Protein 6U43 (pdb70)

Structure (mmCIF, N/CA/C/O backbone):
data_6U43
#
_entry.id   6U43
#
_cell.length_a   57.195
_cell.length_b   62.524
_cell.length_c   63.396
_cell.angle_alpha   64.210
_cell.angle_beta   69.680
_cell.angle_gamma   80.510
#
_symmetry.space_group_name_H-M   'P 1'
#
loop_
_entity.id
_entity.type
_entity.pdbx_description
1 polymer 'Elongation factor 2'
2 non-polymer 'PHOSPHOMETHYLPHOSPHONIC ACID GUANYLATE ESTER'
3 non-polymer 'MAGNESIUM ION'
4 non-polymer 'SULFATE ION'
5 non-polymer 'CHLORIDE ION'
6 water water
#
loop_
_atom_site.group_PDB
_atom_site.id
_atom_site.type_symbol
_atom_site.label_atom_id
_atom_site.label_alt_id
_atom_site.label_comp_id
_atom_site.label_asym_id
_atom_site.label_entity_id
_atom_site.label_seq_id
_atom_site.pdbx_PDB_ins_code
_atom_site.Cartn_x
_atom_site.Cartn_y
_atom_site.Cartn_z
_atom_site.occupancy
_atom_site.B_iso_or_equiv
_atom_site.auth_seq_id
_atom_site.auth_comp_id
_atom_site.auth_asym_id
_atom_site.auth_atom_id
_atom_site.pdbx_PDB_model_num
ATOM 1 N N B GLY A 1 24 ? 24.603 28.388 -15.409 0.85 68.52 0 GLY A N 1
ATOM 2 C CA B GLY A 1 24 ? 25.343 29.451 -14.711 0.85 68.16 0 GLY A CA 1
ATOM 3 C C B GLY A 1 24 ? 24.771 29.724 -13.332 0.85 67.26 0 GLY A C 1
ATOM 4 O O B GLY A 1 24 ? 25.238 29.136 -12.381 0.85 66.33 0 GLY A O 1
ATOM 5 N N B MET A 1 25 ? 23.790 30.615 -13.266 0.85 66.89 1 MET A N 1
ATOM 6 C CA B MET A 1 25 ? 23.111 30.996 -12.008 0.85 66.39 1 MET A CA 1
ATOM 7 C C B MET A 1 25 ? 22.676 29.744 -11.224 0.85 66.29 1 MET A C 1
ATOM 8 O O B MET A 1 25 ? 22.967 29.702 -10.038 0.85 66.24 1 MET A O 1
ATOM 13 N N . GLY A 1 26 ? 22.326 28.656 -11.913 1.00 66.13 2 GLY A N 1
ATOM 14 C CA . GLY A 1 26 ? 21.875 27.437 -11.235 1.00 65.75 2 GLY A CA 1
ATOM 15 C C . GLY A 1 26 ? 22.974 26.470 -10.878 1.00 65.52 2 GLY A C 1
ATOM 16 O O . GLY A 1 26 ? 22.610 25.405 -10.343 1.00 65.92 2 GLY A O 1
ATOM 17 N N . ARG A 1 27 ? 24.247 26.817 -11.111 1.00 64.59 3 ARG A N 1
ATOM 18 C CA . ARG A 1 27 ? 25.375 25.910 -10.760 1.00 64.20 3 ARG A CA 1
ATOM 19 C C . ARG A 1 27 ? 25.246 25.498 -9.295 1.00 65.03 3 ARG A C 1
ATOM 20 O O . ARG A 1 27 ? 25.080 26.360 -8.449 1.00 65.27 3 ARG A O 1
ATOM 28 N N . ARG A 1 28 ? 25.409 24.227 -9.001 1.00 65.61 4 ARG A N 1
ATOM 29 C CA . ARG A 1 28 ? 25.109 23.741 -7.657 1.00 66.95 4 ARG A CA 1
ATOM 30 C C . ARG A 1 28 ? 25.907 24.485 -6.593 1.00 65.18 4 ARG A C 1
ATOM 31 O O . ARG A 1 28 ? 25.356 24.871 -5.555 1.00 65.63 4 ARG A O 1
ATOM 39 N N . LYS A 1 29 ? 27.200 24.712 -6.833 1.00 62.64 5 LYS A N 1
ATOM 40 C CA . LYS A 1 29 ? 28.002 25.393 -5.822 1.00 59.96 5 LYS A CA 1
ATOM 41 C C . LYS A 1 29 ? 27.787 26.903 -5.829 1.00 57.83 5 LYS A C 1
ATOM 42 O O . LYS A 1 29 ? 27.863 27.537 -4.772 1.00 57.90 5 LYS A O 1
ATOM 48 N N . LYS A 1 30 ? 27.511 27.495 -6.994 1.00 56.15 6 LYS A N 1
ATOM 49 C CA . LYS A 1 30 ? 27.108 28.897 -7.017 1.00 54.97 6 LYS A CA 1
ATOM 50 C C . LYS A 1 30 ? 25.746 29.092 -6.366 1.00 52.76 6 LYS A C 1
ATOM 51 O O . LYS A 1 30 ? 25.498 30.132 -5.745 1.00 53.07 6 LYS A O 1
ATOM 57 N N A MET A 1 31 ? 24.868 28.093 -6.343 0.87 50.35 7 MET A N 1
ATOM 58 C CA A MET A 1 31 ? 23.533 28.186 -5.686 0.87 47.25 7 MET A CA 1
ATOM 59 C C A MET A 1 31 ? 23.722 27.886 -4.202 0.87 46.98 7 MET A C 1
ATOM 60 O O A MET A 1 31 ? 23.098 28.487 -3.337 0.87 46.59 7 MET A O 1
ATOM 65 N N . VAL A 1 32 ? 24.638 27.013 -3.923 1.00 47.57 8 VAL A N 1
ATOM 66 C CA . VAL A 1 32 ? 24.927 26.823 -2.503 1.00 48.41 8 VAL A CA 1
ATOM 67 C C . VAL A 1 32 ? 25.339 28.146 -1.869 1.00 49.21 8 VAL A C 1
ATOM 68 O O . VAL A 1 32 ? 24.784 28.564 -0.847 1.00 49.67 8 VAL A O 1
ATOM 72 N N . GLU A 1 33 ? 26.289 28.844 -2.496 1.00 49.13 9 GLU A N 1
ATOM 73 C CA . GLU A 1 33 ? 26.735 30.149 -1.934 1.00 49.45 9 GLU A CA 1
ATOM 74 C C . GLU A 1 33 ? 25.591 31.173 -1.953 1.00 48.48 9 GLU A C 1
ATOM 75 O O . GLU A 1 33 ? 25.204 31.606 -0.853 1.00 49.13 9 GLU A O 1
ATOM 81 N N A ARG A 1 34 ? 24.837 31.215 -3.032 1.00 47.85 10 ARG A N 1
ATOM 82 C CA A ARG A 1 34 ? 23.792 32.254 -3.147 1.00 48.24 10 ARG A CA 1
ATOM 83 C C A ARG A 1 34 ? 22.619 31.980 -2.214 1.00 45.80 10 ARG A C 1
ATOM 84 O O A ARG A 1 34 ? 22.320 32.848 -1.414 1.00 45.18 10 ARG A O 1
ATOM 92 N N . VAL A 1 35 ? 22.208 30.727 -2.112 1.00 44.44 11 VAL A N 1
ATOM 93 C CA . VAL A 1 35 ? 21.101 30.381 -1.223 1.00 43.13 11 VAL A CA 1
ATOM 94 C C . VAL A 1 35 ? 21.507 30.553 0.235 1.00 42.91 11 VAL A C 1
ATOM 95 O O . VAL A 1 35 ? 20.765 31.132 1.037 1.00 43.21 11 VAL A O 1
ATOM 99 N N . THR A 1 36 ? 22.695 30.060 0.600 1.00 44.05 12 THR A N 1
ATOM 100 C CA . THR A 1 36 ? 23.130 30.171 1.990 1.00 45.17 12 THR A CA 1
ATOM 101 C C . THR A 1 36 ? 23.300 31.624 2.416 1.00 43.32 12 THR A C 1
ATOM 102 O O . THR A 1 36 ? 23.088 31.949 3.590 1.00 44.22 12 THR A O 1
ATOM 106 N N . THR A 1 37 ? 23.673 32.509 1.486 1.00 40.89 13 THR A N 1
ATOM 107 C CA . THR A 1 37 ? 23.716 33.936 1.801 1.00 39.19 13 THR A CA 1
ATOM 108 C C . THR A 1 37 ? 22.311 34.499 1.973 1.00 37.39 13 THR A C 1
ATOM 109 O O . THR A 1 37 ? 22.029 35.217 2.942 1.00 38.18 13 THR A O 1
ATOM 113 N N . LEU A 1 38 ? 21.412 34.185 1.039 1.00 35.27 14 LEU A N 1
ATOM 114 C CA . LEU A 1 38 ? 20.049 34.698 1.120 1.00 33.68 14 LEU A CA 1
ATOM 115 C C . LEU A 1 38 ? 19.293 34.119 2.308 1.00 32.39 14 LEU A C 1
ATOM 116 O O . LEU A 1 38 ? 18.393 34.776 2.847 1.00 31.49 14 LEU A O 1
ATOM 121 N N A MET A 1 39 ? 19.637 32.909 2.695 0.84 32.78 15 MET A N 1
ATOM 122 N N B MET A 1 39 ? 19.633 32.902 2.727 0.16 32.76 15 MET A N 1
ATOM 123 C CA A MET A 1 39 ? 18.916 32.263 3.813 0.84 33.66 15 MET A CA 1
ATOM 124 C CA B MET A 1 39 ? 18.897 32.237 3.840 0.16 33.99 15 MET A CA 1
ATOM 125 C C A MET A 1 39 ? 18.862 33.084 5.095 0.84 32.03 15 MET A C 1
ATOM 126 C C B MET A 1 39 ? 18.866 33.089 5.109 0.16 31.98 15 MET A C 1
ATOM 127 O O A MET A 1 39 ? 17.947 33.010 5.782 0.84 30.45 15 MET A O 1
ATOM 128 O O B MET A 1 39 ? 17.889 33.022 5.831 0.16 30.86 15 MET A O 1
ATOM 137 N N . ASP A 1 40 ? 19.890 33.913 5.312 1.00 31.74 16 ASP A N 1
ATOM 138 C CA . ASP A 1 40 ? 20.012 34.719 6.552 1.00 34.29 16 ASP A CA 1
ATOM 139 C C . ASP A 1 40 ? 19.316 36.056 6.417 1.00 31.63 16 ASP A C 1
ATOM 140 O O . ASP A 1 40 ? 19.375 36.810 7.384 1.00 33.50 16 ASP A O 1
ATOM 145 N N . LYS A 1 41 ? 18.651 36.327 5.294 1.00 29.04 17 LYS A N 1
ATOM 146 C CA . LYS A 1 41 ? 18.087 37.649 5.022 1.00 28.89 17 LYS A CA 1
ATOM 147 C C . LYS A 1 41 ? 16.598 37.487 4.761 1.00 28.00 17 LYS A C 1
ATOM 148 O O . LYS A 1 41 ? 16.168 37.404 3.604 1.00 27.88 17 LYS A O 1
ATOM 154 N N . PRO A 1 42 ? 15.780 37.440 5.817 1.00 27.61 18 PRO A N 1
ATOM 155 C CA . PRO A 1 42 ? 14.343 37.186 5.621 1.00 26.51 18 PRO A CA 1
ATOM 156 C C . PRO A 1 42 ? 13.651 38.133 4.652 1.00 24.50 18 PRO A C 1
ATOM 157 O O . PRO A 1 42 ? 12.701 37.712 3.981 1.00 23.90 18 PRO A O 1
ATOM 161 N N . GLU A 1 43 ? 14.099 39.391 4.532 1.00 24.17 19 GLU A N 1
ATOM 162 C CA . GLU A 1 43 ? 13.471 40.299 3.572 1.00 24.17 19 GLU A CA 1
ATOM 163 C C . GLU A 1 43 ? 13.476 39.711 2.161 1.00 24.01 19 GLU A C 1
ATOM 164 O O . GLU A 1 43 ? 12.530 39.919 1.392 1.00 23.84 19 GLU A O 1
ATOM 170 N N . PHE A 1 44 ? 14.508 38.938 1.828 1.00 23.98 20 PHE A N 1
ATOM 171 C CA . PHE A 1 44 ? 14.739 38.448 0.479 1.00 23.52 20 PHE A CA 1
ATOM 172 C C . PHE A 1 44 ? 14.234 37.027 0.243 1.00 23.37 20 PHE A C 1
ATOM 173 O O . PHE A 1 44 ? 14.570 36.436 -0.787 1.00 25.11 20 PHE A O 1
ATOM 181 N N . ILE A 1 45 ? 13.397 36.497 1.142 1.00 20.65 21 ILE A N 1
ATOM 182 C CA . ILE A 1 45 ? 12.835 35.148 1.031 1.00 19.30 21 ILE A CA 1
ATOM 183 C C . ILE A 1 45 ? 11.376 35.252 0.618 1.00 19.69 21 ILE A C 1
ATOM 184 O O . ILE A 1 45 ? 10.662 36.164 1.042 1.00 20.48 21 ILE A O 1
ATOM 189 N N . ARG A 1 46 ? 10.929 34.314 -0.213 1.00 19.21 22 ARG A N 1
ATOM 190 C CA . ARG A 1 46 ? 9.512 34.131 -0.508 1.00 19.16 22 ARG A CA 1
ATOM 191 C C . ARG A 1 46 ? 9.233 32.644 -0.406 1.00 19.15 22 ARG A C 1
ATOM 192 O O . ARG A 1 46 ? 9.787 31.863 -1.182 1.00 20.32 22 ARG A O 1
ATOM 200 N N . ASN A 1 47 ? 8.349 32.299 0.494 1.00 17.90 23 ASN A N 1
ATOM 201 C CA . ASN A 1 47 ? 7.923 30.844 0.714 1.00 17.43 23 ASN A CA 1
ATOM 202 C C . ASN A 1 47 ? 6.579 30.791 0.019 1.00 18.69 23 ASN A C 1
ATOM 203 O O . ASN A 1 47 ? 5.669 31.380 0.385 1.00 18.97 23 ASN A O 1
ATOM 208 N N . ILE A 1 48 ? 6.540 29.945 -1.076 1.00 18.21 24 ILE A N 1
ATOM 209 C CA . ILE A 1 48 ? 5.303 29.940 -1.896 1.00 17.91 24 ILE A CA 1
ATOM 210 C C . ILE A 1 48 ? 4.837 28.489 -2.267 1.00 18.52 24 ILE A C 1
ATOM 211 O O . ILE A 1 48 ? 5.642 27.675 -2.321 1.00 20.59 24 ILE A O 1
ATOM 216 N N . GLY A 1 49 ? 3.553 28.415 -2.373 1.00 17.00 25 GLY A N 1
ATOM 217 C CA . GLY A 1 49 ? 3.013 27.138 -2.943 1.00 17.65 25 GLY A CA 1
ATOM 218 C C . GLY A 1 49 ? 2.326 27.428 -4.263 1.00 18.38 25 GLY A C 1
ATOM 219 O O . GLY A 1 49 ? 1.731 28.370 -4.493 1.00 20.07 25 GLY A O 1
ATOM 220 N N . ILE A 1 50 ? 2.405 26.366 -5.108 1.00 18.06 26 ILE A N 1
ATOM 221 C CA . ILE A 1 50 ? 1.705 26.379 -6.391 1.00 18.54 26 ILE A CA 1
ATOM 222 C C . ILE A 1 50 ? 0.511 25.440 -6.265 1.00 17.55 26 ILE A C 1
ATOM 223 O O . ILE A 1 50 ? 0.675 24.230 -6.026 1.00 18.98 26 ILE A O 1
ATOM 228 N N . VAL A 1 51 ? -0.693 25.993 -6.406 1.00 17.70 27 VAL A N 1
ATOM 229 C CA . VAL A 1 51 ? -1.918 25.262 -6.100 1.00 18.18 27 VAL A CA 1
ATOM 230 C C . VAL A 1 51 ? -2.938 25.492 -7.203 1.00 19.96 27 VAL A C 1
ATOM 231 O O . VAL A 1 51 ? -2.991 26.565 -7.812 1.00 19.93 27 VAL A O 1
ATOM 235 N N . ALA A 1 52 ? -3.754 24.472 -7.462 1.00 20.53 28 ALA A N 1
ATOM 236 C CA . ALA A 1 52 ? -4.713 24.530 -8.560 1.00 20.47 28 ALA A CA 1
ATOM 237 C C . ALA A 1 52 ? -5.551 23.260 -8.577 1.00 21.09 28 ALA A C 1
ATOM 238 O O . ALA A 1 52 ? -5.164 22.210 -8.049 1.00 21.79 28 ALA A O 1
ATOM 240 N N . HIS A 1 53 ? -6.691 23.374 -9.250 1.00 21.09 29 HIS A N 1
ATOM 241 C CA . HIS A 1 53 ? -7.459 22.214 -9.653 1.00 20.82 29 HIS A CA 1
ATOM 242 C C . HIS A 1 53 ? -6.596 21.311 -10.531 1.00 21.23 29 HIS A C 1
ATOM 243 O O . HIS A 1 53 ? -5.626 21.752 -11.159 1.00 22.29 29 HIS A O 1
ATOM 250 N N . ILE A 1 54 ? -6.958 20.041 -10.578 1.00 20.68 30 ILE A N 1
ATOM 251 C CA . ILE A 1 54 ? -6.183 19.054 -11.382 1.00 21.23 30 ILE A CA 1
ATOM 252 C C . ILE A 1 54 ? -6.048 19.482 -12.889 1.00 21.06 30 ILE A C 1
ATOM 253 O O . ILE A 1 54 ? -6.969 19.992 -13.472 1.00 22.47 30 ILE A O 1
ATOM 258 N N . ASP A 1 55 ? -4.825 19.325 -13.294 1.00 21.61 31 ASP A N 1
ATOM 259 C CA . ASP A 1 55 ? -4.358 19.542 -14.712 1.00 22.74 31 ASP A CA 1
ATOM 260 C C . ASP A 1 55 ? -4.310 21.008 -15.140 1.00 22.15 31 ASP A C 1
ATOM 261 O O . ASP A 1 55 ? -4.039 21.255 -16.242 1.00 23.47 31 ASP A O 1
ATOM 266 N N . HIS A 1 56 ? -4.474 21.949 -14.222 1.00 21.14 32 HIS A N 1
ATOM 267 C CA . HIS A 1 56 ? -4.448 23.336 -14.668 1.00 21.84 32 HIS A CA 1
ATOM 268 C C . HIS A 1 56 ? -3.046 23.847 -14.987 1.00 21.11 32 HIS A C 1
ATOM 269 O O . HIS A 1 56 ? -2.923 24.903 -15.618 1.00 21.46 32 HIS A O 1
ATOM 276 N N . GLY A 1 57 ? -2.004 23.106 -14.603 1.00 21.25 33 GLY A N 1
ATOM 277 C CA . GLY A 1 57 ? -0.652 23.337 -15.075 1.00 21.16 33 GLY A CA 1
ATOM 278 C C . GLY A 1 57 ? 0.379 23.647 -14.007 1.00 20.42 33 GLY A C 1
ATOM 279 O O . GLY A 1 57 ? 1.360 24.338 -14.299 1.00 20.87 33 GLY A O 1
ATOM 280 N N . LYS A 1 58 ? 0.164 23.180 -12.777 1.00 19.67 34 LYS A N 1
ATOM 281 C CA . LYS A 1 58 ? 1.055 23.543 -11.672 1.00 20.26 34 LYS A CA 1
ATOM 282 C C . LYS A 1 58 ? 2.488 23.097 -11.940 1.00 20.68 34 LYS A C 1
ATOM 283 O O . LYS A 1 58 ? 3.445 23.844 -11.700 1.00 21.55 34 LYS A O 1
ATOM 289 N N . THR A 1 59 ? 2.656 21.873 -12.428 1.00 20.56 35 THR A N 1
ATOM 290 C CA . THR A 1 59 ? 3.996 21.313 -12.534 1.00 21.07 35 THR A CA 1
ATOM 291 C C . THR A 1 59 ? 4.740 21.862 -13.748 1.00 22.40 35 THR A C 1
ATOM 292 O O . THR A 1 59 ? 5.953 22.103 -13.686 1.00 23.59 35 THR A O 1
ATOM 296 N N . THR A 1 60 ? 4.037 22.063 -14.862 1.00 22.64 36 THR A N 1
ATOM 297 C CA . THR A 1 60 ? 4.656 22.725 -16.009 1.00 22.86 36 THR A CA 1
ATOM 298 C C . THR A 1 60 ? 5.097 24.134 -15.642 1.00 23.10 36 THR A C 1
ATOM 299 O O . THR A 1 60 ? 6.185 24.570 -16.034 1.00 23.23 36 THR A O 1
ATOM 303 N N . LEU A 1 61 ? 4.264 24.858 -14.886 1.00 22.32 37 LEU A N 1
ATOM 304 C CA . LEU A 1 61 ? 4.664 26.177 -14.411 1.00 22.07 37 LEU A CA 1
ATOM 305 C C . LEU A 1 61 ? 5.897 26.073 -13.528 1.00 21.64 37 LEU A C 1
ATOM 306 O O . LEU A 1 61 ? 6.897 26.766 -13.758 1.00 21.33 37 LEU A O 1
ATOM 311 N N . SER A 1 62 ? 5.847 25.201 -12.513 1.00 21.71 38 SER A N 1
ATOM 312 C CA . SER A 1 62 ? 6.976 25.053 -11.606 1.00 22.56 38 SER A CA 1
ATOM 313 C C . SER A 1 62 ? 8.232 24.699 -12.375 1.00 23.22 38 SER A C 1
ATOM 314 O O . SER A 1 62 ? 9.298 25.292 -12.160 1.00 24.79 38 SER A O 1
ATOM 317 N N . ASP A 1 63 ? 8.115 23.729 -13.283 1.00 24.45 39 ASP A N 1
ATOM 318 C CA . ASP A 1 63 ? 9.291 23.276 -14.071 1.00 26.91 39 ASP A CA 1
ATOM 319 C C . ASP A 1 63 ? 9.838 24.422 -14.933 1.00 26.00 39 ASP A C 1
ATOM 320 O O . ASP A 1 63 ? 11.065 24.578 -14.990 1.00 27.19 39 ASP A O 1
ATOM 325 N N . ASN A 1 64 ? 8.967 25.225 -15.522 1.00 26.03 40 ASN A N 1
ATOM 326 C CA . ASN A 1 64 ? 9.438 26.282 -16.457 1.00 26.87 40 ASN A CA 1
ATOM 327 C C . ASN A 1 64 ? 9.978 27.493 -15.692 1.00 26.01 40 ASN A C 1
ATOM 328 O O . ASN A 1 64 ? 10.835 28.165 -16.205 1.00 27.11 40 ASN A O 1
ATOM 333 N N . LEU A 1 65 ? 9.457 27.733 -14.494 1.00 24.93 41 LEU A N 1
ATOM 334 C CA . LEU A 1 65 ? 10.045 28.767 -13.603 1.00 23.93 41 LEU A CA 1
ATOM 335 C C . LEU A 1 65 ? 11.456 28.364 -13.236 1.00 25.03 41 LEU A C 1
ATOM 336 O O . LEU A 1 65 ? 12.317 29.112 -13.393 1.00 26.25 41 LEU A O 1
ATOM 341 N N . LEU A 1 66 ? 11.646 27.115 -12.820 1.00 25.96 42 LEU A N 1
ATOM 342 C CA . LEU A 1 66 ? 12.986 26.610 -12.480 1.00 27.42 42 LEU A CA 1
ATOM 343 C C . LEU A 1 66 ? 13.898 26.706 -13.695 1.00 28.21 42 LEU A C 1
ATOM 344 O O . LEU A 1 66 ? 14.994 27.099 -13.562 1.00 28.72 42 LEU A O 1
ATOM 349 N N . ALA A 1 67 ? 13.404 26.272 -14.853 1.00 28.47 43 ALA A N 1
ATOM 350 C CA . ALA A 1 67 ? 14.241 26.301 -16.043 1.00 28.70 43 ALA A CA 1
ATOM 351 C C . ALA A 1 67 ? 14.523 27.736 -16.473 1.00 29.36 43 ALA A C 1
ATOM 352 O O . ALA A 1 67 ? 15.676 28.104 -16.727 1.00 30.62 43 ALA A O 1
ATOM 354 N N . GLY A 1 68 ? 13.479 28.564 -16.546 1.00 28.74 44 GLY A N 1
ATOM 355 C CA . GLY A 1 68 ? 13.678 29.954 -16.922 1.00 29.60 44 GLY A CA 1
ATOM 356 C C . GLY A 1 68 ? 14.610 30.683 -15.975 1.00 29.94 44 GLY A C 1
ATOM 357 O O . GLY A 1 68 ? 15.441 31.485 -16.402 1.00 31.34 44 GLY A O 1
ATOM 358 N N . ALA A 1 69 ? 14.497 30.399 -14.675 1.00 29.41 45 ALA A N 1
ATOM 359 C CA . ALA A 1 69 ? 15.365 31.038 -13.696 1.00 28.86 45 ALA A CA 1
ATOM 360 C C . ALA A 1 69 ? 16.788 30.483 -13.718 1.00 29.75 45 ALA A C 1
ATOM 361 O O . ALA A 1 69 ? 17.679 31.071 -13.094 1.00 30.73 45 ALA A O 1
ATOM 363 N N . GLY A 1 70 ? 17.039 29.416 -14.443 1.00 29.60 46 GLY A N 1
ATOM 364 C CA . GLY A 1 70 ? 18.393 28.877 -14.500 1.00 29.63 46 GLY A CA 1
ATOM 365 C C . GLY A 1 70 ? 18.709 27.773 -13.529 1.00 30.84 46 GLY A C 1
ATOM 366 O O . GLY A 1 70 ? 19.763 27.309 -13.552 1.00 32.91 46 GLY A O 1
ATOM 367 N N . MET A 1 71 ? 17.729 27.348 -12.750 1.00 29.85 47 MET A N 1
ATOM 368 C CA . MET A 1 71 ? 18.035 26.339 -11.704 1.00 29.45 47 MET A CA 1
ATOM 369 C C . MET A 1 71 ? 18.214 24.939 -12.291 1.00 29.91 47 MET A C 1
ATOM 370 O O . MET A 1 71 ? 18.888 24.214 -11.676 1.00 31.21 47 MET A O 1
ATOM 375 N N . ILE A 1 72 ? 17.585 24.646 -13.435 1.00 30.10 48 ILE A N 1
ATOM 376 C CA . ILE A 1 72 ? 17.758 23.377 -14.133 1.00 31.38 48 ILE A CA 1
ATOM 377 C C . ILE A 1 72 ? 17.935 23.652 -15.622 1.00 35.19 48 ILE A C 1
ATOM 378 O O . ILE A 1 72 ? 17.722 24.766 -16.104 1.00 34.71 48 ILE A O 1
ATOM 383 N N . SER A 1 73 ? 18.310 22.601 -16.349 1.00 39.59 49 SER A N 1
ATOM 384 C CA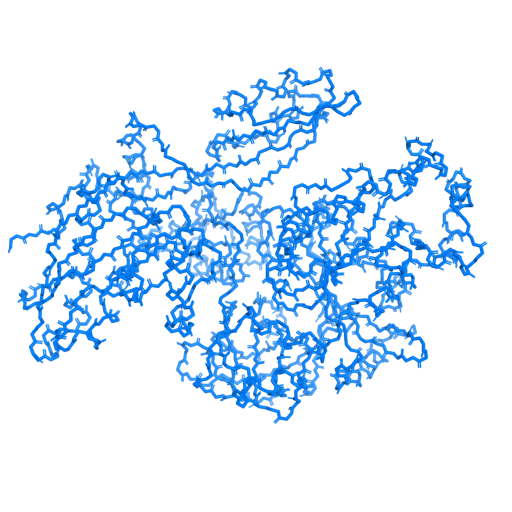 . SER A 1 73 ? 18.410 22.635 -17.806 1.00 43.70 49 SER A CA 1
ATOM 385 C C . SER A 1 73 ? 17.139 22.081 -18.440 1.00 44.82 49 SER A C 1
ATOM 386 O O . S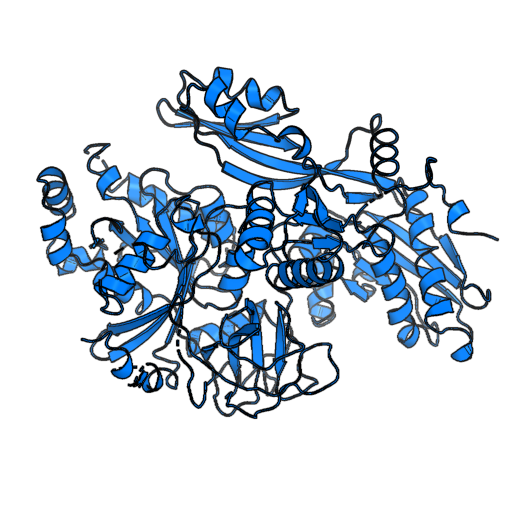ER A 1 73 ? 16.639 22.621 -19.424 1.00 46.14 49 SER A O 1
ATOM 389 N N . LEU A 1 81 ? 8.688 16.301 -17.389 1.00 44.02 57 LEU A N 1
ATOM 390 C CA . LEU A 1 81 ? 8.782 17.381 -16.368 1.00 43.31 57 LEU A CA 1
ATOM 391 C C . LEU A 1 81 ? 9.726 16.915 -15.263 1.00 44.92 57 LEU A C 1
ATOM 392 O O . LEU A 1 81 ? 9.490 15.825 -14.678 1.00 44.87 57 LEU A O 1
ATOM 397 N N A PHE A 1 82 ? 10.837 17.722 -14.971 0.28 45.50 58 PHE A N 1
ATOM 398 N N B PHE A 1 82 ? 10.737 17.722 -14.971 0.72 45.28 58 PHE A N 1
ATOM 399 C CA A PHE A 1 82 ? 11.858 17.468 -13.929 0.28 46.22 58 PHE A CA 1
ATOM 400 C CA B PHE A 1 82 ? 11.758 17.468 -13.929 0.72 45.98 58 PHE A CA 1
ATOM 401 C C A PHE A 1 82 ? 11.161 17.150 -12.616 0.28 45.69 58 PHE A C 1
ATOM 402 C C B PHE A 1 82 ? 11.061 17.150 -12.616 0.72 45.78 58 PHE A C 1
ATOM 403 O O A PHE A 1 82 ? 11.396 16.088 -12.155 0.28 45.29 58 PHE A O 1
ATOM 404 O O B PHE A 1 82 ? 11.296 16.088 -12.155 0.72 45.37 58 PHE A O 1
ATOM 419 N N A MET A 1 83 ? 10.258 18.078 -12.086 0.28 45.40 59 MET A N 1
ATOM 420 N N B MET A 1 83 ? 10.329 18.082 -12.072 0.72 45.42 59 MET A N 1
ATOM 421 C CA A MET A 1 83 ? 9.612 18.033 -10.743 0.28 45.17 59 MET A CA 1
ATOM 422 C CA B MET A 1 83 ? 9.608 18.003 -10.770 0.72 45.15 59 MET A CA 1
ATOM 423 C C A MET A 1 83 ? 8.871 16.723 -10.406 0.28 43.06 59 MET A C 1
ATOM 424 C C B MET A 1 83 ? 8.824 16.737 -10.404 0.72 43.07 59 MET A C 1
ATOM 425 O O A MET A 1 83 ? 8.755 16.443 -9.205 0.28 45.00 59 MET A O 1
ATOM 426 O O B MET A 1 83 ? 8.782 16.412 -9.223 0.72 45.02 59 MET A O 1
ATOM 435 N N . ASP A 1 84 ? 8.079 16.195 -11.330 1.00 39.51 60 ASP A N 1
ATOM 436 C CA . ASP A 1 84 ? 7.386 14.905 -11.056 1.00 35.76 60 ASP A CA 1
ATOM 437 C C . ASP A 1 84 ? 8.507 13.855 -11.097 1.00 35.68 60 ASP A C 1
ATOM 438 O O . ASP A 1 84 ? 8.619 13.091 -12.045 1.00 36.10 60 ASP A O 1
ATOM 443 N N A PHE A 1 85 ? 9.136 13.675 -9.945 0.55 35.83 61 PHE A N 1
ATOM 444 N N B PHE A 1 85 ? 9.154 13.661 -9.968 0.45 34.65 61 PHE A N 1
ATOM 445 C CA A PHE A 1 85 ? 10.266 12.762 -9.817 0.55 36.65 61 PHE A CA 1
ATOM 446 C CA B PHE A 1 85 ? 10.284 12.743 -9.927 0.45 34.46 61 PHE A CA 1
ATOM 447 C C A PHE A 1 85 ? 9.822 11.309 -9.793 0.55 33.98 61 PHE A C 1
ATOM 448 C C B PHE A 1 85 ? 9.942 11.352 -9.392 0.45 33.13 61 PHE A C 1
ATOM 449 O O A PHE A 1 85 ? 10.544 10.435 -10.286 0.55 33.64 61 PHE A O 1
ATOM 450 O O B PHE A 1 85 ? 10.857 10.556 -9.164 0.45 33.27 61 PHE A O 1
ATOM 465 N N . ASP A 1 86 ? 8.660 11.030 -9.210 1.00 33.12 62 ASP A N 1
ATOM 466 C CA . ASP A 1 86 ? 8.255 9.645 -8.980 1.00 34.13 62 ASP A CA 1
ATOM 467 C C . ASP A 1 86 ? 7.880 9.000 -10.304 1.00 36.36 62 ASP A C 1
ATOM 468 O O . ASP A 1 86 ? 7.241 9.624 -11.155 1.00 36.04 62 ASP A O 1
ATOM 473 N N . GLU A 1 87 ? 8.278 7.734 -10.461 1.00 38.35 63 GLU A N 1
ATOM 474 C CA . GLU A 1 87 ? 8.019 7.004 -11.698 1.00 40.07 63 GLU A CA 1
ATOM 475 C C . GLU A 1 87 ? 6.539 7.021 -12.059 1.00 38.04 63 GLU A C 1
ATOM 476 O O . GLU A 1 87 ? 6.181 7.172 -13.234 1.00 38.31 63 GLU A O 1
ATOM 482 N N . GLU A 1 88 ? 5.662 6.882 -11.060 1.00 35.97 64 GLU A N 1
ATOM 483 C CA . GLU A 1 88 ? 4.227 6.876 -11.333 1.00 36.48 64 GLU A CA 1
ATOM 484 C C . GLU A 1 88 ? 3.720 8.248 -11.740 1.00 35.47 64 GLU A C 1
ATOM 485 O O . GLU A 1 88 ? 2.768 8.349 -12.521 1.00 35.97 64 GLU A O 1
ATOM 491 N N . GLU A 1 89 ? 4.340 9.311 -11.224 1.00 32.99 65 GLU A N 1
ATOM 492 C CA . GLU A 1 89 ? 3.885 10.668 -11.622 1.00 31.04 65 GLU A CA 1
ATOM 493 C C . GLU A 1 89 ? 4.115 10.829 -13.130 1.00 32.78 65 GLU A C 1
ATOM 494 O O . GLU A 1 89 ? 3.224 11.358 -13.815 1.00 32.85 65 GLU A O 1
ATOM 500 N N . GLN A 1 90 ? 5.269 10.393 -13.622 1.00 34.73 66 GLN A N 1
ATOM 501 C CA . GLN A 1 90 ? 5.543 10.491 -15.082 1.00 38.22 66 GLN A CA 1
ATOM 502 C C . GLN A 1 90 ? 4.675 9.530 -15.886 1.00 37.50 66 GLN A C 1
ATOM 503 O O . GLN A 1 90 ? 3.923 10.004 -16.726 1.00 37.78 66 GLN A O 1
ATOM 509 N N A LYS A 1 91 ? 4.524 8.317 -15.356 0.55 37.36 67 LYS A N 1
ATOM 510 N N B LYS A 1 91 ? 4.490 8.318 -15.372 0.45 37.17 67 LYS A N 1
ATOM 511 C CA A LYS A 1 91 ? 3.728 7.346 -16.103 0.55 38.09 67 LYS A CA 1
ATOM 512 C CA B LYS A 1 91 ? 3.695 7.310 -16.130 0.45 37.56 67 LYS A CA 1
ATOM 513 C C A LYS A 1 91 ? 2.270 7.781 -16.208 0.55 37.71 67 LYS A C 1
ATOM 514 C C B LYS A 1 91 ? 2.239 7.748 -16.211 0.45 37.22 67 LYS A C 1
ATOM 515 O O A LYS A 1 91 ? 1.651 7.640 -17.270 0.55 39.36 67 LYS A O 1
ATOM 516 O O B LYS A 1 91 ? 1.707 7.788 -17.310 0.45 38.51 67 LYS A O 1
ATOM 527 N N . ARG A 1 92 ? 1.703 8.306 -15.121 1.00 35.27 68 ARG A N 1
ATOM 528 C CA . ARG A 1 92 ? 0.305 8.715 -15.108 1.00 33.49 68 ARG A CA 1
ATOM 529 C C . ARG A 1 92 ? 0.094 10.178 -15.463 1.00 33.27 68 ARG A C 1
ATOM 530 O O . ARG A 1 92 ? -1.057 10.585 -15.667 1.00 34.56 68 ARG A O 1
ATOM 538 N N . GLY A 1 93 ? 1.156 10.974 -15.537 1.00 32.29 69 GLY A N 1
ATOM 539 C CA . GLY A 1 93 ? 1.001 12.400 -15.742 1.00 31.29 69 GLY A CA 1
ATOM 540 C C . GLY A 1 93 ? 0.171 13.044 -14.649 1.00 30.36 69 GLY A C 1
ATOM 541 O O . GLY A 1 93 ? -0.771 13.790 -14.924 1.00 30.49 69 GLY A O 1
ATOM 542 N N . ILE A 1 94 ? 0.498 12.736 -13.399 1.00 30.28 70 ILE A N 1
ATOM 543 C CA . ILE A 1 94 ? -0.225 13.244 -12.239 1.00 30.22 70 ILE A CA 1
ATOM 544 C C . ILE A 1 94 ? 0.796 13.539 -11.154 1.00 28.21 70 ILE A C 1
ATOM 545 O O . ILE A 1 94 ? 1.784 12.814 -11.014 1.00 29.71 70 ILE A O 1
ATOM 550 N N . THR A 1 95 ? 0.578 14.607 -10.393 1.00 24.80 71 THR A N 1
ATOM 551 C CA . THR A 1 95 ? 1.403 14.842 -9.216 1.00 22.46 71 THR A CA 1
ATOM 552 C C . THR A 1 95 ? 0.805 14.114 -8.016 1.00 21.04 71 THR A C 1
ATOM 553 O O . THR A 1 95 ? -0.382 14.262 -7.723 1.00 21.33 71 THR A O 1
ATOM 557 N N . ILE A 1 96 ? 1.629 13.322 -7.337 1.00 21.50 72 ILE A N 1
ATOM 558 C CA . ILE A 1 96 ? 1.198 12.522 -6.199 1.00 22.75 72 ILE A CA 1
ATOM 559 C C . ILE A 1 96 ? 1.660 13.133 -4.881 1.00 23.06 72 ILE A C 1
ATOM 560 O O . ILE A 1 96 ? 0.903 13.171 -3.912 1.00 24.17 72 ILE A O 1
ATOM 565 N N . ASP A 1 97 ? 2.888 13.642 -4.844 1.00 21.62 73 ASP A N 1
ATOM 566 C CA . ASP A 1 97 ? 3.480 14.194 -3.636 1.00 21.34 73 ASP A CA 1
ATOM 567 C C . ASP A 1 97 ? 3.816 15.654 -3.874 1.00 22.43 73 ASP A C 1
ATOM 568 O O . ASP A 1 97 ? 4.163 16.044 -4.985 1.00 23.60 73 ASP A O 1
ATOM 573 N N . SER A 1 98 ? 3.732 16.453 -2.813 1.00 22.07 74 SER A N 1
ATOM 574 C CA . SER A 1 98 ? 4.303 17.787 -2.885 1.00 21.45 74 SER A CA 1
ATOM 575 C C . SER A 1 98 ? 5.804 17.674 -3.111 1.00 22.46 74 SER A C 1
ATOM 576 O O . SER A 1 98 ? 6.455 16.721 -2.669 1.00 24.86 74 SER A O 1
ATOM 579 N N . ALA A 1 99 ? 6.356 18.656 -3.820 1.00 21.46 75 ALA A N 1
ATOM 580 C CA . ALA A 1 99 ? 7.773 18.681 -4.127 1.00 21.65 75 ALA A CA 1
ATOM 581 C C . ALA A 1 99 ? 8.302 20.070 -3.799 1.00 20.81 75 ALA A C 1
ATOM 582 O O . ALA A 1 99 ? 7.685 21.081 -4.148 1.00 20.73 75 ALA A O 1
ATOM 584 N N . ASN A 1 100 ? 9.444 20.107 -3.129 1.00 21.36 76 ASN A N 1
ATOM 585 C CA . ASN A 1 100 ? 10.060 21.345 -2.674 1.00 21.71 76 ASN A CA 1
ATOM 586 C C . ASN A 1 100 ? 11.255 21.652 -3.564 1.00 22.75 76 ASN A C 1
ATOM 587 O O . ASN A 1 100 ? 12.129 20.796 -3.757 1.00 24.19 76 ASN A O 1
ATOM 592 N N A VAL A 1 101 ? 11.291 22.901 -4.087 0.66 22.60 77 VAL A N 1
ATOM 593 N N B VAL A 1 101 ? 11.290 22.889 -4.044 0.34 23.17 77 VAL A N 1
ATOM 594 C CA A VAL A 1 101 ? 12.463 23.399 -4.847 0.66 23.55 77 VAL A CA 1
ATOM 595 C CA B VAL A 1 101 ? 12.463 23.383 -4.800 0.34 24.63 77 VAL A CA 1
ATOM 596 C C A VAL A 1 101 ? 12.644 24.896 -4.492 0.66 25.27 77 VAL A C 1
ATOM 597 C C B VAL A 1 101 ? 12.606 24.883 -4.543 0.34 25.65 77 VAL A C 1
ATOM 598 O O A VAL A 1 101 ? 11.838 25.421 -3.845 0.66 25.79 77 VAL A O 1
ATOM 599 O O B VAL A 1 101 ? 11.816 25.439 -3.823 0.34 25.88 77 VAL A O 1
ATOM 606 N N . SER A 1 102 ? 13.753 25.401 -4.898 1.00 26.17 78 SER A N 1
ATOM 607 C CA . SER A 1 102 ? 13.904 26.832 -4.755 1.00 26.05 78 SER A CA 1
ATOM 608 C C . SER A 1 102 ? 14.530 27.426 -6.004 1.00 26.11 78 SER A C 1
ATOM 609 O O . SER A 1 102 ? 15.073 26.724 -6.857 1.00 26.66 78 SER A O 1
ATOM 612 N N . MET A 1 103 ? 14.415 28.744 -6.101 1.00 26.35 79 MET A N 1
ATOM 613 C CA . MET A 1 103 ? 14.959 29.520 -7.193 1.00 25.17 79 MET A CA 1
ATOM 614 C C . MET A 1 103 ? 15.588 30.758 -6.588 1.00 25.22 79 MET A C 1
ATOM 615 O O . MET A 1 103 ? 15.123 31.265 -5.567 1.00 26.07 79 MET A O 1
ATOM 620 N N . VAL A 1 104 ? 16.647 31.242 -7.216 1.00 26.24 80 VAL A N 1
ATOM 621 C CA . VAL A 1 104 ? 17.136 32.588 -6.964 1.00 26.68 80 VAL A CA 1
ATOM 622 C C . VAL A 1 104 ? 16.707 33.451 -8.137 1.00 26.58 80 VAL A C 1
ATOM 623 O O . VAL A 1 104 ? 16.852 33.045 -9.297 1.00 28.12 80 VAL A O 1
ATOM 627 N N . HIS A 1 105 ? 16.124 34.592 -7.842 1.00 25.87 81 HIS A N 1
ATOM 628 C CA . HIS A 1 105 ? 15.599 35.517 -8.862 1.00 26.82 81 HIS A CA 1
ATOM 629 C C . HIS A 1 105 ? 15.997 36.955 -8.515 1.00 28.07 81 HIS A C 1
ATOM 630 O O . HIS A 1 105 ? 15.764 37.366 -7.435 1.00 28.07 81 HIS A O 1
ATOM 637 N N . GLU A 1 106 ? 16.514 37.678 -9.497 1.00 28.72 82 GLU A N 1
ATOM 638 C CA . GLU A 1 106 ? 16.906 39.088 -9.290 1.00 30.41 82 GLU A CA 1
ATOM 639 C C . GLU A 1 106 ? 15.733 40.011 -9.578 1.00 30.84 82 GLU A C 1
ATOM 640 O O .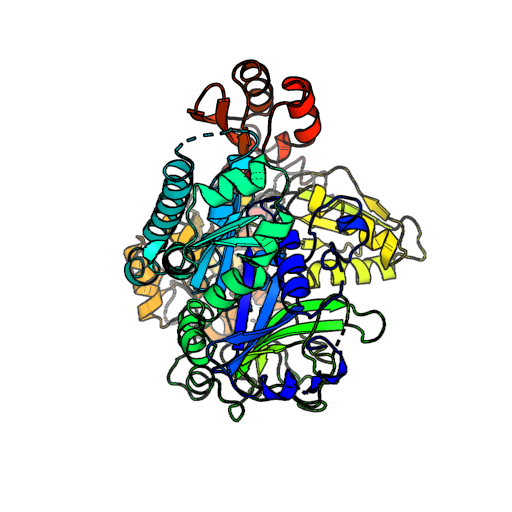 GLU A 1 106 ? 15.117 39.845 -10.559 1.00 31.91 82 GLU A O 1
ATOM 646 N N . TYR A 1 107 ? 15.502 40.966 -8.703 1.00 31.01 83 TYR A N 1
ATOM 647 C CA . TYR A 1 107 ? 14.395 41.920 -8.853 1.00 32.68 83 TYR A CA 1
ATOM 648 C C . TYR A 1 107 ? 14.867 43.286 -8.349 1.00 35.34 83 TYR A C 1
ATOM 649 O O . TYR A 1 107 ? 15.280 43.390 -7.221 1.00 35.83 83 TYR A O 1
ATOM 658 N N . GLU A 1 108 ? 14.800 44.288 -9.220 1.00 36.17 84 GLU A N 1
ATOM 659 C CA . GLU A 1 108 ? 15.249 45.659 -8.875 1.00 38.59 84 GLU A CA 1
ATOM 660 C C . GLU A 1 108 ? 16.672 45.622 -8.291 1.00 39.32 84 GLU A C 1
ATOM 661 O O . GLU A 1 108 ? 16.890 46.229 -7.277 1.00 40.62 84 GLU A O 1
ATOM 667 N N . GLY A 1 109 ? 17.582 44.930 -8.947 1.00 38.30 85 GLY A N 1
ATOM 668 C CA . GLY A 1 109 ? 18.993 44.844 -8.561 1.00 38.96 85 GLY A CA 1
ATOM 669 C C . GLY A 1 109 ? 19.282 44.071 -7.289 1.00 39.03 85 GLY A C 1
ATOM 670 O O . GLY A 1 109 ? 20.372 44.203 -6.785 1.00 40.28 85 GLY A O 1
ATOM 671 N N . LYS A 1 110 ? 18.347 43.250 -6.808 1.00 36.54 86 LYS A N 1
ATOM 672 C CA . LYS A 1 110 ? 18.619 42.467 -5.581 1.00 35.28 86 LYS A CA 1
ATOM 673 C C . LYS A 1 110 ? 18.204 41.009 -5.827 1.00 33.45 86 LYS A C 1
ATOM 674 O O . LYS A 1 110 ? 17.268 40.801 -6.526 1.00 34.93 86 LYS A O 1
ATOM 680 N N . GLU A 1 111 ? 18.918 40.077 -5.226 1.00 30.60 87 GLU A N 1
ATOM 681 C CA . GLU A 1 111 ? 18.555 38.651 -5.389 1.00 30.31 87 GLU A CA 1
ATOM 682 C C . GLU A 1 111 ? 17.583 38.216 -4.300 1.00 27.25 87 GLU A C 1
ATOM 683 O O . GLU A 1 111 ? 17.737 38.597 -3.184 1.00 26.91 87 GLU A O 1
ATOM 689 N N . TYR A 1 112 ? 16.636 37.369 -4.695 1.00 24.31 88 TYR A N 1
ATOM 690 C CA . TYR A 1 112 ? 15.616 36.838 -3.808 1.00 23.00 88 TYR A CA 1
ATOM 691 C C . TYR A 1 112 ? 15.635 35.324 -3.876 1.00 22.24 88 TYR A C 1
ATOM 692 O O . TYR A 1 112 ? 15.897 34.740 -4.931 1.00 23.71 88 TYR A O 1
ATOM 701 N N . LEU A 1 113 ? 15.361 34.702 -2.737 1.00 20.70 89 LEU A N 1
ATOM 702 C CA . LEU A 1 113 ? 15.243 33.250 -2.630 1.00 20.57 89 LEU A CA 1
ATOM 703 C C . LEU A 1 113 ? 13.765 32.897 -2.632 1.00 21.43 89 LEU A C 1
ATOM 704 O O . LEU A 1 113 ? 13.039 33.236 -1.692 1.00 22.53 89 LEU A O 1
ATOM 709 N N . ILE A 1 114 ? 13.327 32.181 -3.662 1.00 22.05 90 ILE A N 1
ATOM 710 C CA . ILE A 1 114 ? 11.940 31.738 -3.767 1.00 21.92 90 ILE A CA 1
ATOM 711 C C . ILE A 1 114 ? 11.907 30.249 -3.458 1.00 22.08 90 ILE A C 1
ATOM 712 O O . ILE A 1 114 ? 12.370 29.437 -4.265 1.00 22.98 90 ILE A O 1
ATOM 717 N N . ASN A 1 115 ? 11.387 29.896 -2.288 1.00 20.99 91 ASN A N 1
ATOM 718 C CA . ASN A 1 115 ? 11.146 28.505 -1.919 1.00 22.28 91 ASN A CA 1
ATOM 719 C C . ASN A 1 115 ? 9.763 28.130 -2.423 1.00 23.09 91 ASN A C 1
ATOM 720 O O . ASN A 1 115 ? 8.756 28.696 -1.984 1.00 25.69 91 ASN A O 1
ATOM 725 N N . LEU A 1 116 ? 9.715 27.155 -3.326 1.00 20.89 92 LEU A N 1
ATOM 726 C CA . LEU A 1 116 ? 8.506 26.797 -4.052 1.00 21.60 92 LEU A CA 1
ATOM 727 C C . LEU A 1 116 ? 8.097 25.380 -3.684 1.00 21.76 92 LEU A C 1
ATOM 728 O O . LEU A 1 116 ? 8.936 24.474 -3.635 1.00 23.10 92 LEU A O 1
ATOM 733 N N . ILE A 1 117 ? 6.803 25.190 -3.446 1.00 19.54 93 ILE A N 1
ATOM 734 C CA . ILE A 1 117 ? 6.237 23.854 -3.264 1.00 19.07 93 ILE A CA 1
ATOM 735 C C . ILE A 1 117 ? 5.212 23.613 -4.363 1.00 19.13 93 ILE A C 1
ATOM 736 O O . ILE A 1 117 ? 4.192 24.308 -4.436 1.00 20.24 93 ILE A O 1
ATOM 741 N N . ASP A 1 118 ? 5.473 22.616 -5.214 1.00 19.63 94 ASP A N 1
ATOM 742 C CA . ASP A 1 118 ? 4.501 22.165 -6.201 1.00 20.57 94 ASP A CA 1
ATOM 743 C C . ASP A 1 118 ? 3.616 21.132 -5.513 1.00 20.39 94 ASP A C 1
ATOM 744 O O . ASP A 1 118 ? 4.128 20.240 -4.838 1.00 23.11 94 ASP A O 1
ATOM 749 N N . THR A 1 119 ? 2.301 21.278 -5.637 1.00 18.99 95 THR A N 1
ATOM 750 C CA . THR A 1 119 ? 1.358 20.463 -4.888 1.00 19.73 95 THR A CA 1
ATOM 751 C C . THR A 1 119 ? 0.473 19.632 -5.812 1.00 19.88 95 THR A C 1
ATOM 752 O O . THR A 1 119 ? 0.258 19.993 -6.974 1.00 20.48 95 THR A O 1
ATOM 756 N N . PRO A 1 120 ? -0.056 18.506 -5.326 1.00 19.23 96 PRO A N 1
ATOM 757 C CA . PRO A 1 120 ? -0.937 17.681 -6.165 1.00 20.08 96 PRO A CA 1
ATOM 758 C C . PRO A 1 120 ? -2.271 18.364 -6.408 1.00 20.85 96 PRO A C 1
ATOM 759 O O . PRO A 1 120 ? -2.764 19.128 -5.572 1.00 21.23 96 PRO A O 1
ATOM 763 N N . GLY A 1 121 ? -2.875 18.049 -7.550 1.00 21.25 97 GLY A N 1
ATOM 764 C CA . GLY A 1 121 ? -4.187 18.581 -7.854 1.00 21.50 97 GLY A CA 1
ATOM 765 C C . GLY A 1 121 ? -5.311 17.627 -7.523 1.00 21.52 97 GLY A C 1
ATOM 766 O O . GLY A 1 121 ? -6.402 18.062 -7.148 1.00 22.52 97 GLY A O 1
ATOM 767 N N . HIS A 1 122 ? -5.067 16.327 -7.686 1.00 22.20 98 HIS A N 1
ATOM 768 C CA . HIS A 1 122 ? -6.109 15.334 -7.456 1.00 21.52 98 HIS A CA 1
ATOM 769 C C . HIS A 1 122 ? -6.598 15.386 -6.010 1.00 21.41 98 HIS A C 1
ATOM 770 O O . HIS A 1 122 ? -5.802 15.448 -5.073 1.00 21.75 98 HIS A O 1
ATOM 777 N N A VAL A 1 123 ? -7.923 15.329 -5.844 0.59 20.98 99 VAL A N 1
ATOM 778 N N B VAL A 1 123 ? -7.926 15.334 -5.841 0.41 21.87 99 VAL A N 1
ATOM 779 C CA A VAL A 1 123 ? -8.539 15.449 -4.522 0.59 20.69 99 VAL A CA 1
ATOM 780 C CA B VAL A 1 123 ? -8.534 15.428 -4.511 0.41 22.44 99 VAL A CA 1
ATOM 781 C C A VAL A 1 123 ? -8.024 14.392 -3.550 0.59 20.73 99 VAL A C 1
ATOM 782 C C B VAL A 1 123 ? -7.932 14.414 -3.554 0.41 22.19 99 VAL A C 1
ATOM 783 O O A VAL A 1 123 ? -7.951 14.638 -2.340 0.59 20.77 99 VAL A O 1
ATOM 784 O O B VAL A 1 123 ? -7.741 14.696 -2.366 0.41 23.36 99 VAL A O 1
ATOM 791 N N . ASP A 1 124 ? -7.651 13.208 -4.048 1.00 20.83 100 ASP A N 1
ATOM 792 C CA . ASP A 1 124 ? -7.185 12.139 -3.164 1.00 21.25 100 ASP A CA 1
ATOM 793 C C . ASP A 1 124 ? -5.869 12.468 -2.479 1.00 21.29 100 ASP A C 1
ATOM 794 O O . ASP A 1 124 ? -5.585 11.917 -1.410 1.00 22.27 100 ASP A O 1
ATOM 799 N N . PHE A 1 125 ? -5.076 13.365 -3.059 1.00 21.89 101 PHE A N 1
ATOM 800 C CA . PHE A 1 125 ? -3.798 13.764 -2.500 1.00 22.58 101 PHE A CA 1
ATOM 801 C C . PHE A 1 125 ? -3.868 15.132 -1.848 1.00 21.58 101 PHE A C 1
ATOM 802 O O . PHE A 1 125 ? -2.832 15.775 -1.657 1.00 21.95 101 PHE A O 1
ATOM 810 N N . GLY A 1 126 ? -5.074 15.571 -1.485 1.00 21.01 102 GLY A N 1
ATOM 811 C CA . GLY A 1 126 ? -5.233 16.887 -0.904 1.00 20.61 102 GLY A CA 1
ATOM 812 C C . GLY A 1 126 ? -4.459 17.080 0.381 1.00 19.52 102 GLY A C 1
ATOM 813 O O . GLY A 1 126 ? -4.116 18.216 0.724 1.00 18.80 102 GLY A O 1
ATOM 814 N N . GLY A 1 127 ? -4.153 16.003 1.097 1.00 20.35 103 GLY A N 1
ATOM 815 C CA . GLY A 1 127 ? -3.378 16.152 2.321 1.00 19.66 103 GLY A CA 1
ATOM 816 C C . GLY A 1 127 ? -2.043 16.830 2.082 1.00 19.40 103 GLY A C 1
ATOM 817 O O . GLY A 1 127 ? -1.560 17.587 2.926 1.00 19.84 103 GLY A O 1
ATOM 818 N N . ASP A 1 128 ? -1.421 16.554 0.934 1.00 19.86 104 ASP A N 1
ATOM 819 C CA . ASP A 1 128 ? -0.172 17.216 0.564 1.00 19.98 104 ASP A CA 1
ATOM 820 C C . ASP A 1 128 ? -0.370 18.720 0.374 1.00 18.85 104 ASP A C 1
ATOM 821 O O . ASP A 1 128 ? 0.532 19.511 0.687 1.00 19.12 104 ASP A O 1
ATOM 826 N N . VAL A 1 129 ? -1.529 19.141 -0.158 1.00 17.83 105 VAL A N 1
ATOM 827 C CA . VAL A 1 129 ? -1.801 20.580 -0.271 1.00 18.37 105 VAL A CA 1
ATOM 828 C C . VAL A 1 129 ? -1.905 21.218 1.109 1.00 17.45 105 VAL A C 1
ATOM 829 O O . VAL A 1 129 ? -1.357 22.307 1.351 1.00 17.92 105 VAL A O 1
ATOM 833 N N . THR A 1 130 ? -2.636 20.583 1.989 1.00 17.69 106 THR A N 1
ATOM 834 C CA . THR A 1 130 ? -2.819 21.115 3.365 1.00 19.45 106 THR A CA 1
ATOM 835 C C . THR A 1 130 ? -1.469 21.183 4.065 1.00 18.91 106 THR A C 1
ATOM 836 O O . THR A 1 130 ? -1.226 22.195 4.708 1.00 18.35 106 THR A O 1
ATOM 840 N N . ARG A 1 131 ? -0.604 20.213 3.919 1.00 18.96 107 ARG A N 1
ATOM 841 C CA . ARG A 1 131 ? 0.696 20.243 4.578 1.00 19.41 107 ARG A CA 1
ATOM 842 C C . ARG A 1 131 ? 1.598 21.307 3.970 1.00 18.54 107 ARG A C 1
ATOM 843 O O . ARG A 1 131 ? 2.307 22.019 4.700 1.00 19.49 107 ARG A O 1
ATOM 851 N N . ALA A 1 132 ? 1.551 21.463 2.646 1.00 18.73 108 ALA A N 1
ATOM 852 C CA . ALA A 1 132 ? 2.306 22.517 1.973 1.00 18.35 108 ALA A CA 1
ATOM 853 C C . ALA A 1 132 ? 1.847 23.890 2.428 1.00 18.34 108 ALA A C 1
ATOM 854 O O . ALA A 1 132 ? 2.671 24.789 2.649 1.00 18.12 108 ALA A O 1
ATOM 856 N N . MET A 1 133 ? 0.532 24.086 2.533 1.00 18.47 109 MET A N 1
ATOM 857 C CA . MET A 1 133 ? 0.016 25.404 2.880 1.00 18.48 109 MET A CA 1
ATOM 858 C C . MET A 1 133 ? 0.493 25.845 4.254 1.00 18.32 109 MET A C 1
ATOM 859 O O . MET A 1 133 ? 0.731 27.037 4.474 1.00 19.04 109 MET A O 1
ATOM 864 N N . ARG A 1 134 ? 0.661 24.918 5.189 1.00 17.90 110 ARG A N 1
ATOM 865 C CA . ARG A 1 134 ? 1.175 25.299 6.499 1.00 17.92 110 ARG A CA 1
ATOM 866 C C . ARG A 1 134 ? 2.585 25.870 6.410 1.00 18.96 110 ARG A C 1
ATOM 867 O O . ARG A 1 134 ? 2.941 26.750 7.204 1.00 19.88 110 ARG A O 1
ATOM 875 N N . ALA A 1 135 ? 3.393 25.425 5.444 1.00 18.30 111 ALA A N 1
ATOM 876 C CA . ALA A 1 135 ? 4.794 25.855 5.358 1.00 18.54 111 ALA A CA 1
ATOM 877 C C . ALA A 1 135 ? 5.001 27.194 4.647 1.00 17.54 111 ALA A C 1
ATOM 878 O O . ALA A 1 135 ? 6.055 27.816 4.840 1.00 19.65 111 ALA A O 1
ATOM 880 N N . VAL A 1 136 ? 4.062 27.647 3.827 1.00 17.22 112 VAL A N 1
ATOM 881 C CA . VAL A 1 136 ? 4.305 28.761 2.925 1.00 18.12 112 VAL A CA 1
ATOM 882 C C . VAL A 1 136 ? 3.571 30.008 3.410 1.00 18.90 112 VAL A C 1
ATOM 883 O O . VAL A 1 136 ? 2.687 29.949 4.259 1.00 19.04 112 VAL A O 1
ATOM 887 N N . ASP A 1 137 ? 3.933 31.151 2.816 1.00 18.79 113 ASP A N 1
ATOM 888 C CA . ASP A 1 137 ? 3.315 32.427 3.135 1.00 19.39 113 ASP A CA 1
ATOM 889 C C . ASP A 1 137 ? 2.548 33.012 1.962 1.00 19.43 113 ASP A C 1
ATOM 890 O O . ASP A 1 137 ? 1.753 33.941 2.157 1.00 19.98 113 ASP A O 1
ATOM 895 N N . GLY A 1 138 ? 2.773 32.498 0.756 1.00 17.97 114 GLY A N 1
ATOM 896 C CA . GLY A 1 138 ? 2.100 32.981 -0.431 1.00 17.58 114 GLY A CA 1
ATOM 897 C C . GLY A 1 138 ? 1.756 31.799 -1.313 1.00 18.13 114 GLY A C 1
ATOM 898 O O . GLY A 1 138 ? 2.373 30.731 -1.225 1.00 19.15 114 GLY A O 1
ATOM 899 N N . ALA A 1 139 ? 0.742 31.990 -2.147 1.00 17.78 115 ALA A N 1
ATOM 900 C CA . ALA A 1 139 ? 0.296 30.940 -3.052 1.00 18.74 115 ALA A CA 1
ATOM 901 C C . ALA A 1 139 ? 0.114 31.525 -4.437 1.00 19.00 115 ALA A C 1
ATOM 902 O O . ALA A 1 139 ? -0.472 32.602 -4.587 1.00 19.70 115 ALA A O 1
ATOM 904 N N . VAL A 1 140 ? 0.631 30.831 -5.446 1.00 19.50 116 VAL A N 1
ATOM 905 C CA . VAL A 1 140 ? 0.263 31.113 -6.830 1.00 20.08 116 VAL A CA 1
ATOM 906 C C . VAL A 1 140 ? -0.880 30.162 -7.149 1.00 19.19 116 VAL A C 1
ATOM 907 O O . VAL A 1 140 ? -0.690 28.939 -7.223 1.00 20.00 116 VAL A O 1
ATOM 911 N N . VAL A 1 141 ? -2.079 30.714 -7.269 1.00 19.42 117 VAL A N 1
ATOM 912 C CA . VAL A 1 141 ? -3.237 29.934 -7.686 1.00 19.64 117 VAL A CA 1
ATOM 913 C C . VAL A 1 141 ? -3.225 29.917 -9.207 1.00 20.06 117 VAL A C 1
ATOM 914 O O . VAL A 1 141 ? -3.309 30.970 -9.843 1.00 21.19 117 VAL A O 1
ATOM 918 N N . VAL A 1 142 ? -3.097 28.728 -9.791 1.00 20.16 118 VAL A N 1
ATOM 919 C CA . VAL A 1 142 ? -3.066 28.561 -11.238 1.00 20.82 118 VAL A CA 1
ATOM 920 C C . VAL A 1 142 ? -4.473 28.189 -11.674 1.00 21.00 118 VAL A C 1
ATOM 921 O O . VAL A 1 142 ? -5.099 27.305 -11.070 1.00 21.45 118 VAL A O 1
ATOM 925 N N . VAL A 1 143 ? -4.989 28.863 -12.703 1.00 21.44 119 VAL A N 1
ATOM 926 C CA . VAL A 1 143 ? -6.319 28.574 -13.228 1.00 21.74 119 VAL A CA 1
ATOM 927 C C . VAL A 1 143 ? -6.223 28.420 -14.742 1.00 22.27 119 VAL A C 1
ATOM 928 O O . VAL A 1 143 ? -5.659 29.279 -15.429 1.00 22.62 119 VAL A O 1
ATOM 932 N N . ASP A 1 144 ? -6.805 27.372 -15.294 1.00 23.44 120 ASP A N 1
ATOM 933 C CA . ASP A 1 144 ? -6.847 27.164 -16.768 1.00 25.56 120 ASP A CA 1
ATOM 934 C C . ASP A 1 144 ? -7.839 28.152 -17.351 1.00 26.50 120 ASP A C 1
ATOM 935 O O . ASP A 1 144 ? -8.899 28.240 -16.957 1.00 27.24 120 ASP A O 1
ATOM 940 N N . ALA A 1 145 ? -7.327 28.888 -18.350 1.00 25.69 121 ALA A N 1
ATOM 941 C CA . ALA A 1 145 ? -8.196 29.880 -18.991 1.00 25.98 121 ALA A CA 1
ATOM 942 C C . ALA A 1 145 ? -9.407 29.179 -19.641 1.00 28.78 121 ALA A C 1
ATOM 943 O O . ALA A 1 145 ? -10.416 29.775 -19.662 1.00 31.12 121 ALA A O 1
ATOM 945 N N . VAL A 1 146 ? -9.256 27.921 -20.062 1.00 28.97 122 VAL A N 1
ATOM 946 C CA . VAL A 1 146 ? -10.364 27.271 -20.759 1.00 30.47 122 VAL A CA 1
ATOM 947 C C . VAL A 1 146 ? -11.436 26.815 -19.772 1.00 31.50 122 VAL A C 1
ATOM 948 O O . VAL A 1 146 ? -12.600 27.223 -19.867 1.00 33.13 122 VAL A O 1
ATOM 952 N N . GLU A 1 147 ? -11.064 25.953 -18.817 1.00 31.41 123 GLU A N 1
ATOM 953 C CA . GLU A 1 147 ? -12.021 25.492 -17.816 1.00 30.69 123 GLU A CA 1
ATOM 954 C C . GLU A 1 147 ? -12.436 26.595 -16.850 1.00 30.40 123 GLU A C 1
ATOM 955 O O . GLU A 1 147 ? -13.528 26.518 -16.279 1.00 31.91 123 GLU A O 1
ATOM 961 N N . GLY A 1 148 ? -11.601 27.618 -16.655 1.00 28.06 124 GLY A N 1
ATOM 962 C CA . GLY A 1 148 ? -11.935 28.604 -15.639 1.00 27.68 124 GLY A CA 1
ATOM 963 C C . GLY A 1 148 ? -11.776 28.024 -14.238 1.00 28.10 124 GLY A C 1
ATOM 964 O O . GLY A 1 148 ? -11.168 26.977 -14.030 1.00 28.82 124 GLY A O 1
ATOM 965 N N . ALA A 1 149 ? -12.325 28.743 -13.259 1.00 28.59 125 ALA A N 1
ATOM 966 C CA . ALA A 1 149 ? -12.293 28.253 -11.887 1.00 29.15 125 ALA A CA 1
ATOM 967 C C . ALA A 1 149 ? -13.087 26.958 -11.778 1.00 29.28 125 ALA A C 1
ATOM 968 O O . ALA A 1 149 ? -14.185 26.835 -12.329 1.00 30.00 125 ALA A O 1
ATOM 970 N N . MET A 1 150 ? -12.512 25.983 -11.068 1.00 28.36 126 MET A N 1
ATOM 971 C CA . MET A 1 150 ? -13.064 24.645 -10.929 1.00 27.79 126 MET A CA 1
ATOM 972 C C . MET A 1 150 ? -13.229 24.305 -9.448 1.00 27.19 126 MET A C 1
ATOM 973 O O . MET A 1 150 ? -12.825 25.096 -8.593 1.00 27.36 126 MET A O 1
ATOM 978 N N . PRO A 1 151 ? -13.827 23.158 -9.097 1.00 27.91 127 PRO A N 1
ATOM 979 C CA . PRO A 1 151 ? -14.066 22.867 -7.669 1.00 29.21 127 PRO A CA 1
ATOM 980 C C . PRO A 1 151 ? -12.860 22.994 -6.756 1.00 28.95 127 PRO A C 1
ATOM 981 O O . PRO A 1 151 ? -12.966 23.633 -5.698 1.00 29.22 127 PRO A O 1
ATOM 985 N N . GLN A 1 152 ? -11.717 22.398 -7.118 1.00 28.12 128 GLN A N 1
ATOM 986 C CA . GLN A 1 152 ? -10.556 22.514 -6.243 1.00 27.31 128 GLN A CA 1
ATOM 987 C C . GLN A 1 152 ? -9.842 23.852 -6.353 1.00 25.16 128 GLN A C 1
ATOM 988 O O . GLN A 1 152 ? -8.987 24.127 -5.506 1.00 25.50 128 GLN A O 1
ATOM 994 N N . THR A 1 153 ? -10.153 24.688 -7.355 1.00 24.31 129 THR A N 1
ATOM 995 C CA . THR A 1 153 ? -9.714 26.077 -7.275 1.00 23.33 129 THR A CA 1
ATOM 996 C C . THR A 1 153 ? -10.234 26.705 -5.995 1.00 22.97 129 THR A C 1
ATOM 997 O O . THR A 1 153 ? -9.486 27.361 -5.258 1.00 23.43 129 THR A O 1
ATOM 1001 N N . GLU A 1 154 ? -11.513 26.482 -5.695 1.00 23.60 130 GLU A N 1
ATOM 1002 C CA . GLU A 1 154 ? -12.090 27.011 -4.467 1.00 25.07 130 GLU A CA 1
ATOM 1003 C C . GLU A 1 154 ? -11.459 26.364 -3.238 1.00 24.24 130 GLU A C 1
ATOM 1004 O O . GLU A 1 154 ? -11.159 27.054 -2.256 1.00 24.41 130 GLU A O 1
ATOM 1010 N N . THR A 1 155 ? -11.232 25.047 -3.279 1.00 24.48 131 THR A N 1
ATOM 1011 C CA . THR A 1 155 ? -10.679 24.342 -2.124 1.00 25.40 131 THR A CA 1
ATOM 1012 C C . THR A 1 155 ? -9.298 24.878 -1.750 1.00 23.84 131 THR A C 1
ATOM 1013 O O . THR A 1 155 ? -9.031 25.177 -0.575 1.00 23.90 131 THR A O 1
ATOM 1017 N N . VAL A 1 156 ? -8.401 25.007 -2.737 1.00 23.60 132 VAL A N 1
ATOM 1018 C CA . VAL A 1 156 ? -7.043 25.449 -2.430 1.00 22.72 132 VAL A CA 1
ATOM 1019 C C . VAL A 1 156 ? -7.025 26.913 -1.995 1.00 21.29 132 VAL A C 1
ATOM 1020 O O . VAL A 1 156 ? -6.262 27.291 -1.096 1.00 22.22 132 VAL A O 1
ATOM 1024 N N . LEU A 1 157 ? -7.870 27.754 -2.603 1.00 21.21 133 LEU A N 1
ATOM 1025 C CA . LEU A 1 157 ? -7.981 29.140 -2.164 1.00 21.85 133 LEU A CA 1
ATOM 1026 C C . LEU A 1 157 ? -8.432 29.214 -0.709 1.00 22.42 133 LEU A C 1
ATOM 1027 O O . LEU A 1 157 ? -7.861 29.966 0.094 1.00 24.03 133 LEU A O 1
ATOM 1032 N N . ARG A 1 158 ? -9.456 28.455 -0.369 1.00 22.44 134 ARG A N 1
ATOM 1033 C CA . ARG A 1 158 ? -9.944 28.400 1.039 1.00 23.46 134 ARG A CA 1
ATOM 1034 C C . ARG A 1 158 ? -8.827 27.931 1.966 1.00 24.18 134 ARG A C 1
ATOM 1035 O O . ARG A 1 158 ? -8.609 28.572 2.968 1.00 24.99 134 ARG A O 1
ATOM 1043 N N A GLN A 1 159 ? -8.068 26.905 1.588 0.41 23.23 135 GLN A N 1
ATOM 1044 N N B GLN A 1 159 ? -8.065 26.924 1.605 0.59 24.93 135 GLN A N 1
ATOM 1045 C CA A GLN A 1 159 ? -6.931 26.346 2.376 0.41 23.23 135 GLN A CA 1
ATOM 1046 C CA B GLN A 1 159 ? -6.944 26.401 2.420 0.59 26.83 135 GLN A CA 1
ATOM 1047 C C A GLN A 1 159 ? -5.858 27.429 2.575 0.41 23.82 135 GLN A C 1
ATOM 1048 C C B GLN A 1 159 ? -5.853 27.452 2.595 0.59 25.70 135 GLN A C 1
ATOM 1049 O O A GLN A 1 159 ? -5.455 27.682 3.720 0.41 24.26 135 GLN A O 1
ATOM 1050 O O B GLN A 1 159 ? -5.436 27.710 3.723 0.59 26.37 135 GLN A O 1
ATOM 1061 N N . ALA A 1 160 ? -5.616 28.246 1.541 1.00 23.96 136 ALA A N 1
ATOM 1062 C CA . ALA A 1 160 ? -4.644 29.325 1.679 1.00 22.18 136 ALA A CA 1
ATOM 1063 C C . ALA A 1 160 ? -5.145 30.391 2.648 1.00 21.75 136 ALA A C 1
ATOM 1064 O O . ALA A 1 160 ? -4.423 30.795 3.573 1.00 23.03 136 ALA A O 1
ATOM 1066 N N . LEU A 1 161 ? -6.386 30.856 2.455 1.00 21.81 137 LEU A N 1
ATOM 1067 C CA . LEU A 1 161 ? -6.902 31.944 3.286 1.00 22.72 137 LEU A CA 1
ATOM 1068 C C . LEU A 1 161 ? -7.043 31.522 4.746 1.00 23.07 137 LEU A C 1
ATOM 1069 O O . LEU A 1 161 ? -6.825 32.336 5.653 1.00 24.10 137 LEU A O 1
ATOM 1074 N N A ARG A 1 162 ? -7.305 30.241 4.977 0.58 24.11 138 ARG A N 1
ATOM 1075 N N B ARG A 1 162 ? -7.292 30.239 4.974 0.42 23.96 138 ARG A N 1
ATOM 1076 C CA A ARG A 1 162 ? -7.458 29.746 6.370 0.58 25.99 138 ARG A CA 1
ATOM 1077 C CA B ARG A 1 162 ? -7.456 29.756 6.372 0.42 25.54 138 ARG A CA 1
ATOM 1078 C C A ARG A 1 162 ? -6.101 29.770 7.069 0.58 24.69 138 ARG A C 1
ATOM 1079 C C B ARG A 1 162 ? -6.101 29.755 7.063 0.42 24.50 138 ARG A C 1
ATOM 1080 O O A ARG A 1 162 ? -6.087 29.880 8.284 0.58 25.39 138 ARG A O 1
ATOM 1081 O O B ARG A 1 162 ? -6.087 29.877 8.283 0.42 25.19 138 ARG A O 1
ATOM 1096 N N . GLU A 1 163 ? -5.026 29.720 6.295 1.00 23.31 139 GLU A N 1
ATOM 1097 C CA . GLU A 1 163 ? -3.665 29.758 6.805 1.00 22.39 139 GLU A CA 1
ATOM 1098 C C . GLU A 1 163 ? -3.083 31.168 6.786 1.00 20.97 139 GLU A C 1
ATOM 1099 O O . GLU A 1 163 ? -1.900 31.340 7.084 1.00 21.63 139 GLU A O 1
ATOM 1105 N N . ASN A 1 164 ? -3.881 32.172 6.418 1.00 20.26 140 ASN A N 1
ATOM 1106 C CA . ASN A 1 164 ? -3.383 33.545 6.255 1.00 20.12 140 ASN A CA 1
ATOM 1107 C C . ASN A 1 164 ? -2.271 33.620 5.210 1.00 20.60 140 ASN A C 1
ATOM 1108 O O . ASN A 1 164 ? -1.334 34.416 5.327 1.00 22.18 140 ASN A O 1
ATOM 1113 N N . VAL A 1 165 ? -2.344 32.748 4.211 1.00 19.64 141 VAL A N 1
ATOM 1114 C CA . VAL A 1 165 ? -1.457 32.766 3.051 1.00 19.98 141 VAL A CA 1
ATOM 1115 C C . VAL A 1 165 ? -2.041 33.723 2.016 1.00 20.33 141 VAL A C 1
ATOM 1116 O O . VAL A 1 165 ? -3.256 33.741 1.777 1.00 22.81 141 VAL A O 1
ATOM 1120 N N . VAL A 1 166 ? -1.188 34.554 1.422 1.00 19.57 142 VAL A N 1
ATOM 1121 C CA . VAL A 1 166 ? -1.628 35.553 0.445 1.00 20.18 142 VAL A CA 1
ATOM 1122 C C . VAL A 1 166 ? -1.653 34.921 -0.942 1.00 20.23 142 VAL A C 1
ATOM 1123 O O . VAL A 1 166 ? -0.634 34.366 -1.370 1.00 20.20 142 VAL A O 1
ATOM 1127 N N . PRO A 1 167 ? -2.765 35.029 -1.697 1.00 21.46 143 PRO A N 1
ATOM 1128 C CA . PRO A 1 167 ? -2.801 34.456 -3.050 1.00 22.64 143 PRO A CA 1
ATOM 1129 C C . PRO A 1 167 ? -2.540 35.474 -4.145 1.00 23.51 143 PRO A C 1
ATOM 1130 O O . PRO A 1 167 ? -2.976 36.631 -4.056 1.00 26.38 143 PRO A O 1
ATOM 1134 N N . ILE A 1 168 ? -1.846 35.046 -5.199 1.00 23.00 144 ILE A N 1
ATOM 1135 C CA . ILE A 1 168 ? -1.868 35.728 -6.487 1.00 22.22 144 ILE A CA 1
ATOM 1136 C C . ILE A 1 168 ? -2.372 34.736 -7.535 1.00 20.70 144 ILE A C 1
ATOM 1137 O O . ILE A 1 168 ? -2.488 33.531 -7.272 1.00 21.51 144 ILE A O 1
ATOM 1142 N N . LEU A 1 169 ? -2.688 35.251 -8.727 1.00 20.30 145 LEU A N 1
ATOM 1143 C CA . LEU A 1 169 ? -3.367 34.451 -9.741 1.00 19.19 145 LEU A CA 1
ATOM 1144 C C . LEU A 1 169 ? -2.541 34.380 -11.020 1.00 20.00 145 LEU A C 1
ATOM 1145 O O . LEU A 1 169 ? -2.142 35.418 -11.569 1.00 20.97 145 LEU A O 1
ATOM 1150 N N . PHE A 1 170 ? -2.315 33.160 -11.508 1.00 19.66 146 PHE A N 1
ATOM 1151 C CA . PHE A 1 170 ? -1.733 32.933 -12.825 1.00 20.76 146 PHE A CA 1
ATOM 1152 C C . PHE A 1 170 ? -2.753 32.197 -13.689 1.00 20.02 146 PHE A C 1
ATOM 1153 O O . PHE A 1 170 ? -3.098 31.042 -13.406 1.00 20.62 146 PHE A O 1
ATOM 1161 N N . ILE A 1 171 ? -3.266 32.868 -14.716 1.00 20.48 147 ILE A N 1
ATOM 1162 C CA . ILE A 1 171 ? -4.192 32.227 -15.643 1.00 19.97 147 ILE A CA 1
ATOM 1163 C C . ILE A 1 171 ? -3.388 31.574 -16.757 1.00 20.44 147 ILE A C 1
ATOM 1164 O O . ILE A 1 171 ? -2.707 32.252 -17.531 1.00 22.15 147 ILE A O 1
ATOM 1169 N N . ASN A 1 172 ? -3.483 30.254 -16.820 1.00 20.85 148 ASN A N 1
ATOM 1170 C CA . ASN A 1 172 ? -2.633 29.454 -17.719 1.00 21.51 148 ASN A CA 1
ATOM 1171 C C . ASN A 1 172 ? -3.399 28.967 -18.952 1.00 22.96 148 ASN A C 1
ATOM 1172 O O . ASN A 1 172 ? -4.539 29.159 -19.035 1.00 23.75 148 ASN A O 1
ATOM 1177 N N . LYS A 1 173 ? -2.640 28.402 -19.858 1.00 23.25 149 LYS A N 1
ATOM 1178 C CA . LYS A 1 173 ? -3.202 27.822 -21.078 1.00 24.08 149 LYS A CA 1
ATOM 1179 C C . LYS A 1 173 ? -3.880 28.867 -21.954 1.00 24.44 149 LYS A C 1
ATOM 1180 O O . LYS A 1 173 ? -4.797 28.550 -22.723 1.00 25.82 149 LYS A O 1
ATOM 1186 N N . VAL A 1 174 ? -3.431 30.118 -21.860 1.00 24.41 150 VAL A N 1
ATOM 1187 C CA . VAL A 1 174 ? -3.982 31.168 -22.711 1.00 25.52 150 VAL A CA 1
ATOM 1188 C C . VAL A 1 174 ? -3.747 30.862 -24.191 1.00 26.72 150 VAL A C 1
ATOM 1189 O O . VAL A 1 174 ? -4.513 31.302 -25.059 1.00 28.16 150 VAL A O 1
ATOM 1193 N N . ASP A 1 175 ? -2.708 30.105 -24.511 1.00 26.96 151 ASP A N 1
ATOM 1194 C CA . ASP A 1 175 ? -2.478 29.599 -25.912 1.00 28.28 151 ASP A CA 1
ATOM 1195 C C . ASP A 1 175 ? -3.735 28.861 -26.402 1.00 29.85 151 ASP A C 1
ATOM 1196 O O . ASP A 1 175 ? -4.176 29.066 -27.510 1.00 31.01 151 ASP A O 1
ATOM 1201 N N . ARG A 1 176 ? -4.318 28.022 -25.571 1.00 31.22 152 ARG A N 1
ATOM 1202 C CA . ARG A 1 176 ? -5.491 27.238 -25.986 1.00 33.39 152 ARG A CA 1
ATOM 1203 C C . ARG A 1 176 ? -6.667 28.146 -26.143 1.00 34.69 152 ARG A C 1
ATOM 1204 O O . ARG A 1 176 ? -7.417 28.015 -27.087 1.00 35.44 152 ARG A O 1
ATOM 1212 N N . LEU A 1 177 ? -6.823 29.041 -25.219 1.00 35.82 153 LEU A N 1
ATOM 1213 C CA . LEU A 1 177 ? -7.898 30.013 -25.348 1.00 38.05 153 LEU A CA 1
ATOM 1214 C C . LEU A 1 177 ? -7.818 30.727 -26.694 1.00 40.32 153 LEU A C 1
ATOM 1215 O O . LEU A 1 177 ? -8.844 30.978 -27.337 1.00 42.30 153 LEU A O 1
ATOM 1220 N N . ILE A 1 178 ? -6.598 31.005 -27.160 1.00 40.62 154 ILE A N 1
ATOM 1221 C CA . ILE A 1 178 ? -6.390 31.751 -28.397 1.00 41.30 154 ILE A CA 1
ATOM 1222 C C . ILE A 1 178 ? -6.543 30.857 -29.622 1.00 43.21 154 ILE A C 1
ATOM 1223 O O . ILE A 1 178 ? -7.211 31.224 -30.597 1.00 45.10 154 ILE A O 1
ATOM 1228 N N A MET A 1 179 ? -5.870 29.713 -29.595 0.58 43.45 155 MET A N 1
ATOM 1229 N N B MET A 1 179 ? -5.932 29.687 -29.578 0.42 43.62 155 MET A N 1
ATOM 1230 C CA A MET A 1 179 ? -5.757 28.824 -30.774 0.58 44.16 155 MET A CA 1
ATOM 1231 C CA B MET A 1 179 ? -5.870 28.876 -30.810 0.42 44.69 155 MET A CA 1
ATOM 1232 C C A MET A 1 179 ? -6.992 27.935 -31.006 0.58 45.46 155 MET A C 1
ATOM 1233 C C B MET A 1 179 ? -7.078 27.965 -31.019 0.42 45.71 155 MET A C 1
ATOM 1234 O O A MET A 1 179 ? -7.343 27.765 -32.189 0.58 44.87 155 MET A O 1
ATOM 1235 O O B MET A 1 179 ? -7.377 27.707 -32.199 0.42 45.34 155 MET A O 1
ATOM 1244 N N . GLU A 1 180 ? -7.557 27.310 -29.977 1.00 47.14 156 GLU A N 1
ATOM 1245 C CA . GLU A 1 180 ? -8.721 26.425 -30.106 1.00 51.86 156 GLU A CA 1
ATOM 1246 C C . GLU A 1 180 ? -10.051 27.160 -30.088 1.00 56.83 156 GLU A C 1
ATOM 1247 O O . GLU A 1 180 ? -11.024 26.530 -30.474 1.00 58.53 156 GLU A O 1
ATOM 1253 N N . LEU A 1 181 ? -10.114 28.401 -29.659 1.00 60.48 157 LEU A N 1
ATOM 1254 C CA . LEU A 1 181 ? -11.411 29.106 -29.644 1.00 64.86 157 LEU A CA 1
ATOM 1255 C C . LEU A 1 181 ? -11.347 30.335 -30.580 1.00 68.52 157 LEU A C 1
ATOM 1256 O O . LEU A 1 181 ? -12.337 31.100 -30.614 1.00 67.39 157 LEU A O 1
ATOM 1261 N N . LYS A 1 182 ? -10.172 30.539 -31.192 1.00 73.55 158 LYS A N 1
ATOM 1262 C CA . LYS A 1 182 ? -9.872 31.663 -32.122 1.00 78.78 158 LYS A CA 1
ATOM 1263 C C . LYS A 1 182 ? -10.525 32.904 -31.518 1.00 80.47 158 LYS A C 1
ATOM 1264 O O . LYS A 1 182 ? -11.441 33.438 -32.076 1.00 80.34 158 LYS A O 1
ATOM 1270 N N A LEU A 1 183 ? -10.111 33.272 -30.319 0.75 82.42 159 LEU A N 1
ATOM 1271 C CA A LEU A 1 183 ? -10.890 34.317 -29.652 0.75 84.02 159 LEU A CA 1
ATOM 1272 C C A LEU A 1 183 ? -10.200 35.639 -29.891 0.75 84.03 159 LEU A C 1
ATOM 1273 O O A LEU A 1 183 ? -8.981 35.625 -29.868 0.75 84.41 159 LEU A O 1
ATOM 1278 N N A THR A 1 184 ? -10.960 36.705 -30.156 0.75 83.22 160 THR A N 1
ATOM 1279 C CA A THR A 1 184 ? -10.384 38.032 -30.497 0.75 82.05 160 THR A CA 1
ATOM 1280 C C A THR A 1 184 ? -9.810 38.747 -29.294 0.75 82.07 160 THR A C 1
ATOM 1281 O O A THR A 1 184 ? -10.153 38.405 -28.237 0.75 82.35 160 THR A O 1
ATOM 1285 N N A PRO A 1 185 ? -8.982 39.782 -29.475 0.75 81.64 161 PRO A N 1
ATOM 1286 C CA A PRO A 1 185 ? -8.367 40.498 -28.348 0.75 80.22 161 PRO A CA 1
ATOM 1287 C C A PRO A 1 185 ? -9.419 40.963 -27.322 0.75 76.95 161 PRO A C 1
ATOM 1288 O O A PRO A 1 185 ? -9.213 40.843 -26.125 0.75 77.28 161 PRO A O 1
ATOM 1292 N N A GLN A 1 186 ? -10.574 41.432 -27.796 0.75 72.42 162 GLN A N 1
ATOM 1293 C CA A GLN A 1 186 ? -11.630 41.898 -26.855 0.75 66.09 162 GLN A CA 1
ATOM 1294 C C A GLN A 1 186 ? -12.364 40.710 -26.224 0.75 65.55 162 GLN A C 1
ATOM 1295 O O A GLN A 1 186 ? -12.708 40.794 -25.062 0.75 64.61 162 GLN A O 1
ATOM 1301 N N . ASP A 1 187 ? -12.632 39.648 -26.965 1.00 64.22 163 ASP A N 1
ATOM 1302 C CA . ASP A 1 187 ? -13.385 38.550 -26.295 1.00 61.69 163 ASP A CA 1
ATOM 1303 C C . ASP A 1 187 ? -12.494 37.759 -25.322 1.00 55.81 163 ASP A C 1
ATOM 1304 O O . ASP A 1 187 ? -12.912 37.442 -24.193 1.00 55.63 163 ASP A O 1
ATOM 1309 N N A MET A 1 188 ? -11.317 37.352 -25.791 0.66 52.75 164 MET A N 1
ATOM 1310 N N B MET A 1 188 ? -11.104 37.483 -25.841 0.34 53.22 164 MET A N 1
ATOM 1311 C CA A MET A 1 188 ? -10.406 36.623 -24.878 0.66 50.45 164 MET A CA 1
ATOM 1312 C CA B MET A 1 188 ? -10.354 36.739 -24.809 0.34 50.53 164 MET A CA 1
ATOM 1313 C C A MET A 1 188 ? -10.345 37.429 -23.576 0.66 47.78 164 MET A C 1
ATOM 1314 C C B MET A 1 188 ? -10.371 37.535 -23.482 0.34 48.00 164 MET A C 1
ATOM 1315 O O A MET A 1 188 ? -10.449 36.817 -22.501 0.66 46.63 164 MET A O 1
ATOM 1316 O O B MET A 1 188 ? -10.616 36.883 -22.468 0.34 47.13 164 MET A O 1
ATOM 1322 N N A GLN A 1 189 ? -10.223 38.755 -23.691 0.66 46.82 165 GLN A N 1
ATOM 1323 N N B GLN A 1 189 ? -10.161 38.851 -23.573 0.34 46.51 165 GLN A N 1
ATOM 1324 C CA A GLN A 1 189 ? -10.144 39.672 -22.522 0.66 47.00 165 GLN A CA 1
ATOM 1325 C CA B GLN A 1 189 ? -10.132 39.782 -22.421 0.34 45.55 165 GLN A CA 1
ATOM 1326 C C A GLN A 1 189 ? -11.370 39.468 -21.624 0.66 45.66 165 GLN A C 1
ATOM 1327 C C B GLN A 1 189 ? -11.391 39.576 -21.576 0.34 43.64 165 GLN A C 1
ATOM 1328 O O A GLN A 1 189 ? -11.205 39.644 -20.409 0.66 45.84 165 GLN A O 1
ATOM 1329 O O B GLN A 1 189 ? -11.282 39.752 -20.360 0.34 42.22 165 GLN A O 1
ATOM 1332 N N . ILE A 1 190 ? -12.562 39.586 -22.213 1.00 43.56 166 ILE A N 1
ATOM 1333 C CA . ILE A 1 190 ? -13.818 39.372 -21.449 1.00 42.25 166 ILE A CA 1
ATOM 1334 C C . ILE A 1 190 ? -13.746 38.035 -20.699 1.00 41.45 166 ILE A C 1
ATOM 1335 O O . ILE A 1 190 ? -14.173 37.988 -19.551 1.00 40.99 166 ILE A O 1
ATOM 1340 N N . ARG A 1 191 ? -13.215 36.983 -21.286 1.00 41.77 167 ARG A N 1
ATOM 1341 C CA . ARG A 1 191 ? -13.177 35.632 -20.680 1.00 41.77 167 ARG A CA 1
ATOM 1342 C C . ARG A 1 191 ? -12.158 35.591 -19.535 1.00 37.97 167 ARG A C 1
ATOM 1343 O O . ARG A 1 191 ? -12.442 34.984 -18.502 1.00 37.62 167 ARG A O 1
ATOM 1351 N N . LEU A 1 192 ? -11.033 36.208 -19.729 1.00 35.42 168 LEU A N 1
ATOM 1352 C CA . LEU A 1 192 ? -10.032 36.301 -18.677 1.00 34.02 168 LEU A CA 1
ATOM 1353 C C . LEU A 1 192 ? -10.539 37.152 -17.520 1.00 33.41 168 LEU A C 1
ATOM 1354 O O . LEU A 1 192 ? -10.327 36.815 -16.351 1.00 33.75 168 LEU A O 1
ATOM 1359 N N . GLY A 1 193 ? -11.236 38.247 -17.829 1.00 32.82 169 GLY A N 1
ATOM 1360 C CA . GLY A 1 193 ? -11.778 39.086 -16.772 1.00 32.12 169 GLY A CA 1
ATOM 1361 C C . GLY A 1 193 ? -12.810 38.365 -15.929 1.00 31.48 169 GLY A C 1
ATOM 1362 O O . GLY A 1 193 ? -12.888 38.566 -14.714 1.00 31.60 169 GLY A O 1
ATOM 1363 N N . ALA A 1 194 ? -13.616 37.511 -16.560 1.00 31.54 170 ALA A N 1
ATOM 1364 C CA . ALA A 1 194 ? -14.590 36.734 -15.804 1.00 30.81 170 ALA A CA 1
ATOM 1365 C C . ALA A 1 194 ? -13.902 35.822 -14.797 1.00 30.40 170 ALA A C 1
ATOM 1366 O O . ALA A 1 194 ? -14.384 35.659 -13.670 1.00 30.34 170 ALA A O 1
ATOM 1368 N N . VAL A 1 195 ? -12.764 35.234 -15.177 1.00 29.84 171 VAL A N 1
ATOM 1369 C CA . VAL A 1 195 ? -12.016 34.382 -14.250 1.00 28.79 171 VAL A CA 1
ATOM 1370 C C . VAL A 1 195 ? -11.521 35.194 -13.059 1.00 29.17 171 VAL A C 1
ATOM 1371 O O . VAL A 1 195 ? -11.604 34.754 -11.902 1.00 29.53 171 VAL A O 1
ATOM 1375 N N . ILE A 1 196 ? -10.978 36.385 -13.327 1.00 28.66 172 ILE A N 1
ATOM 1376 C CA . ILE A 1 196 ? -10.470 37.230 -12.247 1.00 27.57 172 ILE A CA 1
ATOM 1377 C C . ILE A 1 196 ? -11.601 37.611 -11.301 1.00 28.11 172 ILE A C 1
ATOM 1378 O O . ILE A 1 196 ? -11.453 37.552 -10.071 1.00 28.27 172 ILE A O 1
ATOM 1383 N N . ASP A 1 197 ? -12.747 38.012 -11.866 1.00 28.74 173 ASP A N 1
ATOM 1384 C CA . ASP A 1 197 ? -13.886 38.400 -11.036 1.00 29.73 173 ASP A CA 1
ATOM 1385 C C . ASP A 1 197 ? -14.376 37.226 -10.195 1.00 29.71 173 ASP A C 1
ATOM 1386 O O . ASP A 1 197 ? -14.737 37.397 -9.025 1.00 30.61 173 ASP A O 1
ATOM 1391 N N . LYS A 1 198 ? -14.355 36.019 -10.761 1.00 29.28 174 LYS A N 1
ATOM 1392 C CA . LYS A 1 198 ? -14.793 34.840 -10.020 1.00 28.77 174 LYS A CA 1
ATOM 1393 C C . LYS A 1 198 ? -13.867 34.545 -8.842 1.00 27.91 174 LYS A C 1
ATOM 1394 O O . LYS A 1 198 ? -14.332 34.258 -7.732 1.00 27.98 174 LYS A O 1
ATOM 1400 N N . ILE A 1 199 ? -12.551 34.606 -9.067 1.00 26.97 175 ILE A N 1
ATOM 1401 C CA . ILE A 1 199 ? -11.605 34.404 -7.972 1.00 25.84 175 ILE A CA 1
ATOM 1402 C C . ILE A 1 199 ? -11.815 35.459 -6.897 1.00 25.07 175 ILE A C 1
ATOM 1403 O O . ILE A 1 199 ? -11.832 35.151 -5.700 1.00 25.24 175 ILE A O 1
ATOM 1408 N N . ASN A 1 200 ? -12.005 36.721 -7.309 1.00 25.25 176 ASN A N 1
ATOM 1409 C CA . ASN A 1 200 ? -12.232 37.782 -6.330 1.00 26.19 176 ASN A CA 1
ATOM 1410 C C . ASN A 1 200 ? -13.516 37.544 -5.547 1.00 27.25 176 ASN A C 1
ATOM 1411 O O . ASN A 1 200 ? -13.583 37.841 -4.351 1.00 27.84 176 ASN A O 1
ATOM 1416 N N . LYS A 1 201 ? -14.550 37.022 -6.206 1.00 27.48 177 LYS A N 1
ATOM 1417 C CA . LYS A 1 201 ? -15.794 36.734 -5.503 1.00 28.81 177 LYS A CA 1
ATOM 1418 C C . LYS A 1 201 ? -15.586 35.652 -4.455 1.00 28.35 177 LYS A C 1
ATOM 1419 O O . LYS A 1 201 ? -16.134 35.738 -3.349 1.00 28.60 177 LYS A O 1
ATOM 1425 N N . LEU A 1 202 ? -14.796 34.628 -4.787 1.00 28.44 178 LEU A N 1
ATOM 1426 C CA . LEU A 1 202 ? -14.459 33.591 -3.817 1.00 28.61 178 LEU A CA 1
ATOM 1427 C C . LEU A 1 202 ? -13.719 34.182 -2.623 1.00 29.10 178 LEU A C 1
ATOM 1428 O O . LEU A 1 202 ? -14.032 33.868 -1.473 1.00 30.94 178 LEU A O 1
ATOM 1433 N N . ILE A 1 203 ? -12.738 35.055 -2.881 1.00 28.14 179 ILE A N 1
ATOM 1434 C CA . ILE A 1 203 ? -11.980 35.675 -1.795 1.00 28.09 179 ILE A CA 1
ATOM 1435 C C . ILE A 1 203 ? -12.903 36.483 -0.896 1.00 29.40 179 ILE A C 1
ATOM 1436 O O . ILE A 1 203 ? -12.858 36.365 0.337 1.00 30.00 179 ILE A O 1
ATOM 1441 N N . LYS A 1 204 ? -13.746 37.323 -1.502 1.00 30.64 180 LYS A N 1
ATOM 1442 C CA . LYS A 1 204 ? -14.645 38.174 -0.731 1.00 32.49 180 LYS A CA 1
ATOM 1443 C C . LYS A 1 204 ? -15.590 37.343 0.123 1.00 33.70 180 LYS A C 1
ATOM 1444 O O . LYS A 1 204 ? -15.904 37.720 1.257 1.00 35.12 180 LYS A O 1
ATOM 1450 N N . GLY A 1 205 ? -16.050 36.205 -0.400 1.00 33.62 181 GLY A N 1
ATOM 1451 C CA . GLY A 1 205 ? -16.936 35.359 0.377 1.00 34.36 181 GLY A CA 1
ATOM 1452 C C . GLY A 1 205 ? -16.245 34.676 1.541 1.00 34.88 181 GLY A C 1
ATOM 1453 O O . GLY A 1 205 ? -16.854 34.475 2.598 1.00 36.21 181 GLY A O 1
ATOM 1454 N N . MET A 1 206 ? -14.967 34.329 1.375 1.00 34.46 182 MET A N 1
ATOM 1455 C CA . MET A 1 206 ? -14.227 33.603 2.404 1.00 34.08 182 MET A CA 1
ATOM 1456 C C . MET A 1 206 ? -13.716 34.534 3.499 1.00 35.11 182 MET A C 1
ATOM 1457 O O . MET A 1 206 ? -13.778 34.189 4.685 1.00 35.96 182 MET A O 1
ATOM 1462 N N . LYS A 1 207 ? -13.209 35.710 3.126 1.00 35.80 183 LYS A N 1
ATOM 1463 C CA . LYS A 1 207 ? -12.609 36.658 4.067 1.00 37.96 183 LYS A CA 1
ATOM 1464 C C . LYS A 1 207 ? -13.137 38.060 3.800 1.00 38.44 183 LYS A C 1
ATOM 1465 O O . LYS A 1 207 ? -12.399 38.933 3.327 1.00 38.89 183 LYS A O 1
ATOM 1471 N N . PRO A 1 208 ? -14.401 38.360 4.100 1.00 40.00 184 PRO A N 1
ATOM 1472 C CA . PRO A 1 208 ? -14.927 39.670 3.788 1.00 41.19 184 PRO A CA 1
ATOM 1473 C C . PRO A 1 208 ? -14.159 40.832 4.414 1.00 43.33 184 PRO A C 1
ATOM 1474 O O . PRO A 1 208 ? -14.061 41.843 3.815 1.00 44.65 184 PRO A O 1
ATOM 1478 N N . ASP A 1 209 ? -13.597 40.615 5.600 1.00 44.25 185 ASP A N 1
ATOM 1479 C CA . ASP A 1 209 ? -12.937 41.734 6.321 1.00 45.20 185 ASP A CA 1
ATOM 1480 C C . ASP A 1 209 ? -11.523 42.010 5.802 1.00 44.34 185 ASP A C 1
ATOM 1481 O O . ASP A 1 209 ? -10.990 43.064 6.124 1.00 45.63 185 ASP A O 1
ATOM 1486 N N . SER A 1 210 ? -10.944 41.113 5.002 1.00 41.88 186 SER A N 1
ATOM 1487 C CA . SER A 1 210 ? -9.601 41.420 4.453 1.00 40.64 186 SER A CA 1
ATOM 1488 C C . SER A 1 210 ? -9.656 41.435 2.916 1.00 37.53 186 SER A C 1
ATOM 1489 O O . SER A 1 210 ? -8.634 41.502 2.301 1.00 36.75 186 SER A O 1
ATOM 1492 N N . TYR A 1 211 ? -10.854 41.488 2.370 1.00 36.53 187 TYR A N 1
ATOM 1493 C CA . TYR A 1 211 ? -10.984 41.459 0.918 1.00 36.23 187 TYR A CA 1
ATOM 1494 C C . TYR A 1 211 ? -10.275 42.636 0.257 1.00 36.67 187 TYR A C 1
ATOM 1495 O O . TYR A 1 211 ? -9.620 42.469 -0.777 1.00 36.06 187 TYR A O 1
ATOM 1504 N N . ASP A 1 212 ? -10.465 43.825 0.783 1.00 38.63 188 ASP A N 1
ATOM 1505 C CA . ASP A 1 212 ? -9.817 45.003 0.194 1.00 40.76 188 ASP A CA 1
ATOM 1506 C C . ASP A 1 212 ? -8.320 44.818 0.005 1.00 38.51 188 ASP A C 1
ATOM 1507 O O . ASP A 1 212 ? -7.842 45.268 -0.979 1.00 38.29 188 ASP A O 1
ATOM 1512 N N . GLY A 1 213 ? -7.621 44.274 0.989 1.00 35.90 189 GLY A N 1
ATOM 1513 C CA . GLY A 1 213 ? -6.189 44.075 0.851 1.00 34.24 189 GLY A CA 1
ATOM 1514 C C . GLY A 1 213 ? -5.835 42.928 -0.078 1.00 33.43 189 GLY A C 1
ATOM 1515 O O . GLY A 1 213 ? -4.815 42.971 -0.768 1.00 35.34 189 GLY A O 1
ATOM 1516 N N . LEU A 1 214 ? -6.663 41.886 -0.105 1.00 30.91 190 LEU A N 1
ATOM 1517 C CA . LEU A 1 214 ? -6.377 40.684 -0.877 1.00 28.48 190 LEU A CA 1
ATOM 1518 C C . LEU A 1 214 ? -6.853 40.758 -2.318 1.00 28.41 190 LEU A C 1
ATOM 1519 O O . LEU A 1 214 ? -6.462 39.900 -3.119 1.00 29.26 190 LEU A O 1
ATOM 1524 N N . ARG A 1 215 ? -7.740 41.688 -2.643 1.00 28.80 191 ARG A N 1
ATOM 1525 C CA . ARG A 1 215 ? -8.362 41.791 -4.008 1.00 30.41 191 ARG A CA 1
ATOM 1526 C C . ARG A 1 215 ? -7.292 41.725 -5.067 1.00 30.64 191 ARG A C 1
ATOM 1527 O O . ARG A 1 215 ? -6.320 42.348 -4.959 1.00 31.54 191 ARG A O 1
ATOM 1535 N N . LEU A 1 216 ? -7.551 40.888 -6.079 1.00 30.23 192 LEU A N 1
ATOM 1536 C CA . LEU A 1 216 ? -6.655 40.760 -7.221 1.00 32.46 192 LEU A CA 1
ATOM 1537 C C . LEU A 1 216 ? -6.999 41.818 -8.260 1.00 36.40 192 LEU A C 1
ATOM 1538 O O . LEU A 1 216 ? -8.153 41.939 -8.680 1.00 38.30 192 LEU A O 1
ATOM 1543 N N . ASP A 1 217 ? -5.997 42.582 -8.649 1.00 37.70 193 ASP A N 1
ATOM 1544 C CA . ASP A 1 217 ? -6.131 43.701 -9.615 1.00 39.61 193 ASP A CA 1
ATOM 1545 C C . ASP A 1 217 ? -5.162 43.413 -10.753 1.00 36.55 193 ASP A C 1
ATOM 1546 O O . ASP A 1 217 ? -3.994 43.376 -10.530 1.00 36.05 193 ASP A O 1
ATOM 1551 N N . ALA A 1 218 ? -5.720 43.104 -11.920 1.00 35.58 194 ALA A N 1
ATOM 1552 C CA . ALA A 1 218 ? -4.862 42.893 -13.079 1.00 34.87 194 ALA A CA 1
ATOM 1553 C C . ALA A 1 218 ? -4.041 44.136 -13.395 1.00 33.75 194 ALA A C 1
ATOM 1554 O O . ALA A 1 218 ? -2.872 44.029 -13.778 1.00 33.06 194 ALA A O 1
ATOM 1556 N N . ALA A 1 219 ? -4.629 45.326 -13.220 1.00 35.30 195 ALA A N 1
ATOM 1557 C CA . ALA A 1 219 ? -3.950 46.562 -13.608 1.00 36.65 195 ALA A CA 1
ATOM 1558 C C . ALA A 1 219 ? -2.694 46.795 -12.778 1.00 38.70 195 ALA A C 1
ATOM 1559 O O . ALA A 1 219 ? -1.689 47.305 -13.292 1.00 40.41 195 ALA A O 1
ATOM 1561 N N . VAL A 1 220 ? -2.696 46.422 -11.502 1.00 40.13 196 VAL A N 1
ATOM 1562 C CA . VAL A 1 220 ? -1.409 46.601 -10.782 1.00 42.20 196 VAL A CA 1
ATOM 1563 C C . VAL A 1 220 ? -0.493 45.408 -10.996 1.00 40.39 196 VAL A C 1
ATOM 1564 O O . VAL A 1 220 ? 0.666 45.510 -10.693 1.00 40.52 196 VAL A O 1
ATOM 1568 N N . GLY A 1 221 ? -1.031 44.287 -11.440 1.00 38.38 197 GLY A N 1
ATOM 1569 C CA . GLY A 1 221 ? -0.115 43.180 -11.735 1.00 36.36 197 GLY A CA 1
ATOM 1570 C C . GLY A 1 221 ? -0.197 41.994 -10.774 1.00 33.32 197 GLY A C 1
ATOM 1571 O O . GLY A 1 221 ? 0.741 41.290 -10.788 1.00 33.01 197 GLY A O 1
ATOM 1572 N N . LYS A 1 222 ? -1.267 41.847 -9.986 1.00 31.96 198 LYS A N 1
ATOM 1573 C CA . LYS A 1 222 ? -1.474 40.689 -9.059 1.00 29.71 198 LYS A CA 1
ATOM 1574 C C . LYS A 1 222 ? -2.028 39.502 -9.865 1.00 25.42 198 LYS A C 1
ATOM 1575 O O . LYS A 1 222 ? -2.351 38.494 -9.271 1.00 25.85 198 LYS A O 1
ATOM 1581 N N . VAL A 1 223 ? -2.226 39.701 -11.167 1.00 24.22 199 VAL A N 1
ATOM 1582 C CA . VAL A 1 223 ? -2.663 38.648 -12.070 1.00 23.40 199 VAL A CA 1
ATOM 1583 C C . VAL A 1 223 ? -1.711 38.652 -13.255 1.00 24.06 199 VAL A C 1
ATOM 1584 O O . VAL A 1 223 ? -1.355 39.720 -13.780 1.00 25.05 199 VAL A O 1
ATOM 1588 N N . ALA A 1 224 ? -1.280 37.460 -13.656 1.00 23.04 200 ALA A N 1
ATOM 1589 C CA . ALA A 1 224 ? -0.550 37.273 -14.897 1.00 23.04 200 ALA A CA 1
ATOM 1590 C C . ALA A 1 224 ? -1.280 36.228 -15.725 1.00 23.31 200 ALA A C 1
ATOM 1591 O O . ALA A 1 224 ? -2.085 35.454 -15.206 1.00 23.47 200 ALA A O 1
ATOM 1593 N N . PHE A 1 225 ? -1.000 36.229 -17.024 1.00 23.96 201 PHE A N 1
ATOM 1594 C CA . PHE A 1 225 ? -1.681 35.371 -17.980 1.00 24.48 201 PHE A CA 1
ATOM 1595 C C . PHE A 1 225 ? -0.628 34.828 -18.925 1.00 24.39 201 PHE A C 1
ATOM 1596 O O . PHE A 1 225 ? 0.249 35.570 -19.365 1.00 25.97 201 PHE A O 1
ATOM 1604 N N . GLY A 1 226 ? -0.717 33.555 -19.274 1.00 23.34 202 GLY A N 1
ATOM 1605 C CA . GLY A 1 226 ? 0.229 33.048 -20.239 1.00 23.48 202 GLY A CA 1
ATOM 1606 C C . GLY A 1 226 ? 0.088 31.575 -20.514 1.00 22.77 202 GLY A C 1
ATOM 1607 O O . GLY A 1 226 ? -0.973 30.973 -20.320 1.00 23.28 202 GLY A O 1
ATOM 1608 N N . SER A 1 227 ? 1.198 31.008 -20.971 1.00 23.68 203 SER A N 1
ATOM 1609 C CA . SER A 1 227 ? 1.284 29.597 -21.321 1.00 24.22 203 SER A CA 1
ATOM 1610 C C . SER A 1 227 ? 2.526 29.023 -20.641 1.00 24.49 203 SER A C 1
ATOM 1611 O O . SER A 1 227 ? 3.650 29.236 -21.107 1.00 25.51 203 SER A O 1
ATOM 1614 N N . ALA A 1 228 ? 2.334 28.304 -19.535 1.00 23.99 204 ALA A N 1
ATOM 1615 C CA . ALA A 1 228 ? 3.470 27.631 -18.922 1.00 24.70 204 ALA A CA 1
ATOM 1616 C C . ALA A 1 228 ? 4.144 26.691 -19.914 1.00 26.30 204 ALA A C 1
ATOM 1617 O O . ALA A 1 228 ? 5.378 26.614 -19.968 1.00 27.18 204 ALA A O 1
ATOM 1619 N N . LEU A 1 229 ? 3.346 25.987 -20.726 1.00 26.54 205 LEU A N 1
ATOM 1620 C CA . LEU A 1 229 ? 3.903 25.017 -21.663 1.00 27.04 205 LEU A CA 1
ATOM 1621 C C . LEU A 1 229 ? 4.827 25.683 -22.670 1.00 27.00 205 LEU A C 1
ATOM 1622 O O . LEU A 1 229 ? 5.855 25.112 -23.055 1.00 29.05 205 LEU A O 1
ATOM 1627 N N . ASN A 1 230 ? 4.477 26.902 -23.076 1.00 26.66 206 ASN A N 1
ATOM 1628 C CA . ASN A 1 230 ? 5.234 27.599 -24.155 1.00 27.96 206 ASN A CA 1
ATOM 1629 C C . ASN A 1 230 ? 6.155 28.687 -23.605 1.00 27.16 206 ASN A C 1
ATOM 1630 O O . ASN A 1 230 ? 6.625 29.499 -24.374 1.00 27.64 206 ASN A O 1
ATOM 1635 N N . ASN A 1 231 ? 6.320 28.749 -22.292 1.00 26.48 207 ASN A N 1
ATOM 1636 C CA . ASN A 1 231 ? 7.325 29.614 -21.651 1.00 27.39 207 ASN A CA 1
ATOM 1637 C C . ASN A 1 231 ? 7.076 31.120 -21.798 1.00 25.64 207 ASN A C 1
ATOM 1638 O O . ASN A 1 231 ? 8.008 31.818 -21.729 1.00 26.09 207 ASN A O 1
ATOM 1643 N N . TRP A 1 232 ? 5.841 31.531 -21.867 1.00 24.71 208 TRP A N 1
ATOM 1644 C CA . TRP A 1 232 ? 5.570 32.960 -21.956 1.00 24.87 208 TRP A CA 1
ATOM 1645 C C . TRP A 1 232 ? 4.450 33.380 -21.010 1.00 24.97 208 TRP A C 1
ATOM 1646 O O . TRP A 1 232 ? 3.592 32.576 -20.629 1.00 24.65 208 TRP A O 1
ATOM 1657 N N . ALA A 1 233 ? 4.477 34.660 -20.629 1.00 26.07 209 ALA A N 1
ATOM 1658 C CA . ALA A 1 233 ? 3.445 35.237 -19.773 1.00 25.78 209 ALA A CA 1
ATOM 1659 C C . ALA A 1 233 ? 3.455 36.745 -19.929 1.00 26.28 209 ALA A C 1
ATOM 1660 O O . ALA A 1 233 ? 4.480 37.340 -20.263 1.00 26.74 209 ALA A O 1
ATOM 1662 N N . ILE A 1 234 ? 2.296 37.352 -19.677 1.00 26.33 210 ILE A N 1
ATOM 1663 C CA . ILE A 1 234 ? 2.137 38.797 -19.702 1.00 26.59 210 ILE A CA 1
ATOM 1664 C C . ILE A 1 234 ? 1.319 39.216 -18.487 1.00 27.06 210 ILE A C 1
ATOM 1665 O O . ILE A 1 234 ? 0.682 38.401 -17.823 1.00 26.66 210 ILE A O 1
ATOM 1670 N N . SER A 1 235 ? 1.346 40.513 -18.208 1.00 29.41 211 SER A N 1
ATOM 1671 C CA . SER A 1 235 ? 0.435 41.117 -17.250 1.00 32.05 211 SER A CA 1
ATOM 1672 C C . SER A 1 235 ? 0.098 42.496 -17.788 1.00 32.56 211 SER A C 1
ATOM 1673 O O . SER A 1 235 ? 0.748 42.986 -18.714 1.00 32.79 211 SER A O 1
ATOM 1676 N N . VAL A 1 236 ? -0.946 43.113 -17.229 1.00 33.81 212 VAL A N 1
ATOM 1677 C CA . VAL A 1 236 ? -1.327 44.459 -17.674 1.00 35.61 212 VAL A CA 1
ATOM 1678 C C . VAL A 1 236 ? -0.188 45.460 -17.534 1.00 38.77 212 VAL A C 1
ATOM 1679 O O . VAL A 1 236 ? 0.107 46.166 -18.513 1.00 38.57 212 VAL A O 1
ATOM 1683 N N . PRO A 1 237 ? 0.466 45.617 -16.384 1.00 40.97 213 PRO A N 1
ATOM 1684 C CA . PRO A 1 237 ? 1.564 46.528 -16.292 1.00 42.84 213 PRO A CA 1
ATOM 1685 C C . PRO A 1 237 ? 2.723 46.170 -17.211 1.00 43.90 213 PRO A C 1
ATOM 1686 O O . PRO A 1 237 ? 3.303 47.043 -17.729 1.00 46.16 213 PRO A O 1
ATOM 1690 N N . PHE A 1 238 ? 3.011 44.896 -17.391 1.00 42.40 214 PHE A N 1
ATOM 1691 C CA . PHE A 1 238 ? 4.139 44.451 -18.211 1.00 41.21 214 PHE A CA 1
ATOM 1692 C C . PHE A 1 238 ? 3.845 44.767 -19.681 1.00 41.63 214 PHE A C 1
ATOM 1693 O O . PHE A 1 238 ? 4.761 45.133 -20.430 1.00 41.39 214 PHE A O 1
ATOM 1701 N N . MET A 1 239 ? 2.598 44.641 -20.075 1.00 42.46 215 MET A N 1
ATOM 1702 C CA . MET A 1 239 ? 2.245 44.960 -21.475 1.00 45.15 215 MET A CA 1
ATOM 1703 C C . MET A 1 239 ? 2.413 46.477 -21.661 1.00 49.19 215 MET A C 1
ATOM 1704 O O . MET A 1 239 ? 3.017 46.875 -22.637 1.00 49.48 215 MET A O 1
ATOM 1709 N N . LYS A 1 240 ? 1.888 47.262 -20.731 1.00 52.55 216 LYS A N 1
ATOM 1710 C CA . LYS A 1 240 ? 2.016 48.741 -20.798 1.00 55.93 216 LYS A CA 1
ATOM 1711 C C . LYS A 1 240 ? 3.495 49.151 -20.697 1.00 58.46 216 LYS A C 1
ATOM 1712 O O . LYS A 1 240 ? 3.763 50.343 -20.788 1.00 59.05 216 LYS A O 1
ATOM 1718 N N . LYS A 1 241 ? 4.450 48.238 -20.577 1.00 61.02 217 LYS A N 1
ATOM 1719 C CA . LYS A 1 241 ? 5.848 48.727 -20.502 1.00 64.48 217 LYS A CA 1
ATOM 1720 C C . LYS A 1 241 ? 6.702 48.111 -21.605 1.00 66.12 217 LYS A C 1
ATOM 1721 O O . LYS A 1 241 ? 7.670 48.737 -22.019 1.00 67.00 217 LYS A O 1
ATOM 1727 N N . THR A 1 242 ? 6.294 46.955 -22.088 1.00 66.59 218 THR A N 1
ATOM 1728 C CA . THR A 1 242 ? 6.967 46.158 -23.140 1.00 67.36 218 THR A CA 1
ATOM 1729 C C . THR A 1 242 ? 6.443 46.673 -24.469 1.00 66.92 218 THR A C 1
ATOM 1730 O O . THR A 1 242 ? 6.802 46.142 -25.541 1.00 67.92 218 THR A O 1
ATOM 1734 N N . GLY A 1 243 ? 5.511 47.601 -24.376 1.00 64.77 219 GLY A N 1
ATOM 1735 C CA . GLY A 1 243 ? 4.949 48.093 -25.641 1.00 62.39 219 GLY A CA 1
ATOM 1736 C C . GLY A 1 243 ? 4.377 46.926 -26.412 1.00 59.70 219 GLY A C 1
ATOM 1737 O O . GLY A 1 243 ? 4.466 46.928 -27.624 1.00 60.71 219 GLY A O 1
ATOM 1738 N N . ILE A 1 244 ? 3.823 45.944 -25.707 1.00 56.33 220 ILE A N 1
ATOM 1739 C CA . ILE A 1 244 ? 3.254 44.757 -26.388 1.00 53.07 220 ILE A CA 1
ATOM 1740 C C . ILE A 1 244 ? 1.793 44.707 -25.998 1.00 52.09 220 ILE A C 1
ATOM 1741 O O . ILE A 1 244 ? 1.468 44.952 -24.847 1.00 51.89 220 ILE A O 1
ATOM 1746 N N . GLY A 1 245 ? 0.967 44.432 -26.982 1.00 50.77 221 GLY A N 1
ATOM 1747 C CA . GLY A 1 245 ? -0.476 44.335 -26.793 1.00 49.80 221 GLY A CA 1
ATOM 1748 C C . GLY A 1 245 ? -0.951 42.921 -26.982 1.00 49.24 221 GLY A C 1
ATOM 1749 O O . GLY A 1 245 ? -0.270 42.141 -27.526 1.00 49.67 221 GLY A O 1
ATOM 1750 N N A PHE A 1 246 ? -2.219 42.708 -26.630 0.16 48.90 222 PHE A N 1
ATOM 1751 N N B PHE A 1 246 ? -2.209 42.753 -26.676 0.84 48.85 222 PHE A N 1
ATOM 1752 C CA A PHE A 1 246 ? -2.807 41.346 -26.672 0.16 48.50 222 PHE A CA 1
ATOM 1753 C CA B PHE A 1 246 ? -2.783 41.400 -26.674 0.84 48.57 222 PHE A CA 1
ATOM 1754 C C A PHE A 1 246 ? -2.890 40.919 -28.134 0.16 47.59 222 PHE A C 1
ATOM 1755 C C B PHE A 1 246 ? -2.978 40.922 -28.110 0.84 46.99 222 PHE A C 1
ATOM 1756 O O A PHE A 1 246 ? -2.957 39.739 -28.405 0.16 47.23 222 PHE A O 1
ATOM 1757 O O B PHE A 1 246 ? -2.939 39.775 -28.397 0.84 46.20 222 PHE A O 1
ATOM 1766 N N . LYS A 1 247 ? -3.206 41.888 -28.996 1.00 46.99 223 LYS A N 1
ATOM 1767 C CA . LYS A 1 247 ? -3.286 41.588 -30.421 1.00 44.98 223 LYS A CA 1
ATOM 1768 C C . LYS A 1 247 ? -2.008 40.917 -30.913 1.00 43.90 223 LYS A C 1
ATOM 1769 O O . LYS A 1 247 ? -2.060 39.973 -31.712 1.00 43.98 223 LYS A O 1
ATOM 1775 N N . GLU A 1 248 ? -0.858 41.351 -30.433 1.00 43.72 224 GLU A N 1
ATOM 1776 C CA . GLU A 1 248 ? 0.451 40.790 -30.850 1.00 43.14 224 GLU A CA 1
ATOM 1777 C C . GLU A 1 248 ? 0.602 39.365 -30.322 1.00 40.49 224 GLU A C 1
ATOM 1778 O O . GLU A 1 248 ? 1.179 38.586 -30.951 1.00 40.44 224 GLU A O 1
ATOM 1784 N N . VAL A 1 249 ? 0.112 39.129 -29.113 1.00 38.99 225 VAL A N 1
ATOM 1785 C CA . VAL A 1 249 ? 0.168 37.786 -28.553 1.00 38.36 225 VAL A CA 1
ATOM 1786 C C . VAL A 1 249 ? -0.628 36.816 -29.415 1.00 39.15 225 VAL A C 1
ATOM 1787 O O . VAL A 1 249 ? -0.190 35.692 -29.682 1.00 41.15 225 VAL A O 1
ATOM 1791 N N . ILE A 1 250 ? -1.807 37.236 -29.870 1.00 39.03 226 ILE A N 1
ATOM 1792 C CA . ILE A 1 250 ? -2.610 36.376 -30.731 1.00 40.18 226 ILE A CA 1
ATOM 1793 C C . ILE A 1 250 ? -1.853 36.056 -32.014 1.00 40.78 226 ILE A C 1
ATOM 1794 O O . ILE A 1 250 ? -1.817 34.903 -32.460 1.00 41.09 226 ILE A O 1
ATOM 1799 N N . GLU A 1 251 ? -1.201 37.063 -32.602 1.00 41.24 227 GLU A N 1
ATOM 1800 C CA . GLU A 1 251 ? -0.450 36.850 -33.836 1.00 43.27 227 GLU A CA 1
ATOM 1801 C C . GLU A 1 251 ? 0.693 35.861 -33.638 1.00 41.44 227 GLU A C 1
ATOM 1802 O O . GLU A 1 251 ? 0.920 34.993 -34.488 1.00 41.57 227 GLU A O 1
ATOM 1808 N N . TYR A 1 252 ? 1.431 35.974 -32.529 1.00 40.75 228 TYR A N 1
ATOM 1809 C CA . TYR A 1 252 ? 2.506 35.017 -32.280 1.00 39.98 228 TYR A CA 1
ATOM 1810 C C . TYR A 1 252 ? 1.971 33.590 -32.241 1.00 40.22 228 TYR A C 1
ATOM 1811 O O . TYR A 1 252 ? 2.552 32.684 -32.850 1.00 40.54 228 TYR A O 1
ATOM 1820 N N . CYS A 1 253 ? 0.851 33.376 -31.545 1.00 39.67 229 CYS A N 1
ATOM 1821 C CA . CYS A 1 253 ? 0.284 32.034 -31.449 1.00 40.36 229 CYS A CA 1
ATOM 1822 C C . CYS A 1 253 ? -0.249 31.552 -32.793 1.00 43.67 229 CYS A C 1
ATOM 1823 O O . CYS A 1 253 ? -0.031 30.396 -33.175 1.00 44.76 229 CYS A O 1
ATOM 1826 N N . MET A 1 254 ? -0.961 32.418 -33.518 1.00 46.02 230 MET A N 1
ATOM 1827 C CA . MET A 1 25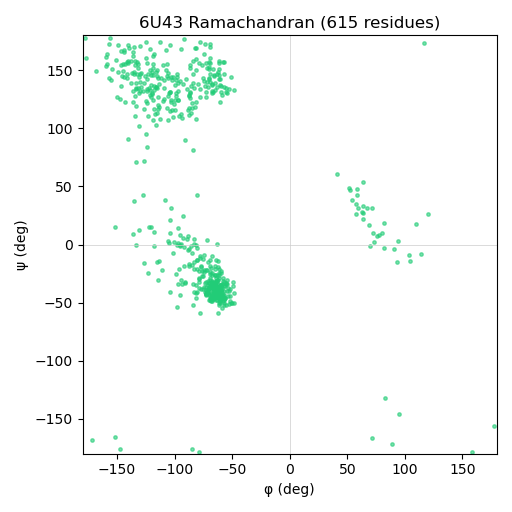4 ? -1.535 32.023 -34.802 1.00 49.81 230 MET A CA 1
ATOM 1828 C C . MET A 1 254 ? -0.463 31.693 -35.830 1.00 51.98 230 MET A C 1
ATOM 1829 O O . MET A 1 254 ? -0.672 30.832 -36.692 1.00 53.49 230 MET A O 1
ATOM 1834 N N . GLU A 1 255 ? 0.651 32.408 -35.755 1.00 52.17 231 GLU A N 1
ATOM 1835 C CA . GLU A 1 255 ? 1.796 32.265 -36.680 1.00 51.87 231 GLU A CA 1
ATOM 1836 C C . GLU A 1 255 ? 2.806 31.214 -36.241 1.00 50.06 231 GLU A C 1
ATOM 1837 O O . GLU A 1 255 ? 3.850 31.201 -36.845 1.00 49.57 231 GLU A O 1
ATOM 1843 N N . ASP A 1 256 ? 2.478 30.452 -35.188 1.00 48.59 232 ASP A N 1
ATOM 1844 C CA . ASP A 1 256 ? 3.366 29.353 -34.735 1.00 47.80 232 ASP A CA 1
ATOM 1845 C C . ASP A 1 256 ? 4.742 29.893 -34.375 1.00 46.30 232 ASP A C 1
ATOM 1846 O O . ASP A 1 256 ? 5.716 29.275 -34.654 1.00 47.03 232 ASP A O 1
ATOM 1851 N N . GLN A 1 257 ? 4.749 31.038 -33.682 1.00 44.15 233 GLN A N 1
ATOM 1852 C CA . GLN A 1 257 ? 5.998 31.660 -33.210 1.00 43.23 233 GLN A CA 1
ATOM 1853 C C . GLN A 1 257 ? 5.911 31.947 -31.707 1.00 40.23 233 GLN A C 1
ATOM 1854 O O . GLN A 1 257 ? 6.336 32.965 -31.276 1.00 39.91 233 GLN A O 1
ATOM 1860 N N . GLN A 1 258 ? 5.370 30.980 -30.992 1.00 37.73 234 GLN A N 1
ATOM 1861 C CA . GLN A 1 258 ? 5.310 31.161 -29.547 1.00 35.41 234 GLN A CA 1
ATOM 1862 C C . GLN A 1 258 ? 6.699 31.219 -28.926 1.00 35.91 234 GLN A C 1
ATOM 1863 O O . GLN A 1 258 ? 6.875 31.839 -27.870 1.00 35.11 234 GLN A O 1
ATOM 1869 N N . GLN A 1 259 ? 7.685 30.599 -29.553 1.00 38.29 235 GLN A N 1
ATOM 1870 C CA . GLN A 1 259 ? 9.061 30.676 -29.017 1.00 42.77 235 GLN A CA 1
ATOM 1871 C C . GLN A 1 259 ? 9.568 32.108 -29.090 1.00 42.14 235 GLN A C 1
ATOM 1872 O O . GLN A 1 259 ? 10.289 32.487 -28.220 1.00 41.53 235 GLN A O 1
ATOM 1878 N N . LYS A 1 260 ? 9.248 32.804 -30.167 1.00 42.40 236 LYS A N 1
ATOM 1879 C CA . LYS A 1 260 ? 9.647 34.213 -30.250 1.00 43.31 236 LYS A CA 1
ATOM 1880 C C . LYS A 1 260 ? 8.890 34.993 -29.181 1.00 40.76 236 LYS A C 1
ATOM 1881 O O . LYS A 1 260 ? 9.467 35.849 -28.628 1.00 40.98 236 LYS A O 1
ATOM 1887 N N . LEU A 1 261 ? 7.622 34.686 -28.956 1.00 38.10 237 LEU A N 1
ATOM 1888 C CA . LEU A 1 261 ? 6.900 35.329 -27.862 1.00 35.57 237 LEU A CA 1
ATOM 1889 C C . LEU A 1 261 ? 7.579 35.066 -26.523 1.00 34.39 237 LEU A C 1
ATOM 1890 O O . LEU A 1 261 ? 7.689 35.972 -25.689 1.00 34.32 237 LEU A O 1
ATOM 1895 N N . ALA A 1 262 ? 8.061 33.835 -26.307 1.00 33.25 238 ALA A N 1
ATOM 1896 C CA . ALA A 1 262 ? 8.726 33.507 -25.046 1.00 33.34 238 ALA A CA 1
ATOM 1897 C C . ALA A 1 262 ? 10.017 34.296 -24.857 1.00 35.70 238 ALA A C 1
ATOM 1898 O O . ALA A 1 262 ? 10.440 34.517 -23.717 1.00 36.11 238 ALA A O 1
ATOM 1900 N N . GLU A 1 263 ? 10.659 34.716 -25.953 1.00 36.83 239 GLU A N 1
ATOM 1901 C CA . GLU A 1 263 ? 11.831 35.582 -25.844 1.00 38.83 239 GLU A CA 1
ATOM 1902 C C . GLU A 1 263 ? 11.441 36.983 -25.389 1.00 39.97 239 GLU A C 1
ATOM 1903 O O . GLU A 1 263 ? 12.158 37.605 -24.598 1.00 41.52 239 GLU A O 1
ATOM 1909 N N . ARG A 1 264 ? 10.307 37.497 -25.876 1.00 40.23 240 ARG A N 1
ATOM 1910 C CA . ARG A 1 264 ? 9.886 38.852 -25.528 1.00 40.00 240 ARG A CA 1
ATOM 1911 C C . ARG A 1 264 ? 9.183 38.920 -24.179 1.00 36.91 240 ARG A C 1
ATOM 1912 O O . ARG A 1 264 ? 9.286 39.938 -23.487 1.00 37.30 240 ARG A O 1
ATOM 1920 N N . CYS A 1 265 ? 8.415 37.890 -23.817 1.00 33.56 241 CYS A N 1
ATOM 1921 C CA . CYS A 1 265 ? 7.594 37.887 -22.581 1.00 32.04 241 CYS A CA 1
ATOM 1922 C C . CYS A 1 265 ? 7.940 36.622 -21.775 1.00 29.73 241 CYS A C 1
ATOM 1923 O O . CYS A 1 265 ? 7.176 35.697 -21.787 1.00 28.63 241 CYS A O 1
ATOM 1926 N N . PRO A 1 266 ? 9.104 36.528 -21.150 1.00 29.72 242 PRO A N 1
ATOM 1927 C CA . PRO A 1 266 ? 9.507 35.257 -20.522 1.00 28.38 242 PRO A CA 1
ATOM 1928 C C . PRO A 1 266 ? 8.637 34.908 -19.321 1.00 25.65 242 PRO A C 1
ATOM 1929 O O . PRO A 1 266 ? 8.424 35.724 -18.424 1.00 27.24 242 PRO A O 1
ATOM 1933 N N . LEU A 1 267 ? 8.143 33.669 -19.310 1.00 23.74 243 LEU A N 1
ATOM 1934 C CA . LEU A 1 267 ? 7.325 33.187 -18.201 1.00 23.10 243 LEU A CA 1
ATOM 1935 C C . LEU A 1 267 ? 7.989 33.454 -16.856 1.00 23.12 243 LEU A C 1
ATOM 1936 O O . LEU A 1 267 ? 7.359 33.988 -15.930 1.00 23.90 243 LEU A O 1
ATOM 1941 N N . HIS A 1 268 ? 9.262 33.066 -16.712 1.00 23.23 244 HIS A N 1
ATOM 1942 C CA . HIS A 1 268 ? 9.879 33.163 -15.391 1.00 24.52 244 HIS A CA 1
ATOM 1943 C C . HIS A 1 268 ? 10.049 34.611 -14.966 1.00 24.39 244 HIS A C 1
ATOM 1944 O O . HIS A 1 268 ? 9.928 34.923 -13.780 1.00 25.20 244 HIS A O 1
ATOM 1951 N N . ALA A 1 269 ? 10.306 35.515 -15.914 1.00 25.11 245 ALA A N 1
ATOM 1952 C CA . ALA A 1 269 ? 10.503 36.908 -15.537 1.00 25.24 245 ALA A CA 1
ATOM 1953 C C . ALA A 1 269 ? 9.203 37.528 -15.047 1.00 24.85 245 ALA A C 1
ATOM 1954 O O . ALA A 1 269 ? 9.172 38.165 -13.988 1.00 24.71 245 ALA A O 1
ATOM 1956 N N . VAL A 1 270 ? 8.115 37.325 -15.790 1.00 24.77 246 VAL A N 1
ATOM 1957 C CA . VAL A 1 270 ? 6.831 37.922 -15.431 1.00 24.74 246 VAL A CA 1
ATOM 1958 C C . VAL A 1 270 ? 6.289 37.329 -14.131 1.00 23.94 246 VAL A C 1
ATOM 1959 O O . VAL A 1 270 ? 5.838 38.055 -13.236 1.00 24.79 246 VAL A O 1
ATOM 1963 N N . VAL A 1 271 ? 6.309 36.001 -14.006 1.00 22.03 247 VAL A N 1
ATOM 1964 C CA . VAL A 1 271 ? 5.731 35.380 -12.814 1.00 21.98 247 VAL A CA 1
ATOM 1965 C C . VAL A 1 271 ? 6.605 35.605 -11.581 1.00 21.97 247 VAL A C 1
ATOM 1966 O O . VAL A 1 271 ? 6.098 35.914 -10.496 1.00 22.31 247 VAL A O 1
ATOM 1970 N N . ASN A 1 272 ? 7.921 35.447 -11.710 1.00 22.28 248 ASN A N 1
ATOM 1971 C CA . ASN A 1 272 ? 8.766 35.647 -10.537 1.00 22.89 248 ASN A CA 1
ATOM 1972 C C . ASN A 1 272 ? 8.756 37.102 -10.082 1.00 22.64 248 ASN A C 1
ATOM 1973 O O . ASN A 1 272 ? 8.818 37.376 -8.879 1.00 22.83 248 ASN A O 1
ATOM 1978 N N . ASP A 1 273 ? 8.687 38.048 -11.022 1.00 22.50 249 ASP A N 1
ATOM 1979 C CA . ASP A 1 273 ? 8.509 39.439 -10.619 1.00 23.85 249 ASP A CA 1
ATOM 1980 C C . ASP A 1 273 ? 7.233 39.611 -9.804 1.00 22.64 249 ASP A C 1
ATOM 1981 O O . ASP A 1 273 ? 7.225 40.322 -8.794 1.00 22.88 249 ASP A O 1
ATOM 1986 N N . MET A 1 274 ? 6.140 38.976 -10.238 1.00 22.14 250 MET A N 1
ATOM 1987 C CA . MET A 1 274 ? 4.879 39.070 -9.512 1.00 22.55 250 MET A CA 1
ATOM 1988 C C . MET A 1 274 ? 5.002 38.464 -8.118 1.00 22.27 250 MET A C 1
ATOM 1989 O O . MET A 1 274 ? 4.448 38.997 -7.143 1.00 22.25 250 MET A O 1
ATOM 1994 N N . VAL A 1 275 ? 5.736 37.355 -8.001 1.00 21.95 251 VAL A N 1
ATOM 1995 C CA . VAL A 1 275 ? 5.968 36.741 -6.694 1.00 22.07 251 VAL A CA 1
ATOM 1996 C C . VAL A 1 275 ? 6.688 37.714 -5.761 1.00 22.61 251 VAL A C 1
ATOM 1997 O O . VAL A 1 275 ? 6.300 37.894 -4.597 1.00 23.00 251 VAL A O 1
ATOM 2001 N N . ILE A 1 276 ? 7.756 38.348 -6.254 1.00 22.10 252 ILE A N 1
ATOM 2002 C CA . ILE A 1 276 ? 8.536 39.237 -5.395 1.00 22.94 252 ILE A CA 1
ATOM 2003 C C . ILE A 1 276 ? 7.713 40.464 -5.017 1.00 22.98 252 ILE A C 1
ATOM 2004 O O . ILE A 1 276 ? 7.713 40.903 -3.861 1.00 23.60 252 ILE A O 1
ATOM 2009 N N A ARG A 1 277 ? 7.003 41.018 -5.981 0.65 23.46 253 ARG A N 1
ATOM 2010 N N B ARG A 1 277 ? 6.996 41.019 -5.979 0.35 23.20 253 ARG A N 1
ATOM 2011 C CA A ARG A 1 277 ? 6.271 42.282 -5.741 0.65 25.54 253 ARG A CA 1
ATOM 2012 C CA B ARG A 1 277 ? 6.264 42.288 -5.744 0.35 24.43 253 ARG A CA 1
ATOM 2013 C C A ARG A 1 277 ? 4.983 42.118 -4.933 0.65 24.24 253 ARG A C 1
ATOM 2014 C C B ARG A 1 277 ? 4.985 42.119 -4.920 0.35 23.63 253 ARG A C 1
ATOM 2015 O O A ARG A 1 277 ? 4.830 42.890 -4.033 0.65 26.23 253 ARG A O 1
ATOM 2016 O O B ARG A 1 277 ? 4.831 42.894 -4.010 0.35 24.88 253 ARG A O 1
ATOM 2031 N N . PHE A 1 278 ? 4.365 40.942 -4.948 1.00 22.91 254 PHE A N 1
ATOM 2032 C CA . PHE A 1 278 ? 3.055 40.797 -4.329 1.00 22.63 254 PHE A CA 1
ATOM 2033 C C . PHE A 1 278 ? 2.932 39.658 -3.319 1.00 22.41 254 PHE A C 1
ATOM 2034 O O . PHE A 1 278 ? 1.953 39.636 -2.559 1.00 24.75 254 PHE A O 1
ATOM 2042 N N . LEU A 1 279 ? 3.871 38.714 -3.280 1.00 20.50 255 LEU A N 1
ATOM 2043 C CA . LEU A 1 279 ? 3.758 37.752 -2.198 1.00 20.27 255 LEU A CA 1
ATOM 2044 C C . LEU A 1 279 ? 4.691 38.157 -1.065 1.00 19.98 255 LEU A C 1
ATOM 2045 O O . LEU A 1 279 ? 5.747 38.749 -1.315 1.00 20.99 255 LEU A O 1
ATOM 2050 N N . PRO A 1 280 ? 4.319 37.888 0.186 1.00 19.98 256 PRO A N 1
ATOM 2051 C CA . PRO A 1 280 ? 5.053 38.461 1.320 1.00 19.20 256 PRO A CA 1
ATOM 2052 C C . PRO A 1 280 ? 6.326 37.708 1.675 1.00 18.72 256 PRO A C 1
ATOM 2053 O O . PRO A 1 280 ? 6.432 36.495 1.509 1.00 19.61 256 PRO A O 1
ATOM 2057 N N . ASN A 1 281 ? 7.292 38.447 2.207 1.00 18.61 257 ASN A N 1
ATOM 2058 C CA . ASN A 1 281 ? 8.452 37.856 2.848 1.00 19.15 257 ASN A CA 1
ATOM 2059 C C . ASN A 1 281 ? 8.091 37.447 4.274 1.00 18.39 257 ASN A C 1
ATOM 2060 O O . ASN A 1 281 ? 7.021 37.798 4.782 1.00 19.04 257 ASN A O 1
ATOM 2065 N N . PRO A 1 282 ? 8.956 36.683 4.943 1.00 19.21 258 PRO A N 1
ATOM 2066 C CA . PRO A 1 282 ? 8.614 36.230 6.303 1.00 19.88 258 PRO A CA 1
ATOM 2067 C C . PRO A 1 282 ? 8.479 37.354 7.317 1.00 20.63 258 PRO A C 1
ATOM 2068 O O . PRO A 1 282 ? 7.730 37.197 8.288 1.00 20.57 258 PRO A O 1
ATOM 2072 N N . VAL A 1 283 ? 9.192 38.472 7.136 1.00 21.00 259 VAL A N 1
ATOM 2073 C CA . VAL A 1 283 ? 9.054 39.602 8.056 1.00 22.15 259 VAL A CA 1
ATOM 2074 C C . VAL A 1 283 ? 7.643 40.169 7.987 1.00 21.99 259 VAL A C 1
ATOM 2075 O O . VAL A 1 283 ? 7.045 40.527 9.010 1.00 22.47 259 VAL A O 1
ATOM 2079 N N . GLN A 1 284 ? 7.078 40.231 6.779 1.00 20.00 260 GLN A N 1
ATOM 2080 C CA . GLN A 1 284 ? 5.689 40.640 6.629 1.00 20.65 260 GLN A CA 1
ATOM 2081 C C . GLN A 1 284 ? 4.725 39.563 7.116 1.00 21.77 260 GLN A C 1
ATOM 2082 O O . GLN A 1 284 ? 3.708 39.878 7.745 1.00 23.92 260 GLN A O 1
ATOM 2088 N N . ALA A 1 285 ? 4.997 38.288 6.797 1.00 20.81 261 ALA A N 1
ATOM 2089 C CA . ALA A 1 285 ? 3.967 37.260 6.890 1.00 19.77 261 ALA A CA 1
ATOM 2090 C C . ALA A 1 285 ? 3.906 36.557 8.234 1.00 19.23 261 ALA A C 1
ATOM 2091 O O . ALA A 1 285 ? 2.811 36.160 8.638 1.00 19.22 261 ALA A O 1
ATOM 2093 N N . GLN A 1 286 ? 5.037 36.364 8.930 1.00 19.06 262 GLN A N 1
ATOM 2094 C CA . GLN A 1 286 ? 5.023 35.469 10.093 1.00 19.64 262 GLN A CA 1
ATOM 2095 C C . GLN A 1 286 ? 4.052 35.938 11.169 1.00 20.48 262 GLN A C 1
ATOM 2096 O O . GLN A 1 286 ? 3.325 35.122 11.759 1.00 21.22 262 GLN A O 1
ATOM 2102 N N . LYS A 1 287 ? 4.004 37.249 11.415 1.00 21.01 263 LYS A N 1
ATOM 2103 C CA . LYS A 1 287 ? 3.055 37.776 12.384 1.00 21.99 263 LYS A CA 1
ATOM 2104 C C . LYS A 1 287 ? 1.609 37.532 11.973 1.00 22.68 263 LYS A C 1
ATOM 2105 O O . LYS A 1 287 ? 0.728 37.465 12.838 1.00 24.46 263 LYS A O 1
ATOM 2111 N N . GLU A 1 288 ? 1.341 37.398 10.668 1.00 21.82 264 GLU A N 1
ATOM 2112 C CA . GLU A 1 288 ? -0.000 37.047 10.211 1.00 21.35 264 GLU A CA 1
ATOM 2113 C C . GLU A 1 288 ? -0.252 35.549 10.324 1.00 21.14 264 GLU A C 1
ATOM 2114 O O . GLU A 1 288 ? -1.342 35.129 10.728 1.00 21.72 264 GLU A O 1
ATOM 2120 N N . ARG A 1 289 ? 0.745 34.737 9.976 1.00 20.55 265 ARG A N 1
ATOM 2121 C CA . ARG A 1 289 ? 0.581 33.288 10.066 1.00 19.75 265 ARG A CA 1
ATOM 2122 C C . ARG A 1 289 ? 0.248 32.856 11.491 1.00 19.87 265 ARG A C 1
ATOM 2123 O O . ARG A 1 289 ? -0.626 32.005 11.702 1.00 20.71 265 ARG A O 1
ATOM 2131 N N . ILE A 1 290 ? 0.944 33.413 12.488 1.00 20.82 266 ILE A N 1
ATOM 2132 C CA . ILE A 1 290 ? 0.753 32.956 13.865 1.00 22.63 266 ILE A CA 1
ATOM 2133 C C . ILE A 1 290 ? -0.612 33.326 14.420 1.00 23.52 266 ILE A C 1
ATOM 2134 O O . ILE A 1 290 ? -1.043 32.730 15.415 1.00 25.44 266 ILE A O 1
ATOM 2139 N N . LYS A 1 291 ? -1.310 34.288 13.810 1.00 22.90 267 LYS A N 1
ATOM 2140 C CA . LYS A 1 291 ? -2.674 34.569 14.233 1.00 23.24 267 LYS A CA 1
ATOM 2141 C C . LYS A 1 291 ? -3.562 33.343 14.096 1.00 23.68 267 LYS A C 1
ATOM 2142 O O . LYS A 1 291 ? -4.482 33.157 14.897 1.00 26.13 267 LYS A O 1
ATOM 2148 N N . VAL A 1 292 ? -3.317 32.510 13.082 1.00 23.15 268 VAL A N 1
ATOM 2149 C CA . VAL A 1 292 ? -4.189 31.376 12.796 1.00 23.33 268 VAL A CA 1
ATOM 2150 C C . VAL A 1 292 ? -3.561 30.010 13.065 1.00 22.62 268 VAL A C 1
ATOM 2151 O O . VAL A 1 292 ? -4.304 29.032 13.231 1.00 25.30 268 VAL A O 1
ATOM 2155 N N . ILE A 1 293 ? -2.234 29.890 13.095 1.00 20.92 269 ILE A N 1
ATOM 2156 C CA . ILE A 1 293 ? -1.627 28.586 13.350 1.00 21.50 269 ILE A CA 1
ATOM 2157 C C . ILE A 1 293 ? -1.218 28.409 14.799 1.00 20.85 269 ILE A C 1
ATOM 2158 O O . ILE A 1 293 ? -0.698 27.353 15.159 1.00 20.88 269 ILE A O 1
ATOM 2163 N N . TRP A 1 294 ? -1.430 29.411 15.647 1.00 20.17 270 TRP A N 1
ATOM 2164 C CA . TRP A 1 294 ? -0.865 29.375 16.991 1.00 21.62 270 TRP A CA 1
ATOM 2165 C C . TRP A 1 294 ? -1.776 30.143 17.933 1.00 23.56 270 TRP A C 1
ATOM 2166 O O . TRP A 1 294 ? -2.106 31.301 17.669 1.00 26.19 270 TRP A O 1
ATOM 2177 N N . HIS A 1 295 ? -2.176 29.502 19.027 1.00 22.52 271 HIS A N 1
ATOM 2178 C CA . HIS A 1 295 ? -2.992 30.154 20.043 1.00 24.28 271 HIS A CA 1
ATOM 2179 C C . HIS A 1 295 ? -2.169 30.773 21.159 1.00 25.23 271 HIS A C 1
ATOM 2180 O O . HIS A 1 295 ? -2.740 31.278 22.133 1.00 27.10 271 HIS A O 1
ATOM 2187 N N . GLY A 1 296 ? -0.849 30.756 21.036 1.00 24.77 272 GLY A N 1
ATOM 2188 C CA . GLY A 1 296 ? -0.013 31.476 21.970 1.00 25.16 272 GLY A CA 1
ATOM 2189 C C . GLY A 1 296 ? -0.137 32.982 21.818 1.00 25.27 272 GLY A C 1
ATOM 2190 O O . GLY A 1 296 ? -0.711 33.521 20.865 1.00 25.03 272 GLY A O 1
ATOM 2191 N N . ASP A 1 297 ? 0.445 33.669 22.795 1.00 26.27 273 ASP A N 1
ATOM 2192 C CA . ASP A 1 297 ? 0.384 35.124 22.884 1.00 26.43 273 ASP A CA 1
ATOM 2193 C C . ASP A 1 297 ? 1.491 35.725 22.023 1.00 25.07 273 ASP A C 1
ATOM 2194 O O . ASP A 1 297 ? 2.673 35.436 22.237 1.00 24.83 273 ASP A O 1
ATOM 2199 N N . LYS A 1 298 ? 1.111 36.565 21.050 1.00 25.98 274 LYS A N 1
ATOM 2200 C CA . LYS A 1 298 ? 2.097 37.179 20.169 1.00 26.89 274 LYS A CA 1
ATOM 2201 C C . LYS A 1 298 ? 3.084 38.048 20.943 1.00 25.52 274 LYS A C 1
ATOM 2202 O O . LYS A 1 298 ? 4.180 38.319 20.444 1.00 25.40 274 LYS A O 1
ATOM 2208 N N . GLY A 1 299 ? 2.722 38.483 22.148 1.00 25.99 275 GLY A N 1
ATOM 2209 C CA . GLY A 1 299 ? 3.602 39.274 22.978 1.00 26.71 275 GLY A CA 1
ATOM 2210 C C . GLY A 1 299 ? 4.522 38.498 23.896 1.00 25.76 275 GLY A C 1
ATOM 2211 O O . GLY A 1 299 ? 5.342 39.107 24.584 1.00 26.43 275 GLY A O 1
ATOM 2212 N N . SER A 1 300 ? 4.399 37.174 23.959 1.00 24.99 276 SER A N 1
ATOM 2213 C CA . SER A 1 300 ? 5.349 36.355 24.698 1.00 24.01 276 SER A CA 1
ATOM 2214 C C . SER A 1 300 ? 6.716 36.395 24.018 1.00 24.21 276 SER A C 1
ATOM 2215 O O . SER A 1 300 ? 6.856 36.869 22.886 1.00 24.72 276 SER A O 1
ATOM 2218 N N A GLU A 1 301 ? 7.744 35.895 24.716 0.63 24.31 277 GLU A N 1
ATOM 2219 N N B GLU A 1 301 ? 7.739 35.895 24.688 0.37 25.32 277 GLU A N 1
ATOM 2220 C CA A GLU A 1 301 ? 9.089 35.939 24.140 0.63 24.33 277 GLU A CA 1
ATOM 2221 C CA B GLU A 1 301 ? 9.103 35.932 24.123 0.37 26.26 277 GLU A CA 1
ATOM 2222 C C A GLU A 1 301 ? 9.149 35.202 22.805 0.63 24.58 277 GLU A C 1
ATOM 2223 C C B GLU A 1 301 ? 9.093 35.223 22.752 0.37 25.54 277 GLU A C 1
ATOM 2224 O O A GLU A 1 301 ? 9.704 35.713 21.825 0.63 24.90 277 GLU A O 1
ATOM 2225 O O B GLU A 1 301 ? 9.717 35.682 21.853 0.37 25.88 277 GLU A O 1
ATOM 2236 N N . ILE A 1 302 ? 8.560 34.010 22.740 1.00 24.31 278 ILE A N 1
ATOM 2237 C CA . ILE A 1 302 ? 8.605 33.246 21.495 1.00 22.42 278 ILE A CA 1
ATOM 2238 C C . ILE A 1 302 ? 7.693 33.866 20.449 1.00 22.61 278 ILE A C 1
ATOM 2239 O O . ILE A 1 302 ? 8.001 33.830 19.251 1.00 23.03 278 ILE A O 1
ATOM 2244 N N . GLY A 1 303 ? 6.568 34.455 20.868 1.00 22.62 279 GLY A N 1
ATOM 2245 C CA . GLY A 1 303 ? 5.712 35.138 19.913 1.00 22.43 279 GLY A CA 1
ATOM 2246 C C . GLY A 1 303 ? 6.412 36.304 19.236 1.00 23.39 279 GLY A C 1
ATOM 2247 O O . GLY A 1 303 ? 6.284 36.507 18.023 1.00 24.40 279 GLY A O 1
ATOM 2248 N N . LYS A 1 304 ? 7.164 37.087 20.012 1.00 23.93 280 LYS A N 1
ATOM 2249 C CA . LYS A 1 304 ? 7.879 38.211 19.429 1.00 24.44 280 LYS A CA 1
ATOM 2250 C C . LYS A 1 304 ? 9.027 37.750 18.545 1.00 23.75 280 LYS A C 1
ATOM 2251 O O . LYS A 1 304 ? 9.278 38.348 17.493 1.00 23.42 280 LYS A O 1
ATOM 2257 N N A SER A 1 305 ? 9.734 36.687 18.942 0.45 22.66 281 SER A N 1
ATOM 2258 N N B SER A 1 305 ? 9.745 36.703 18.960 0.55 24.56 281 SER A N 1
ATOM 2259 C CA A SER A 1 305 ? 10.835 36.210 18.110 0.45 20.95 281 SER A CA 1
ATOM 2260 C CA B SER A 1 305 ? 10.822 36.178 18.127 0.55 24.58 281 SER A CA 1
ATOM 2261 C C A SER A 1 305 ? 10.339 35.581 16.810 0.45 20.87 281 SER A C 1
ATOM 2262 C C B SER A 1 305 ? 10.288 35.665 16.795 0.55 23.03 281 SER A C 1
ATOM 2263 O O A SER A 1 305 ? 11.024 35.668 15.784 0.45 20.88 281 SER A O 1
ATOM 2264 O O B SER A 1 305 ? 10.889 35.902 15.740 0.55 23.49 281 SER A O 1
ATOM 2269 N N . MET A 1 306 ? 9.155 34.960 16.825 1.00 20.88 282 MET A N 1
ATOM 2270 C CA . MET A 1 306 ? 8.555 34.497 15.571 1.00 21.42 282 MET A CA 1
ATOM 2271 C C . MET A 1 306 ? 8.104 35.678 14.713 1.00 21.68 282 MET A C 1
ATOM 2272 O O . MET A 1 306 ? 8.328 35.694 13.501 1.00 21.92 282 MET A O 1
ATOM 2277 N N . ALA A 1 307 ? 7.479 36.686 15.327 1.00 21.33 283 ALA A N 1
ATOM 2278 C CA . ALA A 1 307 ? 7.038 37.851 14.569 1.00 21.97 283 ALA A CA 1
ATOM 2279 C C . ALA A 1 307 ? 8.215 38.612 13.964 1.00 22.40 283 ALA A C 1
ATOM 2280 O O . ALA A 1 307 ? 8.089 39.182 12.874 1.00 22.78 283 ALA A O 1
ATOM 2282 N N . ASN A 1 308 ? 9.358 38.609 14.598 1.00 22.83 284 ASN A N 1
ATOM 2283 C CA . ASN A 1 308 ? 10.553 39.340 14.116 1.00 24.97 284 ASN A CA 1
ATOM 2284 C C . ASN A 1 308 ? 11.483 38.469 13.280 1.00 24.45 284 ASN A C 1
ATOM 2285 O O . ASN A 1 308 ? 12.438 38.868 12.841 1.00 25.27 284 ASN A O 1
ATOM 2290 N N . VAL A 1 309 ? 11.095 37.172 13.082 1.00 21.92 285 VAL A N 1
ATOM 2291 C CA . VAL A 1 309 ? 11.941 36.228 12.276 1.00 22.83 285 VAL A CA 1
ATOM 2292 C C . VAL A 1 309 ? 13.372 36.229 12.813 1.00 24.51 285 VAL A C 1
ATOM 2293 O O . VAL A 1 309 ? 14.257 36.272 12.093 1.00 24.48 285 VAL A O 1
ATOM 2297 N N . ASP A 1 310 ? 13.455 36.122 14.136 1.00 25.09 286 ASP A N 1
ATOM 2298 C CA . ASP A 1 310 ? 14.746 36.298 14.812 1.00 26.30 286 ASP A CA 1
ATOM 2299 C C . ASP A 1 310 ? 15.564 35.027 14.770 1.00 27.08 286 ASP A C 1
ATOM 2300 O O . ASP A 1 310 ? 15.222 34.126 15.466 1.00 26.11 286 ASP A O 1
ATOM 2305 N N . PRO A 1 311 ? 16.718 35.048 14.157 1.00 28.76 287 PRO A N 1
ATOM 2306 C CA . PRO A 1 311 ? 17.604 33.866 14.206 1.00 30.02 287 PRO A CA 1
ATOM 2307 C C . PRO A 1 311 ? 18.192 33.604 15.583 1.00 30.72 287 PRO A C 1
ATOM 2308 O O . PRO A 1 311 ? 18.651 32.479 15.853 1.00 31.54 287 PRO A O 1
ATOM 2312 N N . ASN A 1 312 ? 18.216 34.608 16.450 1.00 30.40 288 ASN A N 1
ATOM 2313 C CA . ASN A 1 312 ? 18.736 34.452 17.796 1.00 31.60 288 ASN A CA 1
ATOM 2314 C C . ASN A 1 312 ? 17.646 34.192 18.822 1.00 30.77 288 ASN A C 1
ATOM 2315 O O . ASN A 1 312 ? 17.953 34.060 20.009 1.00 32.33 288 ASN A O 1
ATOM 2320 N N . GLY A 1 313 ? 16.388 34.101 18.402 1.00 29.10 289 GLY A N 1
ATOM 2321 C CA . GLY A 1 313 ? 15.359 33.614 19.298 1.00 28.17 289 GLY A CA 1
ATOM 2322 C C . GLY A 1 313 ? 15.524 32.134 19.591 1.00 27.29 289 GLY A C 1
ATOM 2323 O O . GLY A 1 313 ? 16.369 31.438 19.028 1.00 28.28 289 GLY A O 1
ATOM 2324 N N . LYS A 1 314 ? 14.712 31.644 20.521 1.00 25.53 290 LYS A N 1
ATOM 2325 C CA . LYS A 1 314 ? 14.672 30.205 20.723 1.00 26.07 290 LYS A CA 1
ATOM 2326 C C . LYS A 1 314 ? 14.015 29.551 19.520 1.00 24.85 290 LYS A C 1
ATOM 2327 O O . LYS A 1 314 ? 13.318 30.194 18.729 1.00 24.18 290 LYS A O 1
ATOM 2333 N N . VAL A 1 315 ? 14.257 28.248 19.373 1.00 24.59 291 VAL A N 1
ATOM 2334 C CA . VAL A 1 315 ? 13.760 27.534 18.200 1.00 23.56 291 VAL A CA 1
ATOM 2335 C C . VAL A 1 315 ? 12.255 27.356 18.311 1.00 22.11 291 VAL A C 1
ATOM 2336 O O . VAL A 1 315 ? 11.739 26.935 19.356 1.00 22.40 291 VAL A O 1
ATOM 2340 N N . ALA A 1 316 ? 11.548 27.688 17.235 1.00 20.65 292 ALA A N 1
ATOM 2341 C CA . ALA A 1 316 ? 10.158 27.287 17.046 1.00 21.09 292 ALA A CA 1
ATOM 2342 C C . ALA A 1 316 ? 10.054 26.786 15.612 1.00 19.90 292 ALA A C 1
ATOM 2343 O O . ALA A 1 316 ? 10.162 27.574 14.665 1.00 20.64 292 ALA A O 1
ATOM 2345 N N . LEU A 1 317 ? 9.853 25.475 15.455 1.00 19.24 293 LEU A N 1
ATOM 2346 C CA . LEU A 1 317 ? 9.874 24.809 14.159 1.00 19.72 293 LEU A CA 1
ATOM 2347 C C . LEU A 1 317 ? 8.559 24.059 14.000 1.00 19.22 293 LEU A C 1
ATOM 2348 O O . LEU A 1 317 ? 8.193 23.236 14.852 1.00 19.76 293 LEU A O 1
ATOM 2353 N N . MET A 1 318 ? 7.845 24.360 12.921 1.00 19.45 294 MET A N 1
ATOM 2354 C CA . MET A 1 318 ? 6.566 23.735 12.603 1.00 19.00 294 MET A CA 1
ATOM 2355 C C . MET A 1 318 ? 6.856 22.597 11.630 1.00 17.76 294 MET A C 1
ATOM 2356 O O . MET A 1 318 ? 7.242 22.856 10.491 1.00 18.38 294 MET A O 1
ATOM 2361 N N . ILE A 1 319 ? 6.704 21.347 12.077 1.00 17.06 295 ILE A N 1
ATOM 2362 C CA . ILE A 1 319 ? 6.947 20.193 11.205 1.00 17.89 295 ILE A CA 1
ATOM 2363 C C . ILE A 1 319 ? 5.711 19.952 10.342 1.00 16.65 295 ILE A C 1
ATOM 2364 O O . ILE A 1 319 ? 4.608 19.759 10.866 1.00 17.75 295 ILE A O 1
ATOM 2369 N N . THR A 1 320 ? 5.894 19.973 9.018 1.00 17.05 296 THR A N 1
ATOM 2370 C CA . THR A 1 320 ? 4.795 19.842 8.066 1.00 17.55 296 THR A CA 1
ATOM 2371 C C . THR A 1 320 ? 4.829 18.572 7.230 1.00 18.12 296 THR A C 1
ATOM 2372 O O . THR A 1 320 ? 3.820 18.264 6.587 1.00 19.52 296 THR A O 1
ATOM 2376 N N . ASP A 1 321 ? 5.947 17.849 7.210 1.00 17.70 297 ASP A N 1
ATOM 2377 C CA . ASP A 1 321 ? 6.088 16.700 6.316 1.00 19.10 297 ASP A CA 1
ATOM 2378 C C . ASP A 1 321 ? 7.109 15.733 6.890 1.00 19.65 297 ASP A C 1
ATOM 2379 O O . ASP A 1 321 ? 8.120 16.146 7.468 1.00 21.08 297 ASP A O 1
ATOM 2384 N N . ILE A 1 322 ? 6.828 14.437 6.748 1.00 19.69 298 ILE A N 1
ATOM 2385 C CA . ILE A 1 322 ? 7.782 13.378 7.062 1.00 21.10 298 ILE A CA 1
ATOM 2386 C C . ILE A 1 322 ? 7.985 12.564 5.792 1.00 21.99 298 ILE A C 1
ATOM 2387 O O . ILE A 1 322 ? 7.013 12.237 5.104 1.00 23.06 298 ILE A O 1
ATOM 2392 N N . SER A 1 323 ? 9.241 12.291 5.454 1.00 22.67 299 SER A N 1
ATOM 2393 C CA . SER A 1 323 ? 9.564 11.509 4.267 1.00 24.80 299 SER A CA 1
ATOM 2394 C C . SER A 1 323 ? 10.778 10.646 4.567 1.00 26.74 299 SER A C 1
ATOM 2395 O O . SER A 1 323 ? 11.451 10.811 5.587 1.00 27.47 299 SER A O 1
ATOM 2398 N N . THR A 1 324 ? 11.044 9.691 3.680 1.00 29.30 300 THR A N 1
ATOM 2399 C CA . THR A 1 324 ? 12.154 8.766 3.859 1.00 33.64 300 THR A CA 1
ATOM 2400 C C . THR A 1 324 ? 13.133 8.928 2.710 1.00 38.77 300 THR A C 1
ATOM 2401 O O . THR A 1 324 ? 12.760 8.769 1.544 1.00 40.18 300 THR A O 1
ATOM 2405 N N . ASP A 1 325 ? 14.388 9.192 3.068 1.00 42.95 301 ASP A N 1
ATOM 2406 C CA . ASP A 1 325 ? 15.488 9.377 2.091 1.00 48.37 301 ASP A CA 1
ATOM 2407 C C . ASP A 1 325 ? 16.296 8.082 2.007 1.00 51.82 301 ASP A C 1
ATOM 2408 O O . ASP A 1 325 ? 16.537 7.469 3.039 1.00 50.77 301 ASP A O 1
ATOM 2413 N N . PRO A 1 326 ? 16.676 7.635 0.798 1.00 56.56 302 PRO A N 1
ATOM 2414 C CA . PRO A 1 326 ? 17.529 6.455 0.638 1.00 60.01 302 PRO A CA 1
ATOM 2415 C C . PRO A 1 326 ? 18.822 6.502 1.465 1.00 64.01 302 PRO A C 1
ATOM 2416 O O . PRO A 1 326 ? 19.115 5.553 2.142 1.00 64.10 302 PRO A O 1
ATOM 2420 N N . HIS A 1 327 ? 19.556 7.599 1.335 1.00 67.66 303 HIS A N 1
ATOM 2421 C CA . HIS A 1 327 ? 20.835 7.774 2.064 1.00 70.75 303 HIS A CA 1
ATOM 2422 C C . HIS A 1 327 ? 20.597 8.299 3.483 1.00 67.73 303 HIS A C 1
ATOM 2423 O O . HIS A 1 327 ? 21.024 7.642 4.405 1.00 68.31 303 HIS A O 1
ATOM 2430 N N . ALA A 1 328 ? 19.844 9.381 3.637 1.00 64.02 304 ALA A N 1
ATOM 2431 C CA . ALA A 1 328 ? 19.772 10.010 4.968 1.00 61.12 304 ALA A CA 1
ATOM 2432 C C . ALA A 1 328 ? 18.850 9.345 5.993 1.00 57.88 304 ALA A C 1
ATOM 2433 O O . ALA A 1 328 ? 19.123 9.560 7.186 1.00 59.46 304 ALA A O 1
ATOM 2435 N N . GLY A 1 329 ? 17.848 8.570 5.575 1.00 52.14 305 GLY A N 1
ATOM 2436 C CA . GLY A 1 329 ? 16.888 8.015 6.533 1.00 46.07 305 GLY A CA 1
ATOM 2437 C C . GLY A 1 329 ? 15.665 8.918 6.619 1.00 40.30 305 GLY A C 1
ATOM 2438 O O . GLY A 1 329 ? 15.350 9.431 5.646 1.00 41.21 305 GLY A O 1
ATOM 2439 N N . GLU A 1 330 ? 15.034 9.052 7.777 1.00 34.79 306 GLU A N 1
ATOM 2440 C CA . GLU A 1 330 ? 13.794 9.864 7.796 1.00 31.01 306 GLU A CA 1
ATOM 2441 C C . GLU A 1 330 ? 14.160 11.349 7.831 1.00 28.88 306 GLU A C 1
ATOM 2442 O O . GLU A 1 330 ? 15.061 11.668 8.500 1.00 30.36 306 GLU A O 1
ATOM 2448 N N . VAL A 1 331 ? 13.409 12.085 7.043 1.00 25.49 307 VAL A N 1
ATOM 2449 C CA . VAL A 1 331 ? 13.613 13.524 6.950 1.00 24.52 307 VAL A CA 1
ATOM 2450 C C . VAL A 1 331 ? 12.333 14.220 7.389 1.00 23.71 307 VAL A C 1
ATOM 2451 O O . VAL A 1 331 ? 11.246 13.888 6.910 1.00 24.25 307 VAL A O 1
ATOM 2455 N N . ALA A 1 332 ? 12.460 15.179 8.302 1.00 22.88 308 ALA A N 1
ATOM 2456 C CA . ALA A 1 332 ? 11.346 16.022 8.718 1.00 23.76 308 ALA A CA 1
ATOM 2457 C C . ALA A 1 332 ? 11.490 17.379 8.046 1.00 24.38 308 ALA A C 1
ATOM 2458 O O . ALA A 1 332 ? 12.507 18.061 8.211 1.00 27.01 308 ALA A O 1
ATOM 2460 N N . THR A 1 333 ? 10.477 17.769 7.298 1.00 22.03 309 THR A N 1
ATOM 2461 C CA . THR A 1 333 ? 10.471 19.057 6.631 1.00 23.09 309 THR A CA 1
ATOM 2462 C C . THR A 1 333 ? 9.503 19.972 7.358 1.00 20.82 309 THR A C 1
ATOM 2463 O O . THR A 1 333 ? 8.509 19.523 7.927 1.00 20.63 309 THR A O 1
ATOM 2467 N N . GLY A 1 334 ? 9.842 21.252 7.408 1.00 20.45 310 GLY A N 1
ATOM 2468 C CA . GLY A 1 334 ? 8.937 22.169 8.058 1.00 20.82 310 GLY A CA 1
ATOM 2469 C C . GLY A 1 334 ? 9.345 23.612 7.877 1.00 20.21 310 GLY A C 1
ATOM 2470 O O . GLY A 1 334 ? 10.211 23.950 7.069 1.00 21.49 310 GLY A O 1
ATOM 2471 N N . ARG A 1 335 ? 8.692 24.459 8.644 1.00 18.39 311 ARG A N 1
ATOM 2472 C CA . ARG A 1 335 ? 8.909 25.893 8.562 1.00 16.98 311 ARG A CA 1
ATOM 2473 C C . ARG A 1 335 ? 9.515 26.345 9.880 1.00 17.23 311 ARG A C 1
ATOM 2474 O O . ARG A 1 335 ? 8.919 26.141 10.941 1.00 17.85 311 ARG A O 1
ATOM 2482 N N . LEU A 1 336 ? 10.707 26.920 9.808 1.00 17.86 312 LEU A N 1
ATOM 2483 C CA . LEU A 1 336 ? 11.390 27.462 10.985 1.00 18.60 312 LEU A CA 1
ATOM 2484 C C . LEU A 1 336 ? 10.944 28.908 11.186 1.00 18.44 312 LEU A C 1
ATOM 2485 O O . LEU A 1 336 ? 11.240 29.775 10.356 1.00 19.97 312 LEU A O 1
ATOM 2490 N N . PHE A 1 337 ? 10.190 29.152 12.260 1.00 18.22 313 PHE A N 1
ATOM 2491 C CA . PHE A 1 337 ? 9.675 30.495 12.540 1.00 19.38 313 PHE A CA 1
ATOM 2492 C C . PHE A 1 337 ? 10.601 31.335 13.410 1.00 20.37 313 PHE A C 1
ATOM 2493 O O . PHE A 1 337 ? 10.636 32.561 13.247 1.00 21.99 313 PHE A O 1
ATOM 2501 N N . SER A 1 338 ? 11.342 30.717 14.326 1.00 19.93 314 SER A N 1
ATOM 2502 C CA . SER A 1 338 ? 12.240 31.442 15.210 1.00 21.47 314 SER A CA 1
ATOM 2503 C C . SER A 1 338 ? 13.468 30.580 15.446 1.00 22.59 314 SER A C 1
ATOM 2504 O O . SER A 1 338 ? 13.392 29.344 15.426 1.00 21.35 314 SER A O 1
ATOM 2507 N N . GLY A 1 339 ? 14.604 31.234 15.661 1.00 24.25 315 GLY A N 1
ATOM 2508 C CA . GLY A 1 339 ? 15.806 30.536 16.047 1.00 23.96 315 GLY A CA 1
ATOM 2509 C C . GLY A 1 339 ? 16.659 30.042 14.897 1.00 25.15 315 GLY A C 1
ATOM 2510 O O . GLY A 1 339 ? 16.461 30.356 13.717 1.00 26.06 315 GLY A O 1
ATOM 2511 N N . THR A 1 340 ? 17.656 29.252 15.280 1.00 27.64 316 THR A N 1
ATOM 2512 C CA . THR A 1 340 ? 18.653 28.700 14.378 1.00 30.04 316 THR A CA 1
ATOM 2513 C C . THR A 1 340 ? 18.824 27.216 14.686 1.00 31.33 316 THR A C 1
ATOM 2514 O O . THR A 1 340 ? 18.824 26.812 15.852 1.00 32.00 316 THR A O 1
ATOM 2518 N N . LEU A 1 341 ? 18.951 26.408 13.636 1.00 32.17 317 LEU A N 1
ATOM 2519 C CA . LEU A 1 341 ? 19.144 24.971 13.746 1.00 33.57 317 LEU A CA 1
ATOM 2520 C C . LEU A 1 341 ? 20.520 24.610 13.212 1.00 34.80 317 LEU A C 1
ATOM 2521 O O . LEU A 1 341 ? 20.952 25.142 12.188 1.00 35.48 317 LEU A O 1
ATOM 2526 N N A GLU A 1 342 ? 21.197 23.686 13.891 0.70 36.08 318 GLU A N 1
ATOM 2527 N N B GLU A 1 342 ? 21.297 23.686 13.891 0.30 35.90 318 GLU A N 1
ATOM 2528 C CA A GLU A 1 342 ? 22.457 23.160 13.387 0.70 37.63 318 GLU A CA 1
ATOM 2529 C CA B GLU A 1 342 ? 22.557 23.160 13.387 0.30 37.53 318 GLU A CA 1
ATOM 2530 C C A GLU A 1 342 ? 22.651 21.759 13.938 0.70 36.79 318 GLU A C 1
ATOM 2531 C C B GLU A 1 342 ? 22.751 21.759 13.938 0.30 37.32 318 GLU A C 1
ATOM 2532 O O A GLU A 1 342 ? 21.990 21.354 14.899 0.70 35.44 318 GLU A O 1
ATOM 2533 O O B GLU A 1 342 ? 22.090 21.354 14.899 0.30 36.71 318 GLU A O 1
ATOM 2544 N N . ARG A 1 343 ? 23.558 20.993 13.280 1.00 37.75 319 ARG A N 1
ATOM 2545 C CA . ARG A 1 343 ? 23.847 19.625 13.735 1.00 38.32 319 ARG A CA 1
ATOM 2546 C C . ARG A 1 343 ? 24.218 19.676 15.217 1.00 37.02 319 ARG A C 1
ATOM 2547 O O . ARG A 1 343 ? 24.977 20.542 15.595 1.00 36.35 319 ARG A O 1
ATOM 2555 N N . GLY A 1 344 ? 23.639 18.783 16.005 1.00 36.74 320 GLY A N 1
ATOM 2556 C CA . GLY A 1 344 ? 23.922 18.642 17.415 1.00 37.84 320 GLY A CA 1
ATOM 2557 C C . GLY A 1 344 ? 23.004 19.423 18.330 1.00 38.30 320 GLY A C 1
ATOM 2558 O O . GLY A 1 344 ? 22.983 19.156 19.539 1.00 38.69 320 GLY A O 1
ATOM 2559 N N . LYS A 1 345 ? 22.249 20.379 17.797 1.00 37.78 321 LYS A N 1
ATOM 2560 C CA . LYS A 1 345 ? 21.321 21.134 18.624 1.00 36.76 321 LYS A CA 1
ATOM 2561 C C . LYS A 1 345 ? 20.168 20.233 19.042 1.00 34.07 321 LYS A C 1
ATOM 2562 O O . LYS A 1 345 ? 19.724 19.370 18.278 1.00 34.70 321 LYS A O 1
ATOM 2568 N N A GLU A 1 346 ? 19.697 20.440 20.260 0.57 33.03 322 GLU A N 1
ATOM 2569 N N B GLU A 1 346 ? 19.710 20.423 20.265 0.43 32.96 322 GLU A N 1
ATOM 2570 C CA A GLU A 1 346 ? 18.622 19.610 20.836 0.57 32.82 322 GLU A CA 1
ATOM 2571 C CA B GLU A 1 346 ? 18.636 19.606 20.861 0.43 32.58 322 GLU A CA 1
ATOM 2572 C C A GLU A 1 346 ? 17.320 20.410 20.909 0.57 30.95 322 GLU A C 1
ATOM 2573 C C B GLU A 1 346 ? 17.329 20.411 20.895 0.43 30.83 322 GLU A C 1
ATOM 2574 O O A GLU A 1 346 ? 17.356 21.566 21.279 0.57 31.10 322 GLU A O 1
ATOM 2575 O O B GLU A 1 346 ? 17.355 21.559 21.305 0.43 31.05 322 GLU A O 1
ATOM 2586 N N . VAL A 1 347 ? 16.217 19.781 20.540 1.00 29.15 323 VAL A N 1
ATOM 2587 C CA . VAL A 1 347 ? 14.902 20.407 20.569 1.00 27.38 323 VAL A CA 1
ATOM 2588 C C . VAL A 1 347 ? 13.906 19.412 21.146 1.00 26.54 323 VAL A C 1
ATOM 2589 O O . VAL A 1 347 ? 14.032 18.198 20.961 1.00 28.03 323 VAL A O 1
ATOM 2593 N N . TYR A 1 348 ? 12.911 19.931 21.850 1.00 25.40 324 TYR A N 1
ATOM 2594 C CA . TYR A 1 348 ? 11.795 19.117 22.298 1.00 25.17 324 TYR A CA 1
ATOM 2595 C C . TYR A 1 348 ? 10.757 18.992 21.196 1.00 24.52 324 TYR A C 1
ATOM 2596 O O . TYR A 1 348 ? 10.567 19.903 20.393 1.00 25.14 324 TYR A O 1
ATOM 2605 N N . ILE A 1 349 ? 10.102 17.834 21.156 1.00 25.04 325 ILE A N 1
ATOM 2606 C CA . ILE A 1 349 ? 8.975 17.581 20.268 1.00 24.75 325 ILE A CA 1
ATOM 2607 C C . ILE A 1 349 ? 7.700 17.622 21.098 1.00 24.31 325 ILE A C 1
ATOM 2608 O O . ILE A 1 349 ? 7.615 16.958 22.138 1.00 26.19 325 ILE A O 1
ATOM 2613 N N . SER A 1 350 ? 6.710 18.390 20.626 1.00 23.76 326 SER A N 1
ATOM 2614 C CA . SER A 1 350 ? 5.462 18.584 21.357 1.00 23.53 326 SER A CA 1
ATOM 2615 C C . SER A 1 350 ? 4.802 17.251 21.709 1.00 24.61 326 SER A C 1
ATOM 2616 O O . SER A 1 350 ? 4.664 16.359 20.865 1.00 25.27 326 SER A O 1
ATOM 2619 N N . GLY A 1 351 ? 4.424 17.114 22.979 1.00 26.83 327 GLY A N 1
ATOM 2620 C CA . GLY A 1 351 ? 3.836 15.894 23.496 1.00 28.75 327 GLY A CA 1
ATOM 2621 C C . GLY A 1 351 ? 4.806 14.793 23.877 1.00 29.99 327 GLY A C 1
ATOM 2622 O O . GLY A 1 351 ? 4.362 13.754 24.376 1.00 32.50 327 GLY A O 1
ATOM 2623 N N . MET A 1 352 ? 6.110 14.973 23.657 1.00 29.79 328 MET A N 1
ATOM 2624 C CA . MET A 1 352 ? 7.084 13.917 23.903 1.00 29.60 328 MET A CA 1
ATOM 2625 C C . MET A 1 352 ? 8.092 14.348 24.966 1.00 30.29 328 MET A C 1
ATOM 2626 O O . MET A 1 352 ? 8.458 15.524 25.040 1.00 29.64 328 MET A O 1
ATOM 2631 N N . PRO A 1 353 ? 8.569 13.421 25.792 1.00 31.56 329 PRO A N 1
ATOM 2632 C CA . PRO A 1 353 ? 9.314 13.829 26.990 1.00 32.60 329 PRO A CA 1
ATOM 2633 C C . PRO A 1 353 ? 10.768 14.240 26.782 1.00 34.39 329 PRO A C 1
ATOM 2634 O O . PRO A 1 353 ? 11.291 15.048 27.561 1.00 35.92 329 PRO A O 1
ATOM 2638 N N . ASN A 1 354 ? 11.461 13.675 25.778 1.00 35.37 330 ASN A N 1
ATOM 2639 C CA . ASN A 1 354 ? 12.906 13.879 25.787 1.00 36.68 330 ASN A CA 1
ATOM 2640 C C . ASN A 1 354 ? 13.432 14.663 24.601 1.00 34.98 330 ASN A C 1
ATOM 2641 O O . ASN A 1 354 ? 12.908 14.543 23.502 1.00 33.63 330 ASN A O 1
ATOM 2646 N N . PRO A 1 355 ? 14.503 15.438 24.790 1.00 34.98 331 PRO A N 1
ATOM 2647 C CA . PRO A 1 355 ? 15.083 16.200 23.688 1.00 34.43 331 PRO A CA 1
ATOM 2648 C C . PRO A 1 355 ? 15.559 15.310 22.548 1.00 31.78 331 PRO A C 1
ATOM 2649 O O . PRO A 1 355 ? 16.192 14.272 22.744 1.00 31.62 331 PRO A O 1
ATOM 2653 N N . ASN A 1 356 ? 15.258 15.753 21.345 1.00 30.86 332 ASN A N 1
ATOM 2654 C CA . ASN A 1 356 ? 15.701 15.102 20.126 1.00 30.73 332 ASN A CA 1
ATOM 2655 C C . ASN A 1 356 ? 16.884 15.902 19.589 1.00 31.46 332 ASN A C 1
ATOM 2656 O O . ASN A 1 356 ? 16.903 17.135 19.666 1.00 32.71 332 ASN A O 1
ATOM 2661 N N . ARG A 1 357 ? 17.850 15.217 19.020 1.00 31.80 333 ARG A N 1
ATOM 2662 C CA . ARG A 1 357 ? 19.098 15.834 18.599 1.00 32.66 333 ARG A CA 1
ATOM 2663 C C . ARG A 1 357 ? 19.141 15.891 17.080 1.00 31.84 333 ARG A C 1
ATOM 2664 O O . ARG A 1 357 ? 19.039 14.862 16.408 1.00 32.45 333 ARG A O 1
ATOM 2672 N N . ILE A 1 358 ? 19.342 17.088 16.555 1.00 31.54 334 ILE A N 1
ATOM 2673 C CA . ILE A 1 358 ? 19.499 17.269 15.118 1.00 31.10 334 ILE A CA 1
ATOM 2674 C C . ILE A 1 358 ? 20.803 16.635 14.639 1.00 32.65 334 ILE A C 1
ATOM 2675 O O . ILE A 1 358 ? 21.866 16.804 15.272 1.00 33.94 334 ILE A O 1
ATOM 2680 N N A GLN A 1 359 ? 20.707 15.852 13.549 0.68 33.87 335 GLN A N 1
ATOM 2681 N N B GLN A 1 359 ? 20.750 15.946 13.489 0.32 31.55 335 GLN A N 1
ATOM 2682 C CA A GLN A 1 359 ? 21.843 15.239 12.861 0.68 34.81 335 GLN A CA 1
ATOM 2683 C CA B GLN A 1 359 ? 21.924 15.323 12.879 0.32 30.37 335 GLN A CA 1
ATOM 2684 C C A GLN A 1 359 ? 22.320 16.111 11.699 0.68 35.15 335 GLN A C 1
ATOM 2685 C C B GLN A 1 359 ? 22.378 16.008 11.600 0.32 31.82 335 GLN A C 1
ATOM 2686 O O A GLN A 1 359 ? 23.470 16.563 11.678 0.68 38.27 335 GLN A O 1
ATOM 2687 O O B GLN A 1 359 ? 23.582 16.141 11.355 0.32 33.25 335 GLN A O 1
ATOM 2698 N N . GLN A 1 360 ? 21.442 16.382 10.741 1.00 32.08 336 GLN A N 1
ATOM 2699 C CA . GLN A 1 360 ? 21.744 17.238 9.596 1.00 31.51 336 GLN A CA 1
ATOM 2700 C C . GLN A 1 360 ? 20.607 18.225 9.395 1.00 29.23 336 GLN A C 1
ATOM 2701 O O . GLN A 1 360 ? 19.446 17.941 9.697 1.00 28.48 336 GLN A O 1
ATOM 2707 N N . VAL A 1 361 ? 20.948 19.402 8.884 1.00 28.33 337 VAL A N 1
ATOM 2708 C CA . VAL A 1 361 ? 19.958 20.382 8.465 1.00 29.08 337 VAL A CA 1
ATOM 2709 C C . VAL A 1 361 ? 20.225 20.711 7.008 1.00 29.28 337 VAL A C 1
ATOM 2710 O O . VAL A 1 361 ? 21.377 20.679 6.547 1.00 31.05 337 VAL A O 1
ATOM 2714 N N . GLY A 1 362 ? 19.159 20.984 6.277 1.00 28.11 338 GLY A N 1
ATOM 2715 C CA . GLY A 1 362 ? 19.305 21.241 4.866 1.00 28.60 338 GLY A CA 1
ATOM 2716 C C . GLY A 1 362 ? 18.221 22.137 4.315 1.00 29.04 338 GLY A C 1
ATOM 2717 O O . GLY A 1 362 ? 17.163 22.368 4.931 1.00 28.53 338 GLY A O 1
ATOM 2718 N N A LEU A 1 363 ? 18.539 22.720 3.183 0.65 29.50 339 LEU A N 1
ATOM 2719 N N B LEU A 1 363 ? 18.507 22.677 3.140 0.35 31.44 339 LEU A N 1
ATOM 2720 C CA A LEU A 1 363 ? 17.595 23.580 2.498 0.65 30.76 339 LEU A CA 1
ATOM 2721 C CA B LEU A 1 363 ? 17.559 23.507 2.402 0.35 34.24 339 LEU A CA 1
ATOM 2722 C C A LEU A 1 363 ? 17.422 23.041 1.102 0.65 30.26 339 LEU A C 1
ATOM 2723 C C B LEU A 1 363 ? 17.426 22.841 1.037 0.35 35.72 339 LEU A C 1
ATOM 2724 O O A LEU A 1 363 ? 18.259 22.275 0.620 0.65 31.69 339 LEU A O 1
ATOM 2725 O O B LEU A 1 363 ? 18.382 22.854 0.255 0.35 35.54 339 LEU A O 1
ATOM 2731 N N A PHE A 1 364 ? 16.340 23.446 0.457 0.75 29.55 340 PHE A N 1
ATOM 2732 N N B PHE A 1 364 ? 16.257 22.239 0.764 0.25 37.00 340 PHE A N 1
ATOM 2733 C CA A PHE A 1 364 ? 16.173 23.134 -0.950 0.75 31.05 340 PHE A CA 1
ATOM 2734 C CA B PHE A 1 364 ? 16.079 21.181 -0.230 0.25 37.79 340 PHE A CA 1
ATOM 2735 C C A PHE A 1 364 ? 16.828 24.240 -1.780 0.75 31.76 340 PHE A C 1
ATOM 2736 C C B PHE A 1 364 ? 15.746 21.694 -1.635 0.25 38.29 340 PHE A C 1
ATOM 2737 O O A PHE A 1 364 ? 16.612 25.436 -1.541 0.75 33.33 340 PHE A O 1
ATOM 2738 O O B PHE A 1 364 ? 15.317 22.832 -1.834 0.25 37.43 340 PHE A O 1
ATOM 2747 N N A MET A 1 365 ? 17.668 23.830 -2.718 0.60 29.73 341 MET A N 1
ATOM 2748 N N B MET A 1 365 ? 15.910 20.798 -2.617 0.40 39.47 341 MET A N 1
ATOM 2749 C CA A MET A 1 365 ? 18.471 24.728 -3.534 0.60 29.29 341 MET A CA 1
ATOM 2750 C CA B MET A 1 365 ? 15.854 21.178 -4.036 0.40 40.51 341 MET A CA 1
ATOM 2751 C C A MET A 1 365 ? 18.278 24.259 -4.964 0.60 27.02 341 MET A C 1
ATOM 2752 C C B MET A 1 365 ? 15.545 19.937 -4.886 0.40 40.53 341 MET A C 1
ATOM 2753 O O A MET A 1 365 ? 18.826 23.237 -5.370 0.60 27.20 341 MET A O 1
ATOM 2754 O O B MET A 1 365 ? 16.454 19.238 -5.329 0.40 39.91 341 MET A O 1
ATOM 2760 N N A GLY A 1 366 ? 17.530 25.031 -5.735 0.57 25.17 342 GLY A N 1
ATOM 2761 N N B GLY A 1 366 ? 14.256 19.707 -5.133 0.43 41.17 342 GLY A N 1
ATOM 2762 C CA A GLY A 1 366 ? 17.069 24.557 -7.021 0.57 24.71 342 GLY A CA 1
ATOM 2763 C CA B GLY A 1 366 ? 13.803 18.622 -5.971 0.43 41.18 342 GLY A CA 1
ATOM 2764 C C A GLY A 1 366 ? 16.333 23.251 -6.841 0.57 25.51 342 GLY A C 1
ATOM 2765 C C B GLY A 1 366 ? 14.060 17.249 -5.376 0.43 41.73 342 GLY A C 1
ATOM 2766 O O A GLY A 1 366 ? 15.385 23.138 -6.079 0.57 25.63 342 GLY A O 1
ATOM 2767 O O B GLY A 1 366 ? 13.854 17.005 -4.184 0.43 41.47 342 GLY A O 1
ATOM 2768 N N A PRO A 1 367 ? 16.808 22.214 -7.516 0.51 26.43 343 PRO A N 1
ATOM 2769 N N B PRO A 1 367 ? 14.520 16.320 -6.215 0.49 43.12 343 PRO A N 1
ATOM 2770 C CA A PRO A 1 367 ? 16.127 20.941 -7.467 0.51 27.60 343 PRO A CA 1
ATOM 2771 C CA B PRO A 1 367 ? 14.760 14.954 -5.734 0.49 45.11 343 PRO A CA 1
ATOM 2772 C C A PRO A 1 367 ? 16.456 20.124 -6.247 0.51 27.05 343 PRO A C 1
ATOM 2773 C C B PRO A 1 367 ? 15.920 14.851 -4.767 0.49 47.30 343 PRO A C 1
ATOM 2774 O O A PRO A 1 367 ? 15.778 19.114 -5.988 0.51 27.58 343 PRO A O 1
ATOM 2775 O O B PRO A 1 367 ? 16.005 13.858 -4.038 0.49 47.69 343 PRO A O 1
ATOM 2782 N N A GLU A 1 368 ? 17.521 20.459 -5.533 0.45 26.58 344 GLU A N 1
ATOM 2783 N N B GLU A 1 368 ? 16.814 15.834 -4.734 0.55 48.38 344 GLU A N 1
ATOM 2784 C CA A GLU A 1 368 ? 18.179 19.489 -4.676 0.45 26.92 344 GLU A CA 1
ATOM 2785 C CA B GLU A 1 368 ? 17.882 15.838 -3.745 0.55 48.94 344 GLU A CA 1
ATOM 2786 C C A GLU A 1 368 ? 18.088 19.922 -3.227 0.45 27.43 344 GLU A C 1
ATOM 2787 C C B GLU A 1 368 ? 17.516 16.697 -2.547 0.55 49.10 344 GLU A C 1
ATOM 2788 O O A GLU A 1 368 ? 18.195 21.117 -2.919 0.45 26.79 344 GLU A O 1
ATOM 2789 O O B GLU A 1 368 ? 18.101 16.541 -1.466 0.55 49.25 344 GLU A O 1
ATOM 2796 N N A ARG A 1 369 ? 17.839 18.947 -2.354 0.77 30.56 345 ARG A N 1
ATOM 2797 C CA A ARG A 1 369 ? 17.927 19.159 -0.914 0.77 33.39 345 ARG A CA 1
ATOM 2798 C C A ARG A 1 369 ? 19.389 19.013 -0.515 0.77 35.16 345 ARG A C 1
ATOM 2799 O O A ARG A 1 369 ? 19.956 17.913 -0.566 0.77 35.25 345 ARG A O 1
ATOM 2807 N N . ILE A 1 370 ? 20.012 20.120 -0.113 1.00 36.20 346 ILE A N 1
ATOM 2808 C CA . ILE A 1 370 ? 21.430 20.123 0.220 1.00 36.64 346 ILE A CA 1
ATOM 2809 C C . ILE A 1 370 ? 21.647 20.395 1.706 1.00 35.85 346 ILE A C 1
ATOM 2810 O O . ILE A 1 370 ? 21.023 21.295 2.286 1.00 35.38 346 ILE A O 1
ATOM 2815 N N . GLU A 1 371 ? 22.577 19.645 2.307 1.00 36.53 347 GLU A N 1
ATOM 2816 C CA . GLU A 1 371 ? 22.960 19.876 3.696 1.00 37.22 347 GLU A CA 1
ATOM 2817 C C . GLU A 1 371 ? 23.710 21.194 3.856 1.00 36.86 347 GLU A C 1
ATOM 2818 O O . GLU A 1 371 ? 24.547 21.563 3.022 1.00 38.51 347 GLU A O 1
ATOM 2824 N N . VAL A 1 372 ? 23.414 21.909 4.940 1.00 36.85 348 VAL A N 1
ATOM 2825 C CA . VAL A 1 372 ? 24.139 23.119 5.304 1.00 38.75 348 VAL A CA 1
ATOM 2826 C C . VAL A 1 372 ? 24.583 23.046 6.763 1.00 40.25 348 VAL A C 1
ATOM 2827 O O . VAL A 1 372 ? 24.184 22.160 7.522 1.00 39.93 348 VAL A O 1
ATOM 2831 N N A ASP A 1 373 ? 25.417 24.016 7.148 0.55 41.17 349 ASP A N 1
ATOM 2832 N N B ASP A 1 373 ? 25.433 24.001 7.151 0.45 41.25 349 ASP A N 1
ATOM 2833 C CA A ASP A 1 373 ? 25.928 24.049 8.511 0.55 43.45 349 ASP A CA 1
ATOM 2834 C CA B ASP A 1 373 ? 25.925 24.018 8.523 0.45 43.49 349 ASP A CA 1
ATOM 2835 C C A ASP A 1 373 ? 24.854 24.477 9.500 0.55 42.16 349 ASP A C 1
ATOM 2836 C C B ASP A 1 373 ? 24.853 24.493 9.492 0.45 41.80 349 ASP A C 1
ATOM 2837 O O A ASP A 1 373 ? 24.761 23.923 10.600 0.55 42.71 349 ASP A O 1
ATOM 2838 O O B ASP A 1 373 ? 24.742 23.974 10.608 0.45 42.08 349 ASP A O 1
ATOM 2847 N N A ARG A 1 374 ? 24.021 25.445 9.127 0.55 41.01 350 ARG A N 1
ATOM 2848 N N B ARG A 1 374 ? 24.041 25.463 9.084 0.45 40.44 350 ARG A N 1
ATOM 2849 C CA A ARG A 1 374 ? 22.985 25.908 10.037 0.55 40.69 350 ARG A CA 1
ATOM 2850 C CA B ARG A 1 374 ? 23.013 25.992 9.963 0.45 39.77 350 ARG A CA 1
ATOM 2851 C C A ARG A 1 374 ? 21.916 26.618 9.235 0.55 39.80 350 ARG A C 1
ATOM 2852 C C B ARG A 1 374 ? 21.861 26.488 9.114 0.45 39.48 350 ARG A C 1
ATOM 2853 O O A ARG A 1 374 ? 22.215 27.278 8.238 0.55 40.67 350 ARG A O 1
ATOM 2854 O O B ARG A 1 374 ? 22.039 26.835 7.946 0.45 40.49 350 ARG A O 1
ATOM 2869 N N . ILE A 1 375 ? 20.675 26.513 9.703 1.00 38.69 351 ILE A N 1
ATOM 2870 C CA . ILE A 1 375 ? 19.555 27.204 9.076 1.00 38.20 351 ILE A CA 1
ATOM 2871 C C . ILE A 1 375 ? 18.867 28.128 10.071 1.00 34.31 351 ILE A C 1
ATOM 2872 O O . ILE A 1 375 ? 18.763 27.814 11.259 1.00 32.64 351 ILE A O 1
ATOM 2877 N N . THR A 1 376 ? 18.349 29.251 9.559 1.00 33.44 352 THR A N 1
ATOM 2878 C CA . THR A 1 376 ? 17.802 30.321 10.380 1.00 32.24 352 THR A CA 1
ATOM 2879 C C . THR A 1 376 ? 16.322 30.552 10.082 1.00 28.96 352 THR A C 1
ATOM 2880 O O . THR A 1 376 ? 15.770 30.108 9.073 1.00 30.16 352 THR A O 1
ATOM 2884 N N . ALA A 1 377 ? 15.681 31.227 11.027 1.00 25.20 353 ALA A N 1
ATOM 2885 C CA . ALA A 1 377 ? 14.257 31.533 10.975 1.00 23.30 353 ALA A CA 1
ATOM 2886 C C . ALA A 1 377 ? 13.882 32.172 9.651 1.00 21.91 353 ALA A C 1
ATOM 2887 O O . ALA A 1 377 ? 14.626 32.986 9.071 1.00 23.19 353 ALA A O 1
ATOM 2889 N N . GLY A 1 378 ? 12.683 31.828 9.183 1.00 21.12 354 GLY A N 1
ATOM 2890 C CA . GLY A 1 378 ? 12.145 32.334 7.925 1.00 19.25 354 GLY A CA 1
ATOM 2891 C C . GLY A 1 378 ? 12.197 31.349 6.771 1.00 19.83 354 GLY A C 1
ATOM 2892 O O . GLY A 1 378 ? 11.600 31.623 5.721 1.00 20.87 354 GLY A O 1
ATOM 2893 N N . ASN A 1 379 ? 12.871 30.235 6.983 1.00 19.73 355 ASN A N 1
ATOM 2894 C CA . ASN A 1 379 ? 13.106 29.279 5.891 1.00 19.71 355 ASN A CA 1
ATOM 2895 C C . ASN A 1 379 ? 12.266 28.015 6.013 1.00 19.38 355 ASN A C 1
ATOM 2896 O O . ASN A 1 379 ? 11.845 27.620 7.092 1.00 19.80 355 ASN A O 1
ATOM 2901 N N . ILE A 1 380 ? 12.049 27.388 4.865 1.00 20.03 356 ILE A N 1
ATOM 2902 C CA . ILE A 1 380 ? 11.568 26.016 4.831 1.00 21.25 356 ILE A CA 1
ATOM 2903 C C . ILE A 1 380 ? 12.796 25.124 4.905 1.00 22.22 356 ILE A C 1
ATOM 2904 O O . ILE A 1 380 ? 13.779 25.352 4.190 1.00 24.39 356 ILE A O 1
ATOM 2909 N N . VAL A 1 381 ? 12.773 24.149 5.813 1.00 22.00 357 VAL A N 1
ATOM 2910 C CA . VAL A 1 381 ? 13.975 23.415 6.181 1.00 23.30 357 VAL A CA 1
ATOM 2911 C C . VAL A 1 381 ? 13.687 21.920 6.172 1.00 24.60 357 VAL A C 1
ATOM 2912 O O . VAL A 1 381 ? 12.547 21.475 6.330 1.00 24.64 357 VAL A O 1
ATOM 2916 N N . ALA A 1 382 ? 14.759 21.144 6.024 1.00 24.56 358 ALA A N 1
ATOM 2917 C CA . ALA A 1 382 ? 14.719 19.692 6.138 1.00 24.45 358 ALA A CA 1
ATOM 2918 C C . ALA A 1 382 ? 15.709 19.284 7.217 1.00 24.77 358 ALA A C 1
ATOM 2919 O O . ALA A 1 382 ? 16.850 19.758 7.228 1.00 27.54 358 ALA A O 1
ATOM 2921 N N A VAL A 1 383 ? 15.278 18.415 8.122 0.60 23.05 359 VAL A N 1
ATOM 2922 N N B VAL A 1 383 ? 15.239 18.456 8.136 0.40 24.15 359 VAL A N 1
ATOM 2923 C CA A VAL A 1 383 ? 16.069 18.072 9.298 0.60 23.67 359 VAL A CA 1
ATOM 2924 C CA B VAL A 1 383 ? 16.127 18.071 9.257 0.40 25.09 359 VAL A CA 1
ATOM 2925 C C A VAL A 1 383 ? 16.059 16.563 9.469 0.60 24.00 359 VAL A C 1
ATOM 2926 C C B VAL A 1 383 ? 16.066 16.563 9.490 0.40 24.83 359 VAL A C 1
ATOM 2927 O O A VAL A 1 383 ? 15.012 15.924 9.328 0.60 25.06 359 VAL A O 1
ATOM 2928 O O B VAL A 1 383 ? 15.024 15.978 9.330 0.40 25.69 359 VAL A O 1
ATOM 2935 N N . THR A 1 384 ? 17.217 15.996 9.780 1.00 24.61 360 THR A N 1
ATOM 2936 C CA . THR A 1 384 ? 17.281 14.607 10.201 1.00 26.28 360 THR A CA 1
ATOM 2937 C C . THR A 1 384 ? 17.615 14.533 11.684 1.00 26.91 360 THR A C 1
ATOM 2938 O O . THR A 1 384 ? 18.177 15.464 12.265 1.00 27.34 360 THR A O 1
ATOM 2942 N N . GLY A 1 385 ? 17.244 13.413 12.294 1.00 28.48 361 GLY A N 1
ATOM 2943 C CA . GLY A 1 385 ? 17.545 13.162 13.683 1.00 28.93 361 GLY A CA 1
ATOM 2944 C C . GLY A 1 385 ? 16.373 13.316 14.625 1.00 29.01 361 GLY A C 1
ATOM 2945 O O . GLY A 1 385 ? 16.470 12.875 15.770 1.00 31.00 361 GLY A O 1
ATOM 2946 N N . LEU A 1 386 ? 15.269 13.925 14.189 1.00 27.38 362 LEU A N 1
ATOM 2947 C CA . LEU A 1 386 ? 14.133 14.153 15.086 1.00 27.81 362 LEU A CA 1
ATOM 2948 C C . LEU A 1 386 ? 13.276 12.890 15.113 1.00 28.83 362 LEU A C 1
ATOM 2949 O O . LEU A 1 386 ? 12.236 12.779 14.457 1.00 29.33 362 LEU A O 1
ATOM 2954 N N . ALA A 1 387 ? 13.722 11.932 15.928 1.00 30.73 363 ALA A N 1
ATOM 2955 C CA . ALA A 1 387 ? 13.118 10.607 15.922 1.00 32.46 363 ALA A CA 1
ATOM 2956 C C . ALA A 1 387 ? 11.655 10.643 16.340 1.00 31.02 363 ALA A C 1
ATOM 2957 O O . ALA A 1 387 ? 10.861 9.810 15.888 1.00 32.64 363 ALA A O 1
ATOM 2959 N N . ASP A 1 388 ? 11.278 11.589 17.194 1.00 28.65 364 ASP A N 1
ATOM 2960 C CA . ASP A 1 388 ? 9.916 11.661 17.699 1.00 26.93 364 ASP A CA 1
ATOM 2961 C C . ASP A 1 388 ? 9.012 12.563 16.866 1.00 25.69 364 ASP A C 1
ATOM 2962 O O . ASP A 1 388 ? 7.819 12.662 17.169 1.00 26.63 364 ASP A O 1
ATOM 2967 N N . ALA A 1 389 ? 9.534 13.217 15.829 1.00 24.83 365 ALA A N 1
ATOM 2968 C CA . ALA A 1 389 ? 8.719 14.167 15.082 1.00 25.53 365 ALA A CA 1
ATOM 2969 C C . ALA A 1 389 ? 7.644 13.456 14.263 1.00 24.57 365 ALA A C 1
ATOM 2970 O O . ALA A 1 389 ? 7.870 12.383 13.694 1.00 25.00 365 ALA A O 1
ATOM 2972 N N . ILE A 1 390 ? 6.464 14.070 14.196 1.00 23.95 366 ILE A N 1
ATOM 2973 C CA . ILE A 1 390 ? 5.399 13.628 13.304 1.00 22.26 366 ILE A CA 1
ATOM 2974 C C . ILE A 1 390 ? 4.895 14.848 12.533 1.00 20.40 366 ILE A C 1
ATOM 2975 O O . ILE A 1 390 ? 5.269 15.986 12.823 1.00 19.97 366 ILE A O 1
ATOM 2980 N N . VAL A 1 391 ? 4.045 14.612 11.535 1.00 20.53 367 VAL A N 1
ATOM 2981 C CA . VAL A 1 391 ? 3.399 15.736 10.853 1.00 19.91 367 VAL A CA 1
ATOM 2982 C C . VAL A 1 391 ? 2.611 16.545 11.873 1.00 19.71 367 VAL A C 1
ATOM 2983 O O . VAL A 1 391 ? 1.823 15.992 12.646 1.00 21.55 367 VAL A O 1
ATOM 2987 N N . GLY A 1 392 ? 2.833 17.864 11.899 1.00 18.89 368 GLY A N 1
ATOM 2988 C CA . GLY A 1 392 ? 2.166 18.728 12.852 1.00 19.66 368 GLY A CA 1
ATOM 2989 C C . GLY A 1 392 ? 2.887 18.942 14.172 1.00 19.91 368 GLY A C 1
ATOM 2990 O O . GLY A 1 392 ? 2.403 19.741 14.989 1.00 22.33 368 GLY A O 1
ATOM 2991 N N . SER A 1 393 ? 4.022 18.272 14.412 1.00 19.37 369 SER A N 1
ATOM 2992 C CA . SER A 1 393 ? 4.798 18.488 15.629 1.00 19.67 369 SER A CA 1
ATOM 2993 C C . SER A 1 393 ? 5.310 19.916 15.694 1.00 19.22 369 SER A C 1
ATOM 2994 O O . SER A 1 393 ? 5.634 20.535 14.676 1.00 19.29 369 SER A O 1
ATOM 2997 N N . THR A 1 394 ? 5.396 20.431 16.921 1.00 18.86 370 THR A N 1
ATOM 2998 C CA . THR A 1 394 ? 6.170 21.631 17.208 1.00 19.49 370 THR A CA 1
ATOM 2999 C C . THR A 1 394 ? 7.506 21.181 17.794 1.00 19.96 370 THR A C 1
ATOM 3000 O O . THR A 1 394 ? 7.536 20.431 18.780 1.00 22.03 370 THR A O 1
ATOM 3004 N N . ALA A 1 395 ? 8.607 21.618 17.181 1.00 18.75 371 ALA A N 1
ATOM 3005 C CA . ALA A 1 395 ? 9.939 21.374 17.719 1.00 19.66 371 ALA A CA 1
ATOM 3006 C C . ALA A 1 395 ? 10.448 22.684 18.303 1.00 20.65 371 ALA A C 1
ATOM 3007 O O . ALA A 1 395 ? 10.414 23.719 17.627 1.00 21.88 371 ALA A O 1
ATOM 3009 N N . SER A 1 396 ? 10.899 22.655 19.560 1.00 20.45 372 SER A N 1
ATOM 3010 C CA . SER A 1 396 ? 11.175 23.919 20.230 1.00 21.68 372 SER A CA 1
ATOM 3011 C C . SER A 1 396 ? 12.345 23.770 21.189 1.00 24.02 372 SER A C 1
ATOM 3012 O O . SER A 1 396 ? 12.621 22.682 21.704 1.00 25.32 372 SER A O 1
ATOM 3015 N N . THR A 1 397 ? 13.024 24.892 21.439 1.00 24.64 373 THR A N 1
ATOM 3016 C CA . THR A 1 397 ? 14.071 24.888 22.453 1.00 26.26 373 THR A CA 1
ATOM 3017 C C . THR A 1 397 ? 13.483 24.628 23.833 1.00 27.31 373 THR A C 1
ATOM 3018 O O . THR A 1 397 ? 14.045 23.857 24.619 1.00 29.48 373 THR A O 1
ATOM 3022 N N . ASP A 1 398 ? 12.352 25.266 24.143 1.00 27.73 374 ASP A N 1
ATOM 3023 C CA . ASP A 1 398 ? 11.715 25.150 25.449 1.00 29.14 374 ASP A CA 1
ATOM 3024 C C . ASP A 1 398 ? 10.619 24.100 25.369 1.00 28.23 374 ASP A C 1
ATOM 3025 O O . ASP A 1 398 ? 9.712 24.205 24.533 1.00 27.18 374 ASP A O 1
ATOM 3030 N N . LYS A 1 399 ? 10.706 23.102 26.238 1.00 28.57 375 LYS A N 1
ATOM 3031 C CA . LYS A 1 399 ? 9.678 22.070 26.304 1.00 27.69 375 LYS A CA 1
ATOM 3032 C C . LYS A 1 399 ? 8.288 22.666 26.504 1.00 28.67 375 LYS A C 1
ATOM 3033 O O . LYS A 1 399 ? 7.304 22.123 25.996 1.00 29.81 375 LYS A O 1
ATOM 3039 N N . ALA A 1 400 ? 8.183 23.772 27.242 1.00 28.22 376 ALA A N 1
ATOM 3040 C CA . ALA A 1 400 ? 6.887 24.332 27.609 1.00 27.22 376 ALA A CA 1
ATOM 3041 C C . ALA A 1 400 ? 6.267 25.220 26.532 1.00 26.93 376 ALA A C 1
ATOM 3042 O O . ALA A 1 400 ? 5.203 25.798 26.775 1.00 27.60 376 ALA A O 1
ATOM 3044 N N . MET A 1 401 ? 6.875 25.338 25.354 1.00 25.02 377 MET A N 1
ATOM 3045 C CA . MET A 1 401 ? 6.297 26.205 24.339 1.00 24.79 377 MET A CA 1
ATOM 3046 C C . MET A 1 401 ? 4.887 25.742 23.983 1.00 24.79 377 MET A C 1
ATOM 3047 O O . MET A 1 401 ? 4.629 24.542 23.819 1.00 25.85 377 MET A O 1
ATOM 3052 N N . VAL A 1 402 ? 3.968 26.697 23.860 1.00 24.32 378 VAL A N 1
ATOM 3053 C CA . VAL A 1 402 ? 2.615 26.390 23.398 1.00 24.45 378 VAL A CA 1
ATOM 3054 C C . VAL A 1 402 ? 2.737 25.805 21.995 1.00 22.87 378 VAL A C 1
ATOM 3055 O O . VAL A 1 402 ? 3.319 26.449 21.116 1.00 23.17 378 VAL A O 1
ATOM 3059 N N . PRO A 1 403 ? 2.246 24.592 21.733 1.00 21.99 379 PRO A N 1
ATOM 3060 C CA . PRO A 1 403 ? 2.431 24.009 20.397 1.00 21.38 379 PRO A CA 1
ATOM 3061 C C . PRO A 1 403 ? 1.562 24.697 19.355 1.00 21.31 379 PRO A C 1
ATOM 3062 O O . PRO A 1 403 ? 0.494 25.239 19.654 1.00 22.16 379 PRO A O 1
ATOM 3066 N N . PHE A 1 404 ? 2.047 24.673 18.111 1.00 19.94 380 PHE A N 1
ATOM 3067 C CA . PHE A 1 404 ? 1.239 25.077 16.971 1.00 19.65 380 PHE A CA 1
ATOM 3068 C C . PHE A 1 404 ? 0.023 24.168 16.832 1.00 19.59 380 PHE A C 1
ATOM 3069 O O . PHE A 1 404 ? 0.012 23.016 17.281 1.00 21.30 380 PHE A O 1
ATOM 3077 N N . GLU A 1 405 ? -0.999 24.702 16.182 1.00 21.01 381 GLU A N 1
ATOM 3078 C CA . GLU A 1 405 ? -2.187 23.923 15.862 1.00 21.44 381 GLU A CA 1
ATOM 3079 C C . GLU A 1 405 ? -1.867 22.736 14.963 1.00 22.02 381 GLU A C 1
ATOM 3080 O O . GLU A 1 405 ? -0.938 22.761 14.150 1.00 22.16 381 GLU A O 1
ATOM 3086 N N . SER A 1 406 ? -2.672 21.692 15.109 1.00 23.75 382 SER A N 1
ATOM 3087 C CA . SER A 1 406 ? -2.602 20.575 14.186 1.00 25.21 382 SER A CA 1
ATOM 3088 C C . SER A 1 406 ? -2.815 21.037 12.743 1.00 24.80 382 SER A C 1
ATOM 3089 O O . SER A 1 406 ? -3.413 22.083 12.460 1.00 24.64 382 SER A O 1
ATOM 3092 N N . ILE A 1 407 ? -2.306 20.225 11.824 1.00 24.03 383 ILE A N 1
ATOM 3093 C CA . ILE A 1 407 ? -2.581 20.363 10.399 1.00 25.16 383 ILE A CA 1
ATOM 3094 C C . ILE A 1 407 ? -3.753 19.437 10.112 1.00 28.36 383 ILE A C 1
ATOM 3095 O O . ILE A 1 407 ? -3.635 18.215 10.238 1.00 32.43 383 ILE A O 1
ATOM 3100 N N . ARG A 1 408 ? -4.869 20.033 9.785 1.00 29.25 384 ARG A N 1
ATOM 3101 C CA . ARG A 1 408 ? -6.088 19.240 9.540 1.00 32.49 384 ARG A CA 1
ATOM 3102 C C . ARG A 1 408 ? -6.537 19.344 8.081 1.00 32.29 384 ARG A C 1
ATOM 3103 O O . ARG A 1 408 ? -6.792 20.414 7.605 1.00 32.49 384 ARG A O 1
ATOM 3111 N N . HIS A 1 409 ? -6.714 18.188 7.471 1.00 33.34 385 HIS A N 1
ATOM 3112 C CA . HIS A 1 409 ? -7.169 18.168 6.064 1.00 32.66 385 HIS A CA 1
ATOM 3113 C C . HIS A 1 409 ? -8.657 18.477 6.017 1.00 34.49 385 HIS A C 1
ATOM 3114 O O . HIS A 1 409 ? -9.348 18.170 6.933 1.00 34.98 385 HIS A O 1
ATOM 3121 N N . VAL A 1 410 ? -9.126 18.996 4.895 1.00 36.53 386 VAL A N 1
ATOM 3122 C CA . VAL A 1 410 ? -10.539 19.351 4.636 1.00 38.21 386 VAL A CA 1
ATOM 3123 C C . VAL A 1 410 ? -11.465 18.147 4.847 1.00 37.76 386 VAL A C 1
ATOM 3124 O O . VAL A 1 410 ? -12.564 18.364 5.256 1.00 40.72 386 VAL A O 1
ATOM 3126 N N . SER A 1 411 ? -11.043 16.947 4.517 1.00 35.55 387 SER A N 1
ATOM 3127 C CA . SER A 1 411 ? -11.974 15.839 4.790 1.00 36.14 387 SER A CA 1
ATOM 3128 C C . SER A 1 411 ? -11.216 14.628 5.299 1.00 36.31 387 SER A C 1
ATOM 3129 O O . SER A 1 411 ? -10.042 14.605 5.259 1.00 35.31 387 SER A O 1
ATOM 3132 N N . GLU A 1 412 ? -11.995 13.654 5.739 1.00 39.02 388 GLU A N 1
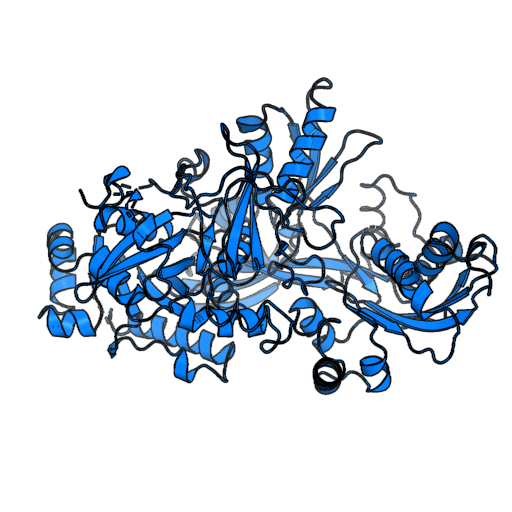ATOM 3133 C CA . GLU A 1 412 ? -11.384 12.490 6.403 1.00 43.23 388 GLU A CA 1
ATOM 3134 C C . GLU A 1 412 ? -11.550 11.231 5.554 1.00 40.48 388 GLU A C 1
ATOM 3135 O O . GLU A 1 412 ? -12.217 11.280 4.524 1.00 38.15 388 GLU A O 1
ATOM 3141 N N . PRO A 1 413 ? -10.943 10.118 5.978 1.00 39.89 389 PRO A N 1
ATOM 3142 C CA . PRO A 1 413 ? -10.974 8.895 5.165 1.00 38.40 389 PRO A CA 1
ATOM 3143 C C . PRO A 1 413 ? -12.374 8.321 5.081 1.00 35.97 389 PRO A C 1
ATOM 3144 O O . PRO A 1 413 ? -13.102 8.239 6.074 1.00 37.79 389 PRO A O 1
ATOM 3148 N N . VAL A 1 414 ? -12.733 7.904 3.868 1.00 31.53 390 VAL A N 1
ATOM 3149 C CA . VAL A 1 414 ? -14.071 7.420 3.568 1.00 31.22 390 VAL A CA 1
ATOM 3150 C C . VAL A 1 414 ? -14.057 6.091 2.832 1.00 29.38 390 VAL A C 1
ATOM 3151 O O . VAL A 1 414 ? -15.120 5.516 2.606 1.00 29.96 390 VAL A O 1
ATOM 3155 N N A VAL A 1 415 ? -12.879 5.577 2.463 0.67 28.73 391 VAL A N 1
ATOM 3156 N N B VAL A 1 415 ? -12.891 5.591 2.440 0.33 28.34 391 VAL A N 1
ATOM 3157 C CA A VAL A 1 415 ? -12.720 4.325 1.723 0.67 28.41 391 VAL A CA 1
ATOM 3158 C CA B VAL A 1 415 ? -12.776 4.302 1.773 0.33 27.84 391 VAL A CA 1
ATOM 3159 C C A VAL A 1 415 ? -11.656 3.483 2.420 0.67 27.62 391 VAL A C 1
ATOM 3160 C C B VAL A 1 415 ? -11.709 3.490 2.494 0.33 27.56 391 VAL A C 1
ATOM 3161 O O A VAL A 1 415 ? -10.596 3.999 2.791 0.67 28.06 391 VAL A O 1
ATOM 3162 O O B VAL A 1 415 ? -10.722 4.045 2.987 0.33 28.13 391 VAL A O 1
ATOM 3169 N N . THR A 1 416 ? -11.918 2.179 2.579 1.00 27.13 392 THR A N 1
ATOM 3170 C CA . THR A 1 416 ? -10.993 1.303 3.287 1.00 26.87 392 THR A CA 1
ATOM 3171 C C . THR A 1 416 ? -10.845 -0.030 2.562 1.00 27.12 392 THR A C 1
ATOM 3172 O O . THR A 1 416 ? -11.787 -0.527 1.939 1.00 29.76 392 THR A O 1
ATOM 3176 N N . VAL A 1 417 ? -9.636 -0.595 2.639 1.00 26.46 393 VAL A N 1
ATOM 3177 C CA . VAL A 1 417 ? -9.341 -1.938 2.150 1.00 26.24 393 VAL A CA 1
ATOM 3178 C C . VAL A 1 417 ? -8.583 -2.687 3.235 1.00 27.40 393 VAL A C 1
ATOM 3179 O O . VAL A 1 417 ? -7.894 -2.087 4.068 1.00 29.80 393 VAL A O 1
ATOM 3183 N N . ALA A 1 418 ? -8.727 -4.008 3.236 1.00 27.24 394 ALA A N 1
ATOM 3184 C CA . ALA A 1 418 ? -7.874 -4.862 4.050 1.00 28.45 394 ALA A CA 1
ATOM 3185 C C . ALA A 1 418 ? -6.588 -5.135 3.284 1.00 28.78 394 ALA A C 1
ATOM 3186 O O . ALA A 1 418 ? -6.608 -5.330 2.067 1.00 30.45 394 ALA A O 1
ATOM 3188 N N . VAL A 1 419 ? -5.466 -5.111 3.996 1.00 28.90 395 VAL A N 1
ATOM 3189 C CA . VAL A 1 419 ? -4.146 -5.281 3.404 1.00 28.90 395 VAL A CA 1
ATOM 3190 C C . VAL A 1 419 ? -3.426 -6.384 4.166 1.00 29.05 395 VAL A C 1
ATOM 3191 O O . VAL A 1 419 ? -3.404 -6.377 5.402 1.00 29.72 395 VAL A O 1
ATOM 3195 N N . GLU A 1 420 ? -2.826 -7.326 3.434 1.00 28.72 396 GLU A N 1
ATOM 3196 C CA . GLU A 1 420 ? -2.145 -8.458 4.046 1.00 30.41 396 GLU A CA 1
ATOM 3197 C C . GLU A 1 420 ? -0.915 -8.801 3.217 1.00 27.88 396 GLU A C 1
ATOM 3198 O O . GLU A 1 420 ? -0.929 -8.682 1.986 1.00 28.16 396 GLU A O 1
ATOM 3204 N N . ALA A 1 421 ? 0.154 -9.207 3.902 1.00 27.56 397 ALA A N 1
ATOM 3205 C CA . ALA A 1 421 ? 1.353 -9.675 3.220 1.00 29.03 397 ALA A CA 1
ATOM 3206 C C . ALA A 1 421 ? 1.072 -10.992 2.500 1.00 29.53 397 ALA A C 1
ATOM 3207 O O . ALA A 1 421 ? 0.445 -11.906 3.050 1.00 30.83 397 ALA A O 1
ATOM 3209 N N . LYS A 1 422 ? 1.594 -11.089 1.283 1.00 28.85 398 LYS A N 1
ATOM 3210 C CA . LYS A 1 422 ? 1.438 -12.340 0.501 1.00 28.66 398 LYS A CA 1
ATOM 3211 C C . LYS A 1 422 ? 2.371 -13.388 1.095 1.00 28.17 398 LYS A C 1
ATOM 3212 O O . LYS A 1 422 ? 2.023 -14.550 0.994 1.00 27.01 398 LYS A O 1
ATOM 3218 N N . HIS A 1 423 ? 3.412 -13.003 1.815 1.00 29.28 399 HIS A N 1
ATOM 3219 C CA . HIS A 1 423 ? 4.440 -13.931 2.270 1.00 29.78 399 HIS A CA 1
ATOM 3220 C C . HIS A 1 423 ? 4.713 -13.759 3.752 1.00 29.98 399 HIS A C 1
ATOM 3221 O O . HIS A 1 423 ? 4.963 -12.644 4.217 1.00 29.33 399 HIS A O 1
ATOM 3228 N N . MET A 1 424 ? 4.706 -14.855 4.482 1.00 30.98 400 MET A N 1
ATOM 3229 C CA . MET A 1 424 ? 4.849 -14.858 5.952 1.00 33.00 400 MET A CA 1
ATOM 3230 C C . MET A 1 424 ? 6.184 -14.274 6.414 1.00 33.73 400 MET A C 1
ATOM 3231 O O . MET A 1 424 ? 6.210 -13.722 7.482 1.00 34.09 400 MET A O 1
ATOM 3236 N N . LYS A 1 425 ? 7.210 -14.293 5.584 1.00 33.85 401 LYS A N 1
ATOM 3237 C CA . LYS A 1 425 ? 8.504 -13.709 6.006 1.00 36.73 401 LYS A CA 1
ATOM 3238 C C . LYS A 1 425 ? 8.407 -12.183 6.062 1.00 35.46 401 LYS A C 1
ATOM 3239 O O . LYS A 1 425 ? 9.224 -11.612 6.738 1.00 37.10 401 LYS A O 1
ATOM 3245 N N . ASP A 1 426 ? 7.464 -11.576 5.358 1.00 33.25 402 ASP A N 1
ATOM 3246 C CA . ASP A 1 426 ? 7.291 -10.106 5.326 1.00 32.39 402 ASP A CA 1
ATOM 3247 C C . ASP A 1 426 ? 6.254 -9.645 6.342 1.00 32.99 402 ASP A C 1
ATOM 3248 O O . ASP A 1 426 ? 6.011 -8.444 6.355 1.00 32.52 402 ASP A O 1
ATOM 3253 N N . LEU A 1 427 ? 5.736 -10.489 7.229 1.00 33.21 403 LEU A N 1
ATOM 3254 C CA . LEU A 1 427 ? 4.715 -10.049 8.179 1.00 33.25 403 LEU A CA 1
ATOM 3255 C C . LEU A 1 427 ? 5.176 -8.898 9.064 1.00 34.64 403 LEU A C 1
ATOM 3256 O O . LEU A 1 427 ? 4.491 -7.858 9.083 1.00 35.24 403 LEU A O 1
ATOM 3261 N N . PRO A 1 428 ? 6.300 -8.991 9.793 1.00 36.78 404 PRO A N 1
ATOM 3262 C CA . PRO A 1 428 ? 6.688 -7.859 10.648 1.00 37.17 404 PRO A CA 1
ATOM 3263 C C . PRO A 1 428 ? 7.059 -6.628 9.848 1.00 37.13 404 PRO A C 1
ATOM 3264 O O . PRO A 1 428 ? 6.773 -5.502 10.277 1.00 37.50 404 PRO A O 1
ATOM 3268 N N . LYS A 1 429 ? 7.691 -6.808 8.687 1.00 35.84 405 LYS A N 1
ATOM 3269 C CA . LYS A 1 429 ? 8.053 -5.653 7.874 1.00 35.59 405 LYS A CA 1
ATOM 3270 C C . LYS A 1 429 ? 6.817 -4.900 7.400 1.00 34.77 405 LYS A C 1
ATOM 3271 O O . LYS A 1 429 ? 6.822 -3.668 7.346 1.00 33.65 405 LYS A O 1
ATOM 3277 N N . LEU A 1 430 ? 5.740 -5.611 7.066 1.00 33.06 406 LEU A N 1
ATOM 3278 C CA . LEU A 1 430 ? 4.548 -4.923 6.574 1.00 30.67 406 LEU A CA 1
ATOM 3279 C C . LEU A 1 430 ? 3.938 -4.033 7.651 1.00 31.08 406 LEU A C 1
ATOM 3280 O O . LEU A 1 430 ? 3.473 -2.921 7.360 1.00 30.85 406 LEU A O 1
ATOM 3285 N N . VAL A 1 431 ? 4.022 -4.493 8.881 1.00 31.33 407 VAL A N 1
ATOM 3286 C CA . VAL A 1 431 ? 3.509 -3.661 9.999 1.00 31.67 407 VAL A CA 1
ATOM 3287 C C . VAL A 1 431 ? 4.317 -2.338 10.099 1.00 32.41 407 VAL A C 1
ATOM 3288 O O . VAL A 1 431 ? 3.680 -1.317 10.176 1.00 32.52 407 VAL A O 1
ATOM 3292 N N . GLU A 1 432 ? 5.633 -2.405 9.967 1.00 33.55 408 GLU A N 1
ATOM 3293 C CA . GLU A 1 432 ? 6.490 -1.194 10.026 1.00 34.90 408 GLU A CA 1
ATOM 3294 C C . GLU A 1 432 ? 6.182 -0.306 8.818 1.00 33.55 408 GLU A C 1
ATOM 3295 O O . GLU A 1 432 ? 6.097 0.912 8.982 1.00 32.24 408 GLU A O 1
ATOM 3301 N N . VAL A 1 433 ? 6.029 -0.915 7.648 1.00 31.41 409 VAL A N 1
ATOM 3302 C CA . VAL A 1 433 ? 5.751 -0.185 6.386 1.00 30.96 409 VAL A CA 1
ATOM 3303 C C . VAL A 1 433 ? 4.406 0.543 6.463 1.00 29.83 409 VAL A C 1
ATOM 3304 O O . VAL A 1 433 ? 4.368 1.713 6.044 1.00 28.24 409 VAL A O 1
ATOM 3308 N N . LEU A 1 434 ? 3.350 -0.088 6.971 1.00 28.67 410 LEU A N 1
ATOM 3309 C CA . LEU A 1 434 ? 2.049 0.563 7.036 1.00 27.82 410 LEU A CA 1
ATOM 3310 C C . LEU A 1 434 ? 2.040 1.685 8.068 1.00 28.17 410 LEU A C 1
ATOM 3311 O O . LEU A 1 434 ? 1.414 2.728 7.851 1.00 27.36 410 LEU A O 1
ATOM 3316 N N . ARG A 1 435 ? 2.798 1.487 9.107 1.00 28.34 411 ARG A N 1
ATOM 3317 C CA . ARG A 1 435 ? 2.837 2.541 10.153 1.00 29.93 411 ARG A CA 1
ATOM 3318 C C . ARG A 1 435 ? 3.594 3.705 9.562 1.00 29.32 411 ARG A C 1
ATOM 3319 O O . ARG A 1 435 ? 3.176 4.830 9.795 1.00 28.96 411 ARG A O 1
ATOM 3327 N N . GLN A 1 436 ? 4.617 3.470 8.819 1.00 28.67 412 GLN A N 1
ATOM 3328 C CA . GLN A 1 436 ? 5.368 4.593 8.258 1.00 26.58 412 GLN A CA 1
ATOM 3329 C C . GLN A 1 436 ? 4.578 5.312 7.174 1.00 26.11 412 GLN A C 1
ATOM 3330 O O . GLN A 1 436 ? 4.671 6.539 7.063 1.00 25.08 412 GLN A O 1
ATOM 3336 N N . VAL A 1 437 ? 3.789 4.581 6.388 1.00 27.30 413 VAL A N 1
ATOM 3337 C CA . VAL A 1 437 ? 2.953 5.191 5.359 1.00 28.26 413 VAL A CA 1
ATOM 3338 C C . VAL A 1 437 ? 1.960 6.181 5.968 1.00 26.88 413 VAL A C 1
ATOM 3339 O O . VAL A 1 437 ? 1.789 7.301 5.464 1.00 25.31 413 VAL A O 1
ATOM 3343 N N . ALA A 1 438 ? 1.306 5.802 7.067 1.00 26.59 414 ALA A N 1
ATOM 3344 C CA . ALA A 1 438 ? 0.326 6.687 7.697 1.00 26.82 414 ALA A CA 1
ATOM 3345 C C . ALA A 1 438 ? 0.990 7.862 8.406 1.00 24.41 414 ALA A C 1
ATOM 3346 O O . ALA A 1 438 ? 0.404 8.949 8.480 1.00 25.09 414 ALA A O 1
ATOM 3348 N N . LYS A 1 439 ? 2.191 7.651 8.949 1.00 22.86 415 LYS A N 1
ATOM 3349 C CA . LYS A 1 439 ? 2.943 8.764 9.526 1.00 22.30 415 LYS A CA 1
ATOM 3350 C C . LYS A 1 439 ? 3.280 9.790 8.457 1.00 23.41 415 LYS A C 1
ATOM 3351 O O . LYS A 1 439 ? 3.178 11.001 8.691 1.00 23.61 415 LYS A O 1
ATOM 3357 N N . GLU A 1 440 ? 3.678 9.335 7.274 1.00 23.68 416 GLU A N 1
ATOM 3358 C CA . GLU A 1 440 ? 4.047 10.250 6.205 1.00 23.81 416 GLU A CA 1
ATOM 3359 C C . GLU A 1 440 ? 2.839 10.894 5.536 1.00 23.48 416 GLU A C 1
ATOM 3360 O O . GLU A 1 440 ? 2.981 11.964 4.936 1.00 25.97 416 GLU A O 1
ATOM 3366 N N . ASP A 1 441 ? 1.657 10.284 5.620 1.00 22.25 417 ASP A N 1
ATOM 3367 C CA . ASP A 1 441 ? 0.437 10.881 5.085 1.00 20.63 417 ASP A CA 1
ATOM 3368 C C . ASP A 1 441 ? -0.712 10.616 6.039 1.00 20.68 417 ASP A C 1
ATOM 3369 O O . ASP A 1 441 ? -1.410 9.598 5.932 1.00 20.97 417 ASP A O 1
ATOM 3374 N N . PRO A 1 442 ? -0.944 11.519 6.993 1.00 21.95 418 PRO A N 1
ATOM 3375 C CA . PRO A 1 442 ? -2.003 11.317 7.991 1.00 22.86 418 PRO A CA 1
ATOM 3376 C C . PRO A 1 442 ? -3.419 11.455 7.453 1.00 23.50 418 PRO A C 1
ATOM 3377 O O . PRO A 1 442 ? -4.364 11.365 8.245 1.00 24.97 418 PRO A O 1
ATOM 3381 N N . THR A 1 443 ? -3.618 11.661 6.149 1.00 22.26 419 THR A N 1
ATOM 3382 C CA . THR A 1 443 ? -4.950 11.450 5.596 1.00 22.60 419 THR A CA 1
ATOM 3383 C C . THR A 1 443 ? -5.231 9.974 5.329 1.00 24.14 419 THR A C 1
ATOM 3384 O O . THR A 1 443 ? -6.335 9.638 4.888 1.00 27.03 419 THR A O 1
ATOM 3388 N N . LEU A 1 444 ? -4.252 9.105 5.564 1.00 22.06 420 LEU A N 1
ATOM 3389 C CA . LEU A 1 444 ? -4.454 7.665 5.631 1.00 22.56 420 LEU A CA 1
ATOM 3390 C C . LEU A 1 444 ? -4.610 7.280 7.091 1.00 25.00 420 LEU A C 1
ATOM 3391 O O . LEU A 1 444 ? -4.065 7.936 7.984 1.00 26.60 420 LEU A O 1
ATOM 3396 N N A LYS A 1 445 ? -5.399 6.241 7.338 0.54 25.39 421 LYS A N 1
ATOM 3397 N N B LYS A 1 445 ? -5.391 6.246 7.338 0.46 25.83 421 LYS A N 1
ATOM 3398 C CA A LYS A 1 445 ? -5.552 5.690 8.709 0.54 27.68 421 LYS A CA 1
ATOM 3399 C CA B LYS A 1 445 ? -5.518 5.714 8.716 0.46 27.99 421 LYS A CA 1
ATOM 3400 C C A LYS A 1 445 ? -5.276 4.184 8.637 0.54 27.01 421 LYS A C 1
ATOM 3401 C C B LYS A 1 445 ? -5.259 4.206 8.635 0.46 27.45 421 LYS A C 1
ATOM 3402 O O A LYS A 1 445 ? -5.918 3.521 7.843 0.54 27.36 421 LYS A O 1
ATOM 3403 O O B LYS A 1 445 ? -5.949 3.544 7.865 0.46 27.77 421 LYS A O 1
ATOM 3414 N N . VAL A 1 446 ? -4.303 3.700 9.399 1.00 27.19 422 VAL A N 1
ATOM 3415 C CA . VAL A 1 446 ? -3.890 2.299 9.392 1.00 28.11 422 VAL A CA 1
ATOM 3416 C C . VAL A 1 446 ? -4.349 1.659 10.692 1.00 28.62 422 VAL A C 1
ATOM 3417 O O . VAL A 1 446 ? -4.200 2.242 11.770 1.00 29.49 422 VAL A O 1
ATOM 3421 N N . THR A 1 447 ? -4.935 0.471 10.588 1.00 29.53 423 THR A N 1
ATOM 3422 C CA . THR A 1 447 ? -5.275 -0.348 11.749 1.00 33.42 423 THR A CA 1
ATOM 3423 C C . THR A 1 447 ? -4.497 -1.649 11.634 1.00 35.08 423 THR A C 1
ATOM 3424 O O . THR A 1 447 ? -4.830 -2.506 10.806 1.00 35.62 423 THR A O 1
ATOM 3428 N N . ILE A 1 448 ? -3.473 -1.796 12.465 1.00 36.87 424 ILE A N 1
ATOM 3429 C CA . ILE A 1 448 ? -2.679 -3.016 12.496 1.00 39.18 424 ILE A CA 1
ATOM 3430 C C . ILE A 1 448 ? -3.434 -4.061 13.304 1.00 45.28 424 ILE A C 1
ATOM 3431 O O . ILE A 1 448 ? -3.906 -3.784 14.414 1.00 45.61 424 ILE A O 1
ATOM 3436 N N A ASN A 1 449 ? -3.330 -5.314 12.838 0.65 49.37 425 ASN A N 1
ATOM 3437 N N B ASN A 1 449 ? -3.501 -5.262 12.735 0.35 49.35 425 ASN A N 1
ATOM 3438 C CA A ASN A 1 449 ? -3.774 -6.527 13.611 0.65 54.04 425 ASN A CA 1
ATOM 3439 C CA B ASN A 1 449 ? -4.137 -6.407 13.433 0.35 54.06 425 ASN A CA 1
ATOM 3440 C C A ASN A 1 449 ? -2.593 -7.507 13.576 0.65 55.67 425 ASN A C 1
ATOM 3441 C C B ASN A 1 449 ? -3.020 -7.371 13.820 0.35 56.60 425 ASN A C 1
ATOM 3442 O O A ASN A 1 449 ? -2.428 -8.143 12.637 0.65 54.57 425 ASN A O 1
ATOM 3443 O O B ASN A 1 449 ? -2.393 -7.985 12.942 0.35 56.39 425 ASN A O 1
ATOM 3449 N N A GLN A 1 450 ? -1.728 -7.561 14.574 0.65 58.98 426 GLN A N 1
ATOM 3450 N N B GLN A 1 450 ? -2.848 -7.462 15.140 0.35 59.10 426 GLN A N 1
ATOM 3451 C CA A GLN A 1 450 ? -0.567 -8.514 14.521 0.65 61.52 426 GLN A CA 1
ATOM 3452 C CA B GLN A 1 450 ? -1.923 -8.351 15.891 0.35 60.77 426 GLN A CA 1
ATOM 3453 C C A GLN A 1 450 ? -0.990 -9.985 14.842 0.65 60.82 426 GLN A C 1
ATOM 3454 C C B GLN A 1 450 ? -2.472 -9.785 15.830 0.35 58.89 426 GLN A C 1
ATOM 3455 O O A GLN A 1 450 ? -0.167 -10.872 14.625 0.65 62.90 426 GLN A O 1
ATOM 3456 O O B GLN A 1 450 ? -1.659 -10.716 15.738 0.35 60.30 426 GLN A O 1
ATOM 3463 N N A GLU A 1 451 ? -2.242 -10.206 15.270 0.65 57.13 427 GLU A N 1
ATOM 3464 N N B GLU A 1 451 ? -3.806 -9.909 15.796 0.35 54.74 427 GLU A N 1
ATOM 3465 C CA A GLU A 1 451 ? -2.945 -11.461 15.641 0.65 53.69 427 GLU A CA 1
ATOM 3466 C CA B GLU A 1 451 ? -4.567 -11.175 15.888 0.35 50.92 427 GLU A CA 1
ATOM 3467 C C A GLU A 1 451 ? -3.709 -12.139 14.493 0.65 52.04 427 GLU A C 1
ATOM 3468 C C B GLU A 1 451 ? -4.597 -11.955 14.568 0.35 49.86 427 GLU A C 1
ATOM 3469 O O A GLU A 1 451 ? -4.365 -13.159 14.750 0.65 53.51 427 GLU A O 1
ATOM 3470 O O B GLU A 1 451 ? -4.926 -13.140 14.624 0.35 51.21 427 GLU A O 1
ATOM 3473 N N A THR A 1 452 ? -3.842 -11.507 13.346 0.65 50.11 428 THR A N 1
ATOM 3474 N N B THR A 1 452 ? -4.209 -11.374 13.432 0.35 48.62 428 THR A N 1
ATOM 3475 C CA A THR A 1 452 ? -4.463 -12.124 12.150 0.65 49.49 428 THR A CA 1
ATOM 3476 C CA B THR A 1 452 ? -4.438 -12.129 12.173 0.35 48.82 428 THR A CA 1
ATOM 3477 C C A THR A 1 452 ? -3.656 -11.646 10.954 0.65 48.61 428 THR A C 1
ATOM 3478 C C B THR A 1 452 ? -3.528 -11.697 11.022 0.35 48.33 428 THR A C 1
ATOM 3479 O O A THR A 1 452 ? -3.593 -12.278 9.979 0.65 49.02 428 THR A O 1
ATOM 3480 O O B THR A 1 452 ? -3.641 -12.287 9.963 0.35 48.78 428 THR A O 1
ATOM 3487 N N . GLY A 1 453 ? -3.051 -10.460 11.082 1.00 46.75 429 GLY A N 1
ATOM 3488 C CA . GLY A 1 453 ? -2.248 -9.910 9.978 1.00 43.83 429 GLY A CA 1
ATOM 3489 C C . GLY A 1 453 ? -3.117 -9.236 8.974 1.00 41.44 429 GLY A C 1
ATOM 3490 O O . GLY A 1 453 ? -2.528 -8.843 7.956 1.00 40.43 429 GLY A O 1
ATOM 3491 N N . GLU A 1 454 ? -4.428 -9.209 9.183 1.00 41.10 430 GLU A N 1
ATOM 3492 C CA . GLU A 1 454 ? -5.302 -8.560 8.212 1.00 43.33 430 GLU A CA 1
ATOM 3493 C C . GLU A 1 454 ? -5.442 -7.113 8.650 1.00 40.63 430 GLU A C 1
ATOM 3494 O O . GLU A 1 454 ? -6.329 -6.753 9.425 1.00 42.63 430 GLU A O 1
ATOM 3500 N N . HIS A 1 455 ? -4.545 -6.276 8.153 1.00 35.59 431 HIS A N 1
ATOM 3501 C CA . HIS A 1 455 ? -4.536 -4.875 8.515 1.00 32.58 431 HIS A CA 1
ATOM 3502 C C . HIS A 1 455 ? -5.566 -4.119 7.684 1.00 32.32 431 HIS A C 1
ATOM 3503 O O . HIS A 1 455 ? -5.996 -4.574 6.624 1.00 34.25 431 HIS A O 1
ATOM 3510 N N . LEU A 1 456 ? -5.963 -2.952 8.181 1.00 29.96 432 LEU A N 1
ATOM 3511 C CA . LEU A 1 456 ? -6.914 -2.089 7.491 1.00 29.21 432 LEU A CA 1
ATOM 3512 C C . LEU A 1 456 ? -6.238 -0.781 7.110 1.00 27.85 432 LEU A C 1
ATOM 3513 O O . LEU A 1 456 ? -5.509 -0.188 7.909 1.00 29.70 432 LEU A O 1
ATOM 3518 N N . LEU A 1 457 ? -6.482 -0.347 5.885 1.00 25.44 433 LEU A N 1
ATOM 3519 C CA . LEU A 1 457 ? -5.926 0.896 5.375 1.00 23.58 433 LEU A CA 1
ATOM 3520 C C . LEU A 1 457 ? -7.080 1.729 4.849 1.00 24.01 433 LEU A C 1
ATOM 3521 O O . LEU A 1 457 ? -7.755 1.329 3.899 1.00 25.34 433 LEU A O 1
ATOM 3526 N N . ALA A 1 458 ? -7.306 2.890 5.455 1.00 23.18 434 ALA A N 1
ATOM 3527 C CA . ALA A 1 458 ? -8.378 3.776 5.031 1.00 23.76 434 ALA A CA 1
ATOM 3528 C C . ALA A 1 458 ? -7.779 5.031 4.427 1.00 23.48 434 ALA A C 1
ATOM 3529 O O . ALA A 1 458 ? -6.748 5.524 4.900 1.00 24.21 434 ALA A O 1
ATOM 3531 N N . GLY A 1 459 ? -8.426 5.547 3.385 1.00 22.80 435 GLY A N 1
ATOM 3532 C CA . GLY A 1 459 ? -7.950 6.769 2.773 1.00 24.14 435 GLY A CA 1
ATOM 3533 C C . GLY A 1 459 ? -9.042 7.582 2.119 1.00 24.71 435 GLY A C 1
ATOM 3534 O O . GLY A 1 459 ? -10.239 7.340 2.324 1.00 26.87 435 GLY A O 1
ATOM 3535 N N . MET A 1 460 ? -8.622 8.540 1.308 1.00 24.30 436 MET A N 1
ATOM 3536 C CA . MET A 1 460 ? -9.573 9.495 0.720 1.00 25.13 436 MET A CA 1
ATOM 3537 C C . MET A 1 460 ? -10.316 8.940 -0.499 1.00 25.61 436 MET A C 1
ATOM 3538 O O . MET A 1 460 ? -11.344 9.444 -0.777 1.00 26.03 436 MET A O 1
ATOM 3543 N N . GLY A 1 461 ? -9.774 7.923 -1.148 1.00 24.51 437 GLY A N 1
ATOM 3544 C CA . GLY A 1 461 ? -10.382 7.429 -2.368 1.00 24.63 437 GLY A CA 1
ATOM 3545 C C . GLY A 1 461 ? -9.597 6.240 -2.865 1.00 24.15 437 GLY A C 1
ATOM 3546 O O . GLY A 1 461 ? -8.580 5.843 -2.279 1.00 23.60 437 GLY A O 1
ATOM 3547 N N . GLU A 1 462 ? -10.095 5.674 -3.971 1.00 24.53 438 GLU A N 1
ATOM 3548 C CA . GLU A 1 462 ? -9.481 4.480 -4.545 1.00 25.23 438 GLU A CA 1
ATOM 3549 C C . GLU A 1 462 ? -8.072 4.751 -5.062 1.00 23.93 438 GLU A C 1
ATOM 3550 O O . GLU A 1 462 ? -7.170 3.923 -4.873 1.00 25.62 438 GLU A O 1
ATOM 3556 N N . LEU A 1 463 ? -7.857 5.901 -5.711 1.00 23.55 439 LEU A N 1
ATOM 3557 C CA . LEU A 1 463 ? -6.525 6.214 -6.219 1.00 22.93 439 LEU A CA 1
ATOM 3558 C C . LEU A 1 463 ? -5.529 6.375 -5.080 1.00 22.59 439 LEU A C 1
ATOM 3559 O O . LEU A 1 463 ? -4.395 5.888 -5.163 1.00 23.15 439 LEU A O 1
ATOM 3564 N N . HIS A 1 464 ? -5.944 7.056 -4.007 1.00 21.91 440 HIS A N 1
ATOM 3565 C CA . HIS A 1 464 ? -5.117 7.192 -2.815 1.00 21.98 440 HIS A CA 1
ATOM 3566 C C . HIS A 1 464 ? -4.564 5.838 -2.395 1.00 22.10 440 HIS A C 1
ATOM 3567 O O . HIS A 1 464 ? -3.352 5.671 -2.211 1.00 22.80 440 HIS A O 1
ATOM 3574 N N . LEU A 1 465 ? -5.448 4.838 -2.280 1.00 22.69 441 LEU A N 1
ATOM 3575 C CA . LEU A 1 465 ? -5.040 3.536 -1.775 1.00 23.33 441 LEU A CA 1
ATOM 3576 C C . LEU A 1 465 ? -4.287 2.734 -2.831 1.00 23.28 441 LEU A C 1
ATOM 3577 O O . LEU A 1 465 ? -3.355 1.998 -2.487 1.00 22.67 441 LEU A O 1
ATOM 3582 N N A GLU A 1 466 ? -4.647 2.902 -4.108 0.81 24.93 442 GLU A N 1
ATOM 3583 N N B GLU A 1 466 ? -4.547 2.902 -4.108 0.19 24.51 442 GLU A N 1
ATOM 3584 C CA A GLU A 1 466 ? -3.928 2.228 -5.188 0.81 25.82 442 GLU A CA 1
ATOM 3585 C CA B GLU A 1 466 ? -3.828 2.228 -5.188 0.19 25.75 442 GLU A CA 1
ATOM 3586 C C A GLU A 1 466 ? -2.464 2.657 -5.230 0.81 25.51 442 GLU A C 1
ATOM 3587 C C B GLU A 1 466 ? -2.364 2.657 -5.230 0.19 25.18 442 GLU A C 1
ATOM 3588 O O A GLU A 1 466 ? -1.567 1.827 -5.397 0.81 25.16 442 GLU A O 1
ATOM 3589 O O B GLU A 1 466 ? -1.467 1.827 -5.397 0.19 24.91 442 GLU A O 1
ATOM 3600 N N . ILE A 1 467 ? -2.200 3.955 -5.069 1.00 24.73 443 ILE A N 1
ATOM 3601 C CA . ILE A 1 467 ? -0.819 4.427 -5.089 1.00 24.18 443 ILE A CA 1
ATOM 3602 C C . ILE A 1 467 ? -0.049 3.912 -3.877 1.00 23.73 443 ILE A C 1
ATOM 3603 O O . ILE A 1 467 ? 1.114 3.508 -3.996 1.00 24.39 443 ILE A O 1
ATOM 3608 N N . VAL A 1 468 ? -0.668 3.948 -2.689 1.00 22.27 444 VAL A N 1
ATOM 3609 C CA . VAL A 1 468 ? -0.008 3.439 -1.487 1.00 23.45 444 VAL A CA 1
ATOM 3610 C C . VAL A 1 468 ? 0.400 1.982 -1.686 1.00 24.47 444 VAL A C 1
ATOM 3611 O O . VAL A 1 468 ? 1.544 1.600 -1.424 1.00 25.19 444 VAL A O 1
ATOM 3615 N N . ALA A 1 469 ? -0.526 1.159 -2.188 1.00 25.47 445 ALA A N 1
ATOM 3616 C CA . ALA A 1 469 ? -0.233 -0.254 -2.401 1.00 25.53 445 ALA A CA 1
ATOM 3617 C C . ALA A 1 469 ? 0.882 -0.442 -3.421 1.00 25.56 445 ALA A C 1
ATOM 3618 O O . ALA A 1 469 ? 1.773 -1.279 -3.231 1.00 26.08 445 ALA A O 1
ATOM 3620 N N . HIS A 1 470 ? 0.838 0.313 -4.520 1.00 25.72 446 HIS A N 1
ATOM 3621 C CA . HIS A 1 470 ? 1.889 0.203 -5.524 1.00 27.06 446 HIS A CA 1
ATOM 3622 C C . HIS A 1 470 ? 3.255 0.513 -4.933 1.00 27.16 446 HIS A C 1
ATOM 3623 O O . HIS A 1 470 ? 4.225 -0.215 -5.171 1.00 28.64 446 HIS A O 1
ATOM 3630 N N . ARG A 1 471 ? 3.356 1.596 -4.166 1.00 25.62 447 ARG A N 1
ATOM 3631 C CA . ARG A 1 471 ? 4.666 1.991 -3.667 1.00 26.20 447 ARG A CA 1
ATOM 3632 C C . ARG A 1 471 ? 5.163 1.098 -2.535 1.00 27.06 447 ARG A C 1
ATOM 3633 O O . ARG A 1 471 ? 6.380 0.997 -2.340 1.00 28.29 447 ARG A O 1
ATOM 3641 N N . ILE A 1 472 ? 4.266 0.424 -1.801 1.00 27.17 448 ILE A N 1
ATOM 3642 C CA . ILE A 1 472 ? 4.720 -0.595 -0.852 1.00 29.11 448 ILE A CA 1
ATOM 3643 C C . ILE A 1 472 ? 5.442 -1.713 -1.591 1.00 30.67 448 ILE A C 1
ATOM 3644 O O . ILE A 1 472 ? 6.533 -2.144 -1.200 1.00 31.90 448 ILE A O 1
ATOM 3649 N N . GLN A 1 473 ? 4.856 -2.173 -2.694 1.00 31.41 449 GLN A N 1
ATOM 3650 C CA . GLN A 1 473 ? 5.476 -3.255 -3.446 1.00 32.45 449 GLN A CA 1
ATOM 3651 C C . GLN A 1 473 ? 6.749 -2.786 -4.140 1.00 32.55 449 GLN A C 1
ATOM 3652 O O . GLN A 1 473 ? 7.740 -3.523 -4.191 1.00 33.67 449 GLN A O 1
ATOM 3658 N N . ARG A 1 474 ? 6.760 -1.549 -4.642 1.00 32.46 450 ARG A N 1
ATOM 3659 C CA . ARG A 1 474 ? 7.879 -1.086 -5.451 1.00 33.68 450 ARG A CA 1
ATOM 3660 C C . ARG A 1 474 ? 9.044 -0.630 -4.582 1.00 35.26 450 ARG A C 1
ATOM 3661 O O . ARG A 1 474 ? 10.200 -0.976 -4.846 1.00 36.94 450 ARG A O 1
ATOM 3669 N N . ASP A 1 475 ? 8.758 0.154 -3.545 1.00 35.57 451 ASP A N 1
ATOM 3670 C CA . ASP A 1 475 ? 9.807 0.767 -2.740 1.00 35.67 451 ASP A CA 1
ATOM 3671 C C . ASP A 1 475 ? 10.173 -0.052 -1.512 1.00 36.84 451 ASP A C 1
ATOM 3672 O O . ASP A 1 475 ? 11.340 -0.050 -1.101 1.00 38.17 451 ASP A O 1
ATOM 3677 N N . LYS A 1 476 ? 9.209 -0.742 -0.905 1.00 37.44 452 LYS A N 1
ATOM 3678 C CA . LYS A 1 476 ? 9.473 -1.512 0.299 1.00 37.36 452 LYS A CA 1
ATOM 3679 C C . LYS A 1 476 ? 9.612 -3.007 0.030 1.00 38.76 452 LYS A C 1
ATOM 3680 O O . LYS A 1 476 ? 9.985 -3.753 0.944 1.00 38.83 452 LYS A O 1
ATOM 3686 N N . HIS A 1 477 ? 9.330 -3.452 -1.197 1.00 39.72 453 HIS A N 1
ATOM 3687 C CA . HIS A 1 477 ? 9.601 -4.820 -1.633 1.00 40.95 453 HIS A CA 1
ATOM 3688 C C . HIS A 1 477 ? 8.794 -5.844 -0.846 1.00 38.68 453 HIS A C 1
ATOM 3689 O O . HIS A 1 477 ? 9.258 -6.963 -0.599 1.00 40.17 453 HIS A O 1
ATOM 3696 N N . VAL A 1 478 ? 7.584 -5.459 -0.444 1.00 37.11 454 VAL A N 1
ATOM 3697 C CA . VAL A 1 478 ? 6.634 -6.354 0.205 1.00 35.56 454 VAL A CA 1
ATOM 3698 C C . VAL A 1 478 ? 5.434 -6.529 -0.717 1.00 34.41 454 VAL A C 1
ATOM 3699 O O . VAL A 1 478 ? 4.712 -5.566 -0.997 1.00 33.85 454 VAL A O 1
ATOM 3703 N N . GLU A 1 479 ? 5.216 -7.759 -1.173 1.00 33.42 455 GLU A N 1
ATOM 3704 C CA . GLU A 1 479 ? 4.056 -8.085 -1.993 1.00 33.15 455 GLU A CA 1
ATOM 3705 C C . GLU A 1 479 ? 2.833 -8.213 -1.097 1.00 31.78 455 GLU A C 1
ATOM 3706 O O . GLU A 1 479 ? 2.897 -8.836 -0.035 1.00 32.02 455 GLU A O 1
ATOM 3712 N N . ILE A 1 480 ? 1.725 -7.596 -1.507 1.00 30.45 456 ILE A N 1
ATOM 3713 C CA . ILE A 1 480 ? 0.540 -7.510 -0.669 1.00 29.17 456 ILE A CA 1
ATOM 3714 C C . ILE A 1 480 ? -0.690 -7.845 -1.495 1.00 29.55 456 ILE A C 1
ATOM 3715 O O . ILE A 1 480 ? -0.691 -7.746 -2.723 1.00 31.62 456 ILE A O 1
ATOM 3720 N N . THR A 1 481 ? -1.745 -8.244 -0.794 1.00 29.66 457 THR A N 1
ATOM 3721 C CA . THR A 1 481 ? -3.086 -8.286 -1.349 1.00 31.68 457 THR A CA 1
ATOM 3722 C C . THR A 1 481 ? -3.897 -7.157 -0.728 1.00 32.35 457 THR A C 1
ATOM 3723 O O . THR A 1 481 ? -3.640 -6.742 0.408 1.00 33.80 457 THR A O 1
ATOM 3727 N N . THR A 1 482 ? -4.863 -6.645 -1.488 1.00 31.39 458 THR A N 1
ATOM 3728 C CA . THR A 1 482 ? -5.821 -5.673 -0.976 1.00 31.64 458 THR A CA 1
ATOM 3729 C C . THR A 1 482 ? -7.226 -6.128 -1.338 1.00 31.22 458 THR A C 1
ATOM 3730 O O . THR A 1 482 ? -7.463 -6.628 -2.443 1.00 32.98 458 THR A O 1
ATOM 3734 N N . SER A 1 483 ? -8.154 -5.963 -0.401 1.00 29.39 459 SER A N 1
ATOM 3735 C CA . SER A 1 483 ? -9.538 -6.329 -0.642 1.00 28.92 459 SER A CA 1
ATOM 3736 C C . SER A 1 483 ? -10.236 -5.264 -1.482 1.00 29.82 459 SER A C 1
ATOM 3737 O O . SER A 1 483 ? -9.699 -4.181 -1.735 1.00 30.27 459 SER A O 1
ATOM 3740 N N . LYS A 1 484 ? -11.457 -5.547 -1.854 1.00 31.28 460 LYS A N 1
ATOM 3741 C CA . LYS A 1 484 ? -12.274 -4.592 -2.608 1.00 33.01 460 LYS A CA 1
ATOM 3742 C C . LYS A 1 484 ? -12.522 -3.413 -1.671 1.00 31.58 460 LYS A C 1
ATOM 3743 O O . LYS A 1 484 ? -12.617 -3.609 -0.484 1.00 32.46 460 LYS A O 1
ATOM 3749 N N . PRO A 1 485 ? -12.593 -2.195 -2.208 1.00 30.80 461 PRO A N 1
ATOM 3750 C CA . PRO A 1 485 ? -12.828 -1.025 -1.357 1.00 30.84 461 PRO A CA 1
ATOM 3751 C C . PRO A 1 485 ? -14.247 -1.002 -0.809 1.00 32.07 461 PRO A C 1
ATOM 3752 O O . PRO A 1 485 ? -15.205 -1.390 -1.483 1.00 33.40 461 PRO A O 1
ATOM 3756 N N . LEU A 1 486 ? -14.367 -0.548 0.436 1.00 32.61 462 LEU A N 1
ATOM 3757 C CA . LEU A 1 486 ? -15.647 -0.342 1.088 1.00 34.07 462 LEU A CA 1
ATOM 3758 C C . LEU A 1 486 ? -15.602 0.997 1.806 1.00 32.94 462 LEU A C 1
ATOM 3759 O O . LEU A 1 486 ? -14.530 1.549 2.050 1.00 32.65 462 LEU A O 1
ATOM 3764 N N . VAL A 1 487 ? -16.772 1.527 2.143 1.00 32.43 463 VAL A N 1
ATOM 3765 C CA . VAL A 1 487 ? -16.796 2.840 2.770 1.00 32.68 463 VAL A CA 1
ATOM 3766 C C . VAL A 1 487 ? -16.576 2.723 4.270 1.00 30.38 463 VAL A C 1
ATOM 3767 O O . VAL A 1 487 ? -16.804 1.683 4.889 1.00 31.18 463 VAL A O 1
ATOM 3771 N N . VAL A 1 488 ? -16.137 3.832 4.849 1.00 30.66 464 VAL A N 1
ATOM 3772 C CA . VAL A 1 488 ? -16.052 3.997 6.291 1.00 29.93 464 VAL A CA 1
ATOM 3773 C C . VAL A 1 488 ? -17.229 4.860 6.727 1.00 29.03 464 VAL A C 1
ATOM 3774 O O . VAL A 1 488 ? -17.398 5.988 6.248 1.00 29.43 464 VAL A O 1
ATOM 3778 N N . TYR A 1 489 ? -18.033 4.359 7.648 1.00 29.51 465 TYR A N 1
ATOM 3779 C CA . TYR A 1 489 ? -19.190 5.104 8.154 1.00 29.78 465 TYR A CA 1
ATOM 3780 C C . TYR A 1 489 ? -18.781 5.909 9.395 1.00 29.86 465 TYR A C 1
ATOM 3781 O O . TYR A 1 489 ? -17.716 5.836 9.807 1.00 30.70 465 TYR A O 1
ATOM 3790 N N . ARG A 1 490 ? -19.749 6.650 9.873 1.00 29.63 466 ARG A N 1
ATOM 3791 C CA . ARG A 1 490 ? -19.575 7.351 11.171 1.00 29.87 466 ARG A CA 1
ATOM 3792 C C . ARG A 1 490 ? -20.786 7.056 12.065 1.00 29.56 466 ARG A C 1
ATOM 3793 O O . ARG A 1 490 ? -21.838 6.862 11.581 1.00 30.33 466 ARG A O 1
ATOM 3801 N N . GLU A 1 491 ? -20.504 6.998 13.368 1.00 28.95 467 GLU A N 1
ATOM 3802 C CA . GLU A 1 491 ? -21.597 6.811 14.355 1.00 29.81 467 GLU A CA 1
ATOM 3803 C C . GLU A 1 491 ? -21.929 8.142 15.018 1.00 30.61 467 GLU A C 1
ATOM 3804 O O . GLU A 1 491 ? -21.077 8.912 15.289 1.00 30.64 467 GLU A O 1
ATOM 3810 N N . THR A 1 492 ? -23.194 8.358 15.250 1.00 30.87 468 THR A N 1
ATOM 3811 C CA . THR A 1 492 ? -23.621 9.556 15.954 1.00 31.49 468 THR A CA 1
ATOM 3812 C C . THR A 1 492 ? -24.860 9.208 16.767 1.00 31.95 468 THR A C 1
ATOM 3813 O O . THR A 1 492 ? -25.266 8.045 16.850 1.00 32.66 468 THR A O 1
ATOM 3817 N N . VAL A 1 493 ? -25.433 10.221 17.407 1.00 33.46 469 VAL A N 1
ATOM 3818 C CA . VAL A 1 493 ? -26.693 10.090 18.122 1.00 34.40 469 VAL A CA 1
ATOM 3819 C C . VAL A 1 493 ? -27.704 11.011 17.450 1.00 35.38 469 VAL A C 1
ATOM 3820 O O . VAL A 1 493 ? -27.351 11.913 16.682 1.00 36.12 469 VAL A O 1
ATOM 3824 N N . SER A 1 494 ? -28.982 10.772 17.746 1.00 36.80 470 SER A N 1
ATOM 3825 C CA . SER A 1 494 ? -30.053 11.567 17.158 1.00 37.62 470 SER A CA 1
ATOM 3826 C C . SER A 1 494 ? -31.049 12.078 18.191 1.00 37.99 470 SER A C 1
ATOM 3827 O O . SER A 1 494 ? -32.123 12.557 17.816 1.00 38.74 470 SER A O 1
ATOM 3830 N N . ALA A 1 495 ? -30.727 11.990 19.476 1.00 37.57 471 ALA A N 1
ATOM 3831 C CA . ALA A 1 495 ? -31.625 12.462 20.519 1.00 37.98 471 ALA A CA 1
ATOM 3832 C C . ALA A 1 495 ? -30.800 12.777 21.757 1.00 37.99 471 ALA A C 1
ATOM 3833 O O . ALA A 1 495 ? -29.582 12.586 21.787 1.00 37.81 471 ALA A O 1
ATOM 3835 N N . HIS A 1 496 ? -31.482 13.260 22.787 1.00 38.73 472 HIS A N 1
ATOM 3836 C CA . HIS A 1 496 ? -30.869 13.476 24.086 1.00 39.76 472 HIS A CA 1
ATOM 3837 C C . HIS A 1 496 ? -31.126 12.272 24.982 1.00 39.54 472 HIS A C 1
ATOM 3838 O O . HIS A 1 496 ? -32.212 11.686 24.962 1.00 40.78 472 HIS A O 1
ATOM 3845 N N . ALA A 1 497 ? -30.117 11.904 25.764 1.00 39.29 473 ALA A N 1
ATOM 3846 C CA . ALA A 1 497 ? -30.272 10.855 26.759 1.00 39.93 473 ALA A CA 1
ATOM 3847 C C . ALA A 1 497 ? -29.429 11.205 27.972 1.00 41.27 473 ALA A C 1
ATOM 3848 O O . ALA A 1 497 ? -28.443 11.940 27.878 1.00 41.65 473 ALA A O 1
ATOM 3850 N N . GLY A 1 498 ? -29.828 10.669 29.117 1.00 42.52 474 GLY A N 1
ATOM 3851 C CA . GLY A 1 498 ? -29.086 10.880 30.333 1.00 43.57 474 GLY A CA 1
ATOM 3852 C C . GLY A 1 498 ? -29.879 11.636 31.376 1.00 44.40 474 GLY A C 1
ATOM 3853 O O . GLY A 1 498 ? -30.975 12.139 31.108 1.00 44.21 474 GLY A O 1
ATOM 3854 N N . PRO A 1 499 ? -29.324 11.755 32.596 1.00 44.56 475 PRO A N 1
ATOM 3855 C CA . PRO A 1 499 ? -27.985 11.265 32.964 1.00 43.18 475 PRO A CA 1
ATOM 3856 C C . PRO A 1 499 ? -27.855 9.740 33.066 1.00 40.77 475 PRO A C 1
ATOM 3857 O O . PRO A 1 499 ? -28.763 9.063 33.555 1.00 41.27 475 PRO A O 1
ATOM 3861 N N . VAL A 1 500 ? -26.726 9.225 32.576 1.00 38.91 476 VAL A N 1
ATOM 3862 C CA . VAL A 1 500 ? -26.387 7.807 32.613 1.00 37.76 476 VAL A CA 1
ATOM 3863 C C . VAL A 1 500 ? -25.162 7.648 33.499 1.00 37.33 476 VAL A C 1
ATOM 3864 O O . VAL A 1 500 ? -24.195 8.408 33.374 1.00 37.89 476 VAL A O 1
ATOM 3868 N N . GLU A 1 501 ? -25.214 6.666 34.373 1.00 37.34 477 GLU A N 1
ATOM 3869 C CA . GLU A 1 501 ? -24.115 6.454 35.327 1.00 38.39 477 GLU A CA 1
ATOM 3870 C C . GLU A 1 501 ? -23.127 5.392 34.856 1.00 39.63 477 GLU A C 1
ATOM 3871 O O . GLU A 1 501 ? -23.518 4.312 34.556 1.00 42.04 477 GLU A O 1
ATOM 3877 N N . GLY A 1 502 ? -21.867 5.774 34.777 1.00 37.50 478 GLY A N 1
ATOM 3878 C CA . GLY A 1 502 ? -20.784 4.815 34.624 1.00 37.93 478 GLY A CA 1
ATOM 3879 C C . GLY A 1 502 ? -20.084 4.629 35.959 1.00 38.36 478 GLY A C 1
ATOM 3880 O O . GLY A 1 502 ? -19.951 5.575 36.736 1.00 38.90 478 GLY A O 1
ATOM 3881 N N . LYS A 1 503 ? -19.643 3.397 36.224 1.00 37.77 479 LYS A N 1
ATOM 3882 C CA . LYS A 1 503 ? -18.987 3.052 37.479 1.00 37.72 479 LYS A CA 1
ATOM 3883 C C . LYS A 1 503 ? -17.611 2.452 37.230 1.00 37.38 479 LYS A C 1
ATOM 3884 O O . LYS A 1 503 ? -17.422 1.672 36.291 1.00 38.88 479 LYS A O 1
ATOM 3890 N N . SER A 1 504 ? -16.658 2.791 38.094 1.00 35.73 480 SER A N 1
ATOM 3891 C CA . SER A 1 504 ? -15.350 2.169 38.011 1.00 35.70 480 SER A CA 1
ATOM 3892 C C . SER A 1 504 ? -15.450 0.710 38.445 1.00 36.39 480 SER A C 1
ATOM 3893 O O . SER A 1 504 ? -16.379 0.331 39.161 1.00 37.43 480 SER A O 1
ATOM 3896 N N . PRO A 1 505 ? -14.512 -0.134 38.009 1.00 37.20 481 PRO A N 1
ATOM 3897 C CA . PRO A 1 505 ? -14.558 -1.545 38.429 1.00 37.71 481 PRO A CA 1
ATOM 3898 C C . PRO A 1 505 ? -14.584 -1.743 39.936 1.00 37.74 481 PRO A C 1
ATOM 3899 O O . PRO A 1 505 ? -15.222 -2.694 40.415 1.00 38.57 481 PRO A O 1
ATOM 3903 N N . ASN A 1 506 ? -13.918 -0.879 40.704 1.00 37.22 482 ASN A N 1
ATOM 3904 C CA . ASN A 1 506 ? -13.950 -0.996 42.158 1.00 37.29 482 ASN A CA 1
ATOM 3905 C C . ASN A 1 506 ? -15.181 -0.349 42.785 1.00 37.93 482 ASN A C 1
ATOM 3906 O O . ASN A 1 506 ? -15.307 -0.359 44.014 1.00 38.63 482 ASN A O 1
ATOM 3911 N N . ARG A 1 507 ? -16.072 0.219 41.972 1.00 39.36 483 ARG A N 1
ATOM 3912 C CA . ARG A 1 507 ? -17.333 0.846 42.363 1.00 40.25 483 ARG A CA 1
ATOM 3913 C C . ARG A 1 507 ? -17.158 2.160 43.114 1.00 39.29 483 ARG A C 1
ATOM 3914 O O . ARG A 1 507 ? -18.163 2.797 43.445 1.00 39.86 483 ARG A O 1
ATOM 3922 N N . HIS A 1 508 ? -15.923 2.602 43.370 1.00 38.22 484 HIS A N 1
ATOM 3923 C CA . HIS A 1 508 ? -15.714 3.800 44.180 1.00 37.60 484 HIS A CA 1
ATOM 3924 C C . HIS A 1 508 ? -16.030 5.084 43.421 1.00 37.13 484 HIS A C 1
ATOM 3925 O O . HIS A 1 508 ? -16.374 6.095 44.045 1.00 39.23 484 HIS A O 1
ATOM 3932 N N . ASN A 1 509 ? -15.913 5.079 42.095 1.00 34.63 485 ASN A N 1
ATOM 3933 C CA . ASN A 1 509 ? -16.038 6.296 41.305 1.00 34.18 485 ASN A CA 1
ATOM 3934 C C . ASN A 1 509 ? -17.214 6.178 40.346 1.00 34.70 485 ASN A C 1
ATOM 3935 O O . ASN A 1 509 ? -17.395 5.143 39.698 1.00 37.35 485 ASN A O 1
ATOM 3940 N N . ARG A 1 510 ? -18.006 7.244 40.252 1.00 33.65 486 ARG A N 1
ATOM 3941 C CA . ARG A 1 510 ? -19.191 7.272 39.407 1.00 34.52 486 ARG A CA 1
ATOM 3942 C C . ARG A 1 510 ? -19.183 8.537 38.564 1.00 34.32 486 ARG A C 1
ATOM 3943 O O . ARG A 1 510 ? -18.744 9.595 39.023 1.00 34.48 486 ARG A O 1
ATOM 3951 N N . PHE A 1 511 ? -19.667 8.424 37.329 1.00 33.66 487 PHE A N 1
ATOM 3952 C CA . PHE A 1 511 ? -19.767 9.564 36.427 1.00 33.79 487 PHE A CA 1
ATOM 3953 C C . PHE A 1 511 ? -21.144 9.569 35.786 1.00 35.40 487 PHE A C 1
ATOM 3954 O O . PHE A 1 511 ? -21.632 8.521 35.350 1.00 36.35 487 PHE A O 1
ATOM 3962 N N . TYR A 1 512 ? -21.774 10.744 35.754 1.00 36.02 488 TYR A N 1
ATOM 3963 C CA . TYR A 1 512 ? -23.149 10.903 35.291 1.00 37.47 488 TYR A CA 1
ATOM 3964 C C . TYR A 1 512 ? -23.134 11.756 34.030 1.00 37.70 488 TYR A C 1
ATOM 3965 O O . TYR A 1 512 ? -22.826 12.953 34.084 1.00 39.20 488 TYR A O 1
ATOM 3974 N N . ILE A 1 513 ? -23.492 11.137 32.906 1.00 37.00 489 ILE A N 1
ATOM 3975 C CA . ILE A 1 513 ? -23.268 11.678 31.573 1.00 37.27 489 ILE A CA 1
ATOM 3976 C C . ILE A 1 513 ? -24.611 11.898 30.893 1.00 37.70 489 ILE A C 1
ATOM 3977 O O . ILE A 1 513 ? -25.475 11.013 30.911 1.00 39.16 489 ILE A O 1
ATOM 3982 N N . GLU A 1 514 ? -24.780 13.072 30.296 1.00 37.26 490 GLU A N 1
ATOM 3983 C CA . GLU A 1 514 ? -25.822 13.322 29.313 1.00 36.83 490 GLU A CA 1
ATOM 3984 C C . GLU A 1 514 ? -25.182 13.489 27.943 1.00 36.06 490 GLU A C 1
ATOM 3985 O O . GLU A 1 514 ? -24.009 13.855 27.824 1.00 36.79 490 GLU A O 1
ATOM 3991 N N . ILE A 1 515 ? -25.972 13.193 26.939 1.00 34.93 491 ILE A N 1
ATOM 3992 C CA . ILE A 1 515 ? -25.437 13.246 25.542 1.00 34.89 491 ILE A CA 1
ATOM 3993 C C . ILE A 1 515 ? -26.548 13.704 24.604 1.00 35.01 491 ILE A C 1
ATOM 3994 O O . ILE A 1 515 ? -27.639 13.395 24.849 1.00 36.76 491 ILE A O 1
ATOM 3999 N N . GLU A 1 516 ? -26.142 14.459 23.598 1.00 35.19 492 GLU A N 1
ATOM 4000 C CA . GLU A 1 516 ? -27.043 14.953 22.538 1.00 36.46 492 GLU A CA 1
ATOM 4001 C C . GLU A 1 516 ? -26.178 15.329 21.334 1.00 35.45 492 GLU A C 1
ATOM 4002 O O . GLU A 1 516 ? -25.039 15.528 21.480 1.00 34.76 492 GLU A O 1
ATOM 4008 N N . PRO A 1 517 ? -26.767 15.436 20.141 1.00 35.64 493 PRO A N 1
ATOM 4009 C CA . PRO A 1 517 ? -26.008 15.871 18.985 1.00 34.93 493 PRO A CA 1
ATOM 4010 C C . PRO A 1 517 ? -25.599 17.340 19.062 1.00 35.80 493 PRO A C 1
ATOM 4011 O O . PRO A 1 517 ? -26.250 18.150 19.622 1.00 36.93 493 PRO A O 1
ATOM 4015 N N . LEU A 1 518 ? -24.451 17.641 18.506 1.00 37.01 494 LEU A N 1
ATOM 4016 C CA . LEU A 1 518 ? -24.025 19.026 18.376 1.00 39.35 494 LEU A CA 1
ATOM 4017 C C . LEU A 1 518 ? -24.942 19.773 17.416 1.00 41.35 494 LEU A C 1
ATOM 4018 O O . LEU A 1 518 ? -25.435 19.216 16.432 1.00 41.26 494 LEU A O 1
ATOM 4023 N N . GLN A 1 519 ? -25.166 21.054 17.711 1.00 43.64 495 GLN A N 1
ATOM 4024 C CA . GLN A 1 519 ? -25.833 21.920 16.755 1.00 46.25 495 GLN A CA 1
ATOM 4025 C C . GLN A 1 519 ? -24.940 22.110 15.530 1.00 46.73 495 GLN A C 1
ATOM 4026 O O . GLN A 1 519 ? -23.711 22.047 15.634 1.00 46.40 495 GLN A O 1
ATOM 4032 N N . PRO A 1 520 ? -25.538 22.342 14.357 1.00 47.72 496 PRO A N 1
ATOM 4033 C CA . PRO A 1 520 ? -24.719 22.474 13.137 1.00 48.04 496 PRO A CA 1
ATOM 4034 C C . PRO A 1 520 ? -23.667 23.565 13.221 1.00 48.26 496 PRO A C 1
ATOM 4035 O O . PRO A 1 520 ? -22.505 23.333 12.855 1.00 48.74 496 PRO A O 1
ATOM 4039 N N . ALA A 1 521 ? -24.039 24.751 13.709 1.00 48.51 497 ALA A N 1
ATOM 4040 C CA . ALA A 1 521 ? -23.078 25.844 13.809 1.00 48.83 497 ALA A CA 1
ATOM 4041 C C . ALA A 1 521 ? -21.944 25.518 14.774 1.00 47.51 497 ALA A C 1
ATOM 4042 O O . ALA A 1 521 ? -20.809 25.956 14.562 1.00 47.55 497 ALA A O 1
ATOM 4044 N N . ILE A 1 522 ? -22.222 24.753 15.831 1.00 46.71 498 ILE A N 1
ATOM 4045 C CA . ILE A 1 522 ? -21.155 24.361 16.747 1.00 45.36 498 ILE A CA 1
ATOM 4046 C C . ILE A 1 522 ? -20.250 23.323 16.097 1.00 44.36 498 ILE A C 1
ATOM 4047 O O . ILE A 1 522 ? -19.020 23.379 16.226 1.00 44.43 498 ILE A O 1
ATOM 4052 N N . PHE A 1 523 ? -20.843 22.355 15.396 1.00 43.67 499 PHE A N 1
ATOM 4053 C CA . PHE A 1 523 ? -20.051 21.351 14.695 1.00 43.15 499 PHE A CA 1
ATOM 4054 C C . PHE A 1 523 ? -19.121 21.997 13.671 1.00 43.44 499 PHE A C 1
ATOM 4055 O O . PHE A 1 523 ? -17.969 21.572 13.515 1.00 43.27 499 PHE A O 1
ATOM 4063 N N . GLU A 1 524 ? -19.597 23.040 12.979 1.00 44.42 500 GLU A N 1
ATOM 4064 C CA . GLU A 1 524 ? -18.754 23.740 12.011 1.00 45.47 500 GLU A CA 1
ATOM 4065 C C . GLU A 1 524 ? -17.553 24.393 12.686 1.00 43.23 500 GLU A C 1
ATOM 4066 O O . GLU A 1 524 ? -16.432 24.323 12.169 1.00 43.18 500 GLU A O 1
ATOM 4072 N N . LEU A 1 525 ? -17.771 25.043 13.834 1.00 41.82 501 LEU A N 1
ATOM 4073 C CA . LEU A 1 525 ? -16.657 25.612 14.587 1.00 41.73 501 LEU A CA 1
ATOM 4074 C C . LEU A 1 525 ? -15.643 24.539 14.950 1.00 40.74 501 LEU A C 1
ATOM 4075 O O . LEU A 1 525 ? -14.433 24.739 14.802 1.00 42.11 501 LEU A O 1
ATOM 4080 N N . VAL A 1 526 ? -16.125 23.390 15.423 1.00 38.81 502 VAL A N 1
ATOM 4081 C CA . VAL A 1 526 ? -15.232 22.299 15.799 1.00 39.70 502 VAL A CA 1
ATOM 4082 C C . VAL A 1 526 ? -14.517 21.759 14.572 1.00 41.42 502 VAL A C 1
ATOM 4083 O O . VAL A 1 526 ? -13.303 21.520 14.592 1.00 41.76 502 VAL A O 1
ATOM 4087 N N . ARG A 1 527 ? -15.264 21.567 13.482 1.00 42.94 503 ARG A N 1
ATOM 4088 C CA . ARG A 1 527 ? -14.687 21.013 12.265 1.00 46.79 503 ARG A CA 1
ATOM 4089 C C . ARG A 1 527 ? -13.661 21.962 11.664 1.00 46.42 503 ARG A C 1
ATOM 4090 O O . ARG A 1 527 ? -12.629 21.522 11.144 1.00 47.52 503 ARG A O 1
ATOM 4098 N N . ASN A 1 528 ? -13.920 23.268 11.734 1.00 46.34 504 ASN A N 1
ATOM 4099 C CA . ASN A 1 528 ? -13.021 24.275 11.183 1.00 47.90 504 ASN A CA 1
ATOM 4100 C C . ASN A 1 528 ? -11.907 24.679 12.140 1.00 47.71 504 ASN A C 1
ATOM 4101 O O . ASN A 1 528 ? -11.077 25.516 11.774 1.00 48.37 504 ASN A O 1
ATOM 4106 N N . GLY A 1 529 ? -11.868 24.121 13.347 1.00 46.65 505 GLY A N 1
ATOM 4107 C CA . GLY A 1 529 ? -10.871 24.541 14.316 1.00 45.95 505 GLY A CA 1
ATOM 4108 C C . GLY A 1 529 ? -10.989 25.993 14.717 1.00 46.21 505 GLY A C 1
ATOM 4109 O O . GLY A 1 529 ? -9.985 26.614 15.081 1.00 46.67 505 GLY A O 1
ATOM 4110 N N . GLU A 1 530 ? -12.167 26.568 14.664 1.00 45.82 506 GLU A N 1
ATOM 4111 C CA . GLU A 1 530 ? -12.335 27.985 15.065 1.00 46.75 506 GLU A CA 1
ATOM 4112 C C . GLU A 1 530 ? -12.349 28.120 16.577 1.00 45.14 506 GLU A C 1
ATOM 4113 O O . GLU A 1 530 ? -12.267 29.150 17.021 1.00 45.61 506 GLU A O 1
ATOM 4119 N N . ILE A 1 531 ? -12.595 27.025 17.310 1.00 42.61 507 ILE A N 1
ATOM 4120 C CA . ILE A 1 531 ? -12.517 27.043 18.765 1.00 40.19 507 ILE A CA 1
ATOM 4121 C C . ILE A 1 531 ? -11.442 26.062 19.213 1.00 38.66 507 ILE A C 1
ATOM 4122 O O . ILE A 1 531 ? -11.160 25.060 18.548 1.00 38.95 507 ILE A O 1
ATOM 4127 N N . SER A 1 532 ? -10.847 26.356 20.364 1.00 36.34 508 SER A N 1
ATOM 4128 C CA . SER A 1 532 ? -9.753 25.561 20.893 1.00 35.42 508 SER A CA 1
ATOM 4129 C C . SER A 1 532 ? -9.698 25.773 22.397 1.00 35.68 508 SER A C 1
ATOM 4130 O O . SER A 1 532 ? -9.945 26.879 22.888 1.00 36.49 508 SER A O 1
ATOM 4133 N N . MET A 1 533 ? -9.370 24.705 23.128 1.00 35.47 509 MET A N 1
ATOM 4134 C CA . MET A 1 533 ? -9.142 24.858 24.560 1.00 36.15 509 MET A CA 1
ATOM 4135 C C . MET A 1 533 ? -7.897 25.683 24.864 1.00 37.06 509 MET A C 1
ATOM 4136 O O . MET A 1 533 ? -7.692 26.058 26.023 1.00 38.39 509 MET A O 1
ATOM 4141 N N . LYS A 1 534 ? -7.076 25.986 23.854 1.00 36.80 510 LYS A N 1
ATOM 4142 C CA . LYS A 1 534 ? -5.936 26.878 24.026 1.00 38.29 510 LYS A CA 1
ATOM 4143 C C . LYS A 1 534 ? -6.325 28.349 23.996 1.00 40.72 510 LYS A C 1
ATOM 4144 O O . LYS A 1 534 ? -5.515 29.194 24.391 1.00 41.26 510 LYS A O 1
ATOM 4150 N N . GLN A 1 535 ? -7.528 28.640 23.563 1.00 42.36 511 GLN A N 1
ATOM 4151 C CA . GLN A 1 535 ? -7.897 30.057 23.466 1.00 44.18 511 GLN A CA 1
ATOM 4152 C C . GLN A 1 535 ? -8.261 30.555 24.864 1.00 46.32 511 GLN A C 1
ATOM 4153 O O . GLN A 1 535 ? -8.672 29.753 25.663 1.00 45.55 511 GLN A O 1
ATOM 4159 N N . GLN A 1 536 ? -8.154 31.865 25.089 1.00 50.01 512 GLN A N 1
ATOM 4160 C CA . GLN A 1 536 ? -8.640 32.463 26.322 1.00 53.09 512 GLN A CA 1
ATOM 4161 C C . GLN A 1 536 ? -10.117 32.133 26.486 1.00 56.04 512 GLN A C 1
ATOM 4162 O O . GLN A 1 536 ? -10.874 32.121 25.512 1.00 57.29 512 GLN A O 1
ATOM 4164 N N . GLU A 1 537 ? -10.447 31.749 27.695 1.00 57.46 513 GLU A N 1
ATOM 4165 C CA . GLU A 1 537 ? -11.822 31.336 27.954 1.00 58.95 513 GLU A CA 1
ATOM 4166 C C . GLU A 1 537 ? -12.808 32.367 27.418 1.00 59.42 513 GLU A C 1
ATOM 4167 O O . GLU A 1 537 ? -13.839 31.979 27.066 1.00 59.79 513 GLU A O 1
ATOM 4173 N N . VAL A 1 538 ? -12.487 33.646 27.491 1.00 59.66 514 VAL A N 1
ATOM 4174 C CA . VAL A 1 538 ? -13.439 34.708 27.066 1.00 59.35 514 VAL A CA 1
ATOM 4175 C C . VAL A 1 538 ? -13.600 34.644 25.556 1.00 59.79 514 VAL A C 1
ATOM 4176 O O . VAL A 1 538 ? -14.702 34.728 25.045 1.00 60.30 514 VAL A O 1
ATOM 4180 N N . GLU A 1 539 ? -12.470 34.535 24.896 1.00 59.63 515 GLU A N 1
ATOM 4181 C CA . GLU A 1 539 ? -12.405 34.465 23.416 1.00 59.23 515 GLU A CA 1
ATOM 4182 C C . GLU A 1 539 ? -13.202 33.252 22.936 1.00 56.45 515 GLU A C 1
ATOM 4183 O O . GLU A 1 539 ? -13.994 33.424 22.057 1.00 55.70 515 GLU A O 1
ATOM 4189 N N . ARG A 1 540 ? -13.015 32.087 23.569 1.00 54.26 516 ARG A N 1
ATOM 4190 C CA . ARG A 1 540 ? -13.723 30.895 23.111 1.00 51.81 516 ARG A CA 1
ATOM 4191 C C . ARG A 1 540 ? -15.215 30.978 23.410 1.00 52.01 516 ARG A C 1
ATOM 4192 O O . ARG A 1 540 ? -16.046 30.654 22.554 1.00 51.67 516 ARG A O 1
ATOM 4200 N N . ARG A 1 541 ? -15.541 31.446 24.619 1.00 53.37 517 ARG A N 1
ATOM 4201 C CA . ARG A 1 541 ? -16.973 31.419 25.004 1.00 55.17 517 ARG A CA 1
ATOM 4202 C C . ARG A 1 541 ? -17.756 32.397 24.148 1.00 55.68 517 ARG A C 1
ATOM 4203 O O . ARG A 1 541 ? -18.872 32.113 23.838 1.00 55.58 517 ARG A O 1
ATOM 4211 N N . ASP A 1 542 ? -17.143 33.507 23.762 1.00 56.65 518 ASP A N 1
ATOM 4212 C CA . ASP A 1 542 ? -17.907 34.463 22.924 1.00 57.06 518 ASP A CA 1
ATOM 4213 C C . ASP A 1 542 ? -18.204 33.837 21.561 1.00 56.04 518 ASP A C 1
ATOM 4214 O O . ASP A 1 542 ? -19.338 33.982 21.100 1.00 56.31 518 ASP A O 1
ATOM 4219 N N . ILE A 1 543 ? -17.254 33.089 20.999 1.00 54.26 519 ILE A N 1
ATOM 4220 C CA . ILE A 1 543 ? -17.490 32.428 19.717 1.00 52.40 519 ILE A CA 1
ATOM 4221 C C . ILE A 1 543 ? -18.642 31.437 19.826 1.00 52.53 519 ILE A C 1
ATOM 4222 O O . ILE A 1 543 ? -19.504 31.367 18.940 1.00 52.25 519 ILE A O 1
ATOM 4227 N N . LEU A 1 544 ? -18.677 30.656 20.914 1.00 52.77 520 LEU A N 1
ATOM 4228 C CA . LEU A 1 544 ? -19.702 29.625 21.072 1.00 52.56 520 LEU A CA 1
ATOM 4229 C C . LEU A 1 544 ? -21.089 30.229 21.265 1.00 54.82 520 LEU A C 1
ATOM 4230 O O . LEU A 1 544 ? -22.065 29.760 20.667 1.00 55.36 520 LEU A O 1
ATOM 4235 N N . MET A 1 545 ? -21.158 31.280 22.060 1.00 56.66 521 MET A N 1
ATOM 4236 C CA . MET A 1 545 ? -22.471 31.869 22.378 1.00 59.03 521 MET A CA 1
ATOM 4237 C C . MET A 1 545 ? -23.044 32.566 21.152 1.00 60.14 521 MET A C 1
ATOM 4238 O O . MET A 1 545 ? -24.236 32.501 20.960 1.00 60.96 521 MET A O 1
ATOM 4243 N N . LYS A 1 546 ? -22.186 33.204 20.377 1.00 60.85 522 LYS A N 1
ATOM 4244 C CA . LYS A 1 546 ? -22.611 33.817 19.125 1.00 61.22 522 LYS A CA 1
ATOM 4245 C C . LYS A 1 546 ? -23.083 32.778 18.119 1.00 60.97 522 LYS A C 1
ATOM 4246 O O . LYS A 1 546 ? -23.788 33.127 17.167 1.00 61.79 522 LYS A O 1
ATOM 4248 N N . ALA A 1 547 ? -22.717 31.512 18.313 1.00 59.76 523 ALA A N 1
ATOM 4249 C CA . ALA A 1 547 ? -23.161 30.428 17.451 1.00 59.05 523 ALA A CA 1
ATOM 4250 C C . ALA A 1 547 ? -24.390 29.706 17.989 1.00 58.83 523 ALA A C 1
ATOM 4251 O O . ALA A 1 547 ? -24.877 28.776 17.340 1.00 59.30 523 ALA A O 1
ATOM 4253 N N . GLY A 1 548 ? -24.897 30.103 19.154 1.00 57.99 524 GLY A N 1
ATOM 4254 C CA . GLY A 1 548 ? -26.140 29.570 19.686 1.00 57.02 524 GLY A CA 1
ATOM 4255 C C . GLY A 1 548 ? -26.015 28.763 20.962 1.00 56.29 524 GLY A C 1
ATOM 4256 O O . GLY A 1 548 ? -27.049 28.407 21.548 1.00 56.89 524 GLY A O 1
ATOM 4257 N N . MET A 1 549 ? -24.810 28.450 21.431 1.00 54.99 525 MET A N 1
ATOM 4258 C CA . MET A 1 549 ? -24.660 27.650 22.638 1.00 53.81 525 MET A CA 1
ATOM 4259 C C . MET A 1 549 ? -24.986 28.486 23.869 1.00 54.70 525 MET A C 1
ATOM 4260 O O . MET A 1 549 ? -24.640 29.668 23.942 1.00 55.37 525 MET A O 1
ATOM 4265 N N . SER A 1 550 ? -25.662 27.866 24.834 1.00 55.17 526 SER A N 1
ATOM 4266 C CA . SER A 1 550 ? -25.990 28.544 26.079 1.00 56.28 526 SER A CA 1
ATOM 4267 C C . SER A 1 550 ? -24.716 28.966 26.806 1.00 57.79 526 SER A C 1
ATOM 4268 O O . SER A 1 550 ? -23.624 28.447 26.561 1.00 58.08 526 SER A O 1
ATOM 4271 N N . LYS A 1 551 ? -24.818 29.961 27.697 1.00 58.92 527 LYS A N 1
ATOM 4272 C CA . LYS A 1 551 ? -23.599 30.448 28.413 1.00 60.48 527 LYS A CA 1
ATOM 4273 C C . LYS A 1 551 ? -23.070 29.397 29.419 1.00 60.23 527 LYS A C 1
ATOM 4274 O O . LYS A 1 551 ? -21.822 29.382 29.645 1.00 60.54 527 LYS A O 1
ATOM 4280 N N . GLU A 1 552 ? -23.921 28.561 30.008 1.00 59.11 528 GLU A N 1
ATOM 4281 C CA . GLU A 1 552 ? -23.350 27.587 30.958 1.00 58.94 528 GLU A CA 1
ATOM 4282 C C . GLU A 1 552 ? -22.610 26.502 30.165 1.00 55.14 528 GLU A C 1
ATOM 4283 O O . GLU A 1 552 ? -21.554 26.195 30.592 1.00 54.41 528 GLU A O 1
ATOM 4289 N N . GLU A 1 553 ? -23.152 26.027 29.043 1.00 52.47 529 GLU A N 1
ATOM 4290 C CA . GLU A 1 553 ? -22.434 25.027 28.259 1.00 50.07 529 GLU A CA 1
ATOM 4291 C C . GLU A 1 553 ? -21.155 25.605 27.670 1.00 48.86 529 GLU A C 1
ATOM 4292 O O . GLU A 1 553 ? -20.126 24.922 27.615 1.00 48.64 529 GLU A O 1
ATOM 4298 N N . ALA A 1 554 ? -21.194 26.849 27.230 1.00 48.64 530 ALA A N 1
ATOM 4299 C CA . ALA A 1 554 ? -19.986 27.491 26.689 1.00 48.76 530 ALA A CA 1
ATOM 4300 C C . ALA A 1 554 ? -18.901 27.621 27.740 1.00 49.12 530 ALA A C 1
ATOM 4301 O O . ALA A 1 554 ? -17.785 27.353 27.455 1.00 49.43 530 ALA A O 1
ATOM 4303 N N . LYS A 1 555 ? -19.266 28.055 28.942 1.00 49.40 531 LYS A N 1
ATOM 4304 C CA . LYS A 1 555 ? -18.283 28.168 30.030 1.00 49.86 531 LYS A CA 1
ATOM 4305 C C . LYS A 1 555 ? -17.795 26.776 30.474 1.00 47.89 531 LYS A C 1
ATOM 4306 O O . LYS A 1 555 ? -16.668 26.711 30.859 1.00 48.38 531 LYS A O 1
ATOM 4312 N N . GLY A 1 556 ? -18.637 25.766 30.375 1.00 45.72 532 GLY A N 1
ATOM 4313 C CA . GLY A 1 556 ? -18.290 24.409 30.835 1.00 44.24 532 GLY A CA 1
ATOM 4314 C C . GLY A 1 556 ? -17.522 23.556 29.837 1.00 42.59 532 GLY A C 1
ATOM 4315 O O . GLY A 1 556 ? -17.126 22.491 30.189 1.00 42.32 532 GLY A O 1
ATOM 4316 N N . ILE A 1 557 ? -17.358 24.020 28.612 1.00 41.43 533 ILE A N 1
ATOM 4317 C CA . ILE A 1 557 ? -16.616 23.190 27.630 1.00 39.61 533 ILE A CA 1
ATOM 4318 C C . ILE A 1 557 ? -15.207 22.941 28.161 1.00 38.66 533 ILE A C 1
ATOM 4319 O O . ILE A 1 557 ? -14.556 23.861 28.603 1.00 39.46 533 ILE A O 1
ATOM 4324 N N . THR A 1 558 ? -14.795 21.681 28.134 1.00 38.29 534 THR A N 1
ATOM 4325 C CA . THR A 1 558 ? -13.465 21.330 28.623 1.00 38.28 534 THR A CA 1
ATOM 4326 C C . THR A 1 558 ? -12.622 20.548 27.633 1.00 36.23 534 THR A C 1
ATOM 4327 O O . THR A 1 558 ? -11.403 20.466 27.826 1.00 35.87 534 THR A O 1
ATOM 4331 N N . HIS A 1 559 ? -13.209 19.978 26.588 1.00 35.07 535 HIS A N 1
ATOM 4332 C CA . HIS A 1 559 ? -12.430 19.197 25.643 1.00 34.28 535 HIS A CA 1
ATOM 4333 C C . HIS A 1 559 ? -13.049 19.352 24.270 1.00 33.71 535 HIS A C 1
ATOM 4334 O O . HIS A 1 559 ? -14.241 19.096 24.086 1.00 33.30 535 HIS A O 1
ATOM 4341 N N . ILE A 1 560 ? -12.237 19.773 23.315 1.00 35.02 536 ILE A N 1
ATOM 4342 C CA . ILE A 1 560 ? -12.671 19.927 21.939 1.00 37.17 536 ILE A CA 1
ATOM 4343 C C . ILE A 1 560 ? -11.855 18.926 21.142 1.00 37.31 536 ILE A C 1
ATOM 4344 O O . ILE A 1 560 ? -10.662 19.142 20.894 1.00 36.97 536 ILE A O 1
ATOM 4349 N N . SER A 1 561 ? -12.481 17.816 20.774 1.00 37.29 537 SER A N 1
ATOM 4350 C CA . SER A 1 561 ? -11.840 16.835 19.914 1.00 37.38 537 SER A CA 1
ATOM 4351 C C . SER A 1 561 ? -12.031 17.256 18.458 1.00 37.83 537 SER A C 1
ATOM 4352 O O . SER A 1 561 ? -12.515 18.353 18.160 1.00 37.61 537 SER A O 1
ATOM 4355 N N . GLU A 1 562 ? -11.584 16.429 17.539 1.00 38.02 538 GLU A N 1
ATOM 4356 C CA . GLU A 1 562 ? -11.706 16.813 16.122 1.00 38.82 538 GLU A CA 1
ATOM 4357 C C . GLU A 1 562 ? -13.171 16.919 15.682 1.00 37.52 538 GLU A C 1
ATOM 4358 O O . GLU A 1 562 ? -13.434 17.779 14.852 1.00 38.04 538 GLU A O 1
ATOM 4364 N N . ASN A 1 563 ? -14.108 16.130 16.196 1.00 35.22 539 ASN A N 1
ATOM 4365 C CA . ASN A 1 563 ? -15.486 16.147 15.721 1.00 34.50 539 ASN A CA 1
ATOM 4366 C C . ASN A 1 563 ? -16.515 16.112 16.846 1.00 31.85 539 ASN A C 1
ATOM 4367 O O . ASN A 1 563 ? -17.711 15.955 16.571 1.00 31.91 539 ASN A O 1
ATOM 4372 N N . ASN A 1 564 ? -16.094 16.258 18.094 1.00 29.26 540 ASN A N 1
ATOM 4373 C CA . ASN A 1 564 ? -16.963 16.048 19.244 1.00 28.30 540 ASN A CA 1
ATOM 4374 C C . ASN A 1 564 ? -16.463 16.952 20.355 1.00 28.60 540 ASN A C 1
ATOM 4375 O O . ASN A 1 564 ? -15.305 17.377 20.347 1.00 29.22 540 ASN A O 1
ATOM 4380 N N . ILE A 1 565 ? -17.340 17.248 21.314 1.00 29.03 541 ILE A N 1
ATOM 4381 C CA . ILE A 1 565 ? -16.956 18.063 22.460 1.00 29.45 541 ILE A CA 1
ATOM 4382 C C . ILE A 1 565 ? -17.419 17.410 23.752 1.00 29.58 541 ILE A C 1
ATOM 4383 O O . ILE A 1 565 ? -18.385 16.638 23.780 1.00 29.51 541 ILE A O 1
ATOM 4388 N N . PHE A 1 566 ? -16.720 17.749 24.832 1.00 29.85 542 PHE A N 1
ATOM 4389 C CA . PHE A 1 566 ? -17.048 17.317 26.181 1.00 29.74 542 PHE A CA 1
ATOM 4390 C C . PHE A 1 566 ? -17.202 18.559 27.046 1.00 31.68 542 PHE A C 1
ATOM 4391 O O . PHE A 1 566 ? -16.351 19.455 27.011 1.00 33.18 542 PHE A O 1
ATOM 4399 N N . ILE A 1 567 ? -18.286 18.616 27.809 1.00 32.11 543 ILE A N 1
ATOM 4400 C CA . ILE A 1 567 ? -18.609 19.761 28.649 1.00 34.21 543 ILE A CA 1
ATOM 4401 C C . ILE A 1 567 ? -18.732 19.294 30.091 1.00 35.78 543 ILE A C 1
ATOM 4402 O O . ILE A 1 567 ? -19.366 18.270 30.374 1.00 36.00 543 ILE A O 1
ATOM 4407 N N . ASP A 1 568 ? -18.117 20.046 31.001 1.00 37.10 544 ASP A N 1
ATOM 4408 C CA . ASP A 1 568 ? -18.175 19.767 32.432 1.00 38.47 544 ASP A CA 1
ATOM 4409 C C . ASP A 1 568 ? -19.190 20.718 33.055 1.00 40.60 544 ASP A C 1
ATOM 4410 O O . ASP A 1 568 ? -18.940 21.922 33.157 1.00 42.61 544 ASP A O 1
ATOM 4415 N N . MET A 1 569 ? -20.306 20.187 33.471 1.00 41.34 545 MET A N 1
ATOM 4416 C CA . MET A 1 569 ? -21.333 21.054 34.088 1.00 43.94 545 MET A CA 1
ATOM 4417 C C . MET A 1 569 ? -21.226 21.063 35.632 1.00 45.40 545 MET A C 1
ATOM 4418 O O . MET A 1 569 ? -21.969 21.733 36.210 1.00 47.04 545 MET A O 1
ATOM 4423 N N . THR A 1 570 ? -20.284 20.337 36.193 1.00 45.50 546 THR A N 1
ATOM 4424 C CA . THR A 1 570 ? -20.216 20.224 37.662 1.00 46.69 546 THR A CA 1
ATOM 4425 C C . THR A 1 570 ? -19.499 21.423 38.270 1.00 49.19 546 THR A C 1
ATOM 4426 O O . THR A 1 570 ? -18.868 22.163 37.567 1.00 49.12 546 THR A O 1
ATOM 4430 N N . LYS A 1 571 ? -19.588 21.536 39.592 1.00 52.50 547 LYS A N 1
ATOM 4431 C CA . LYS A 1 571 ? -18.906 22.578 40.395 1.00 54.86 547 LYS A CA 1
ATOM 4432 C C . LYS A 1 571 ? -18.525 21.988 41.747 1.00 53.62 547 LYS A C 1
ATOM 4433 O O . LYS A 1 571 ? -19.315 21.239 42.268 1.00 53.42 547 LYS A O 1
ATOM 4439 N N . GLY A 1 572 ? -17.314 22.262 42.208 1.00 52.44 548 GLY A N 1
ATOM 4440 C CA . GLY A 1 572 ? -16.935 21.921 43.583 1.00 51.09 548 GLY A CA 1
ATOM 4441 C C . GLY A 1 572 ? -16.617 20.469 43.831 1.00 49.31 548 GLY A C 1
ATOM 4442 O O . GLY A 1 572 ? -16.413 20.125 44.977 1.00 50.24 548 GLY A O 1
ATOM 4443 N N . ILE A 1 573 ? -16.536 19.646 42.799 1.00 46.35 549 ILE A N 1
ATOM 4444 C CA . ILE A 1 573 ? -16.223 18.243 43.054 1.00 44.79 549 ILE A CA 1
ATOM 4445 C C . ILE A 1 573 ? -14.713 18.116 43.233 1.00 43.23 549 ILE A C 1
ATOM 4446 O O . ILE A 1 573 ? -13.953 18.223 42.268 1.00 43.73 549 ILE A O 1
ATOM 4451 N N . GLN A 1 574 ? -14.281 17.886 44.472 1.00 42.49 550 GLN A N 1
ATOM 4452 C CA . GLN A 1 574 ? -12.859 17.776 44.764 1.00 42.39 550 GLN A CA 1
ATOM 4453 C C . GLN A 1 574 ? -12.256 16.600 44.005 1.00 40.80 550 GLN A C 1
ATOM 4454 O O . GLN A 1 574 ? -12.896 15.559 43.834 1.00 41.00 550 GLN A O 1
ATOM 4460 N N . TYR A 1 575 ? -11.024 16.786 43.527 1.00 39.48 551 TYR A N 1
ATOM 4461 C CA . TYR A 1 575 ? -10.234 15.826 42.752 1.00 38.70 551 TYR A CA 1
ATOM 4462 C C . TYR A 1 575 ? -10.708 15.651 41.314 1.00 37.97 551 TYR A C 1
ATOM 4463 O O . TYR A 1 575 ? -10.125 14.835 40.581 1.00 38.22 551 TYR A O 1
ATOM 4472 N N . LEU A 1 576 ? -11.729 16.386 40.870 1.00 37.32 552 LEU A N 1
ATOM 4473 C CA . LEU A 1 576 ? -12.223 16.179 39.512 1.00 36.50 552 LEU A CA 1
ATOM 4474 C C . LEU A 1 576 ? -11.276 16.764 38.470 1.00 36.93 552 LEU A C 1
ATOM 4475 O O . LEU A 1 576 ? -11.101 16.181 37.396 1.00 36.56 552 LEU A O 1
ATOM 4480 N N . ASN A 1 577 ? -10.657 17.910 38.763 1.00 38.71 553 ASN A N 1
ATOM 4481 C CA . ASN A 1 577 ? -9.743 18.511 37.795 1.00 40.39 553 ASN A CA 1
ATOM 4482 C C . ASN A 1 577 ? -8.559 17.598 37.495 1.00 39.52 553 ASN A C 1
ATOM 4483 O O . ASN A 1 577 ? -8.156 17.457 36.335 1.00 39.50 553 ASN A O 1
ATOM 4488 N N . GLU A 1 578 ? -7.977 16.978 38.524 1.00 40.35 554 GLU A N 1
ATOM 4489 C CA . GLU A 1 578 ? -6.882 16.049 38.272 1.00 41.39 554 GLU A CA 1
ATOM 4490 C C . GLU A 1 578 ? -7.366 14.746 37.650 1.00 39.61 554 GLU A C 1
ATOM 4491 O O . GLU A 1 578 ? -6.577 14.058 36.994 1.00 41.78 554 GLU A O 1
ATOM 4497 N N . THR A 1 579 ? -8.643 14.406 37.820 1.00 36.49 555 THR A N 1
ATOM 4498 C CA . THR A 1 579 ? -9.229 13.208 37.229 1.00 34.92 555 THR A CA 1
ATOM 4499 C C . THR A 1 579 ? -9.767 13.438 35.816 1.00 33.78 555 THR A C 1
ATOM 4500 O O . THR A 1 579 ? -9.933 12.470 35.065 1.00 34.12 555 THR A O 1
ATOM 4504 N N . MET A 1 580 ? -10.005 14.695 35.425 1.00 33.55 556 MET A N 1
ATOM 4505 C CA . MET A 1 580 ? -10.678 14.972 34.156 1.00 32.46 556 MET A CA 1
ATOM 4506 C C . MET A 1 580 ? -9.910 14.407 32.963 1.00 32.07 556 MET A C 1
ATOM 4507 O O . MET A 1 580 ? -10.519 13.967 31.981 1.00 32.27 556 MET A O 1
ATOM 4512 N N . GLU A 1 581 ? -8.592 14.404 32.995 1.00 33.19 557 GLU A N 1
ATOM 4513 C CA . GLU A 1 581 ? -7.785 13.853 31.874 1.00 35.76 557 GLU A CA 1
ATOM 4514 C C . GLU A 1 581 ? -8.105 12.379 31.655 1.00 33.03 557 GLU A C 1
ATOM 4515 O O . GLU A 1 581 ? -8.058 11.918 30.541 1.00 32.82 557 GLU A O 1
ATOM 4521 N N . LEU A 1 582 ? -8.393 11.642 32.732 1.00 31.21 558 LEU A N 1
ATOM 4522 C CA . LEU A 1 582 ? -8.742 10.217 32.581 1.00 30.01 558 LEU A CA 1
ATOM 4523 C C . LEU A 1 582 ? -10.165 10.087 32.035 1.00 29.42 558 LEU A C 1
ATOM 4524 O O . LEU A 1 582 ? -10.397 9.230 31.259 1.00 29.27 558 LEU A O 1
ATOM 4529 N N . VAL A 1 583 ? -11.067 10.932 32.479 1.00 28.72 559 VAL A N 1
ATOM 4530 C CA . VAL A 1 583 ? -12.413 10.919 31.911 1.00 28.61 559 VAL A CA 1
ATOM 4531 C C . VAL A 1 583 ? -12.355 11.185 30.414 1.00 27.74 559 VAL A C 1
ATOM 4532 O O . VAL A 1 583 ? -13.025 10.514 29.620 1.00 28.63 559 VAL A O 1
ATOM 4536 N N . LEU A 1 584 ? -11.535 12.153 30.003 1.00 27.82 560 LEU A N 1
ATOM 4537 C CA . LEU A 1 584 ? -11.420 12.479 28.585 1.00 28.21 560 LEU A CA 1
ATOM 4538 C C . LEU A 1 584 ? -10.729 11.367 27.796 1.00 29.40 560 LEU A C 1
ATOM 4539 O O . LEU A 1 584 ? -11.010 11.199 26.605 1.00 29.80 560 LEU A O 1
ATOM 4544 N N . GLU A 1 585 ? -9.838 10.591 28.432 1.00 30.18 561 GLU A N 1
ATOM 4545 C CA . GLU A 1 585 ? -9.270 9.431 27.744 1.00 31.17 561 GLU A CA 1
ATOM 4546 C C . GLU A 1 585 ? -10.354 8.411 27.421 1.00 29.39 561 GLU A C 1
ATOM 4547 O O . GLU A 1 585 ? -10.385 7.855 26.316 1.00 29.88 561 GLU A O 1
ATOM 4553 N N . GLY A 1 586 ? -11.264 8.169 28.365 1.00 28.45 562 GLY A N 1
ATOM 4554 C CA . GLY A 1 586 ? -12.395 7.307 28.070 1.00 28.44 562 GLY A CA 1
ATOM 4555 C C . GLY A 1 586 ? -13.229 7.844 26.922 1.00 28.30 562 GLY A C 1
ATOM 4556 O O . GLY A 1 586 ? -13.675 7.086 26.056 1.00 28.49 562 GLY A O 1
ATOM 4557 N N . PHE A 1 587 ? -13.426 9.167 26.889 1.00 28.01 563 PHE A N 1
ATOM 4558 C CA . PHE A 1 587 ? -14.161 9.807 25.803 1.00 28.21 563 PHE A CA 1
ATOM 4559 C C . PHE A 1 587 ? -13.469 9.567 24.466 1.00 27.91 563 PHE A C 1
ATOM 4560 O O . PHE A 1 587 ? -14.100 9.129 23.496 1.00 27.61 563 PHE A O 1
ATOM 4568 N N . GLU A 1 588 ? -12.158 9.828 24.408 1.00 28.81 564 GLU A N 1
ATOM 4569 C CA . GLU A 1 588 ? -11.400 9.595 23.183 1.00 30.20 564 GLU A CA 1
ATOM 4570 C C . GLU A 1 588 ? -11.431 8.132 22.752 1.00 30.06 564 GLU A C 1
ATOM 4571 O O . GLU A 1 588 ? -11.454 7.849 21.549 1.00 30.40 564 GLU A O 1
ATOM 4577 N N . GLU A 1 589 ? -11.448 7.190 23.701 1.00 30.75 565 GLU A N 1
ATOM 4578 C CA . GLU A 1 589 ? -11.527 5.780 23.319 1.00 31.74 565 GLU A CA 1
ATOM 4579 C C . GLU A 1 589 ? -12.828 5.472 22.583 1.00 31.16 565 GLU A C 1
ATOM 4580 O O . GLU A 1 589 ? -12.825 4.736 21.588 1.00 32.73 565 GLU A O 1
ATOM 4586 N N . VAL A 1 590 ? -13.947 6.035 23.048 1.00 29.44 566 VAL A N 1
ATOM 4587 C CA . VAL A 1 590 ? -15.221 5.840 22.362 1.00 30.08 566 VAL A CA 1
ATOM 4588 C C . VAL A 1 590 ? -15.197 6.499 20.989 1.00 29.42 566 VAL A C 1
ATOM 4589 O O . VAL A 1 590 ? -15.719 5.949 20.011 1.00 30.65 566 VAL A O 1
ATOM 4593 N N . ILE A 1 591 ? -14.587 7.658 20.887 1.00 28.84 567 ILE A N 1
ATOM 4594 C CA . ILE A 1 591 ? -14.610 8.415 19.595 1.00 28.68 567 ILE A CA 1
ATOM 4595 C C . ILE A 1 591 ? -13.901 7.627 18.484 1.00 28.92 567 ILE A C 1
ATOM 4596 O O . ILE A 1 591 ? -14.378 7.698 17.370 1.00 29.08 567 ILE A O 1
ATOM 4601 N N A LYS A 1 592 ? -12.899 6.830 18.834 0.58 29.01 568 LYS A N 1
ATOM 4602 N N B LYS A 1 592 ? -12.914 6.809 18.841 0.42 29.43 568 LYS A N 1
ATOM 4603 C CA A LYS A 1 592 ? -12.164 5.965 17.870 0.58 30.84 568 LYS A CA 1
ATOM 4604 C CA B LYS A 1 592 ? -12.155 5.991 17.859 0.42 31.24 568 LYS A CA 1
ATOM 4605 C C A LYS A 1 592 ? -13.049 4.861 17.314 0.58 32.34 568 LYS A C 1
ATOM 4606 C C B LYS A 1 592 ? -13.017 4.842 17.326 0.42 32.20 568 LYS A C 1
ATOM 4607 O O A LYS A 1 592 ? -12.776 4.384 16.244 0.58 34.68 568 LYS A O 1
ATOM 4608 O O B LYS A 1 592 ? -12.747 4.375 16.227 0.42 34.01 568 LYS A O 1
ATOM 4619 N N . GLY A 1 593 ? -14.062 4.457 18.048 1.00 31.42 569 GLY A N 1
ATOM 4620 C CA . GLY A 1 593 ? -14.954 3.402 17.566 1.00 30.69 569 GLY A CA 1
ATOM 4621 C C . GLY A 1 593 ? -16.176 3.316 18.442 1.00 30.73 569 GLY A C 1
ATOM 4622 O O . GLY A 1 593 ? -16.011 2.908 19.591 1.00 32.12 569 GLY A O 1
ATOM 4623 N N . GLY A 1 594 ? -17.314 3.702 17.922 1.00 30.51 570 GLY A N 1
ATOM 4624 C CA . GLY A 1 594 ? -18.529 3.758 18.696 1.00 31.01 570 GLY A CA 1
ATOM 4625 C C . GLY A 1 594 ? -19.120 2.399 18.998 1.00 32.00 570 GLY A C 1
ATOM 4626 O O . GLY A 1 594 ? -18.673 1.365 18.497 1.00 32.69 570 GLY A O 1
ATOM 4627 N N . PRO A 1 595 ? -20.159 2.384 19.833 1.00 31.76 571 PRO A N 1
ATOM 4628 C CA . PRO A 1 595 ? -20.700 1.102 20.303 1.00 32.12 571 PRO A CA 1
ATOM 4629 C C . PRO A 1 595 ? -21.567 0.372 19.293 1.00 33.81 571 PRO A C 1
ATOM 4630 O O . PRO A 1 595 ? -21.771 -0.837 19.457 1.00 35.40 571 PRO A O 1
ATOM 4634 N N . LEU A 1 596 ? -22.098 1.047 18.273 1.00 33.88 572 LEU A N 1
ATOM 4635 C CA . LEU A 1 596 ? -22.915 0.352 17.283 1.00 35.90 572 LEU A CA 1
ATOM 4636 C C . LEU A 1 596 ? -22.079 -0.622 16.462 1.00 36.88 572 LEU A C 1
ATOM 4637 O O . LEU A 1 596 ? -22.456 -1.787 16.284 1.00 37.03 572 LEU A O 1
ATOM 4642 N N . SER A 1 597 ? -20.941 -0.156 15.945 1.00 36.69 573 SER A N 1
ATOM 4643 C CA . SER A 1 597 ? -20.191 -0.953 14.983 1.00 36.34 573 SER A CA 1
ATOM 4644 C C . SER A 1 597 ? -18.695 -0.667 15.002 1.00 34.77 573 SER A C 1
ATOM 4645 O O . SER A 1 597 ? -18.009 -1.052 14.045 1.00 34.74 573 SER A O 1
ATOM 4648 N N A ARG A 1 598 ? -18.172 0.006 16.030 0.93 33.59 574 ARG A N 1
ATOM 4649 C CA A ARG A 1 598 ? -16.759 0.378 16.138 0.93 33.19 574 ARG A CA 1
ATOM 4650 C C A ARG A 1 598 ? -16.298 1.340 15.037 0.93 32.31 574 ARG A C 1
ATOM 4651 O O A ARG A 1 598 ? -15.102 1.431 14.747 0.93 34.01 574 ARG A O 1
ATOM 4659 N N . GLU A 1 599 ? -17.239 2.080 14.419 1.00 29.98 575 GLU A N 1
ATOM 4660 C CA . GLU A 1 599 ? -16.906 3.107 13.446 1.00 28.72 575 GLU A CA 1
ATOM 4661 C C . GLU A 1 599 ? -16.631 4.429 14.162 1.00 28.54 575 GLU A C 1
ATOM 4662 O O . GLU A 1 599 ? -17.123 4.655 15.274 1.00 28.92 575 GLU A O 1
ATOM 4668 N N . PRO A 1 600 ? -15.834 5.323 13.578 1.00 27.72 576 PRO A N 1
ATOM 4669 C CA . PRO A 1 600 ? -15.514 6.574 14.279 1.00 27.64 576 PRO A CA 1
ATOM 4670 C C . PRO A 1 600 ? -16.765 7.398 14.550 1.00 27.24 576 PRO A C 1
ATOM 4671 O O . PRO A 1 600 ? -17.720 7.401 13.770 1.00 27.70 576 PRO A O 1
ATOM 4675 N N . VAL A 1 601 ? -16.751 8.091 15.681 1.00 27.77 577 VAL A N 1
ATOM 4676 C CA . VAL A 1 601 ? -17.903 8.835 16.179 1.00 28.05 577 VAL A CA 1
ATOM 4677 C C . VAL A 1 601 ? -17.746 10.305 15.814 1.00 27.87 577 VAL A C 1
ATOM 4678 O O . VAL A 1 601 ? -16.642 10.857 15.877 1.00 28.98 577 VAL A O 1
ATOM 4682 N N . MET A 1 602 ? -18.851 10.949 15.444 1.00 28.42 578 MET A N 1
ATOM 4683 C CA . MET A 1 602 ? -18.831 12.377 15.162 1.00 30.52 578 MET A CA 1
ATOM 4684 C C . MET A 1 602 ? -20.129 13.019 15.640 1.00 30.89 578 MET A C 1
ATOM 4685 O O . MET A 1 602 ? -21.163 12.360 15.773 1.00 31.62 578 MET A O 1
ATOM 4690 N N . GLY A 1 603 ? -20.056 14.321 15.914 1.00 31.21 579 GLY A N 1
ATOM 4691 C CA . GLY A 1 603 ? -21.241 15.105 16.197 1.00 31.83 579 GLY A CA 1
ATOM 4692 C C . GLY A 1 603 ? -21.769 15.030 17.610 1.00 32.37 579 GLY A C 1
ATOM 4693 O O . GLY A 1 603 ? -22.929 15.391 17.838 1.00 34.11 579 GLY A O 1
ATOM 4694 N N . LEU A 1 604 ? -20.958 14.588 18.573 1.00 31.98 580 LEU A N 1
ATOM 4695 C CA . LEU A 1 604 ? -21.417 14.418 19.944 1.00 32.63 580 LEU A CA 1
ATOM 4696 C C . LEU A 1 604 ? -21.151 15.656 20.787 1.00 32.08 580 LEU A C 1
ATOM 4697 O O . LEU A 1 604 ? -20.078 16.262 20.708 1.00 31.45 580 LEU A O 1
ATOM 4702 N N . LYS A 1 605 ? -22.136 16.008 21.613 1.00 32.03 581 LYS A N 1
ATOM 4703 C CA . LYS A 1 605 ? -21.956 16.892 22.759 1.00 32.16 581 LYS A CA 1
ATOM 4704 C C . LYS A 1 605 ? -22.181 16.042 24.004 1.00 31.94 581 LYS A C 1
ATOM 4705 O O . LYS A 1 605 ? -23.310 15.627 24.287 1.00 32.68 581 LYS A O 1
ATOM 4711 N N . VAL A 1 606 ? -21.105 15.756 24.727 1.00 31.23 582 VAL A N 1
ATOM 4712 C CA . VAL A 1 606 ? -21.157 14.946 25.937 1.00 31.02 582 VAL A CA 1
ATOM 4713 C C . VAL A 1 606 ? -21.032 15.873 27.138 1.00 31.69 582 VAL A C 1
ATOM 4714 O O . VAL A 1 606 ? -20.138 16.727 27.178 1.00 33.16 582 VAL A O 1
ATOM 4718 N N . LYS A 1 607 ? -21.921 15.705 28.114 1.00 32.21 583 LYS A N 1
ATOM 4719 C CA . LYS A 1 607 ? -22.004 16.591 29.270 1.00 34.04 583 LYS A CA 1
ATOM 4720 C C . LYS A 1 607 ? -21.868 15.782 30.552 1.00 34.28 583 LYS A C 1
ATOM 4721 O O . LYS A 1 607 ? -22.661 14.867 30.805 1.00 34.68 583 LYS A O 1
ATOM 4727 N N . LEU A 1 608 ? -20.867 16.123 31.361 1.00 34.73 584 LEU 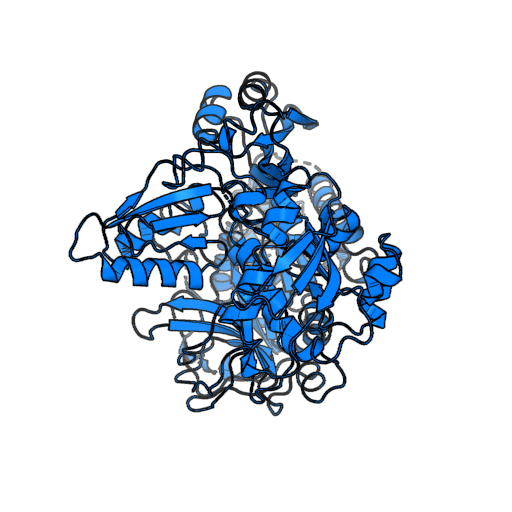A N 1
ATOM 4728 C CA . LEU A 1 608 ? -20.717 15.531 32.686 1.00 35.15 584 LEU A CA 1
ATOM 4729 C C . LEU A 1 608 ? -21.569 16.335 33.659 1.00 37.27 584 LEU A C 1
ATOM 4730 O O . LEU A 1 608 ? -21.282 17.508 33.925 1.00 37.94 584 LEU A O 1
ATOM 4735 N N . MET A 1 609 ? -22.618 15.709 34.193 1.00 37.83 585 MET A N 1
ATOM 4736 C CA . MET A 1 609 ? -23.561 16.410 35.056 1.00 39.95 585 MET A CA 1
ATOM 4737 C C . MET A 1 609 ? -23.225 16.266 36.531 1.00 40.49 585 MET A C 1
ATOM 4738 O O . MET A 1 609 ? -23.513 17.176 37.317 1.00 41.07 585 MET A O 1
ATOM 4743 N N . ASP A 1 610 ? -22.622 15.146 36.916 1.00 40.88 586 ASP A N 1
ATOM 4744 C CA . ASP A 1 610 ? -22.296 14.881 38.307 1.00 40.63 586 ASP A CA 1
ATOM 4745 C C . ASP A 1 610 ? -21.189 13.839 38.319 1.00 39.03 586 ASP A C 1
ATOM 4746 O O . ASP A 1 610 ? -20.912 13.185 37.309 1.00 38.22 586 ASP A O 1
ATOM 4751 N N . ALA A 1 611 ? -20.537 13.713 39.468 1.00 39.13 587 ALA A N 1
ATOM 4752 C CA . ALA A 1 611 ? -19.484 12.722 39.633 1.00 38.95 587 ALA A CA 1
ATOM 4753 C C . ALA A 1 611 ? -19.301 12.447 41.116 1.00 38.94 587 ALA A C 1
ATOM 4754 O O . ALA A 1 611 ? -19.623 13.281 41.966 1.00 39.57 587 ALA A O 1
ATOM 4756 N N . LYS A 1 612 ? -18.783 11.258 41.411 1.00 39.14 588 LYS A N 1
ATOM 4757 C CA . LYS A 1 612 ? -18.378 10.875 42.755 1.00 40.25 588 LYS A CA 1
ATOM 4758 C C . LYS A 1 612 ? -17.011 10.221 42.647 1.00 39.37 588 LYS A C 1
ATOM 4759 O O . LYS A 1 612 ? -16.820 9.308 41.838 1.00 39.52 588 LYS A O 1
ATOM 4765 N N . LEU A 1 613 ? -16.060 10.701 43.436 1.00 38.11 589 LEU A N 1
ATOM 4766 C CA . LEU A 1 613 ? -14.686 10.228 43.380 1.00 36.95 589 LEU A CA 1
ATOM 4767 C C . LEU A 1 613 ? -14.220 9.800 44.764 1.00 36.91 589 LEU A C 1
ATOM 4768 O O . LEU A 1 613 ? -14.511 10.471 45.758 1.00 38.21 589 LEU A O 1
ATOM 4773 N N . HIS A 1 614 ? -13.482 8.691 44.825 1.00 37.29 590 HIS A N 1
ATOM 4774 C CA . HIS A 1 614 ? -12.820 8.306 46.064 1.00 38.06 590 HIS A CA 1
ATOM 4775 C C . HIS A 1 614 ? -11.715 9.305 46.387 1.00 38.73 590 HIS A C 1
ATOM 4776 O O . HIS A 1 614 ? -11.026 9.808 45.498 1.00 38.57 590 HIS A O 1
ATOM 4783 N N A GLU A 1 615 ? -11.540 9.595 47.677 0.56 39.44 591 GLU A N 1
ATOM 4784 N N B GLU A 1 615 ? -11.554 9.635 47.669 0.44 39.64 591 GLU A N 1
ATOM 4785 C CA A GLU A 1 615 ? -10.572 10.627 48.031 0.56 40.66 591 GLU A CA 1
ATOM 4786 C CA B GLU A 1 615 ? -10.545 10.639 48.095 0.44 40.91 591 GLU A CA 1
ATOM 4787 C C A GLU A 1 615 ? -9.131 10.177 47.808 0.56 39.38 591 GLU A C 1
ATOM 4788 C C B GLU A 1 615 ? -9.114 10.173 47.842 0.44 39.54 591 GLU A C 1
ATOM 4789 O O A GLU A 1 615 ? -8.261 11.018 47.564 0.56 39.18 591 GLU A O 1
ATOM 4790 O O B GLU A 1 615 ? -8.291 11.011 47.537 0.44 39.37 591 GLU A O 1
ATOM 4801 N N . ASP A 1 616 ? -8.856 8.874 47.864 1.00 38.50 592 ASP A N 1
ATOM 4802 C CA . ASP A 1 616 ? -7.493 8.375 47.713 1.00 37.05 592 ASP A CA 1
ATOM 4803 C C . ASP A 1 616 ? -7.210 8.056 46.251 1.00 34.94 592 ASP A C 1
ATOM 4804 O O . ASP A 1 616 ? -7.951 7.294 45.619 1.00 34.67 592 ASP A O 1
ATOM 4809 N N . SER A 1 617 ? -6.125 8.637 45.728 1.00 34.04 593 SER A N 1
ATOM 4810 C CA . SER A 1 617 ? -5.776 8.469 44.321 1.00 34.31 593 SER A CA 1
ATOM 4811 C C . SER A 1 617 ? -5.591 7.004 43.940 1.00 33.00 593 SER A C 1
ATOM 4812 O O . SER A 1 617 ? -5.833 6.638 42.780 1.00 32.42 593 SER A O 1
ATOM 4815 N N . ILE A 1 618 ? -5.172 6.151 44.883 1.00 32.22 594 ILE A N 1
ATOM 4816 C CA . ILE A 1 618 ? -4.958 4.695 44.590 1.00 30.94 594 ILE A CA 1
ATOM 4817 C C . ILE A 1 618 ? -6.250 3.984 44.174 1.00 31.81 594 ILE A C 1
ATOM 4818 O O . ILE A 1 618 ? -6.143 2.908 43.713 1.00 32.92 594 ILE A O 1
ATOM 4823 N N . ASN A 1 619 ? -7.373 4.608 44.393 1.00 31.45 595 ASN A N 1
ATOM 4824 C CA . ASN A 1 619 ? -8.653 4.005 43.959 1.00 32.05 595 ASN A CA 1
ATOM 4825 C C . ASN A 1 619 ? -9.247 4.693 42.698 1.00 31.33 595 ASN A C 1
ATOM 4826 O O . ASN A 1 619 ? -10.306 4.357 42.347 1.00 31.89 595 ASN A O 1
ATOM 4831 N N . ARG A 1 620 ? -8.560 5.702 42.148 1.00 31.11 596 ARG A N 1
ATOM 4832 C CA . ARG A 1 620 ? -9.126 6.433 41.013 1.00 31.27 596 ARG A CA 1
ATOM 4833 C C . ARG A 1 620 ? -8.088 6.672 39.920 1.00 31.48 596 ARG A C 1
ATOM 4834 O O . ARG A 1 620 ? -8.074 7.722 39.270 1.00 32.21 596 ARG A O 1
ATOM 4842 N N . GLY A 1 621 ? -7.213 5.694 39.689 1.00 31.43 597 GLY A N 1
ATOM 4843 C CA . GLY A 1 621 ? -6.268 5.781 38.602 1.00 30.87 597 GLY A CA 1
ATOM 4844 C C . GLY A 1 621 ? -6.901 5.452 37.263 1.00 30.37 597 GLY A C 1
ATOM 4845 O O . GLY A 1 621 ? -8.093 5.147 37.155 1.00 29.77 597 GLY A O 1
ATOM 4846 N N . PRO A 1 622 ? -6.068 5.481 36.215 1.00 30.87 598 PRO A N 1
ATOM 4847 C CA . PRO A 1 622 ? -6.562 5.231 34.845 1.00 31.39 598 PRO A CA 1
ATOM 4848 C C . PRO A 1 622 ? -7.391 3.965 34.672 1.00 30.54 598 PRO A C 1
ATOM 4849 O O . PRO A 1 622 ? -8.451 4.010 34.032 1.00 30.68 598 PRO A O 1
ATOM 4853 N N . ALA A 1 623 ? -6.921 2.810 35.134 1.00 32.20 599 ALA A N 1
ATOM 4854 C CA . ALA A 1 623 ? -7.675 1.539 34.985 1.00 33.12 599 ALA A CA 1
ATOM 4855 C C . ALA A 1 623 ? -9.009 1.562 35.759 1.00 33.71 599 ALA A C 1
ATOM 4856 O O . ALA A 1 623 ? -9.793 0.738 35.412 1.00 34.18 599 ALA A O 1
ATOM 4858 N N . GLN A 1 624 ? -9.253 2.514 36.662 1.00 33.25 600 GLN A N 1
ATOM 4859 C CA . GLN A 1 624 ? -10.566 2.657 37.279 1.00 32.47 600 GLN A CA 1
ATOM 4860 C C . GLN A 1 624 ? -11.443 3.685 36.577 1.00 31.69 600 GLN A C 1
ATOM 4861 O O . GLN A 1 624 ? -12.619 3.414 36.317 1.00 32.59 600 GLN A O 1
ATOM 4867 N N . VAL A 1 625 ? -10.880 4.842 36.220 1.00 29.93 601 VAL A N 1
ATOM 4868 C CA . VAL A 1 625 ? -11.686 5.947 35.707 1.00 30.50 601 VAL A CA 1
ATOM 4869 C C . VAL A 1 625 ? -11.968 5.801 34.214 1.00 30.07 601 VAL A C 1
ATOM 4870 O O . VAL A 1 625 ? -13.079 6.094 33.753 1.00 30.65 601 VAL A O 1
ATOM 4874 N N . ILE A 1 626 ? -10.977 5.371 33.428 1.00 30.07 602 ILE A N 1
ATOM 4875 C CA . ILE A 1 626 ? -11.189 5.251 31.981 1.00 30.11 602 ILE A CA 1
ATOM 4876 C C . ILE A 1 626 ? -12.351 4.325 31.637 1.00 30.39 602 ILE A C 1
ATOM 4877 O O . ILE A 1 626 ? -13.217 4.730 30.845 1.00 29.96 602 ILE A O 1
ATOM 4882 N N . PRO A 1 627 ? -12.452 3.108 32.193 1.00 31.77 603 PRO A N 1
ATOM 4883 C CA . PRO A 1 627 ? -13.628 2.276 31.879 1.00 32.56 603 PRO A CA 1
ATOM 4884 C C . PRO A 1 627 ? -14.937 2.900 32.316 1.00 31.22 603 PRO A C 1
ATOM 4885 O O . PRO A 1 627 ? -15.947 2.762 31.617 1.00 31.39 603 PRO A O 1
ATOM 4889 N N . ALA A 1 628 ? -14.953 3.579 33.464 1.00 31.07 604 ALA A N 1
ATOM 4890 C CA . ALA A 1 628 ? -16.196 4.179 33.935 1.00 30.79 604 ALA A CA 1
ATOM 4891 C C . ALA A 1 628 ? -16.693 5.245 32.970 1.00 30.07 604 ALA A C 1
ATOM 4892 O O . ALA A 1 628 ? -17.885 5.296 32.648 1.00 30.53 604 ALA A O 1
ATOM 4894 N N . SER A 1 629 ? -15.788 6.104 32.499 1.00 30.03 605 SER A N 1
ATOM 4895 C CA . SER A 1 629 ? -16.160 7.140 31.547 1.00 30.60 605 SER A CA 1
ATOM 4896 C C . SER A 1 629 ? -16.578 6.528 30.217 1.00 29.58 605 SER A C 1
ATOM 4897 O O . SER A 1 629 ? -17.617 6.885 29.655 1.00 29.36 605 SER A O 1
ATOM 4900 N N . ARG A 1 630 ? -15.782 5.579 29.722 1.00 29.35 606 ARG A N 1
ATOM 4901 C CA . ARG A 1 630 ? -16.057 4.915 28.454 1.00 30.75 606 ARG A CA 1
ATOM 4902 C C . ARG A 1 630 ? -17.428 4.237 28.459 1.00 29.79 606 ARG A C 1
ATOM 4903 O O . ARG A 1 630 ? -18.212 4.399 27.514 1.00 29.34 606 ARG A O 1
ATOM 4911 N N A GLN A 1 631 ? -17.738 3.478 29.516 0.63 30.23 607 GLN A N 1
ATOM 4912 N N B GLN A 1 631 ? -17.743 3.495 29.526 0.37 30.16 607 GLN A N 1
ATOM 4913 C CA A GLN A 1 631 ? -18.997 2.739 29.532 0.63 30.63 607 GLN A CA 1
ATOM 4914 C CA B GLN A 1 631 ? -18.988 2.730 29.558 0.37 30.70 607 GLN A CA 1
ATOM 4915 C C A GLN A 1 631 ? -20.196 3.677 29.630 0.63 31.33 607 GLN A C 1
ATOM 4916 C C B GLN A 1 631 ? -20.215 3.626 29.708 0.37 31.58 607 GLN A C 1
ATOM 4917 O O A GLN A 1 631 ? -21.216 3.455 28.965 0.63 32.06 607 GLN A O 1
ATOM 4918 O O B GLN A 1 631 ? -21.277 3.314 29.156 0.37 32.90 607 GLN A O 1
ATOM 4929 N N . ALA A 1 632 ? -20.092 4.738 30.439 1.00 31.24 608 ALA A N 1
ATOM 4930 C CA . ALA A 1 632 ? -21.202 5.682 30.546 1.00 31.01 608 ALA A CA 1
ATOM 4931 C C . ALA A 1 632 ? -21.506 6.324 29.200 1.00 30.60 608 ALA A C 1
ATOM 4932 O O . ALA A 1 632 ? -22.676 6.511 28.846 1.00 31.58 608 ALA A O 1
ATOM 4934 N N . ILE A 1 633 ? -20.462 6.652 28.432 1.00 29.60 609 ILE A N 1
ATOM 4935 C CA . ILE A 1 633 ? -20.656 7.304 27.140 1.00 29.19 609 ILE A CA 1
ATOM 4936 C C . ILE A 1 633 ? -21.216 6.323 26.121 1.00 30.25 609 ILE A C 1
ATOM 4937 O O . ILE A 1 633 ? -22.069 6.683 25.296 1.00 30.45 609 ILE A O 1
ATOM 4942 N N . GLN A 1 634 ? -20.752 5.090 26.149 1.00 31.04 610 GLN A N 1
ATOM 4943 C CA . GLN A 1 634 ? -21.226 4.024 25.253 1.00 31.37 610 GLN A CA 1
ATOM 4944 C C . GLN A 1 634 ? -22.717 3.757 25.484 1.00 31.89 610 GLN A C 1
ATOM 4945 O O . GLN A 1 634 ? -23.474 3.679 24.561 1.00 32.10 610 GLN A O 1
ATOM 4951 N N . ALA A 1 635 ? -23.094 3.566 26.748 1.00 32.33 611 ALA A N 1
ATOM 4952 C CA . ALA A 1 635 ? -24.499 3.312 27.059 1.00 32.84 611 ALA A CA 1
ATOM 4953 C C . ALA A 1 635 ? -25.367 4.518 26.717 1.00 32.61 611 ALA A C 1
ATOM 4954 O O . ALA A 1 635 ? -26.463 4.367 26.161 1.00 33.58 611 ALA A O 1
ATOM 4956 N N . ALA A 1 636 ? -24.882 5.727 27.016 1.00 31.74 612 ALA A N 1
ATOM 4957 C CA . ALA A 1 636 ? -25.649 6.928 26.702 1.00 31.98 612 ALA A CA 1
ATOM 4958 C C . ALA A 1 636 ? -25.878 7.065 25.201 1.00 31.57 612 ALA A C 1
ATOM 4959 O O . ALA A 1 636 ? -26.964 7.466 24.766 1.00 32.16 612 ALA A O 1
ATOM 4961 N N . MET A 1 637 ? -24.863 6.739 24.394 1.00 31.81 613 MET A N 1
ATOM 4962 C CA . MET A 1 637 ? -25.033 6.760 22.944 1.00 31.77 613 MET A CA 1
ATOM 4963 C C . MET A 1 637 ? -26.147 5.818 22.503 1.00 32.74 613 MET A C 1
ATOM 4964 O O . MET A 1 637 ? -26.988 6.184 21.671 1.00 33.17 613 MET A O 1
ATOM 4969 N N . LEU A 1 638 ? -26.167 4.598 23.045 1.00 33.69 614 LEU A N 1
ATOM 4970 C CA . LEU A 1 638 ? -27.197 3.647 22.648 1.00 35.98 614 LEU A CA 1
ATOM 4971 C C . LEU A 1 638 ? -28.580 4.057 23.143 1.00 38.16 614 LEU A C 1
ATOM 4972 O O . LEU A 1 638 ? -29.582 3.650 22.549 1.00 39.94 614 LEU A O 1
ATOM 4977 N N . MET A 1 639 ? -28.653 4.867 24.201 1.00 38.42 615 MET A N 1
ATOM 4978 C CA . MET A 1 639 ? -29.927 5.394 24.675 1.00 39.04 615 MET A CA 1
ATOM 4979 C C . MET A 1 639 ? -30.374 6.626 23.899 1.00 38.47 615 MET A C 1
ATOM 4980 O O . MET A 1 639 ? -31.548 7.002 23.985 1.00 40.07 615 MET A O 1
ATOM 4985 N N . ALA A 1 640 ? -29.472 7.252 23.138 1.00 36.55 616 ALA A N 1
ATOM 4986 C CA . ALA A 1 640 ? -29.725 8.531 22.488 1.00 36.68 616 ALA A CA 1
ATOM 4987 C C . ALA A 1 640 ? -30.004 8.388 20.994 1.00 37.49 616 ALA A C 1
ATOM 4988 O O . ALA A 1 640 ? -29.680 9.289 20.212 1.00 37.16 616 ALA A O 1
ATOM 4990 N N . GLY A 1 641 ? -30.603 7.276 20.583 1.00 39.45 617 GLY A N 1
ATOM 4991 C CA . GLY A 1 641 ? -30.877 7.041 19.180 1.00 39.99 617 GLY A CA 1
ATOM 4992 C C . GLY A 1 641 ? -29.621 6.940 18.341 1.00 39.33 617 GLY A C 1
ATOM 4993 O O . GLY A 1 641 ? -29.474 7.657 17.344 1.00 39.52 617 GLY A O 1
ATOM 4994 N N . ALA A 1 642 ? -28.703 6.057 18.736 1.00 38.67 618 ALA A N 1
ATOM 4995 C CA . ALA A 1 642 ? -27.476 5.875 17.974 1.00 37.93 618 ALA A CA 1
ATOM 4996 C C . ALA A 1 642 ? -27.810 5.426 16.560 1.00 37.38 618 ALA A C 1
ATOM 4997 O O . ALA A 1 642 ? -28.751 4.659 16.339 1.00 38.19 618 ALA A O 1
ATOM 4999 N N . THR A 1 643 ? -27.042 5.921 15.597 1.00 36.42 619 THR A N 1
ATOM 5000 C CA . THR A 1 643 ? -27.303 5.606 14.203 1.00 36.55 619 THR A CA 1
ATOM 5001 C C . THR A 1 643 ? -26.013 5.806 13.422 1.00 36.59 619 THR A C 1
ATOM 5002 O O . THR A 1 643 ? -25.008 6.285 13.954 1.00 36.16 619 THR A O 1
ATOM 5006 N N . LEU A 1 644 ? -26.052 5.417 12.153 1.00 36.63 620 LEU A N 1
ATOM 5007 C CA . LEU A 1 644 ? -24.903 5.519 11.270 1.00 36.87 620 LEU A CA 1
ATOM 5008 C C . LEU A 1 644 ? -25.087 6.657 10.281 1.00 36.43 620 LEU A C 1
ATOM 5009 O O . LEU A 1 644 ? -26.204 6.956 9.846 1.00 37.70 620 LEU A O 1
ATOM 5014 N N . LEU A 1 645 ? -23.967 7.272 9.920 1.00 35.24 621 LEU A N 1
ATOM 5015 C CA . LEU A 1 645 ? -23.901 8.229 8.828 1.00 34.93 621 LEU A CA 1
ATOM 5016 C C . LEU A 1 645 ? -23.028 7.644 7.729 1.00 34.19 621 LEU A C 1
ATOM 5017 O O . LEU A 1 645 ? -22.027 6.975 8.006 1.00 34.13 621 LEU A O 1
ATOM 5022 N N . GLU A 1 646 ? -23.404 7.900 6.485 1.00 33.83 622 GLU A N 1
ATOM 5023 C CA . GLU A 1 646 ? -22.593 7.437 5.380 1.00 34.27 622 GLU A CA 1
ATOM 5024 C C . GLU A 1 646 ? -22.037 8.631 4.620 1.00 32.32 622 GLU A C 1
ATOM 5025 O O . GLU A 1 646 ? -22.703 9.663 4.503 1.00 32.81 622 GLU A O 1
ATOM 5031 N N . PRO A 1 647 ? -20.818 8.525 4.098 1.00 31.63 623 PRO A N 1
ATOM 5032 C CA . PRO A 1 647 ? -20.214 9.666 3.402 1.00 30.53 623 PRO A CA 1
ATOM 5033 C C . PRO A 1 647 ? -20.810 9.873 2.017 1.00 29.74 623 PRO A C 1
ATOM 5034 O O . PRO A 1 647 ? -21.143 8.917 1.307 1.00 30.64 623 PRO A O 1
ATOM 5038 N N . PHE A 1 648 ? -20.950 11.146 1.639 1.00 28.73 624 PHE A N 1
ATOM 5039 C CA . PHE A 1 648 ? -21.403 11.548 0.312 1.00 29.02 624 PHE A CA 1
ATOM 5040 C C . PHE A 1 648 ? -20.339 12.395 -0.370 1.00 28.80 624 PHE A C 1
ATOM 5041 O O . PHE A 1 648 ? -19.671 13.210 0.276 1.00 29.63 624 PHE A O 1
ATOM 5049 N N . GLN A 1 649 ? -20.257 12.238 -1.666 1.00 27.60 625 GLN A N 1
ATOM 5050 C CA . GLN A 1 649 ? -19.394 13.088 -2.513 1.00 28.81 625 GLN A CA 1
ATOM 5051 C C . GLN A 1 649 ? -20.277 14.008 -3.346 1.00 28.28 625 GLN A C 1
ATOM 5052 O O . GLN A 1 649 ? -21.310 13.650 -3.729 1.00 29.61 625 GLN A O 1
ATOM 5058 N N . LYS A 1 650 ? -19.830 15.245 -3.527 1.00 27.93 626 LYS A N 1
ATOM 5059 C CA . LYS A 1 650 ? -20.378 16.087 -4.573 1.00 28.82 626 LYS A CA 1
ATOM 5060 C C . LYS A 1 650 ? -19.657 15.738 -5.871 1.00 27.96 626 LYS A C 1
ATOM 5061 O O . LYS A 1 650 ? -18.435 15.570 -5.889 1.00 28.79 626 LYS A O 1
ATOM 5067 N N . VAL A 1 651 ? -20.420 15.576 -6.949 1.00 26.24 627 VAL A N 1
ATOM 5068 C CA . VAL A 1 651 ? -19.882 15.195 -8.248 1.00 25.53 627 VAL A CA 1
ATOM 5069 C C . VAL A 1 651 ? -20.225 16.308 -9.225 1.00 25.11 627 VAL A C 1
ATOM 5070 O O . VAL A 1 651 ? -21.380 16.744 -9.290 1.00 26.84 627 VAL A O 1
ATOM 5074 N N . PHE A 1 652 ? -19.225 16.777 -9.969 1.00 24.59 628 PHE A N 1
ATOM 5075 C CA . PHE A 1 652 ? -19.408 17.820 -10.976 1.00 25.43 628 PHE A CA 1
ATOM 5076 C C . PHE A 1 652 ? -19.146 17.192 -12.334 1.00 25.26 628 PHE A C 1
ATOM 5077 O O . PHE A 1 652 ? -18.036 16.727 -12.590 1.00 26.65 628 PHE A O 1
ATOM 5085 N N . ILE A 1 653 ? -20.152 17.188 -13.203 1.00 25.06 629 ILE A N 1
ATOM 5086 C CA . ILE A 1 653 ? -20.055 16.512 -14.492 1.00 26.62 629 ILE A CA 1
ATOM 5087 C C . ILE A 1 653 ? -20.284 17.550 -15.576 1.00 29.00 629 ILE A C 1
ATOM 5088 O O . ILE A 1 653 ? -21.383 18.104 -15.688 1.00 31.81 629 ILE A O 1
ATOM 5093 N N A HIS A 1 654 ? -19.262 17.800 -16.388 0.70 28.48 630 HIS A N 1
ATOM 5094 N N B HIS A 1 654 ? -19.233 17.806 -16.361 0.30 29.12 630 HIS A N 1
ATOM 5095 C CA A HIS A 1 654 ? -19.361 18.723 -17.505 0.70 30.19 630 HIS A CA 1
ATOM 5096 C CA B HIS A 1 654 ? -19.277 18.737 -17.522 0.30 30.17 630 HIS A CA 1
ATOM 5097 C C A HIS A 1 654 ? -19.521 17.902 -18.778 0.70 29.85 630 HIS A C 1
ATOM 5098 C C B HIS A 1 654 ? -19.534 17.856 -18.761 0.30 29.90 630 HIS A C 1
ATOM 5099 O O A HIS A 1 654 ? -18.625 17.135 -19.147 0.70 30.56 630 HIS A O 1
ATOM 5100 O O B HIS A 1 654 ? -18.629 17.121 -19.143 0.30 30.24 630 HIS A O 1
ATOM 5113 N N . VAL A 1 655 ? -20.696 18.011 -19.372 1.00 29.87 631 VAL A N 1
ATOM 5114 C CA . VAL A 1 655 ? -20.997 17.190 -20.562 1.00 31.05 631 VAL A CA 1
ATOM 5115 C C . VAL A 1 655 ? -21.664 18.003 -21.675 1.00 31.87 631 VAL A C 1
ATOM 5116 O O . VAL A 1 655 ? -22.380 18.913 -21.423 1.00 31.70 631 VAL A O 1
ATOM 5120 N N . PRO A 1 656 ? -21.435 17.641 -22.953 1.00 33.08 632 PRO A N 1
ATOM 5121 C CA . PRO A 1 656 ? -22.128 18.261 -24.062 1.00 33.56 632 PRO A CA 1
ATOM 5122 C C . PRO A 1 656 ? -23.586 17.812 -24.031 1.00 36.00 632 PRO A C 1
ATOM 5123 O O . PRO A 1 656 ? -23.882 16.788 -23.614 1.00 36.37 632 PRO A O 1
ATOM 5127 N N . GLN A 1 657 ? -24.459 18.640 -24.555 1.00 38.34 633 GLN A N 1
ATOM 5128 C CA . GLN A 1 657 ? -25.898 18.391 -24.519 1.00 40.87 633 GLN A CA 1
ATOM 5129 C C . GLN A 1 657 ? -26.242 17.001 -25.040 1.00 41.90 633 GLN A C 1
ATOM 5130 O O . GLN A 1 657 ? -27.117 16.322 -24.490 1.00 42.94 633 GLN A O 1
ATOM 5132 N N . GLU A 1 658 ? -25.529 16.584 -26.056 1.00 41.57 634 GLU A N 1
ATOM 5133 C CA . GLU A 1 658 ? -25.799 15.304 -26.719 1.00 43.13 634 GLU A CA 1
ATOM 5134 C C . GLU A 1 658 ? -25.677 14.124 -25.760 1.00 41.42 634 GLU A C 1
ATOM 5135 O O . GLU A 1 658 ? -26.303 13.175 -25.979 1.00 43.59 634 GLU A O 1
ATOM 5141 N N . GLN A 1 659 ? -24.932 14.285 -24.656 1.00 37.47 635 GLN A N 1
ATOM 5142 C CA . GLN A 1 659 ? -24.653 13.169 -23.726 1.00 34.11 635 GLN A CA 1
ATOM 5143 C C . GLN A 1 659 ? -25.227 13.460 -22.329 1.00 35.41 635 GLN A C 1
ATOM 5144 O O . GLN A 1 659 ? -24.982 12.703 -21.442 1.00 34.37 635 GLN A O 1
ATOM 5150 N N . MET A 1 660 ? -26.035 14.478 -22.209 1.00 38.72 636 MET A N 1
ATOM 5151 C CA . MET A 1 660 ? -26.571 14.804 -20.877 1.00 42.23 636 MET A CA 1
ATOM 5152 C C . MET A 1 660 ? -27.493 13.683 -20.391 1.00 42.83 636 MET A C 1
ATOM 5153 O O . MET A 1 660 ? -27.446 13.461 -19.181 1.00 43.90 636 MET A O 1
ATOM 5158 N N . GLY A 1 661 ? -28.211 12.981 -21.258 1.00 42.83 637 GLY A N 1
ATOM 5159 C CA . GLY A 1 661 ? -29.106 11.924 -20.817 1.00 43.15 637 GLY A CA 1
ATOM 5160 C C . GLY A 1 661 ? -28.371 10.755 -20.190 1.00 43.42 637 GLY A C 1
ATOM 5161 O O . GLY A 1 661 ? -28.799 10.218 -19.165 1.00 44.10 637 GLY A O 1
ATOM 5162 N N . GLY A 1 662 ? -27.255 10.343 -20.796 1.00 42.45 638 GLY A N 1
ATOM 5163 C CA . GLY A 1 662 ? -26.473 9.261 -20.220 1.00 40.28 638 GLY A CA 1
ATOM 5164 C C . GLY A 1 662 ? -25.820 9.652 -18.909 1.00 38.43 638 GLY A C 1
ATOM 5165 O O . GLY A 1 662 ? -25.720 8.837 -17.986 1.00 38.38 638 GLY A O 1
ATOM 5166 N N . ALA A 1 663 ? -25.369 10.904 -18.805 1.00 37.36 639 ALA A N 1
ATOM 5167 C CA . ALA A 1 663 ? -24.755 11.366 -17.564 1.00 35.91 639 ALA A CA 1
ATOM 5168 C C . ALA A 1 663 ? -25.771 11.398 -16.429 1.00 36.39 639 ALA A C 1
ATOM 5169 O O . ALA A 1 663 ? -25.493 10.930 -15.319 1.00 36.08 639 ALA A O 1
ATOM 5171 N N A MET A 1 664 ? -26.961 11.951 -16.688 0.48 37.00 640 MET A N 1
ATOM 5172 N N B MET A 1 664 ? -26.948 11.952 -16.695 0.52 36.78 640 MET A N 1
ATOM 5173 C CA A MET A 1 664 ? -27.969 12.012 -15.632 0.48 37.58 640 MET A CA 1
ATOM 5174 C CA B MET A 1 664 ? -28.015 12.026 -15.664 0.52 37.15 640 MET A CA 1
ATOM 5175 C C A MET A 1 664 ? -28.449 10.621 -15.232 0.48 37.64 640 MET A C 1
ATOM 5176 C C B MET A 1 664 ? -28.392 10.606 -15.242 0.52 37.50 640 MET A C 1
ATOM 5177 O O A MET A 1 664 ? -28.689 10.363 -14.048 0.48 37.56 640 MET A O 1
ATOM 5178 O O B MET A 1 664 ? -28.615 10.400 -14.056 0.52 37.46 640 MET A O 1
ATOM 5187 N N . ARG A 1 665 ? -28.576 9.708 -16.199 1.00 38.13 641 ARG A N 1
ATOM 5188 C CA . ARG A 1 665 ? -28.961 8.340 -15.865 1.00 38.95 641 ARG A CA 1
ATOM 5189 C C . ARG A 1 665 ? -27.902 7.658 -15.007 1.00 38.35 641 ARG A C 1
ATOM 5190 O O . ARG A 1 665 ? -28.233 6.957 -14.046 1.00 38.72 641 ARG A O 1
ATOM 5192 N N . GLU A 1 666 ? -26.623 7.848 -15.342 1.00 37.00 642 GLU A N 1
ATOM 5193 C CA . GLU A 1 666 ? -25.557 7.198 -14.586 1.00 36.31 642 GLU A CA 1
ATOM 5194 C C . GLU A 1 666 ? -25.544 7.672 -13.138 1.00 35.82 642 GLU A C 1
ATOM 5195 O O . GLU A 1 666 ? -25.422 6.862 -12.211 1.00 35.67 642 GLU A O 1
ATOM 5201 N N . ILE A 1 667 ? -25.686 8.979 -12.921 1.00 36.50 643 ILE A N 1
ATOM 5202 C CA . ILE A 1 667 ? -25.612 9.501 -11.562 1.00 38.32 643 ILE A CA 1
ATOM 5203 C C . ILE A 1 667 ? -26.864 9.132 -10.768 1.00 38.33 643 ILE A C 1
ATOM 5204 O O . ILE A 1 667 ? -26.778 8.728 -9.602 1.00 38.10 643 ILE A O 1
ATOM 5209 N N . GLN A 1 668 ? -28.044 9.244 -11.361 1.00 38.50 644 GLN A N 1
ATOM 5210 C CA . GLN A 1 668 ? -29.314 8.892 -10.678 1.00 39.76 644 GLN A CA 1
ATOM 5211 C C . GLN A 1 668 ? -29.420 7.381 -10.407 1.00 38.13 644 GLN A C 1
ATOM 5212 O O . GLN A 1 668 ? -30.086 7.011 -9.453 1.00 38.64 644 GLN A O 1
ATOM 5218 N N . GLY A 1 669 ? -28.733 6.557 -11.160 1.00 36.62 645 GLY A N 1
ATOM 5219 C CA . GLY A 1 669 ? -28.741 5.131 -10.891 1.00 36.04 645 GLY A CA 1
ATOM 5220 C C . GLY A 1 669 ? -27.851 4.703 -9.751 1.00 36.28 645 GLY A C 1
ATOM 5221 O O . GLY A 1 669 ? -27.918 3.549 -9.315 1.00 37.77 645 GLY A O 1
ATOM 5222 N N . ARG A 1 670 ? -27.023 5.617 -9.254 1.00 34.68 646 ARG A N 1
ATOM 5223 C CA . ARG A 1 670 ? -26.122 5.371 -8.134 1.00 34.11 646 ARG A CA 1
ATOM 5224 C C . ARG A 1 670 ? -26.600 6.094 -6.879 1.00 34.72 646 ARG A C 1
ATOM 5225 O O . ARG A 1 670 ? -25.801 6.632 -6.113 1.00 34.73 646 ARG A O 1
ATOM 5233 N N . ARG A 1 671 ? -27.918 6.118 -6.665 1.00 36.70 647 ARG A N 1
ATOM 5234 C CA . ARG A 1 671 ? -28.525 6.803 -5.520 1.00 38.22 647 ARG A CA 1
ATOM 5235 C C . ARG A 1 671 ? -28.164 8.285 -5.488 1.00 37.96 647 ARG A C 1
ATOM 5236 O O . ARG A 1 671 ? -28.140 8.911 -4.425 1.00 38.92 647 ARG A O 1
ATOM 5244 N N . GLY A 1 672 ? -27.874 8.849 -6.656 1.00 37.37 648 GLY A N 1
ATOM 5245 C CA . GLY A 1 672 ? -27.467 10.234 -6.746 1.00 36.59 648 GLY A CA 1
ATOM 5246 C C . GLY A 1 672 ? -28.650 11.178 -6.842 1.00 36.38 648 GLY A C 1
ATOM 5247 O O . GLY A 1 672 ? -29.723 10.822 -7.327 1.00 38.82 648 GLY A O 1
ATOM 5248 N N . ALA A 1 673 ? -28.440 12.397 -6.359 1.00 34.76 649 ALA A N 1
ATOM 5249 C CA . ALA A 1 673 ? -29.423 13.464 -6.447 1.00 34.93 649 ALA A CA 1
ATOM 5250 C C . ALA A 1 673 ? -28.777 14.647 -7.147 1.00 35.25 649 ALA A C 1
ATOM 5251 O O . ALA A 1 673 ? -27.640 15.013 -6.832 1.00 35.07 649 ALA A O 1
ATOM 5253 N N . ILE A 1 674 ? -29.494 15.230 -8.098 1.00 35.63 650 ILE A N 1
ATOM 5254 C CA . ILE A 1 674 ? -28.987 16.383 -8.832 1.00 35.79 650 ILE A CA 1
ATOM 5255 C C . ILE A 1 674 ? -29.144 17.621 -7.963 1.00 34.91 650 ILE A C 1
ATOM 5256 O O . ILE A 1 674 ? -30.236 17.903 -7.455 1.00 36.81 650 ILE A O 1
ATOM 5261 N N . LEU A 1 675 ? -28.045 18.353 -7.771 1.00 32.26 651 LEU A N 1
ATOM 5262 C CA . LEU A 1 675 ? -28.059 19.575 -6.976 1.00 31.72 651 LEU A CA 1
ATOM 5263 C C . LEU A 1 675 ? -28.140 20.834 -7.824 1.00 32.07 651 LEU A C 1
ATOM 5264 O O . LEU A 1 675 ? -28.597 21.868 -7.323 1.00 32.16 651 LEU A O 1
ATOM 5269 N N . ASP A 1 676 ? -27.684 20.744 -9.070 1.00 32.42 652 ASP A N 1
ATOM 5270 C CA . ASP A 1 676 ? -27.724 21.901 -9.992 1.00 33.40 652 ASP A CA 1
ATOM 5271 C C . ASP A 1 676 ? -27.419 21.454 -11.419 1.00 33.58 652 ASP A C 1
ATOM 5272 O O . ASP A 1 676 ? -26.708 20.550 -11.584 1.00 33.75 652 ASP A O 1
ATOM 5277 N N . MET A 1 677 ? -28.008 22.149 -12.377 1.00 35.44 653 MET A N 1
ATOM 5278 C CA . MET A 1 677 ? -27.672 21.954 -13.803 1.00 39.98 653 MET A CA 1
ATOM 5279 C C . MET A 1 677 ? -27.564 23.349 -14.383 1.00 41.55 653 MET A C 1
ATOM 5280 O O . MET A 1 677 ? -28.517 24.050 -14.313 1.00 42.64 653 MET A O 1
ATOM 5285 N N . LYS A 1 678 ? -26.410 23.642 -14.940 1.00 42.45 654 LYS A N 1
ATOM 5286 C CA . LYS A 1 678 ? -26.078 24.944 -15.524 1.00 45.86 654 LYS A CA 1
ATOM 5287 C C . LYS A 1 678 ? -25.727 24.715 -16.998 1.00 47.26 654 LYS A C 1
ATOM 5288 O O . LYS A 1 678 ? -24.868 23.964 -17.301 1.00 46.40 654 LYS A O 1
ATOM 5294 N N . THR A 1 679 ? -26.390 25.444 -17.862 1.00 51.41 655 THR A N 1
ATOM 5295 C CA . THR A 1 679 ? -26.082 25.336 -19.293 1.00 56.37 655 THR A CA 1
ATOM 5296 C C . THR A 1 679 ? -25.200 26.501 -19.689 1.00 58.52 655 THR A C 1
ATOM 5297 O O . THR A 1 679 ? -25.648 27.588 -19.518 1.00 57.37 655 THR A O 1
ATOM 5301 N N . GLU A 1 680 ? -24.011 26.211 -20.205 1.00 62.02 656 GLU A N 1
ATOM 5302 C CA . GLU A 1 680 ? -23.085 27.266 -20.712 1.00 65.14 656 GLU A CA 1
ATOM 5303 C C . GLU A 1 680 ? -22.730 26.923 -22.153 1.00 62.25 656 GLU A C 1
ATOM 5304 O O . GLU A 1 680 ? -21.807 26.123 -22.389 1.00 61.11 656 GLU A O 1
ATOM 5310 N N . GLY A 1 681 ? -23.449 27.498 -23.129 1.00 60.55 657 GLY A N 1
ATOM 5311 C CA . GLY A 1 681 ? -23.174 27.128 -24.523 1.00 59.35 657 GLY A CA 1
ATOM 5312 C C . GLY A 1 681 ? -23.881 25.856 -24.898 1.00 58.70 657 GLY A C 1
ATOM 5313 O O . GLY A 1 681 ? -25.040 25.770 -24.659 1.00 59.54 657 GLY A O 1
ATOM 5314 N N . ASP A 1 682 ? -23.195 24.905 -25.520 1.00 57.24 658 ASP A N 1
ATOM 5315 C CA . ASP A 1 682 ? -23.910 23.649 -25.824 1.00 56.30 658 ASP A CA 1
ATOM 5316 C C . ASP A 1 682 ? -23.440 22.576 -24.830 1.00 50.60 658 ASP A C 1
ATOM 5317 O O . ASP A 1 682 ? -23.516 21.434 -25.148 1.00 51.70 658 ASP A O 1
ATOM 5322 N N A THR A 1 683 ? -22.989 23.016 -23.662 0.74 46.25 659 THR A N 1
ATOM 5323 N N B THR A 1 683 ? -22.975 23.035 -23.663 0.26 46.26 659 THR A N 1
ATOM 5324 C CA A THR A 1 683 ? -22.563 22.091 -22.597 0.74 41.91 659 THR A CA 1
ATOM 5325 C CA B THR A 1 683 ? -22.429 22.192 -22.568 0.26 41.96 659 THR A CA 1
ATOM 5326 C C A THR A 1 683 ? -23.290 22.376 -21.286 0.74 38.93 659 THR A C 1
ATOM 5327 C C B THR A 1 683 ? -23.240 22.374 -21.284 0.26 38.91 659 THR A C 1
ATOM 5328 O O A THR A 1 683 ? -23.642 23.510 -21.008 0.74 40.39 659 THR A O 1
ATOM 5329 O O B THR A 1 683 ? -23.626 23.501 -20.993 0.26 40.34 659 THR A O 1
ATOM 5336 N N . THR A 1 684 ? -23.474 21.279 -20.562 1.00 35.75 660 THR A N 1
ATOM 5337 C CA . THR A 1 684 ? -24.155 21.365 -19.281 1.00 33.76 660 THR A CA 1
ATOM 5338 C C . THR A 1 684 ? -23.181 20.973 -18.182 1.00 30.53 660 THR A C 1
ATOM 5339 O O . THR A 1 684 ? -22.426 20.006 -18.321 1.00 29.01 660 THR A O 1
ATOM 5343 N N . ILE A 1 685 ? -23.195 21.731 -17.094 1.00 30.69 661 ILE A N 1
ATOM 5344 C CA . ILE A 1 685 ? -22.454 21.385 -15.889 1.00 32.83 661 ILE A CA 1
ATOM 5345 C C . ILE A 1 685 ? -23.469 20.858 -14.891 1.00 31.78 661 ILE A C 1
ATOM 5346 O O . ILE A 1 685 ? -24.356 21.596 -14.450 1.00 32.52 661 ILE A O 1
ATOM 5351 N N . ILE A 1 686 ? -23.353 19.577 -14.552 1.00 30.80 662 ILE A N 1
ATOM 5352 C CA . ILE A 1 686 ? -24.234 18.930 -13.590 1.00 30.66 662 ILE A CA 1
ATOM 5353 C C . ILE A 1 686 ? -23.517 18.892 -12.248 1.00 30.85 662 ILE A C 1
ATOM 5354 O O . ILE A 1 686 ? -22.368 18.442 -12.164 1.00 32.10 662 ILE A O 1
ATOM 5359 N N . GLU A 1 687 ? -24.185 19.380 -11.190 1.00 30.01 663 GLU A N 1
ATOM 5360 C CA . GLU A 1 687 ? -23.705 19.218 -9.799 1.00 31.15 663 GLU A CA 1
ATOM 5361 C C . GLU A 1 687 ? -24.661 18.235 -9.095 1.00 30.07 663 GLU A C 1
ATOM 5362 O O . GLU A 1 687 ? -25.777 18.394 -9.135 1.00 30.76 663 GLU A O 1
ATOM 5368 N N . ALA A 1 688 ? -24.081 17.185 -8.583 1.00 28.71 664 ALA A N 1
ATOM 5369 C CA . ALA A 1 688 ? -24.893 16.163 -7.947 1.00 28.94 664 ALA A CA 1
ATOM 5370 C C . ALA A 1 688 ? -24.192 15.687 -6.689 1.00 29.44 664 ALA A C 1
ATOM 5371 O O . ALA A 1 688 ? -23.030 16.014 -6.433 1.00 30.31 664 ALA A O 1
ATOM 5373 N N . LYS A 1 689 ? -24.920 14.919 -5.889 1.00 29.43 665 LYS A N 1
ATOM 5374 C CA . LYS A 1 689 ? -24.340 14.245 -4.744 1.00 30.03 665 LYS A CA 1
ATOM 5375 C C . LYS A 1 689 ? -24.718 12.775 -4.800 1.00 30.49 665 LYS A C 1
ATOM 5376 O O . LYS A 1 689 ? -25.791 12.410 -5.288 1.00 32.20 665 LYS A O 1
ATOM 5382 N N . ALA A 1 690 ? -23.816 11.933 -4.310 1.00 29.35 666 ALA A N 1
ATOM 5383 C CA . ALA A 1 690 ? -24.042 10.498 -4.323 1.00 29.51 666 ALA A CA 1
ATOM 5384 C C . ALA A 1 690 ? -23.235 9.886 -3.194 1.00 29.48 666 ALA A C 1
ATOM 5385 O O . ALA A 1 690 ? -22.196 10.435 -2.809 1.00 28.42 666 ALA A O 1
ATOM 5387 N N . PRO A 1 691 ? -23.688 8.773 -2.633 1.00 30.53 667 PRO A N 1
ATOM 5388 C CA . PRO A 1 691 ? -22.890 8.100 -1.604 1.00 30.03 667 PRO A CA 1
ATOM 5389 C C . PRO A 1 691 ? -21.588 7.578 -2.189 1.00 28.70 667 PRO A C 1
ATOM 5390 O O . PRO A 1 691 ? -21.555 7.060 -3.308 1.00 28.21 667 PRO A O 1
ATOM 5394 N N . VAL A 1 692 ? -20.506 7.742 -1.422 1.00 28.61 668 VAL A N 1
ATOM 5395 C CA . VAL A 1 692 ? -19.229 7.117 -1.763 1.00 29.93 668 VAL A CA 1
ATOM 5396 C C . VAL A 1 692 ? -19.424 5.639 -2.082 1.00 31.04 668 VAL A C 1
ATOM 5397 O O . VAL A 1 692 ? -18.849 5.116 -3.043 1.00 31.56 668 VAL A O 1
ATOM 5401 N N . ALA A 1 693 ? -20.265 4.952 -1.299 1.00 31.76 669 ALA A N 1
ATOM 5402 C CA . ALA A 1 693 ? -20.515 3.530 -1.505 1.00 33.14 669 ALA A CA 1
ATOM 5403 C C . ALA A 1 693 ? -21.140 3.228 -2.860 1.00 34.52 669 ALA A C 1
ATOM 5404 O O . ALA A 1 693 ? -21.080 2.080 -3.313 1.00 36.79 669 ALA A O 1
ATOM 5406 N N . GLN A 1 694 ? -21.734 4.223 -3.511 1.00 33.94 670 GLN A N 1
ATOM 5407 C CA . GLN A 1 694 ? -22.348 4.058 -4.821 1.00 34.24 670 GLN A CA 1
ATOM 5408 C C . GLN A 1 694 ? -21.478 4.564 -5.965 1.00 32.20 670 GLN A C 1
ATOM 5409 O O . GLN A 1 694 ? -21.910 4.508 -7.124 1.00 32.63 670 GLN A O 1
ATOM 5415 N N . LEU A 1 695 ? -20.267 5.044 -5.683 1.00 30.65 671 LEU A N 1
ATOM 5416 C CA . LEU A 1 695 ? -19.441 5.661 -6.711 1.00 30.21 671 LEU A CA 1
ATOM 5417 C C . LEU A 1 695 ? -18.272 4.798 -7.176 1.00 31.88 671 LEU A C 1
ATOM 5418 O O . LEU A 1 695 ? -17.495 5.242 -8.028 1.00 32.10 671 LEU A O 1
ATOM 5423 N N . PHE A 1 696 ? -18.137 3.574 -6.669 1.00 33.09 672 PHE A N 1
ATOM 5424 C CA . PHE A 1 696 ? -17.106 2.673 -7.168 1.00 33.87 672 PHE A CA 1
ATOM 5425 C C . PHE A 1 696 ? -17.405 2.290 -8.615 1.00 34.88 672 PHE A C 1
ATOM 5426 O O . PHE A 1 696 ? -18.534 1.916 -8.945 1.00 36.64 672 PHE A O 1
ATOM 5434 N N . GLY A 1 697 ? -16.394 2.393 -9.478 1.00 34.20 673 GLY A N 1
ATOM 5435 C CA . GLY A 1 697 ? -16.570 2.156 -10.900 1.00 33.68 673 GLY A CA 1
ATOM 5436 C C . GLY A 1 697 ? -17.170 3.304 -11.683 1.00 32.64 673 GLY A C 1
ATOM 5437 O O . GLY A 1 697 ? -17.521 3.116 -12.856 1.00 33.57 673 GLY A O 1
ATOM 5438 N N . PHE A 1 698 ? -17.296 4.491 -11.078 1.00 30.69 674 PHE A N 1
ATOM 5439 C CA . PHE A 1 698 ? -17.935 5.613 -11.763 1.00 28.51 674 PHE A CA 1
ATOM 5440 C C . PHE A 1 698 ? -17.133 6.051 -12.984 1.00 29.33 674 PHE A C 1
ATOM 5441 O O . PHE A 1 698 ? -17.713 6.372 -14.028 1.00 29.01 674 PHE A O 1
ATOM 5449 N N . ALA A 1 699 ? -15.800 6.047 -12.873 1.00 30.50 675 ALA A N 1
ATOM 5450 C CA . ALA A 1 699 ? -14.946 6.546 -13.950 1.00 31.66 675 ALA A CA 1
ATOM 5451 C C . ALA A 1 699 ? -15.232 5.831 -15.266 1.00 32.13 675 ALA A C 1
ATOM 5452 O O . ALA A 1 699 ? -15.471 6.472 -16.300 1.00 32.42 675 ALA A O 1
ATOM 5454 N N . GLY A 1 700 ? -15.210 4.495 -15.244 1.00 32.36 676 GLY A N 1
ATOM 5455 C CA . GLY A 1 700 ? -15.477 3.739 -16.455 1.00 32.46 676 GLY A CA 1
ATOM 5456 C C . GLY A 1 700 ? -16.916 3.840 -16.914 1.00 32.73 676 GLY A C 1
ATOM 5457 O O . GLY A 1 700 ? -17.189 3.853 -18.119 1.00 33.14 676 GLY A O 1
ATOM 5458 N N . ASP A 1 701 ? -17.857 3.907 -15.971 1.00 32.50 677 ASP A N 1
ATOM 5459 C CA . ASP A 1 701 ? -19.268 3.940 -16.340 1.00 32.02 677 ASP A CA 1
ATOM 5460 C C . ASP A 1 701 ? -19.665 5.288 -16.934 1.00 30.24 677 ASP A C 1
ATOM 5461 O O . ASP A 1 701 ? -20.409 5.340 -17.922 1.00 31.13 677 ASP A O 1
ATOM 5466 N N . ILE A 1 702 ? -19.181 6.389 -16.355 1.00 28.04 678 ILE A N 1
ATOM 5467 C CA . ILE A 1 702 ? -19.523 7.695 -16.911 1.00 26.68 678 ILE A CA 1
ATOM 5468 C C . ILE A 1 702 ? -18.894 7.876 -18.290 1.00 26.93 678 ILE A C 1
ATOM 5469 O O . ILE A 1 702 ? -19.479 8.522 -19.166 1.00 26.58 678 ILE A O 1
ATOM 5474 N N . ARG A 1 703 ? -17.741 7.296 -18.505 1.00 27.92 679 ARG A N 1
ATOM 5475 C CA . ARG A 1 703 ? -17.037 7.330 -19.847 1.00 30.43 679 ARG A CA 1
ATOM 5476 C C . ARG A 1 703 ? -17.853 6.596 -20.945 1.00 31.64 679 ARG A C 1
ATOM 5477 O O . ARG A 1 703 ? -18.219 7.160 -21.882 1.00 31.69 679 ARG A O 1
ATOM 5485 N N . SER A 1 704 ? -18.303 5.421 -20.629 1.00 32.76 680 SER A N 1
ATOM 5486 C CA . SER A 1 704 ? -19.088 4.705 -21.631 1.00 34.17 680 SER A CA 1
ATOM 5487 C C . SER A 1 704 ? -20.473 5.319 -21.791 1.00 33.10 680 SER A C 1
ATOM 5488 O O . SER A 1 704 ? -21.000 5.388 -22.907 1.00 34.66 680 SER A O 1
ATOM 5491 N N . ALA A 1 705 ? -21.071 5.788 -20.694 1.00 30.52 681 ALA A N 1
ATOM 5492 C CA . ALA A 1 705 ? -22.396 6.392 -20.770 1.00 29.78 681 ALA A CA 1
ATOM 5493 C C . ALA A 1 705 ? -22.400 7.673 -21.589 1.00 29.83 681 ALA A C 1
ATOM 5494 O O . ALA A 1 705 ? -23.460 8.082 -22.075 1.00 31.41 681 ALA A O 1
ATOM 5496 N N . THR A 1 706 ? -21.248 8.317 -21.754 1.00 27.53 682 THR A N 1
ATOM 5497 C CA . THR A 1 706 ? -21.182 9.587 -22.463 1.00 26.74 682 THR A CA 1
ATOM 5498 C C . THR A 1 706 ? -20.246 9.557 -23.662 1.00 26.13 682 THR A C 1
ATOM 5499 O O . THR A 1 706 ? -19.885 10.626 -24.171 1.00 26.27 682 THR A O 1
ATOM 5503 N N . GLU A 1 707 ? -19.845 8.370 -24.126 1.00 26.50 683 GLU A N 1
ATOM 5504 C CA . GLU A 1 707 ? -18.922 8.228 -25.255 1.00 26.62 683 GLU A CA 1
ATOM 5505 C C . GLU A 1 707 ? -17.634 9.015 -25.034 1.00 27.18 683 GLU A C 1
ATOM 5506 O O . GLU A 1 707 ? -17.086 9.624 -25.957 1.00 27.32 683 GLU A O 1
ATOM 5512 N N . GLY A 1 708 ? -17.161 9.018 -23.788 1.00 27.35 684 GLY A N 1
ATOM 5513 C CA . GLY A 1 708 ? -15.924 9.682 -23.437 1.00 27.37 684 GLY A CA 1
ATOM 5514 C C . GLY A 1 708 ? -15.991 11.187 -23.355 1.00 27.14 684 GLY A C 1
ATOM 5515 O O . GLY A 1 708 ? -14.949 11.824 -23.163 1.00 29.25 684 GLY A O 1
ATOM 5516 N N . ARG A 1 709 ? -17.178 11.782 -23.464 1.00 25.31 685 ARG A N 1
ATOM 5517 C CA . ARG A 1 709 ? -17.281 13.231 -23.553 1.00 25.99 685 ARG A CA 1
ATOM 5518 C C . ARG A 1 709 ? -17.465 13.918 -22.206 1.00 26.75 685 ARG A C 1
ATOM 5519 O O . ARG A 1 709 ? -17.207 15.121 -22.107 1.00 26.85 685 ARG A O 1
ATOM 5527 N N . ALA A 1 710 ? -17.876 13.200 -21.164 1.00 26.96 686 ALA A N 1
ATOM 5528 C CA . ALA A 1 710 ? -17.996 13.825 -19.854 1.00 26.58 686 ALA A CA 1
ATOM 5529 C C . ALA A 1 710 ? -16.618 14.070 -19.259 1.00 27.06 686 ALA A C 1
ATOM 5530 O O . ALA A 1 710 ? -15.728 13.219 -19.327 1.00 29.69 686 ALA A O 1
ATOM 5532 N N . MET A 1 711 ? -16.447 15.252 -18.683 1.00 25.49 687 MET A N 1
ATOM 5533 C CA . MET A 1 711 ? -15.340 15.552 -17.790 1.00 26.94 687 MET A CA 1
ATOM 5534 C C . MET A 1 711 ? -15.941 15.678 -16.402 1.00 25.42 687 MET A C 1
ATOM 5535 O O . MET A 1 711 ? -16.992 16.309 -16.240 1.00 26.66 687 MET A O 1
ATOM 5540 N N . TRP A 1 712 ? -15.310 15.062 -15.407 1.00 23.86 688 TRP A N 1
ATOM 5541 C CA . TRP A 1 712 ? -15.898 15.088 -14.077 1.00 24.09 688 TRP A CA 1
ATOM 5542 C C . TRP A 1 712 ? -14.840 15.243 -12.997 1.00 25.42 688 TRP A C 1
ATOM 5543 O O . TRP A 1 712 ? -13.679 14.863 -13.170 1.00 26.61 688 TRP A O 1
ATOM 5554 N N . SER A 1 713 ? -15.285 15.751 -11.854 1.00 27.02 689 SER A N 1
ATOM 5555 C CA . SER A 1 713 ? -14.465 16.008 -10.618 1.00 30.22 689 SER A CA 1
ATOM 5556 C C . SER A 1 713 ? -15.418 15.823 -9.450 1.00 30.34 689 SER A C 1
ATOM 5557 O O . SER A 1 713 ? -16.590 15.760 -9.599 1.00 29.19 689 SER A O 1
ATOM 5560 N N . THR A 1 714 ? -14.802 15.847 -8.276 1.00 32.44 690 THR A N 1
ATOM 5561 C CA . THR A 1 714 ? -15.621 15.658 -7.056 1.00 33.97 690 THR A CA 1
ATOM 5562 C C . THR A 1 714 ? -15.046 16.474 -5.890 1.00 35.83 690 THR A C 1
ATOM 5563 O O . THR A 1 714 ? -13.991 17.023 -5.997 1.00 37.36 690 THR A O 1
ATOM 5567 N N . GLU A 1 715 ? -15.876 16.569 -4.882 1.00 36.58 691 GLU A N 1
ATOM 5568 C CA . GLU A 1 715 ? -15.412 17.174 -3.618 1.00 37.44 691 GLU A CA 1
ATOM 5569 C C . GLU A 1 715 ? -16.219 16.472 -2.540 1.00 35.88 691 GLU A C 1
ATOM 5570 O O . GLU A 1 715 ? -17.347 16.108 -2.709 1.00 35.55 691 GLU A O 1
ATOM 5576 N N . PHE A 1 716 ? -15.583 16.346 -1.394 1.00 33.99 692 PHE A N 1
ATOM 5577 C CA . PHE A 1 716 ? -16.289 15.621 -0.321 1.00 33.50 692 PHE A CA 1
ATOM 5578 C C . PHE A 1 716 ? -17.415 16.506 0.161 1.00 33.44 692 PHE A C 1
ATOM 5579 O O . PHE A 1 716 ? -17.228 17.635 0.312 1.00 34.80 692 PHE A O 1
ATOM 5587 N N . LEU A 1 717 ? -18.585 15.948 0.360 1.00 32.70 693 LEU A N 1
ATOM 5588 C CA . LEU A 1 717 ? -19.727 16.738 0.800 1.00 33.55 693 LEU A CA 1
ATOM 5589 C C . LEU A 1 717 ? -19.938 16.645 2.303 1.00 34.24 693 LEU A C 1
ATOM 5590 O O . LEU A 1 717 ? -19.987 17.668 2.993 1.00 36.21 693 LEU A O 1
ATOM 5595 N N . GLY A 1 718 ? -20.042 15.437 2.827 1.00 33.35 694 GLY A N 1
ATOM 5596 C CA . GLY A 1 718 ? -20.271 15.256 4.244 1.00 33.77 694 GLY A CA 1
ATOM 5597 C C . GLY A 1 718 ? -20.874 13.896 4.512 1.00 34.84 694 GLY A C 1
ATOM 5598 O O . GLY A 1 718 ? -21.082 13.090 3.604 1.00 34.70 694 GLY A O 1
ATOM 5599 N N . PHE A 1 719 ? -21.138 13.656 5.792 1.00 35.61 695 PHE A N 1
ATOM 5600 C CA . PHE A 1 719 ? -21.769 12.426 6.246 1.00 37.34 695 PHE A CA 1
ATOM 5601 C C . PHE A 1 719 ? -23.254 12.679 6.469 1.00 39.77 695 PHE A C 1
ATOM 5602 O O . PHE A 1 719 ? -23.631 13.644 7.142 1.00 41.49 695 PHE A O 1
ATOM 5610 N N . GLU A 1 720 ? -24.075 11.815 5.903 1.00 39.84 696 GLU A N 1
ATOM 5611 C CA . GLU A 1 720 ? -25.524 11.978 6.017 1.00 42.34 696 GLU A CA 1
ATOM 5612 C C . GLU A 1 720 ? -26.120 10.702 6.613 1.00 42.85 696 GLU A C 1
ATOM 5613 O O . GLU A 1 720 ? -25.618 9.654 6.404 1.00 41.03 696 GLU A O 1
ATOM 5619 N N . PRO A 1 721 ? -27.287 10.802 7.228 1.00 45.73 697 PRO A N 1
ATOM 5620 C CA . PRO A 1 721 ? -27.914 9.675 7.857 1.00 47.72 697 PRO A CA 1
ATOM 5621 C C . PRO A 1 721 ? -28.395 8.573 6.918 1.00 49.47 697 PRO A C 1
ATOM 5622 O O . PRO A 1 721 ? -28.962 8.857 5.972 1.00 50.37 697 PRO A O 1
ATOM 5626 N N . ILE A 1 722 ? -28.083 7.340 7.224 1.00 50.47 698 ILE A N 1
ATOM 5627 C CA . ILE A 1 722 ? -28.549 6.258 6.365 1.00 52.48 698 ILE A CA 1
ATOM 5628 C C . ILE A 1 722 ? -30.048 6.098 6.596 1.00 56.38 698 ILE A C 1
ATOM 5629 O O . ILE A 1 722 ? -30.553 6.512 7.651 1.00 56.82 698 ILE A O 1
ATOM 5634 N N . PRO A 1 723 ? -30.796 5.539 5.642 1.00 59.51 699 PRO A N 1
ATOM 5635 C CA . PRO A 1 723 ? -32.236 5.341 5.856 1.00 61.63 699 PRO A CA 1
ATOM 5636 C C . PRO A 1 723 ? -32.507 4.502 7.096 1.00 64.55 699 PRO A C 1
ATOM 5637 O O . PRO A 1 723 ? -31.742 3.600 7.444 1.00 65.11 699 PRO A O 1
ATOM 5641 N N . ALA A 1 724 ? -33.603 4.780 7.773 1.00 66.76 700 ALA A N 1
ATOM 5642 C CA . ALA A 1 724 ? -33.964 4.149 9.062 1.00 68.83 700 ALA A CA 1
ATOM 5643 C C . ALA A 1 724 ? -34.087 2.630 8.924 1.00 70.68 700 ALA A C 1
ATOM 5644 O O . ALA A 1 724 ? -33.757 1.932 9.862 1.00 70.56 700 ALA A O 1
ATOM 5646 N N . ASN A 1 725 ? -34.589 2.183 7.779 1.00 72.56 701 ASN A N 1
ATOM 5647 C CA . ASN A 1 725 ? -34.887 0.752 7.558 1.00 74.63 701 ASN A CA 1
ATOM 5648 C C . ASN A 1 725 ? -33.693 0.073 6.921 1.00 73.46 701 ASN A C 1
ATOM 5649 O O . ASN A 1 725 ? -33.862 -1.012 6.332 1.00 73.91 701 ASN A O 1
ATOM 5654 N N . MET A 1 726 ? -32.513 0.654 7.130 1.00 71.61 702 MET A N 1
ATOM 5655 C CA . MET A 1 726 ? -31.256 0.059 6.629 1.00 69.43 702 MET A CA 1
ATOM 5656 C C . MET A 1 726 ? -30.251 0.107 7.773 1.00 65.24 702 MET A C 1
ATOM 5657 O O . MET A 1 726 ? -29.150 -0.358 7.588 1.00 65.64 702 MET A O 1
ATOM 5662 N N . LEU A 1 727 ? -30.657 0.641 8.911 1.00 60.88 703 LEU A N 1
ATOM 5663 C CA . LEU A 1 727 ? -29.713 0.737 10.036 1.00 57.28 703 LEU A CA 1
ATOM 5664 C C . LEU A 1 727 ? -29.270 -0.646 10.487 1.00 55.07 703 LEU A C 1
ATOM 5665 O O . LEU A 1 727 ? -28.109 -0.919 10.421 1.00 53.69 703 LEU A O 1
ATOM 5670 N N . ALA A 1 728 ? -30.206 -1.497 10.888 1.00 54.99 704 ALA A N 1
ATOM 5671 C CA . ALA A 1 728 ? -29.844 -2.823 11.422 1.00 54.20 704 ALA A CA 1
ATOM 5672 C C . ALA A 1 728 ? -28.996 -3.603 10.430 1.00 53.22 704 ALA A C 1
ATOM 5673 O O . ALA A 1 728 ? -27.989 -4.170 10.827 1.00 53.06 704 ALA A O 1
ATOM 5675 N N . GLU A 1 729 ? -29.412 -3.610 9.173 1.00 52.51 705 GLU A N 1
ATOM 5676 C CA . GLU A 1 729 ? -28.660 -4.349 8.153 1.00 52.41 705 GLU A CA 1
ATOM 5677 C C . GLU A 1 729 ? -27.316 -3.683 7.917 1.00 51.16 705 GLU A C 1
ATOM 5678 O O . GLU A 1 729 ? -26.405 -4.366 7.611 1.00 51.48 705 GLU A O 1
ATOM 5684 N N . THR A 1 730 ? -27.251 -2.368 7.993 1.00 50.11 706 THR A N 1
ATOM 5685 C CA . THR A 1 730 ? -25.918 -1.772 7.744 1.00 49.38 706 THR A CA 1
ATOM 5686 C C . THR A 1 730 ? -24.983 -2.139 8.888 1.00 48.02 706 THR A C 1
ATOM 5687 O O . THR A 1 730 ? -23.904 -2.573 8.639 1.00 47.19 706 THR A O 1
ATOM 5691 N N . VAL A 1 731 ? -25.457 -1.999 10.110 1.00 47.68 707 VAL A N 1
ATOM 5692 C CA . VAL A 1 731 ? -24.647 -2.270 11.298 1.00 47.74 707 VAL A CA 1
ATOM 5693 C C . VAL A 1 731 ? -24.223 -3.734 11.335 1.00 49.47 707 VAL A C 1
ATOM 5694 O O . VAL A 1 731 ? -23.045 -4.054 11.537 1.00 48.63 707 VAL A O 1
ATOM 5698 N N A MET A 1 732 ? -25.174 -4.627 11.089 0.27 51.28 708 MET A N 1
ATOM 5699 N N B MET A 1 732 ? -25.177 -4.629 11.065 0.73 51.56 708 MET A N 1
ATOM 5700 C CA A MET A 1 732 ? -24.839 -6.065 11.139 0.27 53.04 708 MET A CA 1
ATOM 5701 C CA B MET A 1 732 ? -24.873 -6.082 11.115 0.73 53.27 708 MET A CA 1
ATOM 5702 C C A MET A 1 732 ? -23.787 -6.378 10.080 0.27 51.77 708 MET A C 1
ATOM 5703 C C B MET A 1 732 ? -23.815 -6.415 10.065 0.73 51.73 708 MET A C 1
ATOM 5704 O O A MET A 1 732 ? -22.885 -7.130 10.355 0.27 51.43 708 MET A O 1
ATOM 5705 O O B MET A 1 732 ? -22.876 -7.126 10.371 0.73 51.21 708 MET A O 1
ATOM 5714 N N . GLY A 1 733 ? -23.916 -5.775 8.907 1.00 50.83 709 GLY A N 1
ATOM 5715 C CA . GLY A 1 733 ? -22.919 -6.005 7.873 1.00 48.26 709 GLY A CA 1
ATOM 5716 C C . GLY A 1 733 ? -21.530 -5.569 8.300 1.00 47.16 709 GLY A C 1
ATOM 5717 O O . GLY A 1 733 ? -20.541 -6.252 8.021 1.00 47.90 709 GLY A O 1
ATOM 5718 N N . ILE A 1 734 ? -21.438 -4.430 8.989 1.00 45.28 710 ILE A N 1
ATOM 5719 C CA . ILE A 1 734 ? -20.143 -3.955 9.468 1.00 42.76 710 ILE A CA 1
ATOM 5720 C C . ILE A 1 734 ? -19.608 -4.871 10.557 1.00 43.28 710 ILE A C 1
ATOM 5721 O O . ILE A 1 734 ? -18.420 -5.214 10.568 1.00 42.89 710 ILE A O 1
ATOM 5726 N N . ARG A 1 735 ? -20.487 -5.273 11.468 1.00 45.03 711 ARG A N 1
ATOM 5727 C CA . ARG A 1 735 ? -20.087 -6.183 12.566 1.00 46.62 711 ARG A CA 1
ATOM 5728 C C . ARG A 1 735 ? -19.627 -7.506 11.962 1.00 48.89 711 ARG A C 1
ATOM 5729 O O . ARG A 1 735 ? -18.634 -8.012 12.387 1.00 48.70 711 ARG A O 1
ATOM 5737 N N . GLN A 1 736 ? -20.344 -8.009 10.971 1.00 51.46 712 GLN A N 1
ATOM 5738 C CA . GLN A 1 736 ? -19.933 -9.246 10.265 1.00 53.74 712 GLN A CA 1
ATOM 5739 C C . GLN A 1 736 ? -18.537 -9.042 9.677 1.00 53.15 712 GLN A C 1
ATOM 5740 O O . GLN A 1 736 ? -17.655 -9.785 9.999 1.00 52.32 712 GLN A O 1
ATOM 5746 N N A ARG A 1 737 ? -18.351 -7.946 8.943 0.42 53.46 713 ARG A N 1
ATOM 5747 N N B ARG A 1 737 ? -18.331 -7.930 8.965 0.58 53.37 713 ARG A N 1
ATOM 5748 C CA A ARG A 1 737 ? -17.052 -7.612 8.319 0.42 53.86 713 ARG A CA 1
ATOM 5749 C CA B ARG A 1 737 ? -17.012 -7.709 8.331 0.58 53.69 713 ARG A CA 1
ATOM 5750 C C A ARG A 1 737 ? -15.928 -7.603 9.361 0.42 51.47 713 ARG A C 1
ATOM 5751 C C B ARG A 1 737 ? -15.904 -7.630 9.383 0.58 51.30 713 ARG A C 1
ATOM 5752 O O A ARG A 1 737 ? -14.820 -7.977 9.019 0.42 51.07 713 ARG A O 1
ATOM 5753 O O B ARG A 1 737 ? -14.772 -7.954 9.045 0.58 50.78 713 ARG A O 1
ATOM 5768 N N . LYS A 1 738 ? -16.194 -7.044 10.544 1.00 49.76 714 LYS A N 1
ATOM 5769 C CA . LYS A 1 738 ? -15.155 -6.843 11.544 1.00 47.16 714 LYS A CA 1
ATOM 5770 C C . LYS A 1 738 ? -14.973 -8.030 12.480 1.00 47.50 714 LYS A C 1
ATOM 5771 O O . LYS A 1 738 ? -14.093 -7.981 13.346 1.00 47.52 714 LYS A O 1
ATOM 5777 N N . GLY A 1 739 ? -15.767 -9.086 12.335 1.00 47.94 715 GLY A N 1
ATOM 5778 C CA . GLY A 1 739 ? -15.668 -10.205 13.254 1.00 48.46 715 GLY A CA 1
ATOM 5779 C C . GLY A 1 739 ? -16.187 -9.906 14.641 1.00 48.51 715 GLY A C 1
ATOM 5780 O O . GLY A 1 739 ? -15.674 -10.456 15.622 1.00 48.94 715 GLY A O 1
ATOM 5781 N N . LEU A 1 740 ? -17.191 -9.043 14.751 1.00 48.10 716 LEU A N 1
ATOM 5782 C CA . LEU A 1 740 ? -17.784 -8.675 16.027 1.00 48.23 716 LEU A CA 1
ATOM 5783 C C . LEU A 1 740 ? -19.004 -9.546 16.312 1.00 50.29 716 LEU A C 1
ATOM 5784 O O . LEU A 1 740 ? -19.506 -10.262 15.442 1.00 51.20 716 LEU A O 1
ATOM 5789 N N . LYS A 1 741 ? -19.478 -9.475 17.558 1.00 51.21 717 LYS A N 1
ATOM 5790 C CA . LYS A 1 741 ? -20.650 -10.238 17.969 1.00 52.87 717 LYS A CA 1
ATOM 5791 C C . LYS A 1 741 ? -21.831 -9.938 17.056 1.00 55.49 717 LYS A C 1
ATOM 5792 O O . LYS A 1 741 ? -22.144 -8.774 16.783 1.00 56.26 717 LYS A O 1
ATOM 5794 N N . LEU A 1 742 ? -22.486 -10.997 16.580 1.00 57.44 718 LEU A N 1
ATOM 5795 C CA . LEU A 1 742 ? -23.575 -10.877 15.609 1.00 59.65 718 LEU A CA 1
ATOM 5796 C C . LEU A 1 742 ? -24.911 -10.492 16.237 1.00 61.04 718 LEU A C 1
ATOM 5797 O O . LEU A 1 742 ? -25.954 -11.043 15.875 1.00 62.44 718 LEU A O 1
ATOM 5799 N N . GLU A 1 743 ? -24.906 -9.550 17.177 1.00 60.50 719 GLU A N 1
ATOM 5800 C CA . GLU A 1 743 ? -26.129 -9.059 17.792 1.00 59.94 719 GLU A CA 1
ATOM 5801 C C . GLU A 1 743 ? -26.003 -7.559 18.007 1.00 59.79 719 GLU A C 1
ATOM 5802 O O . GLU A 1 743 ? -24.910 -7.043 18.255 1.00 60.49 719 GLU A O 1
ATOM 5804 N N . MET A 1 744 ? -27.129 -6.881 17.897 1.00 58.59 720 MET A N 1
ATOM 5805 C CA . MET A 1 744 ? -27.161 -5.421 18.060 1.00 57.55 720 MET A CA 1
ATOM 5806 C C . MET A 1 744 ? -26.783 -5.082 19.492 1.00 52.44 720 MET A C 1
ATOM 5807 O O . MET A 1 744 ? -27.320 -5.689 20.375 1.00 52.26 720 MET A O 1
ATOM 5812 N N . PRO A 1 745 ? -25.894 -4.125 19.753 1.00 48.03 721 PRO A N 1
ATOM 5813 C CA . PRO A 1 745 ? -25.549 -3.770 21.133 1.00 45.49 721 PRO A CA 1
ATOM 5814 C C . PRO A 1 745 ? -26.709 -3.076 21.829 1.00 44.27 721 PRO A C 1
ATOM 5815 O O . PRO A 1 745 ? -27.589 -2.483 21.201 1.00 44.89 721 PRO A O 1
ATOM 5819 N N . LYS A 1 746 ? -26.699 -3.166 23.151 1.00 43.44 722 LYS A N 1
ATOM 5820 C CA . LYS A 1 746 ? -27.704 -2.554 24.003 1.00 43.26 722 LYS A CA 1
ATOM 5821 C C . LYS A 1 746 ? -26.999 -1.942 25.202 1.00 40.96 722 LYS A C 1
ATOM 5822 O O . LYS A 1 746 ? -25.875 -2.334 25.531 1.00 39.41 722 LYS A O 1
ATOM 5828 N N . PRO A 1 747 ? -27.628 -0.966 25.869 1.00 41.37 723 PRO A N 1
ATOM 5829 C CA . PRO A 1 747 ? -26.929 -0.265 26.962 1.00 42.26 723 PRO A CA 1
ATOM 5830 C C . PRO A 1 747 ? -26.444 -1.172 28.082 1.00 42.51 723 PRO A C 1
ATOM 5831 O O . PRO A 1 747 ? -25.413 -0.875 28.698 1.00 41.40 723 PRO A O 1
ATOM 5835 N N . SER A 1 748 ? -27.148 -2.273 28.362 1.00 43.59 724 SER A N 1
ATOM 5836 C CA . SER A 1 748 ? -26.734 -3.175 29.429 1.00 44.38 724 SER A CA 1
ATOM 5837 C C . SER A 1 748 ? -25.451 -3.930 29.110 1.00 44.73 724 SER A C 1
ATOM 5838 O O . SER A 1 748 ? -24.865 -4.525 30.021 1.00 45.62 724 SER A O 1
ATOM 5841 N N . ASP A 1 749 ? -24.995 -3.918 27.861 1.00 44.26 725 ASP A N 1
ATOM 5842 C CA . ASP A 1 749 ? -23.690 -4.537 27.575 1.00 44.51 725 ASP A CA 1
ATOM 5843 C C . ASP A 1 749 ? -22.558 -3.682 28.159 1.00 44.40 725 ASP A C 1
ATOM 5844 O O . ASP A 1 749 ? -21.502 -4.131 28.234 1.00 45.35 725 ASP A O 1
ATOM 5849 N N . PHE A 1 750 ? -22.822 -2.451 28.526 1.00 43.40 726 PHE A N 1
ATOM 5850 C CA . PHE A 1 750 ? -21.775 -1.558 28.997 1.00 42.07 726 PHE A CA 1
ATOM 5851 C C . PHE A 1 750 ? -21.923 -1.163 30.451 1.00 42.22 726 PHE A C 1
ATOM 5852 O O . PHE A 1 750 ? -20.912 -0.980 31.130 1.00 42.74 726 PHE A O 1
ATOM 5860 N N . ILE A 1 751 ? -23.158 -1.115 30.897 1.00 43.40 727 ILE A N 1
ATOM 5861 C CA . ILE A 1 751 ? -23.346 -0.726 32.303 1.00 44.70 727 ILE A CA 1
ATOM 5862 C C . ILE A 1 751 ? -24.086 -1.841 33.042 1.00 44.49 727 ILE A C 1
ATOM 5863 O O . ILE A 1 751 ? -24.778 -2.594 32.417 1.00 45.10 727 ILE A O 1
ATOM 5868 N N . SER A 1 752 ? -23.786 -1.926 34.317 1.00 43.74 728 SER A N 1
ATOM 5869 C CA . SER A 1 752 ? -24.322 -2.976 35.166 1.00 45.60 728 SER A CA 1
ATOM 5870 C C . SER A 1 752 ? -24.647 -2.359 36.516 1.00 44.98 728 SER A C 1
ATOM 5871 O O . SER A 1 752 ? -24.113 -1.300 36.863 1.00 45.34 728 SER A O 1
ATOM 5874 N N . PRO A 1 753 ? -25.539 -2.988 37.297 1.00 45.93 729 PRO A N 1
ATOM 5875 C CA . PRO A 1 753 ? -25.872 -2.449 38.621 1.00 46.42 729 PRO A CA 1
ATOM 5876 C C . PRO A 1 753 ? -24.647 -2.307 39.520 1.00 47.50 729 PRO A C 1
ATOM 5877 O O . PRO A 1 753 ? -24.582 -1.404 40.350 1.00 48.10 729 PRO A O 1
#

Radius of gyration: 27.06 Å; Cα contacts (8 Å, |Δi|>4): 1677; chains: 1; bounding box: 63×64×85 Å

Foldseek 3Di:
DCQDPVNCVVVVVVQLVPLQQEFFEEEAEAPPLQLLLLVCLLCCVLPNDVVQQQPDPVCVVVVWRQAKWWAWGWDDDPRDIHIYIYIYATNAPQNLLRLLLSLLFGQEYEYEAELVVAHDDVSLVSLLSNVLQNHAYFYEHEPVLCVCPVVVADLVVSVVSVVVSLVVNLVSVCVNCVPCSVVRRYDQCVQSYKYYYSNLFFIDTNVRCVVLVHGPNVVSVCSVVVNSNVRCVSGGSNVSVVNSSSVPGGGQLVGQLVSCVNFHQDDCPDQVNVQLNRQEQQGWWKWWFRFWDQDPPQGIKTKTATRGHKDFFQDWWDKAPDDDTWGWHWKFQDRRPGTDTDGMGGHRGIIITPGRVPDFHGIIITRDRPDRGTDHRDGLDAFWKKKWKAFPDPVCLVVVVVLLVVVCRRRVSWDKAADPPPRGIMITGHADVSVVVSQVCCCVPVVTHMDIGDMDTFKAKEFAAKDWQFWFAFPVRQKIWGKIKHFADPLVQVCLQSVVADPSHDLVSQLVSVVVSPDDSLQSSQWDDRDNAETEGENDPDAPPCVVLVVLLVLLVVVCQCAADQQGGHYHGMYMYTNDMGHDPDVVCRDNSGNSLRSNLSVRQNRQVRHMFIWFWKKKKKKKAFLVLVVLQVVLQVVLVKDWPDWDDDPRIIITIIMHTPRSCVPVVVSNCVSRVNGIDMGIDTDGIGTDDPVCGLVVSQVSCVVVVHDNDGDHSCVRDDD

InterPro domains:
  IPR000640 Elongation factor EFG, domain V-like [PF00679] (620-703)
  IPR000640 Elongation factor EFG, domain V-like [SM00838] (619-706)
  IPR000795 Translational (tr)-type GTP-binding domain [PF00009] (21-224)
  IPR000795 Translational (tr)-type GTP-binding domain [PR00315] (23-36)
  IPR000795 Translational (tr)-type GTP-binding domain [PR00315] (67-75)
  IPR000795 Translational (tr)-type GTP-binding domain [PR00315] (91-101)
  IPR000795 Translational (tr)-type GTP-binding domain [PR00315] (107-118)
  IPR000795 Translational (tr)-type GTP-binding domain [PR00315] (143-152)
  IPR000795 Translational (tr)-type GTP-binding domain [PS51722] (19-227)
  IPR004161 Translation elongation factor EFTu-like, domain 2 [PF03144] (305-371)
  IPR004543 Translation elongation factor EFG/EF2, archaeal [MF_00054_A] (2-723)
  IPR004543 Translation elongation factor EFG/EF2, archaeal [TIGR00490] (3-719)
  IPR005225 Small GTP-binding domain [TIGR00231] (22-154)
  IPR005517 Translation elongation factor EFG/EF2, domain IV [PF03764] (507-616)
  IPR005517 Translation elongation factor EFG/EF2, domain IV [SM00889] (506-617)
  IPR009000 Translation protein, beta-barrel domain superfamily [SSF50447] (258-382)
  IPR014721 Small ribosomal subunit protein uS5 domain 2-type fold, subgroup [G3DSA:3.30.230.10] (472-617)
  IPR020568 Ribosomal protein uS5 do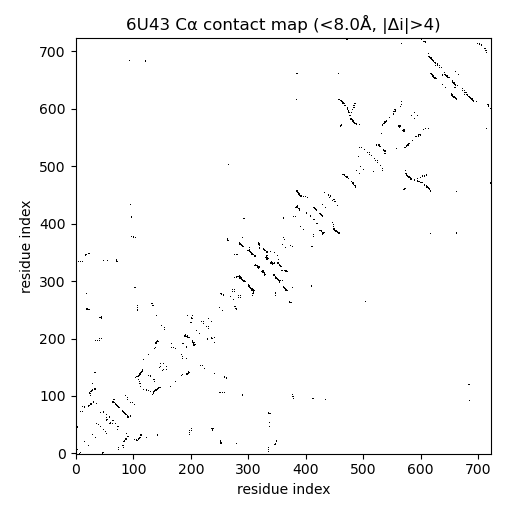main 2-type superfamily [SSF54211] (463-621)
  IPR027417 P-loop containing nucleoside triphosphate hydrolase [G3DSA:3.40.50.300] (6-219)
  IPR027417 P-loop containing nucleoside triphosphate hydrolase [SSF52540] (9-255)

B-factor: mean 37.55, std 13.25, range [16.65, 120.47]

Solvent-accessible surface area: 30871 Å² total; per-residue (Å²): 81,60,17,125,126,130,73,4,42,90,51,1,43,72,10,4,60,96,26,96,30,0,16,0,0,0,0,0,1,4,54,94,1,12,11,13,26,0,0,14,24,0,0,36,36,11,30,7,32,154,111,86,2,12,105,24,113,4,6,103,143,96,56,24,13,4,48,30,10,29,1,0,1,1,16,96,38,148,66,118,44,22,1,0,11,1,6,1,0,2,8,44,45,11,7,9,2,15,5,13,14,7,2,12,2,0,0,0,0,0,1,0,0,3,2,36,71,10,31,48,17,12,0,61,31,5,0,98,22,0,4,125,18,26,1,42,2,1,0,0,0,5,47,6,17,83,0,4,76,95,67,149,38,76,46,136,64,9,55,113,98,22,25,61,11,15,88,87,0,13,132,22,0,120,63,46,48,86,150,48,35,127,60,21,102,4,40,20,62,57,5,36,0,0,15,0,1,0,131,41,65,0,0,12,9,36,49,48,34,170,176,39,66,6,30,39,130,54,4,25,85,40,2,80,110,130,74,32,158,126,0,19,143,94,0,35,4,47,28,9,0,0,55,9,0,6,139,36,4,16,15,0,68,94,4,0,95,59,0,6,129,64,1,7,50,18,99,152,44,42,133,30,0,93,12,0,24,102,3,47,56,136,16,108,1,0,0,0,0,4,38,2,43,74,34,139,178,32,30,53,2,5,8,0,0,0,0,0,0,21,0,81,155,18,73,81,1,59,3,44,85,72,84,95,61,10,140,2,94,62,2,2,4,26,4,1,48,68,74,12,92,18,129,92,0,3,1,0,0,4,0,2,1,6,20,7,83,48,0,100,20,15,4,2,0,6,48,59,122,97,24,61,48,7,31,75,30,84,28,60,15,64,4,2,4,27,11,22,0,68,12,114,99,156,178,17,58,90,84,1,7,114,4,0,129,39,31,21,56,45,22,56,10,5,87,35,78,40,53,138,98,89,8,85,2,63,2,13,0,14,10,82,31,4,9,91,2,17,19,61,57,2,60,71,68,59,133,0,73,12,67,67,56,179,35,77,14,16,30,12,0,14,4,76,48,93,8,26,87,6,40,0,30,3,88,45,117,73,0,49,0,65,0,25,0,44,46,16,106,102,48,2,41,73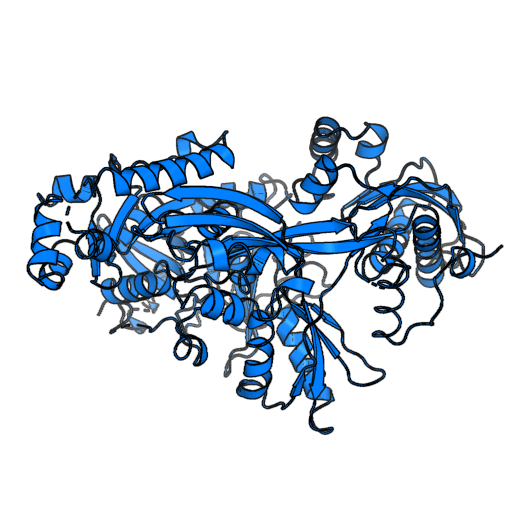,16,2,91,35,43,76,5,10,78,89,13,57,56,96,86,12,55,90,56,0,73,96,27,66,12,55,132,114,17,1,131,12,3,42,43,34,8,100,22,0,0,0,0,24,42,24,196,85,42,125,65,6,138,104,2,18,110,17,0,23,82,0,0,41,76,1,21,148,8,0,1,8,0,87,13,45,4,18,11,0,14,0,26,0,62,72,11,129,25,54,129,62,64,145,34,16,24,75,82,42,0,19,24,0,0,76,35,0,0,13,0,0,0,27,95,0,35,13,23,0,18,9,0,19,26,39,0,35,0,71,1,15,54,115,25,48,54,25,0,46,68,34,0,98,65,26,117,13,44,48,82,66,90,102,102,110,64,116,44,5,28,0,41,0,45,0,0,7,37,59,24,57,47,4,49,31,62,2,149,86,33,0,139,51,116,15,121,96,14,19,44,49,70,19,35,51,97,14,72,99,146,87,44,61,128,22,0,46,18,5,22,132,140,73,70,57,71,83,66,78,18,115,41,73,78,40,42,79,141

Organism: NCBI:txid1392998

Sequence (723 aa):
GMGRRKKMVERVTTLMMDKPEFIRNIGIVAHIDHGKTTLSDNLLAGAGMISLFFMMDFFDEEEQKKRGITIDSANVVSMVHEYEGKEYLINLIDTPGHVVDFGGDVTRAMRAVDGAVVVVDAVEGAMPQTETVLRQQALRRENVVPILFINKVDRLIMMELKLTPQDMMQQIRLGAVIDKINKLIKGMKPDSYDGLRLDAAVGKVAFGSALNNWAISVPFMKKTGIGFFKEVIEYCMEDQQQKLAERCPLHAVVNDMVIRRFLPNPVQAQKERIKVIWHGDKGSEEIGKSSMANVDPNGKVALMITDISTDPHAGEVATGRLFSGTLEERGKEEVYISGMPNPNRIQQQVGLLFFMMGGPPEERIEVDDRRITAGNIVAVVTGLADAIVGSTASTDKAMVPFESIRHVSEPVVVTVAVEAKHMKDLPKLVEVLRQVAKEDPTLKKVTINNQQEETTGEHLLAGMGELHLEEIVAHRIQRDKHVEITTSKPLVVYRETVSAHAGPVEGKSPNRHNRFYIEIEPLQPAIFELVRNGEISMKQQEVERRDILMKAGMSKEEAKGITHISENNIFIDMTKGIQYLNETMELVLEGFEEVIKKGGPLSREPVMGLKVKLMDAKLHEEDSINRGPAQVIPASRQQAIQAAMLMAGATLLEPFQKVFIHHVPQEQMGGAMMREIQGRRGAILDMKTEGDTTTIIEAKAPVAQLFGFAGDIRSATEGRAMWSTEFLGFEPIPANMLAETVMMGIRQRRKGLKLEMPKPSDFISP

Nearest PDB structures (foldseek):
  6u43-assembly1_A  TM=1.001E+00  e=0.000E+00  Candidatus Methanoperedens nitratireducens
  6u45-assembly1_A  TM=9.834E-01  e=0.000E+00  Candidatus Methanoperedens nitratireducens
  6u45-assembly2_B  TM=9.805E-01  e=0.000E+00  Candidatus Methanoperedens nitratireducens
  6q2d-assembly1_C  TM=5.909E-01  e=9.064E-94  Methanobrevibacter smithii
  5h7l-assembly2_B  TM=5.599E-01  e=8.056E-89  Pyrococcus horikoshii OT3

Secondary structure (DSSP, 8-state):
-TT-HHHHHHHHHHHHT-GGGEEEEEEE-STTSSHHHHHHHHHHHHTS---TT--SHHHHHHT---S-EEEEEEEEETTEEEEEEEEE---SGGGHHHHHHHHHH-SEEEEEEETTT-S-HHHHHHHHHHHHTTPEEEEEEE-HHHHHHTS---HHHHHHHHHHHHHHHHHHHHHH-GGGHHHH---TTTTSEEEEETTTTEEE-HHHHHHHT--HHHHHHHHHTT-HHHHHHHSBHHHHHHHHHHHHSPPHHHHHHHHHHHH--S-TTSHHHHHHHTT-TTSPPEEEEEEEEEETTTEEEEEEEEEESEEETT-EEEETT-SS-EE--EEEEEETTEEEEESEEETTSEEEEE--TT--TT-EEESSTTPPPPPP---SS---EEEEEEESSGGGHHHHHHHHHHHHHH-TTSEEE--TTT--EEEEESSHHHHHHHHHHHHHHS---EEE---EE--EEE--S-EEEEEEE-TTS--EEEEEEEEPPHHHHHHHHTT---TTS-HHHHHHHHHHTT--HHHHHHEEEE-SS-EEEE---S-TTHHHHHHHHHHHHHHHHHS-TTTSPPB-SEEEEEEEEE--SSGGGSSHHHHHHHHHHHHHHHHHHTT-EEEEEEEEEEEEEEGGGHHHHHHHHHTTT-EEEEEEEETTEEEEEEEEEGGG-TTHHHHHHHHTTT--EEEEEEEEEEEPPGGGHHHHHHHHHHHHT--SS---GGGT---